Protein AF-A0A484MNJ2-F1 (afdb_monomer_lite)

Secondary structure (DSSP, 8-state):
-HHHH---EEEEE--HHHH-TTS-GGG---HHHHHHHHHHHHHHHHTT-EEEEEEESS---HHHHHHH-GGGSTHHHHHHHHHHHHHHHHHTTT--EEEEEE-HHHHHHHHHTS-SSTT----TTT-TT-SS--TTTHHHHHHHHHHHHHHHHHHHHHHHTTT-TTSPPPEEEEEEE--EEEES-SSHHHHHHHHHHHHHHTHHHHHHHHHSS--HHHHHHHGGGS----HHHHHHHTT--SEEEEE---EEEE-S--PPPSSTT---HHHHT---EES-SSSS-SSEE-BSTT-EE-SHHHHHHHHHHHHHTTS-EEEEEEEE-BPPTT--TTGGG--HHHHHHHHHHHHHHHHHHHHH---EEEEEEE-SB----GGGTTS----SEEE--SSTT--EEE-HHHHHHHHHHS---TT--S-------------HHHH---------------------------------------------------------------------------------------------------------SSSS------------------------------------------------------------------------------------------PPPSS---S----GGGS-TT---EEE--HHHH---TTSTTPPPBHHHHHHHH-GGGSTTS--TTTTT-TTTGGGGGGTTHHHHHT-SEEE-B--HHHH-TTS-GGG---HHHHHHHTTTTSSSGGGT-EEEEEEESS--BHHHHHHH-GGGSTHHHHHHHHHHHHHHHHTTTT--EEEEEE-HHHHHHHHHTS-SSTT----TTT-TT-SS--TTTHHHHHHHHHHHHHHHHHHHIIIIISS-TTS---EEEEEEEEEEEEESSS-HHHHHHHHHHHIIIIIHHHHHHHHSS--HHHHHH-TTTSPPPPHHHHHHHTT--SEEEEEEEEEEEEES-PPPPSSTT---HHHHT--EE-S--B--------

Sequence (1007 aa):
MRSELGMNAFRFSIAWSRVIPSGRVSEGVNEEGIEFYNKVINEVIHNGLEPFVTIFHYDVPQALEDKYGGFLSERIVSDYKDFAELCFQRFGDRVKHWITFNEPYQFSMGGWEMGSSAPGRCSSWVNRACQAGDSSTEPYIIAHNLLLAHAHAVNLFKTKYQDLDSTPKGEIGITMDVTWSEPLSDRYDDIEAALRNLDFTYGWFMDPMTYGQYPRRMTAFVDERLPKFTWDQTQMLKSSYDFVGINYYTSTYVAANFTPDPNPNHIKVSTDRRVTLTPYKNGIPIGEQATPTWLHVYPKGIFEILKYTKDTYKNPLIYITENGVGDPIDLSPQDATKDTWRINYHMKHLFYVRQAICKENVSVKGYFAWSYIDNLEWQSGYTVRMGLYNIDRSTKELTRTPKWSVKWFHNFLNKTDSSTTSGGGGGDHGGGSIPDVCKRLILVRPETEQQQPCAIGAIAYSEDHASKEGSSIDSQVRDGVDIGPAAINKDDGRFNVVDKNEGPLAEDVANVDKPDSTFQEFSTSAGVVIAEYEIPKSVDKVTDADGKQAHSPMLIDTIKLFELVDVVKTEHLVSPRATTYVLRPVSSFHHFAPRSKMVEDSKSGLLLWSSSIILVVHGSSSTAESSSNNVIPAAGAAAADPYPFSPVAIDRLHFPANFFFGTATAAYQVEGAHNRSGKGPSIWDTFSHEHPERITDGSNGDVAVDFYDKYKEDIKRMSSELGMNAFRFSISWPRVIPSGRVSEGVNEEGIAFYNSVINDAIANGLEPFVTIFHWDVPQALEDKYGGFLSQRIVSDYKDFAELCFQRFGDRVKHWITFNEPYEFSMGGWESGSSAPGRCSSWVNRACQAGDSSTEPYIIAHNLLLAHAHAVNLFKTKYQDLDSTPKGKIGITLDVTWSIPLSDSHEDIEAAHRNLDFTFGWFLDPIVYGHYPKTMRTLVPKRLPEFTWDQKQMLKNSYDFVGINSYTSTYVSANFTPDPNPNHIRVSTDKRVTLSGKCLTLCIILVF

Radius of gyration: 38.43 Å; chains: 1; bounding box: 102×122×110 Å

Organism: NCBI:txid132261

Foldseek 3Di:
DCVLQVAQADEDEQQCCLQPVLLAVVVHGDVVSLVVVVVVLVVCVVSNYAYAYEHDELRDNVNCCVVPNQLLDLVNLVSLLVSLVVCCVSPVQRHFHYADYAAQQCSLCCDADQLNFPPRAHDCVNPVVHPHHHQLFRSLSNLVSSLSSLLSNLVCCVVPPQDDPSHDGGFYEHEHEDAQEQFLHFDPQGLLFVVLVCLLRVQCRLCCQAQVFRDPLLCVLSPPSHDDDDPVSSVSSHNSGQEYAYAYFFHKYKGQPQDDDPPPSPHGSVCSSNIDIDQFDLDDGLACQAPVRVGHQFQLSLLVVLLCCCVVRVLHAYEHAEYFGWHDQPDDLVVSLAPVVRVVSVVSNVQSVVLSCQPVVRNYDYYDYPDCFQAQPGSCGNSTGGHQWYFDPVDPVRDTHGHVVSVVSNCVSVDDDPPDPDDDDDDDDDDDDRPVVLVDADDPDDDDDDDDDDDDDDDDDDDDDDDDDDDDDDDDDDDDDDDDDDDDDDDDDDDDDDDDDDDDDDDDDDDDDDDDDDDDDDDDDDDDDDDDDDDDDDDDDDDDDPPDDDDDDDDDYDDDDDDDDDDDDDDDDDDDDDDDDDDDDDDDDDDDDDDDDDDDDDDDDDDDDDDDDDDDDDDDDDDDDDDDDDDDDDPDDDDDDPDPDPDDDDDCSSDDSPDFDEDEDECQQAAAPCPPLQFAHFLQQVQLVVCLVLPPVSDGSNCNSNCHPSVSSNQSRRLSYPNGQAYEYEQQCSLQPVLLAVVVDGRVSSLVSCVVVSSRAVSSSHQYLYQPDELGFRVNCCVVPNTLLDLVNLVSLLVSLVCCCVSRQLTHFNYAPHDALLCSLCCDAQQLSGGNSHDDCVSPVSHPHHHQQARSLSSLVSSLSSLLSSLVCCVVPRQDDPSGDNHWYEHEHEDAQEDFQDPDPQSVVLNVLVCLLGPQQRVVCQAQLDRDPSCCVQCVPRNDDDDPVSSVSSHPSGPDYHYDYAFYWYKGLPADDDPPPSPHHSVCSSNIDTDPDTDPPRDPDDD

Structure (mmCIF, N/CA/C/O backbone):
data_AF-A0A484MNJ2-F1
#
_entry.id   AF-A0A484MNJ2-F1
#
loop_
_atom_site.group_PDB
_atom_site.id
_atom_site.type_symbol
_atom_site.label_atom_id
_atom_site.label_alt_id
_atom_site.label_comp_id
_atom_site.label_asym_id
_atom_site.label_entity_id
_atom_site.label_seq_id
_atom_site.pdbx_PDB_ins_code
_atom_site.Cartn_x
_atom_site.Cartn_y
_atom_site.Cartn_z
_atom_site.occupancy
_atom_site.B_iso_or_equiv
_atom_site.auth_seq_id
_atom_site.auth_comp_id
_atom_site.auth_asym_id
_atom_site.auth_atom_id
_atom_site.pdbx_PDB_model_num
ATOM 1 N N . MET A 1 1 ? -7.091 13.750 22.642 1.00 72.25 1 MET A N 1
ATOM 2 C CA . MET A 1 1 ? -7.624 12.517 22.003 1.00 72.25 1 MET A CA 1
ATOM 3 C C . MET A 1 1 ? -9.122 12.601 21.721 1.00 72.25 1 MET A C 1
ATOM 5 O O . MET A 1 1 ? -9.428 13.057 20.631 1.00 72.25 1 MET A O 1
ATOM 9 N N . ARG A 1 2 ? -10.050 12.228 22.624 1.00 78.50 2 ARG A N 1
ATOM 10 C CA . ARG A 1 2 ? -11.494 12.122 22.291 1.00 78.50 2 ARG A CA 1
ATOM 11 C C . ARG A 1 2 ? -12.081 13.389 2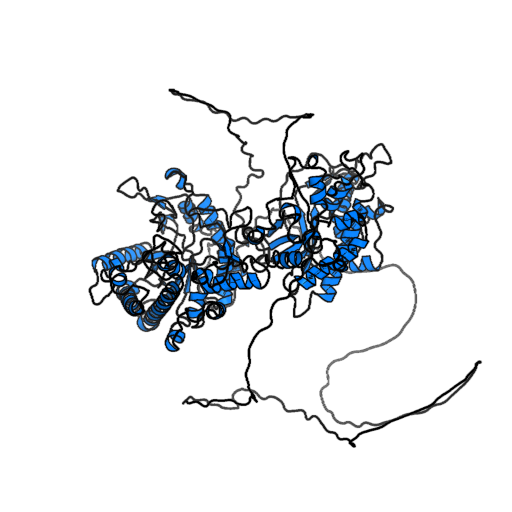1.651 1.00 78.50 2 ARG A C 1
ATOM 13 O O . ARG A 1 2 ? -12.670 13.307 20.581 1.00 78.50 2 ARG A O 1
ATOM 20 N N . SER A 1 3 ? -11.868 14.547 22.273 1.00 74.75 3 SER A N 1
ATOM 21 C CA . SER A 1 3 ? -12.319 15.863 21.794 1.00 74.75 3 SER A CA 1
ATOM 22 C C . SER A 1 3 ? -11.660 16.296 20.477 1.00 74.75 3 SER A C 1
ATOM 24 O O . SER A 1 3 ? -12.338 16.658 19.520 1.00 74.75 3 SER A O 1
ATOM 26 N N . GLU A 1 4 ? -10.328 16.263 20.427 1.00 74.38 4 GLU A N 1
ATOM 27 C CA . GLU A 1 4 ? -9.545 16.815 19.313 1.00 74.38 4 GLU A CA 1
ATOM 28 C C . GLU A 1 4 ? -9.426 15.896 18.094 1.00 74.38 4 GLU A C 1
ATOM 30 O O . GLU A 1 4 ? -9.274 16.410 16.995 1.00 74.38 4 GLU A O 1
ATOM 35 N N . LEU A 1 5 ? -9.524 14.572 18.250 1.00 78.19 5 LEU A N 1
ATOM 36 C CA . LEU A 1 5 ? -9.388 13.601 17.153 1.00 78.19 5 LEU A CA 1
ATOM 37 C C . LEU A 1 5 ? -10.683 12.843 16.827 1.00 78.19 5 LEU A C 1
ATOM 39 O O . LEU A 1 5 ? -10.767 12.283 15.745 1.00 78.19 5 LEU A O 1
ATOM 43 N N . GLY A 1 6 ? -11.645 12.735 17.751 1.00 79.50 6 GLY A N 1
ATOM 44 C CA . GLY A 1 6 ? -12.783 11.808 17.619 1.00 79.50 6 GLY A CA 1
ATOM 45 C C . GLY A 1 6 ? -12.462 10.335 17.940 1.00 79.50 6 GLY A C 1
ATOM 46 O O . GLY A 1 6 ? -13.358 9.496 17.909 1.00 79.50 6 GLY A O 1
ATOM 47 N N . MET A 1 7 ? -11.208 10.009 18.287 1.00 85.81 7 MET A N 1
ATOM 48 C CA . MET A 1 7 ? -10.770 8.651 18.671 1.00 85.81 7 MET A CA 1
ATOM 49 C C . MET A 1 7 ? -11.568 8.098 19.861 1.00 85.81 7 MET A C 1
ATOM 51 O O . MET A 1 7 ? -11.894 8.844 20.783 1.00 85.81 7 MET A O 1
ATOM 55 N N . ASN A 1 8 ? -11.825 6.788 19.868 1.00 90.56 8 ASN A N 1
ATOM 56 C CA . ASN A 1 8 ? -12.632 6.079 20.873 1.00 90.56 8 ASN A CA 1
ATOM 57 C C . ASN A 1 8 ? -11.837 5.115 21.781 1.00 90.56 8 ASN A C 1
ATOM 59 O O . ASN A 1 8 ? -12.375 4.672 22.792 1.00 90.56 8 ASN A O 1
ATOM 63 N N . ALA A 1 9 ? -10.577 4.814 21.464 1.00 93.75 9 ALA A N 1
ATOM 64 C CA . ALA A 1 9 ? -9.699 3.946 22.251 1.00 93.75 9 ALA A CA 1
ATOM 65 C C . ALA A 1 9 ? -8.289 4.547 22.376 1.00 93.75 9 ALA A C 1
ATOM 67 O O . ALA A 1 9 ? -7.909 5.429 21.602 1.00 93.75 9 ALA A O 1
ATOM 68 N N . PHE A 1 10 ? -7.506 4.070 23.345 1.00 95.94 10 PHE A N 1
ATOM 69 C CA . PHE A 1 10 ? -6.094 4.421 23.499 1.00 95.94 10 PHE A CA 1
ATOM 70 C C . PHE A 1 10 ? -5.264 3.203 23.915 1.00 95.94 10 PHE A C 1
ATOM 72 O O . PHE A 1 10 ? -5.562 2.548 24.916 1.00 95.94 10 PHE A O 1
ATOM 79 N N . ARG A 1 11 ? -4.204 2.924 23.149 1.00 97.94 11 ARG A N 1
ATOM 80 C CA . ARG A 1 11 ? -3.253 1.840 23.403 1.00 97.94 11 ARG A CA 1
ATOM 81 C C . ARG A 1 11 ? -1.988 2.378 24.072 1.00 97.94 11 ARG A C 1
ATOM 83 O O . ARG A 1 11 ? -1.404 3.345 23.588 1.00 97.94 11 ARG A O 1
ATOM 90 N N . PHE A 1 12 ? -1.558 1.745 25.161 1.00 97.88 12 PHE A N 1
ATOM 91 C CA . PHE A 1 12 ? -0.314 2.070 25.872 1.00 97.88 12 PHE A CA 1
ATOM 92 C C . PHE A 1 12 ? 0.283 0.830 26.556 1.00 97.88 12 PHE A C 1
ATOM 94 O O . PHE A 1 12 ? -0.352 -0.225 26.605 1.00 97.88 12 PHE A O 1
ATOM 101 N N . SER A 1 13 ? 1.509 0.943 27.072 1.00 98.31 13 SER A N 1
ATOM 102 C CA . SER A 1 13 ? 2.230 -0.151 27.734 1.00 98.31 13 SER A CA 1
ATOM 103 C C . SER A 1 13 ? 2.495 0.097 29.222 1.00 98.31 13 SER A C 1
ATOM 105 O O . SER A 1 13 ? 2.560 1.239 29.689 1.00 98.31 13 SER A O 1
ATOM 107 N N . ILE A 1 14 ? 2.670 -0.996 29.968 1.00 98.25 14 ILE A N 1
ATOM 108 C CA . ILE A 1 14 ? 3.182 -0.990 31.341 1.00 98.25 14 ILE A CA 1
ATOM 109 C C . ILE A 1 14 ? 4.684 -1.295 31.296 1.00 98.25 14 ILE A C 1
ATOM 111 O O . ILE A 1 14 ? 5.112 -2.263 30.677 1.00 98.25 14 ILE A O 1
ATOM 115 N N . ALA A 1 15 ? 5.491 -0.469 31.961 1.00 98.06 15 ALA A N 1
ATOM 116 C CA . ALA A 1 15 ? 6.911 -0.733 32.160 1.00 98.06 15 ALA A CA 1
ATOM 117 C C . ALA A 1 15 ? 7.082 -1.701 33.342 1.00 98.06 15 ALA A C 1
ATOM 119 O O . ALA A 1 15 ? 6.809 -1.336 34.493 1.00 98.06 15 ALA A O 1
ATOM 120 N N . TRP A 1 16 ? 7.527 -2.927 33.062 1.00 98.31 16 TRP A N 1
ATOM 121 C CA . TRP A 1 16 ? 7.827 -3.954 34.062 1.00 98.31 16 TRP A CA 1
ATOM 122 C C . TRP A 1 16 ? 8.858 -3.434 35.067 1.00 98.31 16 TRP A C 1
ATOM 124 O O . TRP A 1 16 ? 8.634 -3.523 36.274 1.00 98.31 16 TRP A O 1
ATOM 134 N N . SER A 1 17 ? 9.916 -2.773 34.588 1.00 97.38 17 SER A N 1
ATOM 135 C CA . SER A 1 17 ? 10.971 -2.184 35.424 1.00 97.38 17 SER A CA 1
ATOM 136 C C . SER A 1 17 ? 10.452 -1.099 36.380 1.00 97.38 17 SER A C 1
ATOM 138 O O . SER A 1 17 ? 10.991 -0.911 37.472 1.00 97.38 17 SER A O 1
ATOM 140 N N . ARG A 1 18 ? 9.363 -0.406 36.012 1.00 97.88 18 ARG A N 1
ATOM 141 C CA . ARG A 1 18 ? 8.713 0.619 36.847 1.00 97.88 18 ARG A CA 1
ATOM 142 C C . ARG A 1 18 ? 7.845 0.020 37.944 1.00 97.88 18 ARG A C 1
ATOM 144 O O . ARG A 1 18 ? 7.788 0.599 39.026 1.00 97.88 18 ARG A O 1
ATOM 151 N N . VAL A 1 19 ? 7.143 -1.076 37.659 1.00 97.56 19 VAL A N 1
ATOM 152 C CA . VAL A 1 19 ? 6.209 -1.725 38.596 1.00 97.56 19 VAL A CA 1
ATOM 153 C C . VAL A 1 19 ? 6.926 -2.721 39.509 1.00 97.56 19 VAL A C 1
ATOM 155 O O . VAL A 1 19 ? 6.574 -2.840 40.679 1.00 97.56 19 VAL A O 1
ATOM 158 N N . ILE A 1 20 ? 7.953 -3.404 39.005 1.00 97.56 20 ILE A N 1
ATOM 159 C CA . ILE A 1 20 ? 8.742 -4.398 39.736 1.00 97.56 20 ILE A CA 1
ATOM 160 C C . ILE A 1 20 ? 10.235 -4.164 39.427 1.00 97.56 20 ILE A C 1
ATOM 162 O O . ILE A 1 20 ? 10.778 -4.778 38.508 1.00 97.56 20 ILE A O 1
ATOM 166 N N . PRO A 1 21 ? 10.940 -3.293 40.175 1.00 96.38 21 PRO A N 1
ATOM 167 C CA . PRO A 1 21 ? 12.338 -2.945 39.878 1.00 96.38 21 PRO A CA 1
ATOM 168 C C . PRO A 1 21 ? 13.328 -4.124 39.937 1.00 96.38 21 PRO A C 1
ATOM 170 O O . PRO A 1 21 ? 14.355 -4.108 39.265 1.00 96.38 21 PRO A O 1
ATOM 173 N N . SER A 1 22 ? 13.012 -5.166 40.711 1.00 96.56 22 SER A N 1
ATOM 174 C CA . SER A 1 22 ? 13.743 -6.446 40.793 1.00 96.56 22 SER A CA 1
ATOM 175 C C . SER A 1 22 ? 13.360 -7.458 39.699 1.00 96.56 22 SER A C 1
ATOM 177 O O . SER A 1 22 ? 13.921 -8.556 39.636 1.00 96.56 22 SER A O 1
ATOM 179 N N . GLY A 1 23 ? 12.334 -7.139 38.906 1.00 96.00 23 GLY A N 1
ATOM 180 C CA . GLY A 1 23 ? 11.635 -8.019 37.974 1.00 96.00 23 GLY A CA 1
ATOM 181 C C . GLY A 1 23 ? 10.717 -9.078 38.599 1.00 96.00 23 GLY A C 1
ATOM 182 O O . GLY A 1 23 ? 9.777 -9.509 37.939 1.00 96.00 23 GLY A O 1
ATOM 183 N N . ARG A 1 24 ? 10.901 -9.458 39.873 1.00 96.88 24 ARG A N 1
ATOM 184 C CA . ARG A 1 24 ? 10.087 -10.490 40.551 1.00 96.88 24 ARG A CA 1
ATOM 185 C C . ARG A 1 24 ? 9.212 -9.931 41.667 1.00 96.88 24 ARG A C 1
ATOM 187 O O . ARG A 1 24 ? 9.723 -9.360 42.628 1.00 96.88 24 ARG A O 1
ATOM 194 N N . VAL A 1 25 ? 7.904 -10.201 41.583 1.00 94.62 25 VAL A N 1
ATOM 195 C CA . VAL A 1 25 ? 6.875 -9.791 42.566 1.00 94.62 25 VAL A CA 1
ATOM 196 C C . VAL A 1 25 ? 7.279 -10.156 44.002 1.00 94.62 25 VAL A C 1
ATOM 198 O O . VAL A 1 25 ? 7.109 -9.356 44.920 1.00 94.62 25 VAL A O 1
ATOM 201 N N . SER A 1 26 ? 7.884 -11.334 44.193 1.00 94.00 26 SER A N 1
ATOM 202 C CA . SER A 1 26 ? 8.356 -11.835 45.493 1.00 94.00 26 SER A CA 1
ATOM 203 C C . SER A 1 26 ? 9.464 -10.998 46.149 1.00 94.00 26 SER A C 1
ATOM 205 O O . SER A 1 26 ? 9.748 -11.191 47.327 1.00 94.00 26 SER A O 1
ATOM 207 N N . GLU A 1 27 ? 10.129 -10.118 45.396 1.00 95.44 27 GLU A N 1
ATOM 208 C CA . GLU A 1 27 ? 11.189 -9.220 45.878 1.00 95.44 27 GLU A CA 1
ATOM 209 C C . GLU A 1 27 ? 10.718 -7.753 45.987 1.00 95.44 27 GLU A C 1
ATOM 211 O O . GLU A 1 27 ? 11.524 -6.877 46.291 1.00 95.44 27 GLU A O 1
ATOM 216 N N . GLY A 1 28 ? 9.418 -7.488 45.795 1.00 95.38 28 GLY A N 1
ATOM 217 C CA . GLY A 1 28 ? 8.775 -6.196 46.057 1.00 95.38 28 GLY A CA 1
ATOM 218 C C . GLY A 1 28 ? 8.119 -5.552 44.831 1.00 95.38 28 GLY A C 1
ATOM 219 O O . GLY A 1 28 ? 8.631 -5.625 43.716 1.00 95.38 28 GLY A O 1
ATOM 220 N N . VAL A 1 29 ? 6.989 -4.878 45.060 1.00 97.94 29 VAL A N 1
ATOM 221 C CA . VAL A 1 29 ? 6.241 -4.102 44.056 1.00 97.94 29 VAL A CA 1
ATOM 222 C C . VAL A 1 29 ? 6.392 -2.611 44.351 1.00 97.94 29 VAL A C 1
ATOM 224 O O . VAL A 1 29 ? 6.306 -2.182 45.501 1.00 97.94 29 VAL A O 1
ATOM 227 N N . ASN A 1 30 ? 6.602 -1.811 43.308 1.00 98.06 30 ASN A N 1
ATOM 228 C CA . ASN A 1 30 ? 6.611 -0.358 43.395 1.00 98.06 30 ASN A CA 1
ATOM 229 C C . ASN A 1 30 ? 5.181 0.195 43.288 1.00 98.06 30 ASN A C 1
ATOM 231 O O . ASN A 1 30 ? 4.640 0.384 42.194 1.00 98.06 30 ASN A O 1
ATOM 235 N N . GLU A 1 31 ? 4.585 0.495 44.438 1.00 98.00 31 GLU A N 1
ATOM 236 C CA . GLU A 1 31 ? 3.226 1.034 44.538 1.00 98.00 31 GLU A CA 1
ATOM 237 C C . GLU A 1 31 ? 3.065 2.424 43.894 1.00 98.00 31 GLU A C 1
ATOM 239 O O . GLU A 1 31 ? 2.007 2.709 43.336 1.00 98.00 31 GLU A O 1
ATOM 244 N N . GLU A 1 32 ? 4.110 3.262 43.848 1.00 98.06 32 GLU A N 1
ATOM 245 C CA . GLU A 1 32 ? 4.070 4.521 43.081 1.00 98.06 32 GLU A CA 1
ATOM 246 C C . GLU A 1 32 ? 3.981 4.257 41.568 1.00 98.06 32 GLU A C 1
ATOM 248 O O . GLU A 1 32 ? 3.314 4.989 40.833 1.00 98.06 32 GLU A O 1
ATOM 253 N N . GLY A 1 33 ? 4.612 3.173 41.104 1.00 97.62 33 GLY A N 1
ATOM 254 C CA . GLY A 1 33 ? 4.515 2.686 39.730 1.00 97.62 33 GLY A CA 1
ATOM 255 C C . GLY A 1 33 ? 3.104 2.214 39.381 1.00 97.62 33 GLY A C 1
ATOM 256 O O . GLY A 1 33 ? 2.585 2.586 38.330 1.00 97.62 33 GLY A O 1
ATOM 257 N N . ILE A 1 34 ? 2.452 1.459 40.274 1.00 98.44 34 ILE A N 1
ATOM 258 C CA . ILE A 1 34 ? 1.039 1.073 40.115 1.00 98.44 34 ILE A CA 1
ATOM 259 C C . ILE A 1 34 ? 0.134 2.311 40.092 1.00 98.44 34 ILE A C 1
ATOM 261 O O . ILE A 1 34 ? -0.726 2.439 39.220 1.00 98.44 34 ILE A O 1
ATOM 265 N N . GLU A 1 35 ? 0.339 3.241 41.023 1.00 98.31 35 GLU A N 1
ATOM 266 C CA . GLU A 1 35 ? -0.504 4.425 41.165 1.00 98.31 35 GLU A CA 1
ATOM 267 C C . GLU A 1 35 ? -0.363 5.409 39.988 1.00 98.31 35 GLU A C 1
ATOM 269 O O . GLU A 1 35 ? -1.327 6.082 39.616 1.00 98.31 35 GLU A O 1
ATOM 274 N N . PHE A 1 36 ? 0.797 5.448 39.327 1.00 98.38 36 PHE A N 1
ATOM 275 C CA . PHE A 1 36 ? 0.954 6.128 38.041 1.00 98.38 36 PHE A CA 1
ATOM 276 C C . PHE A 1 36 ? 0.034 5.532 36.959 1.00 98.38 36 PHE A C 1
ATOM 278 O O . PHE A 1 36 ? -0.711 6.273 36.313 1.00 98.38 36 PHE A O 1
ATOM 285 N N . TYR A 1 37 ? 0.024 4.206 36.784 1.00 98.50 37 TYR A N 1
ATOM 286 C CA . TYR A 1 37 ? -0.830 3.563 35.777 1.00 98.50 37 TYR A CA 1
ATOM 287 C C . TYR A 1 37 ? -2.322 3.636 36.129 1.00 98.50 37 TYR A C 1
ATOM 289 O O . TYR A 1 37 ? -3.136 3.836 35.229 1.00 98.50 37 TYR A O 1
ATOM 297 N N . ASN A 1 38 ? -2.692 3.596 37.415 1.00 98.38 38 ASN A N 1
ATOM 298 C CA . ASN A 1 38 ? -4.065 3.874 37.856 1.00 98.38 38 ASN A CA 1
ATOM 299 C C . ASN A 1 38 ? -4.551 5.250 37.392 1.00 98.38 38 ASN A C 1
ATOM 301 O O . ASN A 1 38 ? -5.643 5.344 36.833 1.00 98.38 38 ASN A O 1
ATOM 305 N N . LYS A 1 39 ? -3.745 6.306 37.577 1.00 98.38 39 LYS A N 1
ATOM 306 C CA . LYS A 1 39 ? -4.082 7.656 37.095 1.00 98.38 39 LYS A CA 1
ATOM 307 C C . LYS A 1 39 ? -4.296 7.680 35.579 1.00 98.38 39 LYS A C 1
ATOM 309 O O . LYS A 1 39 ? -5.292 8.238 35.129 1.00 98.38 39 LYS A O 1
ATOM 314 N N . VAL A 1 40 ? -3.416 7.037 34.804 1.00 97.50 40 VAL A N 1
ATOM 315 C CA . VAL A 1 40 ? -3.542 6.956 33.335 1.00 97.50 40 VAL A CA 1
ATOM 316 C C . VAL A 1 40 ? -4.828 6.231 32.919 1.00 97.50 40 VAL A C 1
ATOM 318 O O . VAL A 1 40 ? -5.589 6.768 32.120 1.00 97.50 40 VAL A O 1
ATOM 321 N N . ILE A 1 41 ? -5.111 5.052 33.483 1.00 98.12 41 ILE A N 1
ATOM 322 C CA . ILE A 1 41 ? -6.322 4.266 33.176 1.00 98.12 41 ILE A CA 1
ATOM 323 C C . ILE A 1 41 ? -7.590 5.056 33.518 1.00 98.12 41 ILE A C 1
ATOM 325 O O . ILE A 1 41 ? -8.523 5.112 32.716 1.00 98.12 41 ILE A O 1
ATOM 329 N N . ASN A 1 42 ? -7.617 5.689 34.693 1.00 97.19 42 ASN A N 1
ATOM 330 C CA . ASN A 1 42 ? -8.768 6.458 35.153 1.00 97.19 42 ASN A CA 1
ATOM 331 C C . ASN A 1 42 ? -9.028 7.675 34.249 1.00 97.19 42 ASN A C 1
ATOM 333 O O . ASN A 1 42 ? -10.178 7.920 33.899 1.00 97.19 42 ASN A O 1
ATOM 337 N N . GLU A 1 43 ? -7.985 8.393 33.819 1.00 96.31 43 GLU A N 1
ATOM 338 C CA . GLU A 1 43 ? -8.113 9.546 32.917 1.00 96.31 43 GLU A CA 1
ATOM 339 C C . GLU A 1 43 ? -8.583 9.132 31.510 1.00 96.31 43 GLU A C 1
ATOM 341 O O . GLU A 1 43 ? -9.453 9.780 30.925 1.00 96.31 43 GLU A O 1
ATOM 346 N N . VAL A 1 44 ? -8.068 8.016 30.979 1.00 93.94 44 VAL A N 1
ATOM 347 C CA . VAL A 1 44 ? -8.498 7.436 29.692 1.00 93.94 44 VAL A CA 1
ATOM 348 C C . VAL A 1 44 ? -10.000 7.124 29.722 1.00 93.94 44 VAL A C 1
ATOM 350 O O . VAL A 1 44 ? -10.745 7.605 28.866 1.00 93.94 44 VAL A O 1
ATOM 353 N N . ILE A 1 45 ? -10.467 6.422 30.759 1.00 94.31 45 ILE A N 1
ATOM 354 C CA . ILE A 1 45 ? -11.888 6.080 30.929 1.00 94.31 45 ILE A CA 1
ATOM 355 C C . ILE A 1 45 ? -12.745 7.332 31.181 1.00 94.31 45 ILE A C 1
ATOM 357 O O . ILE A 1 45 ? -13.821 7.458 30.598 1.00 94.31 45 ILE A O 1
ATOM 361 N N . HIS A 1 46 ? -12.269 8.289 31.986 1.00 95.00 46 HIS A N 1
ATOM 362 C CA . HIS A 1 46 ? -12.975 9.548 32.260 1.00 95.00 46 HIS A CA 1
ATOM 363 C C . HIS A 1 46 ? -13.251 10.357 30.982 1.00 95.00 46 HIS A C 1
ATOM 365 O O . HIS A 1 46 ? -14.326 10.936 30.833 1.00 95.00 46 HIS A O 1
ATOM 371 N N . ASN A 1 47 ? -12.324 10.326 30.020 1.00 91.81 47 ASN A N 1
ATOM 372 C CA . ASN A 1 47 ? -12.462 10.979 28.716 1.00 91.81 47 ASN A CA 1
ATOM 373 C C . ASN A 1 47 ? -13.251 10.149 27.680 1.00 91.81 47 ASN A C 1
ATOM 375 O O . ASN A 1 47 ? -13.276 10.507 26.500 1.00 91.81 47 ASN A O 1
ATOM 379 N N . GLY A 1 48 ? -13.892 9.044 28.081 1.00 89.56 48 GLY A N 1
ATOM 380 C CA . GLY A 1 48 ? -14.676 8.196 27.179 1.00 89.56 48 GLY A CA 1
ATOM 381 C C . GLY A 1 48 ? -13.823 7.491 26.121 1.00 89.56 48 GLY A C 1
ATOM 382 O O . GLY A 1 48 ? -14.232 7.405 24.958 1.00 89.56 48 GLY A O 1
ATOM 383 N N . LEU A 1 49 ? -12.628 7.038 26.511 1.00 92.12 49 LEU A N 1
ATOM 384 C CA . LEU A 1 49 ? -11.737 6.205 25.706 1.00 92.12 49 LEU A CA 1
ATOM 385 C C . LEU A 1 49 ? -11.614 4.811 26.327 1.00 92.12 49 LEU A C 1
ATOM 387 O O . LEU A 1 49 ? -11.537 4.668 27.546 1.00 92.12 49 LEU A O 1
ATOM 391 N N . GLU A 1 50 ? -11.536 3.785 25.487 1.00 93.81 50 GLU A N 1
ATOM 392 C CA . GLU A 1 50 ? -11.262 2.419 25.931 1.00 93.81 50 GLU A CA 1
ATOM 393 C C . GLU A 1 50 ? -9.746 2.150 26.079 1.00 93.81 50 GLU A C 1
ATOM 395 O O . GLU A 1 50 ? -8.997 2.376 25.121 1.00 93.81 50 GLU A O 1
ATOM 400 N N . PRO A 1 51 ? -9.261 1.672 27.246 1.00 96.19 51 PRO A N 1
ATOM 401 C CA . PRO A 1 51 ? -7.849 1.354 27.452 1.00 96.19 51 PRO A CA 1
ATOM 402 C C . PRO A 1 51 ? -7.472 -0.022 26.878 1.00 96.19 51 PRO A C 1
ATOM 404 O O . PRO A 1 51 ? -7.947 -1.057 27.347 1.00 96.19 51 PRO A O 1
ATOM 407 N N . PHE A 1 52 ? -6.545 -0.026 25.918 1.00 97.88 52 PHE A N 1
ATOM 408 C CA . PHE A 1 52 ? -5.869 -1.221 25.403 1.00 97.88 52 PHE A CA 1
ATOM 409 C C . PHE A 1 52 ? -4.465 -1.299 26.020 1.00 97.88 52 PHE A C 1
ATOM 411 O O . PHE A 1 52 ? -3.617 -0.446 25.747 1.00 97.88 52 PHE A O 1
ATOM 418 N N . VAL A 1 53 ? -4.202 -2.300 26.864 1.00 98.56 53 VAL A N 1
ATOM 419 C CA . VAL A 1 53 ? -2.969 -2.350 27.671 1.00 98.56 53 VAL A CA 1
ATOM 420 C C . VAL A 1 53 ? -2.023 -3.442 27.195 1.00 98.56 53 VAL A C 1
ATOM 422 O O . VAL A 1 53 ? -2.350 -4.627 27.205 1.00 98.56 53 VAL A O 1
ATOM 425 N N . THR A 1 54 ? -0.813 -3.026 26.828 1.00 98.81 54 THR A N 1
ATOM 426 C CA . THR A 1 54 ? 0.309 -3.909 26.497 1.00 98.81 54 THR A CA 1
ATOM 427 C C . THR A 1 54 ? 1.134 -4.190 27.753 1.00 98.81 54 THR A C 1
ATOM 429 O O . THR A 1 54 ? 1.717 -3.274 28.331 1.00 98.81 54 THR A O 1
ATOM 432 N N . ILE A 1 55 ? 1.177 -5.451 28.187 1.00 98.62 55 ILE A N 1
ATOM 433 C CA . ILE A 1 55 ? 1.868 -5.882 29.413 1.00 98.62 55 ILE A CA 1
ATOM 434 C C . ILE A 1 55 ? 3.386 -5.753 29.244 1.00 98.62 55 ILE A C 1
ATOM 436 O O . ILE A 1 55 ? 4.049 -5.240 30.138 1.00 98.62 55 ILE A O 1
ATOM 440 N N . PHE A 1 56 ? 3.932 -6.163 28.093 1.00 98.50 56 PHE A N 1
ATOM 441 C CA . PHE A 1 56 ? 5.359 -6.050 27.790 1.00 98.50 56 PHE A CA 1
ATOM 442 C C . PHE A 1 56 ? 5.628 -5.404 26.430 1.00 98.50 56 PHE A C 1
ATOM 444 O O . PHE A 1 56 ? 5.088 -5.823 25.405 1.00 98.50 56 PHE A O 1
ATOM 451 N N . HIS A 1 57 ? 6.525 -4.418 26.426 1.00 97.62 57 HIS A N 1
ATOM 452 C CA . HIS A 1 57 ? 6.945 -3.677 25.238 1.00 97.62 57 HIS A CA 1
ATOM 453 C C . HIS A 1 57 ? 8.458 -3.411 25.293 1.00 97.62 57 HIS A C 1
ATOM 455 O O . HIS A 1 57 ? 8.901 -2.287 25.512 1.00 97.62 57 HIS A O 1
ATOM 461 N N . TYR A 1 58 ? 9.244 -4.481 25.159 1.00 94.62 58 TYR A N 1
ATOM 462 C CA . TYR A 1 58 ? 10.718 -4.524 25.188 1.00 94.62 58 TYR A CA 1
ATOM 463 C C . TYR A 1 58 ? 11.398 -4.154 26.534 1.00 94.62 58 TYR A C 1
ATOM 465 O O . TYR A 1 58 ? 12.586 -4.419 26.700 1.00 94.62 58 TYR A O 1
ATOM 473 N N . ASP A 1 59 ? 10.675 -3.598 27.515 1.00 93.38 59 ASP A N 1
ATOM 474 C CA . ASP A 1 59 ? 11.175 -3.237 28.858 1.00 93.38 59 ASP A CA 1
ATOM 475 C C . ASP A 1 59 ? 11.424 -4.471 29.755 1.00 93.38 59 ASP A C 1
ATOM 477 O O . ASP A 1 59 ? 10.634 -4.791 30.644 1.00 93.38 59 ASP A O 1
ATOM 481 N N . VAL A 1 60 ? 12.528 -5.191 29.520 1.00 96.12 60 VAL A N 1
ATOM 482 C CA . VAL A 1 60 ? 13.031 -6.221 30.450 1.00 96.12 60 VAL A CA 1
ATOM 483 C C . VAL A 1 60 ? 13.683 -5.535 31.659 1.00 96.12 60 VAL A C 1
ATOM 485 O O . VAL A 1 60 ? 14.586 -4.715 31.475 1.00 96.12 60 VAL A O 1
ATOM 488 N N . PRO A 1 61 ? 13.319 -5.879 32.907 1.00 98.12 61 PRO A N 1
ATOM 489 C CA . PRO A 1 61 ? 14.050 -5.414 34.081 1.00 98.12 61 PRO A CA 1
ATOM 490 C C . PRO A 1 61 ? 15.492 -5.945 34.060 1.00 98.12 61 PRO A C 1
ATOM 492 O O . PRO A 1 61 ? 15.706 -7.156 34.125 1.00 98.12 61 PRO A O 1
ATOM 495 N N . GLN A 1 62 ? 16.485 -5.047 34.030 1.00 97.81 62 GLN A N 1
ATOM 496 C CA . GLN A 1 62 ? 17.918 -5.398 33.972 1.00 97.81 62 GLN A CA 1
ATOM 497 C C . GLN A 1 62 ? 18.333 -6.411 35.058 1.00 97.81 62 GLN A C 1
ATOM 499 O O . GLN A 1 62 ? 19.157 -7.282 34.810 1.00 97.81 62 GLN A O 1
ATOM 504 N N . ALA A 1 63 ? 17.692 -6.375 36.232 1.00 97.69 63 ALA A N 1
ATOM 505 C CA . ALA A 1 63 ? 17.916 -7.322 37.327 1.00 97.69 63 ALA A CA 1
ATOM 506 C C . ALA A 1 63 ? 17.588 -8.799 36.995 1.00 97.69 63 ALA A C 1
ATOM 508 O O . ALA A 1 63 ? 18.001 -9.688 37.741 1.00 97.69 63 ALA A O 1
ATOM 509 N N . LEU A 1 64 ? 16.845 -9.083 35.917 1.00 98.00 64 LEU A N 1
ATOM 510 C CA . LEU A 1 64 ? 16.614 -10.440 35.397 1.00 98.00 64 LEU A CA 1
ATOM 511 C C . LEU A 1 64 ? 17.641 -10.810 34.314 1.00 98.00 64 LEU A C 1
ATOM 513 O O . LEU A 1 64 ? 18.128 -11.943 34.286 1.00 98.00 64 LEU A O 1
ATOM 517 N N . GLU A 1 65 ? 18.032 -9.841 33.482 1.00 96.62 65 GLU A N 1
ATOM 518 C CA . GLU A 1 65 ? 19.114 -9.985 32.499 1.00 96.62 65 GLU A CA 1
ATOM 519 C C . GLU A 1 65 ? 20.448 -10.299 33.201 1.00 96.62 65 GLU A C 1
ATOM 521 O O . GLU A 1 65 ? 21.062 -11.329 32.933 1.00 96.62 65 GLU A O 1
ATOM 526 N N . ASP A 1 66 ? 20.822 -9.512 34.214 1.00 96.81 66 ASP A N 1
ATOM 527 C CA . ASP A 1 66 ? 22.032 -9.716 35.027 1.00 96.81 66 ASP A CA 1
ATOM 528 C C . ASP A 1 66 ? 22.021 -11.046 35.806 1.00 96.81 66 ASP A C 1
ATOM 530 O O . ASP A 1 66 ? 23.074 -11.609 36.110 1.00 96.81 66 ASP A O 1
ATOM 534 N N . LYS A 1 67 ? 20.833 -11.547 36.178 1.00 96.62 67 LYS A N 1
ATOM 535 C CA . LYS A 1 67 ? 20.679 -12.702 37.080 1.00 96.62 67 LYS A CA 1
ATOM 536 C C . LYS A 1 67 ? 20.636 -14.046 36.359 1.00 96.62 67 LYS A C 1
ATOM 538 O O . LYS A 1 67 ? 21.042 -15.048 36.951 1.00 96.62 67 LYS A O 1
ATOM 543 N N . TYR A 1 68 ? 20.106 -14.095 35.136 1.00 97.44 68 TYR A N 1
ATOM 544 C CA . TYR A 1 68 ? 20.010 -15.336 34.357 1.00 97.44 68 TYR A CA 1
ATOM 545 C C . TYR A 1 68 ? 19.948 -15.148 32.826 1.00 97.44 68 TYR A C 1
ATOM 547 O O . TYR A 1 68 ? 19.640 -16.108 32.123 1.00 97.44 68 TYR A O 1
ATOM 555 N N . GLY A 1 69 ? 20.241 -13.957 32.291 1.00 96.06 69 GLY A N 1
ATOM 556 C CA . GLY A 1 69 ? 20.141 -13.661 30.853 1.00 96.06 69 GLY A CA 1
ATOM 557 C C . GLY A 1 69 ? 18.710 -13.422 30.364 1.00 96.06 69 GLY A C 1
ATOM 558 O O . GLY A 1 69 ? 18.411 -13.698 29.203 1.00 96.06 69 GLY A O 1
ATOM 559 N N . GLY A 1 70 ? 17.808 -13.000 31.261 1.00 96.94 70 GLY A N 1
ATOM 560 C CA . GLY A 1 70 ? 16.446 -12.597 30.910 1.00 96.94 70 GLY A CA 1
ATOM 561 C C . GLY A 1 70 ? 15.718 -13.672 30.106 1.00 96.94 70 GLY A C 1
ATOM 562 O O . GLY A 1 70 ? 15.590 -14.814 30.553 1.00 96.94 70 GLY A O 1
ATOM 563 N N . PHE A 1 71 ? 15.273 -13.329 28.896 1.00 97.81 71 PHE A N 1
ATOM 564 C CA . PHE A 1 71 ? 14.533 -14.259 28.040 1.00 97.81 71 PHE A CA 1
ATOM 565 C C . PHE A 1 71 ? 15.350 -15.451 27.501 1.00 97.81 71 PHE A C 1
ATOM 567 O O . PHE A 1 71 ? 14.751 -16.373 26.951 1.00 97.81 71 PHE A O 1
ATOM 574 N N . LEU A 1 72 ? 16.673 -15.515 27.710 1.00 97.31 72 LEU A N 1
ATOM 575 C CA . LEU A 1 72 ? 17.471 -16.722 27.430 1.00 97.31 72 LEU A CA 1
ATOM 576 C C . LEU A 1 72 ? 17.182 -17.874 28.405 1.00 97.31 72 LEU A C 1
ATOM 578 O O . LEU A 1 72 ? 17.525 -19.019 28.117 1.00 97.31 72 LEU A O 1
ATOM 582 N N . SER A 1 73 ? 16.561 -17.601 29.556 1.00 98.00 73 SER A N 1
ATOM 583 C CA . SER A 1 73 ? 16.230 -18.619 30.552 1.00 98.00 73 SER A CA 1
ATOM 584 C C . SER A 1 73 ? 14.723 -18.820 30.658 1.00 98.00 73 SER A C 1
ATOM 586 O O . SER A 1 73 ? 13.992 -17.867 30.908 1.00 98.00 73 SER A O 1
ATOM 588 N N . GLU A 1 74 ? 14.264 -20.075 30.609 1.00 97.25 74 GLU A N 1
ATOM 589 C CA . GLU A 1 74 ? 12.858 -20.463 30.846 1.00 97.25 74 GLU A CA 1
ATOM 590 C C . GLU A 1 74 ? 12.315 -19.930 32.191 1.00 97.25 74 GLU A C 1
ATOM 592 O O . GLU A 1 74 ? 11.117 -19.723 32.359 1.00 97.25 74 GLU A O 1
ATOM 597 N N . ARG A 1 75 ? 13.197 -19.596 33.144 1.00 97.81 75 ARG A N 1
ATOM 598 C CA . ARG A 1 75 ? 12.852 -18.932 34.414 1.00 97.81 75 ARG A CA 1
ATOM 599 C C . ARG A 1 75 ? 12.042 -17.642 34.222 1.00 97.81 75 ARG A C 1
ATOM 601 O O . ARG A 1 75 ? 11.183 -17.350 35.053 1.00 97.81 75 ARG A O 1
ATOM 608 N N . ILE A 1 76 ? 12.256 -16.928 33.112 1.00 98.31 76 ILE A N 1
ATOM 609 C CA . ILE A 1 76 ? 11.495 -15.729 32.738 1.00 98.31 76 ILE A CA 1
ATOM 610 C C . ILE A 1 76 ? 9.990 -15.999 32.607 1.00 98.31 76 ILE A C 1
ATOM 612 O O . ILE A 1 76 ? 9.192 -15.096 32.827 1.00 98.31 76 ILE A O 1
ATOM 616 N N . VAL A 1 77 ? 9.589 -17.233 32.273 1.00 98.50 77 VAL A N 1
ATOM 617 C CA . VAL A 1 77 ? 8.190 -17.623 32.041 1.00 98.50 77 VAL A CA 1
ATOM 618 C C . VAL A 1 77 ? 7.375 -17.477 33.326 1.00 98.50 77 VAL A C 1
ATOM 620 O O . VAL A 1 77 ? 6.255 -16.970 33.284 1.00 98.50 77 VAL A O 1
ATOM 623 N N . SER A 1 78 ? 7.947 -17.849 34.478 1.00 97.94 78 SER A N 1
ATOM 624 C CA . SER A 1 78 ? 7.299 -17.653 35.781 1.00 97.94 78 SER A CA 1
ATOM 625 C C . SER A 1 78 ? 7.315 -16.184 36.199 1.00 97.94 78 SER A C 1
ATOM 627 O O . SER A 1 78 ? 6.282 -15.657 36.604 1.00 97.94 78 SER A O 1
ATOM 629 N N . ASP A 1 79 ? 8.458 -15.509 36.057 1.00 98.50 79 ASP A N 1
ATOM 630 C CA . ASP A 1 79 ? 8.614 -14.109 36.469 1.00 98.50 79 ASP A CA 1
ATOM 631 C C . ASP A 1 79 ? 7.675 -13.182 35.668 1.00 98.50 79 ASP A C 1
ATOM 633 O O . ASP A 1 79 ? 7.024 -12.304 36.239 1.00 98.50 79 ASP A O 1
ATOM 637 N N . TYR A 1 80 ? 7.530 -13.428 34.360 1.00 98.69 80 TYR A N 1
ATOM 638 C CA . TYR A 1 80 ? 6.571 -12.745 33.490 1.00 98.69 80 TYR A CA 1
ATOM 639 C C . TYR A 1 80 ? 5.121 -13.103 33.829 1.00 98.69 80 TYR A C 1
ATOM 641 O O . TYR A 1 80 ? 4.280 -12.208 33.894 1.00 98.69 80 TYR A O 1
ATOM 649 N N . LYS A 1 81 ? 4.805 -14.385 34.067 1.00 98.44 81 LYS A N 1
ATOM 650 C CA . LYS A 1 81 ? 3.451 -14.809 34.465 1.00 98.44 81 LYS A CA 1
ATOM 651 C C . LYS A 1 81 ? 3.005 -14.082 35.737 1.00 98.44 81 LYS A C 1
ATOM 653 O O . LYS A 1 81 ? 1.862 -13.640 35.811 1.00 98.44 81 LYS A O 1
ATOM 658 N N . ASP A 1 82 ? 3.887 -13.946 36.722 1.00 98.44 82 ASP A N 1
ATOM 659 C CA . ASP A 1 82 ? 3.573 -13.286 37.990 1.00 98.44 82 ASP A CA 1
ATOM 660 C C . ASP A 1 82 ? 3.449 -11.755 37.826 1.00 98.44 82 ASP A C 1
ATOM 662 O O . ASP A 1 82 ? 2.584 -11.137 38.450 1.00 98.44 82 ASP A O 1
ATOM 666 N N . PHE A 1 83 ? 4.231 -11.140 36.928 1.00 98.56 83 PHE A N 1
ATOM 667 C CA . PHE A 1 83 ? 4.049 -9.739 36.519 1.00 98.56 83 PHE A CA 1
ATOM 668 C C . PHE A 1 83 ? 2.720 -9.507 35.776 1.00 98.56 83 PHE A C 1
ATOM 670 O O . PHE A 1 83 ? 1.984 -8.579 36.115 1.00 98.56 83 PHE A O 1
ATOM 677 N N . ALA A 1 84 ? 2.366 -10.373 34.823 1.00 98.56 84 ALA A N 1
ATOM 678 C CA . ALA A 1 84 ? 1.079 -10.332 34.134 1.00 98.56 84 ALA A CA 1
ATOM 679 C C . ALA A 1 84 ? -0.088 -10.517 35.120 1.00 98.56 84 ALA A C 1
ATOM 681 O O . ALA A 1 84 ? -1.073 -9.781 35.051 1.00 98.56 84 ALA A O 1
ATOM 682 N N . GLU A 1 85 ? 0.042 -11.425 36.097 1.00 98.25 85 GLU A N 1
ATOM 683 C CA . GLU A 1 85 ? -0.962 -11.592 37.150 1.00 98.25 85 GLU A CA 1
ATOM 684 C C . GLU A 1 85 ? -1.126 -10.325 37.993 1.00 98.25 85 GLU A C 1
ATOM 686 O O . GLU A 1 85 ? -2.255 -9.900 38.238 1.00 98.25 85 GLU A O 1
ATOM 691 N N . LEU A 1 86 ? -0.025 -9.678 38.388 1.00 98.25 86 LEU A N 1
ATOM 692 C CA . LEU A 1 86 ? -0.070 -8.394 39.086 1.00 98.25 86 LEU A CA 1
ATOM 693 C C . LEU A 1 86 ? -0.802 -7.333 38.245 1.00 98.25 86 LEU A C 1
ATOM 695 O O . LEU A 1 86 ? -1.642 -6.609 38.778 1.00 98.25 86 LEU A O 1
ATOM 699 N N . CYS A 1 87 ? -0.560 -7.262 36.934 1.00 98.19 87 CYS A N 1
ATOM 700 C CA . CYS A 1 87 ? -1.299 -6.360 36.051 1.00 98.19 87 CYS A CA 1
ATOM 701 C C . CYS A 1 87 ? -2.809 -6.665 36.036 1.00 98.19 87 CYS A C 1
ATOM 703 O O . CYS A 1 87 ? -3.613 -5.746 36.215 1.00 98.19 87 CYS A O 1
ATOM 705 N N . PHE A 1 88 ? -3.211 -7.933 35.900 1.00 96.25 88 PHE A N 1
ATOM 706 C CA . PHE A 1 88 ? -4.626 -8.325 35.943 1.00 96.25 88 PHE A CA 1
ATOM 707 C C . PHE A 1 88 ? -5.273 -7.991 37.298 1.00 96.25 88 PHE A C 1
ATOM 709 O O . PHE A 1 88 ? -6.360 -7.418 37.334 1.00 96.25 88 PHE A O 1
ATOM 716 N N . GLN A 1 89 ? -4.587 -8.265 38.414 1.00 94.94 89 GLN A N 1
ATOM 717 C CA . GLN A 1 89 ? -5.073 -7.980 39.770 1.00 94.94 89 GLN A CA 1
ATOM 718 C C . GLN A 1 89 ? -5.231 -6.480 40.064 1.00 94.94 89 GLN A C 1
ATOM 720 O O . GLN A 1 89 ? -6.141 -6.101 40.798 1.00 94.94 89 GLN A O 1
ATOM 725 N N . ARG A 1 90 ? -4.337 -5.623 39.547 1.00 96.31 90 ARG A N 1
ATOM 726 C CA . ARG A 1 90 ? -4.306 -4.186 39.886 1.00 96.31 90 ARG A CA 1
ATOM 727 C C . ARG A 1 90 ? -5.078 -3.294 38.907 1.00 96.31 90 ARG A C 1
ATOM 729 O O . ARG A 1 90 ? -5.406 -2.166 39.274 1.00 96.31 90 ARG A O 1
ATOM 736 N N . PHE A 1 91 ? -5.373 -3.784 37.697 1.00 96.19 91 PHE A N 1
ATOM 737 C CA . PHE A 1 91 ? -5.990 -2.987 36.625 1.00 96.19 91 PHE A CA 1
ATOM 738 C C . PHE A 1 91 ? -7.144 -3.678 35.871 1.00 96.19 91 PHE A C 1
ATOM 740 O O . PHE A 1 91 ? -7.871 -3.006 35.139 1.00 96.19 91 PHE A O 1
ATOM 747 N N . GLY A 1 92 ? -7.331 -4.998 36.007 1.00 92.69 92 GLY A N 1
ATOM 748 C CA . GLY A 1 92 ? -8.333 -5.774 35.252 1.00 92.69 92 GLY A CA 1
ATOM 749 C C . GLY A 1 92 ? -9.791 -5.465 35.603 1.00 92.69 92 GLY A C 1
ATOM 750 O O . GLY A 1 92 ? -10.698 -5.787 34.834 1.00 92.69 92 GLY A O 1
ATOM 751 N N . ASP A 1 93 ? -10.032 -4.768 36.713 1.00 90.00 93 ASP A N 1
ATOM 752 C CA . ASP A 1 93 ? -11.336 -4.200 37.049 1.00 90.00 93 ASP A CA 1
ATOM 753 C C . ASP A 1 93 ? -11.805 -3.205 35.968 1.00 90.00 93 ASP A C 1
ATOM 755 O O . ASP A 1 93 ? -12.951 -3.275 35.519 1.00 90.00 93 ASP A O 1
ATOM 759 N N . ARG A 1 94 ? -10.882 -2.368 35.472 1.00 93.38 94 ARG A N 1
ATOM 760 C CA . ARG A 1 94 ? -11.108 -1.308 34.474 1.00 93.38 94 ARG A CA 1
ATOM 761 C C . ARG A 1 94 ? -10.660 -1.676 33.055 1.00 93.38 94 ARG A C 1
ATOM 763 O O . ARG A 1 94 ? -11.311 -1.273 32.097 1.00 93.38 94 ARG A O 1
ATOM 770 N N . VAL A 1 95 ? -9.572 -2.429 32.901 1.00 94.31 95 VAL A N 1
ATOM 771 C CA . VAL A 1 95 ? -8.972 -2.765 31.597 1.00 94.31 95 VAL A CA 1
ATOM 772 C C . VAL A 1 95 ? -9.583 -4.045 31.026 1.00 94.31 95 VAL A C 1
ATOM 774 O O . VAL A 1 95 ? -9.558 -5.088 31.683 1.00 94.31 95 VAL A O 1
ATOM 777 N N . LYS A 1 96 ? -10.106 -3.971 29.793 1.00 91.56 96 LYS A N 1
ATOM 778 C CA . LYS A 1 96 ? -10.819 -5.081 29.126 1.00 91.56 96 LYS A CA 1
ATOM 779 C C . LYS A 1 96 ? -10.138 -5.636 27.878 1.00 91.56 96 LYS A C 1
ATOM 781 O O . LYS A 1 96 ? -10.450 -6.762 27.511 1.00 91.56 96 LYS A O 1
ATOM 786 N N . HIS A 1 97 ? -9.185 -4.913 27.293 1.00 95.75 97 HIS A N 1
ATOM 787 C CA . HIS A 1 97 ? -8.409 -5.374 26.143 1.00 95.75 97 HIS A CA 1
ATOM 788 C C . HIS A 1 97 ? -6.923 -5.465 26.514 1.00 95.75 97 HIS A C 1
ATOM 790 O O . HIS A 1 97 ? -6.263 -4.452 26.768 1.00 95.75 97 HIS A O 1
ATOM 796 N N . TRP A 1 98 ? -6.411 -6.695 26.569 1.00 98.38 98 TRP A N 1
ATOM 797 C CA . TRP A 1 98 ? -5.070 -7.023 27.058 1.00 98.38 98 TRP A CA 1
ATOM 798 C C . TRP A 1 98 ? -4.171 -7.563 25.945 1.00 98.38 98 TRP A C 1
ATOM 800 O O . TRP A 1 98 ? -4.575 -8.425 25.173 1.00 98.38 98 TRP A O 1
ATOM 810 N N . ILE A 1 99 ? -2.929 -7.086 25.883 1.00 98.81 99 ILE A N 1
ATOM 811 C CA . ILE A 1 99 ? -1.916 -7.510 24.910 1.00 98.81 99 ILE A CA 1
ATOM 812 C C . ILE A 1 99 ? -0.702 -8.022 25.692 1.00 98.81 99 ILE A C 1
ATOM 814 O O . ILE A 1 99 ? -0.079 -7.253 26.422 1.00 98.81 99 ILE A O 1
ATOM 818 N N . THR A 1 100 ? -0.340 -9.302 25.564 1.00 98.75 100 THR A N 1
ATOM 819 C CA . THR A 1 100 ? 0.768 -9.883 26.350 1.00 98.75 100 THR A CA 1
ATOM 820 C C . THR A 1 100 ? 2.126 -9.289 25.971 1.00 98.75 100 THR A C 1
ATOM 822 O O . THR A 1 100 ? 2.870 -8.823 26.836 1.00 98.75 100 THR A O 1
ATOM 825 N N . PHE A 1 101 ? 2.426 -9.273 24.673 1.00 98.75 101 PHE A N 1
ATOM 826 C CA . PHE A 1 101 ? 3.699 -8.838 24.104 1.00 98.75 101 PHE A CA 1
ATOM 827 C C . PHE A 1 101 ? 3.453 -7.929 22.901 1.00 98.75 101 PHE A C 1
ATOM 829 O O . PHE A 1 101 ? 2.521 -8.165 22.126 1.00 98.75 101 PHE A O 1
ATOM 836 N N . ASN A 1 102 ? 4.310 -6.921 22.754 1.00 98.62 102 ASN A N 1
ATOM 837 C CA . ASN A 1 102 ? 4.560 -6.233 21.493 1.00 98.62 102 ASN A CA 1
ATOM 838 C C . ASN A 1 102 ? 5.687 -6.947 20.741 1.00 98.62 102 ASN A C 1
ATOM 840 O O . ASN A 1 102 ? 6.757 -7.142 21.316 1.00 98.62 102 ASN A O 1
ATOM 844 N N . GLU A 1 103 ? 5.453 -7.273 19.473 1.00 98.12 103 GLU A N 1
ATOM 845 C CA . GLU A 1 103 ? 6.478 -7.541 18.455 1.00 98.12 103 GLU A CA 1
ATOM 846 C C . GLU A 1 103 ? 7.558 -8.566 18.864 1.00 98.12 103 GLU A C 1
ATOM 848 O O . GLU A 1 103 ? 8.754 -8.253 18.948 1.00 98.12 103 GLU A O 1
ATOM 853 N N . PRO A 1 104 ? 7.159 -9.814 19.174 1.00 97.88 104 PRO A N 1
ATOM 854 C CA . PRO A 1 104 ? 8.073 -10.803 19.729 1.00 97.88 104 PRO A CA 1
ATOM 855 C C . PRO A 1 104 ? 9.122 -11.295 18.713 1.00 97.88 104 PRO A C 1
ATOM 857 O O . PRO A 1 104 ? 10.182 -11.761 19.140 1.00 97.88 104 PRO A O 1
ATOM 860 N N . TYR A 1 105 ? 8.891 -11.157 17.397 1.00 97.12 105 TYR A N 1
ATOM 861 C CA . TYR A 1 105 ? 9.924 -11.410 16.385 1.00 97.12 105 TYR A CA 1
ATOM 862 C C . TYR A 1 105 ? 10.993 -10.319 16.450 1.00 97.12 105 TYR A C 1
ATOM 864 O O . TYR A 1 105 ? 12.157 -10.621 16.721 1.00 97.12 105 TYR A O 1
ATOM 872 N N . GLN A 1 106 ? 10.610 -9.051 16.269 1.00 96.06 106 GLN A N 1
ATOM 873 C CA . GLN A 1 106 ? 11.571 -7.950 16.215 1.00 96.06 106 GLN A CA 1
ATOM 874 C C . GLN A 1 106 ? 12.364 -7.800 17.525 1.00 96.06 106 GLN A C 1
ATOM 876 O O . GLN A 1 106 ? 13.568 -7.537 17.478 1.00 96.06 106 GLN A O 1
ATOM 881 N N . PHE A 1 107 ? 11.747 -8.075 18.680 1.00 97.19 107 PHE A N 1
ATOM 882 C CA . PHE A 1 107 ? 12.448 -8.185 19.963 1.00 97.19 107 PHE A CA 1
ATOM 883 C C . PHE A 1 107 ? 13.534 -9.277 19.956 1.00 97.19 107 PHE A C 1
ATOM 885 O O . PHE A 1 107 ? 14.696 -8.999 20.262 1.00 97.19 107 PHE A O 1
ATOM 892 N N . SER A 1 108 ? 13.178 -10.507 19.561 1.00 97.44 108 SER A N 1
ATOM 893 C CA . SER A 1 108 ? 14.104 -11.652 19.519 1.00 97.44 108 SER A CA 1
ATOM 894 C C . SER A 1 108 ? 15.285 -11.398 18.574 1.00 97.44 108 SER A C 1
ATOM 896 O O . SER A 1 108 ? 16.440 -11.658 18.912 1.00 97.44 108 SER A O 1
ATOM 898 N N . MET A 1 109 ? 15.003 -10.845 17.394 1.00 96.56 109 MET A N 1
ATOM 899 C CA . MET A 1 109 ? 15.993 -10.620 16.339 1.00 96.56 109 MET A CA 1
ATOM 900 C C . MET A 1 109 ? 16.894 -9.415 16.642 1.00 96.56 109 MET A C 1
ATOM 902 O O . MET A 1 109 ? 18.115 -9.497 16.485 1.00 96.56 109 MET A O 1
ATOM 906 N N . GLY A 1 110 ? 16.321 -8.303 17.114 1.00 95.25 110 GLY A N 1
ATOM 907 C CA . GLY A 1 110 ? 17.061 -7.086 17.454 1.00 95.25 110 GLY A CA 1
ATOM 908 C C . GLY A 1 110 ? 17.965 -7.243 18.675 1.00 95.25 110 GLY A C 1
ATOM 909 O O . GLY A 1 110 ? 19.095 -6.745 18.659 1.00 95.25 110 GLY A O 1
ATOM 910 N N . GLY A 1 111 ? 17.491 -7.947 19.708 1.00 95.31 111 GLY A N 1
ATOM 911 C CA . GLY A 1 111 ? 18.221 -8.133 20.962 1.00 95.31 111 GLY A CA 1
ATOM 912 C C . GLY A 1 111 ? 19.297 -9.223 20.933 1.00 95.31 111 GLY A C 1
ATOM 913 O O . GLY A 1 111 ? 20.308 -9.063 21.621 1.00 95.31 111 GLY A O 1
ATOM 914 N N . TRP A 1 112 ? 19.101 -10.293 20.141 1.00 96.94 112 TRP A N 1
ATOM 915 C CA . TRP A 1 112 ? 19.928 -11.514 20.198 1.00 96.94 112 TRP A CA 1
ATOM 916 C C . TRP A 1 112 ? 20.448 -12.057 18.851 1.00 96.94 112 TRP A C 1
ATOM 918 O O . TRP A 1 112 ? 21.352 -12.893 18.864 1.00 96.94 112 TRP A O 1
ATOM 928 N N . GLU A 1 113 ? 19.955 -11.605 17.685 1.00 96.25 113 GLU A N 1
ATOM 929 C CA . GLU A 1 113 ? 20.629 -11.903 16.404 1.00 96.25 113 GLU A CA 1
ATOM 930 C C . GLU A 1 113 ? 21.535 -10.757 15.953 1.00 96.25 113 GLU A C 1
ATOM 932 O O . GLU A 1 113 ? 22.693 -10.991 15.609 1.00 96.25 113 GLU A O 1
ATOM 937 N N . MET A 1 114 ? 20.996 -9.535 15.915 1.00 94.56 114 MET A N 1
ATOM 938 C CA . MET A 1 114 ? 21.648 -8.362 15.321 1.00 94.56 114 MET A CA 1
ATOM 939 C C . MET A 1 114 ? 22.470 -7.548 16.332 1.00 94.56 114 MET A C 1
ATOM 941 O O . MET A 1 114 ? 23.345 -6.774 15.936 1.00 94.56 114 MET A O 1
ATOM 945 N N . GLY A 1 115 ? 22.173 -7.685 17.629 1.00 93.75 115 GLY A N 1
ATOM 946 C CA . GLY A 1 115 ? 22.755 -6.869 18.699 1.00 93.75 115 GLY A CA 1
ATOM 947 C C . GLY A 1 115 ? 22.484 -5.364 18.552 1.00 93.75 115 GLY A C 1
ATOM 948 O O . GLY A 1 115 ? 23.256 -4.549 19.050 1.00 93.75 115 GLY A O 1
ATOM 949 N N . SER A 1 116 ? 21.427 -4.986 17.825 1.00 91.12 116 SER A N 1
ATOM 950 C CA . SER A 1 116 ? 21.055 -3.595 17.522 1.00 91.12 116 SER A CA 1
ATOM 951 C C . SER A 1 116 ? 20.102 -2.980 18.548 1.00 91.12 116 SER A C 1
ATOM 953 O O . SER A 1 116 ? 19.971 -1.759 18.621 1.00 91.12 116 SER A O 1
ATOM 955 N N . SER A 1 117 ? 19.425 -3.827 19.319 1.00 92.94 117 SER A N 1
ATOM 956 C CA . SER A 1 117 ? 18.484 -3.475 20.384 1.00 92.94 117 SER A CA 1
ATOM 957 C C . SER A 1 117 ? 18.965 -4.109 21.693 1.00 92.94 117 SER A C 1
ATOM 959 O O . SER A 1 117 ? 19.794 -5.017 21.664 1.00 92.94 117 SER A O 1
ATOM 961 N N . ALA A 1 118 ? 18.481 -3.651 22.851 1.00 93.75 118 ALA A N 1
ATOM 962 C CA . ALA A 1 118 ? 18.840 -4.270 24.132 1.00 93.75 118 ALA A CA 1
ATOM 963 C C . ALA A 1 118 ? 18.438 -5.766 24.155 1.00 93.75 118 ALA A C 1
ATOM 965 O O . ALA A 1 118 ? 17.369 -6.088 23.634 1.00 93.75 118 ALA A O 1
ATOM 966 N N . PRO A 1 119 ? 19.253 -6.676 24.730 1.00 94.88 119 PRO A N 1
ATOM 967 C CA . PRO A 1 119 ? 20.499 -6.445 25.479 1.00 94.88 119 PRO A CA 1
ATOM 968 C C . PRO A 1 119 ? 21.773 -6.257 24.626 1.00 94.88 119 PRO A C 1
ATOM 970 O O . PRO A 1 119 ? 22.851 -6.082 25.188 1.00 94.88 119 PRO A O 1
ATOM 973 N N . GLY A 1 120 ? 21.686 -6.266 23.293 1.00 94.38 120 GLY A N 1
ATOM 974 C CA . GLY A 1 120 ? 22.829 -6.019 22.402 1.00 94.38 120 GLY A CA 1
ATOM 975 C C . GLY A 1 120 ? 23.703 -7.251 22.152 1.00 94.38 120 GLY A C 1
ATOM 976 O O . GLY A 1 120 ? 24.914 -7.125 21.957 1.00 94.38 120 GLY A O 1
ATOM 977 N N . ARG A 1 121 ? 23.108 -8.449 22.191 1.00 95.75 121 ARG A N 1
ATOM 978 C CA . ARG A 1 121 ? 23.807 -9.724 22.001 1.00 95.75 121 ARG A CA 1
ATOM 979 C C . ARG A 1 121 ? 23.803 -10.148 20.537 1.00 95.75 121 ARG A C 1
ATOM 981 O O . ARG A 1 121 ? 22.805 -10.002 19.836 1.00 95.75 121 ARG A O 1
ATOM 988 N N . CYS A 1 122 ? 24.933 -10.685 20.092 1.00 96.94 122 CYS A N 1
ATOM 989 C CA . CYS A 1 122 ? 25.071 -11.385 18.818 1.00 96.94 122 CYS A CA 1
ATOM 990 C C . CYS A 1 122 ? 26.417 -12.115 18.744 1.00 96.94 122 CYS A C 1
ATOM 992 O O . CYS A 1 122 ? 27.329 -11.855 19.535 1.00 96.94 122 CYS A O 1
ATOM 994 N N . SER A 1 123 ? 26.585 -12.986 17.750 1.00 96.25 123 SER A N 1
ATOM 995 C CA . SER A 1 123 ? 27.905 -13.519 17.413 1.00 96.25 123 SER A CA 1
ATOM 996 C C . SER A 1 123 ? 28.826 -12.407 16.899 1.00 96.25 123 SER A C 1
ATOM 998 O O . SER A 1 123 ? 28.456 -11.633 16.019 1.00 96.25 123 SER A O 1
ATOM 1000 N N . SER A 1 124 ? 30.070 -12.359 17.380 1.00 93.00 124 SER A N 1
ATOM 1001 C CA . SER A 1 124 ? 31.028 -11.270 17.101 1.00 93.00 124 SER A CA 1
ATOM 1002 C C . SER A 1 124 ? 31.419 -11.082 15.623 1.00 93.00 124 SER A C 1
ATOM 1004 O O . SER A 1 124 ? 31.985 -10.047 15.259 1.00 93.00 124 SER A O 1
ATOM 1006 N N . TRP A 1 125 ? 31.113 -12.056 14.758 1.00 91.88 125 TRP A N 1
ATOM 1007 C CA . TRP A 1 125 ? 31.263 -11.956 13.301 1.00 91.88 125 TRP A CA 1
ATOM 1008 C C . TRP A 1 125 ? 30.060 -11.289 12.604 1.00 91.88 125 TRP A C 1
ATOM 1010 O O . TRP A 1 125 ? 30.236 -10.764 11.507 1.00 91.88 125 TRP A O 1
ATOM 1020 N N . VAL A 1 126 ? 28.878 -11.249 13.237 1.00 92.75 126 VAL A N 1
ATOM 1021 C CA . VAL A 1 126 ? 27.690 -10.514 12.755 1.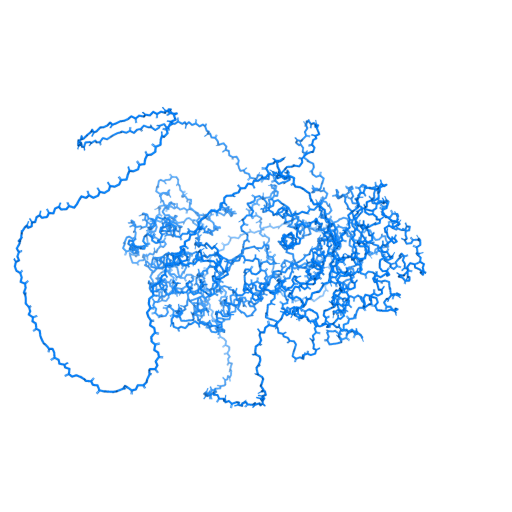00 92.75 126 VAL A CA 1
ATOM 1022 C C . VAL A 1 126 ? 27.862 -9.018 13.006 1.00 92.75 126 VAL A C 1
ATOM 1024 O O . VAL A 1 126 ? 27.733 -8.212 12.086 1.00 92.75 126 VAL A O 1
ATOM 1027 N N . ASN A 1 127 ? 28.217 -8.639 14.235 1.00 91.00 127 ASN A N 1
ATOM 1028 C CA . ASN A 1 127 ? 28.549 -7.265 14.599 1.00 91.00 127 ASN A CA 1
ATOM 1029 C C . ASN A 1 127 ? 29.685 -7.260 15.634 1.00 91.00 127 ASN A C 1
ATOM 1031 O O . ASN A 1 127 ? 29.573 -7.825 16.720 1.00 91.00 127 ASN A O 1
ATOM 1035 N N . ARG A 1 128 ? 30.789 -6.576 15.305 1.00 88.62 128 ARG A N 1
ATOM 1036 C CA . ARG A 1 128 ? 32.006 -6.518 16.137 1.00 88.62 128 ARG A CA 1
ATOM 1037 C C . ARG A 1 128 ? 31.832 -5.742 17.449 1.00 88.62 128 ARG A C 1
ATOM 1039 O O . ARG A 1 128 ? 32.741 -5.765 18.273 1.00 88.62 128 ARG A O 1
ATOM 1046 N N . ALA A 1 129 ? 30.712 -5.040 17.634 1.00 88.75 129 ALA A N 1
ATOM 1047 C CA . ALA A 1 129 ? 30.359 -4.404 18.901 1.00 88.75 129 ALA A CA 1
ATOM 1048 C C . ALA A 1 129 ? 29.774 -5.393 19.930 1.00 88.75 129 ALA A C 1
ATOM 1050 O O . ALA A 1 129 ? 29.829 -5.113 21.128 1.00 88.75 129 ALA A O 1
ATOM 1051 N N . CYS A 1 130 ? 29.245 -6.543 19.491 1.00 90.94 130 CYS A N 1
ATOM 1052 C CA . CYS A 1 130 ? 28.705 -7.565 20.387 1.00 90.94 130 CYS A CA 1
ATOM 1053 C C . CYS A 1 130 ? 29.831 -8.231 21.184 1.00 90.94 130 CYS A C 1
ATOM 1055 O O . CYS A 1 130 ? 30.760 -8.811 20.619 1.00 90.94 130 CYS A O 1
ATOM 1057 N N . GLN A 1 131 ? 29.731 -8.165 22.512 1.00 87.56 131 GLN A N 1
ATOM 1058 C CA . GLN A 1 131 ? 30.722 -8.741 23.428 1.00 87.56 131 GLN A CA 1
ATOM 1059 C C . GLN A 1 131 ? 30.441 -10.221 23.741 1.00 87.56 131 GLN A C 1
ATOM 1061 O O . GLN A 1 131 ? 31.351 -10.955 24.120 1.00 87.56 131 GLN A O 1
ATOM 1066 N N . ALA A 1 132 ? 29.190 -10.658 23.567 1.00 91.88 132 ALA A N 1
ATOM 1067 C CA . ALA A 1 132 ? 28.735 -12.037 23.707 1.00 91.88 132 ALA A CA 1
ATOM 1068 C C . ALA A 1 132 ? 27.434 -12.261 22.912 1.00 91.88 132 ALA A C 1
ATOM 1070 O O . ALA A 1 132 ? 26.695 -11.310 22.645 1.00 91.88 132 ALA A O 1
ATOM 1071 N N . GLY A 1 133 ? 27.145 -13.523 22.592 1.00 95.56 133 GLY A N 1
ATOM 1072 C CA . GLY A 1 133 ? 25.912 -13.961 21.938 1.00 95.56 133 GLY A CA 1
ATOM 1073 C C . GLY A 1 133 ? 26.149 -15.059 20.900 1.00 95.56 133 GLY A C 1
ATOM 1074 O O . GLY A 1 133 ? 27.249 -15.194 20.355 1.00 95.56 133 GLY A O 1
ATOM 1075 N N . ASP A 1 134 ? 25.101 -15.820 20.604 1.00 96.56 134 ASP A N 1
ATOM 1076 C CA . ASP A 1 134 ? 25.053 -16.773 19.494 1.00 96.56 134 ASP A CA 1
ATOM 1077 C C . ASP A 1 134 ? 23.833 -16.504 18.602 1.00 96.56 134 ASP A C 1
ATOM 1079 O O . ASP A 1 134 ? 22.725 -16.976 18.860 1.00 96.56 134 ASP A O 1
ATOM 1083 N N . SER A 1 135 ? 24.066 -15.783 17.504 1.00 97.12 135 SER A N 1
ATOM 1084 C CA . SER A 1 135 ? 23.059 -15.449 16.493 1.00 97.12 135 SER A CA 1
ATOM 1085 C C . SER A 1 135 ? 22.480 -16.680 15.772 1.00 97.12 135 SER A C 1
ATOM 1087 O O . SER A 1 135 ? 21.530 -16.530 15.003 1.00 97.12 135 SER A O 1
ATOM 1089 N N . SER A 1 136 ? 23.034 -17.883 15.977 1.00 95.31 136 SER A N 1
ATOM 1090 C CA . SER A 1 136 ? 22.545 -19.143 15.401 1.00 95.31 136 SER A CA 1
ATOM 1091 C C . SER A 1 136 ? 21.544 -19.897 16.287 1.00 95.31 136 SER A C 1
ATOM 1093 O O . SER A 1 136 ? 20.823 -20.753 15.765 1.00 95.31 136 SER A O 1
ATOM 1095 N N . THR A 1 137 ? 21.468 -19.587 17.589 1.00 96.44 137 THR A N 1
ATOM 1096 C CA . THR A 1 137 ? 20.598 -20.291 18.554 1.00 96.44 137 THR A CA 1
ATOM 1097 C C . THR A 1 137 ? 19.812 -19.372 19.487 1.00 96.44 137 THR A C 1
ATOM 1099 O O . THR A 1 137 ? 18.641 -19.653 19.745 1.00 96.44 137 THR A O 1
ATOM 1102 N N . GLU A 1 138 ? 20.395 -18.269 19.971 1.00 97.88 138 GLU A N 1
ATOM 1103 C CA . GLU A 1 138 ? 19.779 -17.441 21.016 1.00 97.88 138 GLU A CA 1
ATOM 1104 C C . GLU A 1 138 ? 18.372 -16.938 20.636 1.00 97.88 138 GLU A C 1
ATOM 1106 O O . GLU A 1 138 ? 17.460 -17.170 21.431 1.00 97.88 138 GLU A O 1
ATOM 1111 N N . PRO A 1 139 ? 18.104 -16.387 19.431 1.00 98.38 139 PRO A N 1
ATOM 1112 C CA . PRO A 1 139 ? 16.758 -15.930 19.067 1.00 98.38 139 PRO A CA 1
ATOM 1113 C C . PRO A 1 139 ? 15.683 -17.032 19.089 1.00 98.38 139 PRO A C 1
ATOM 1115 O O . PRO A 1 139 ? 14.530 -16.740 19.407 1.00 98.38 139 PRO A O 1
ATOM 1118 N N . TYR A 1 140 ? 16.032 -18.300 18.818 1.00 98.38 140 TYR A N 1
ATOM 1119 C CA . TYR A 1 140 ? 15.086 -19.420 18.944 1.00 98.38 140 TYR A CA 1
ATOM 1120 C C . TYR A 1 140 ? 14.726 -19.716 20.401 1.00 98.38 140 TYR A C 1
ATOM 1122 O O . TYR A 1 140 ? 13.572 -20.037 20.688 1.00 98.38 140 TYR A O 1
ATOM 1130 N N . ILE A 1 141 ? 15.677 -19.551 21.323 1.00 98.44 141 ILE A N 1
ATOM 1131 C CA . ILE A 1 141 ? 15.447 -19.681 22.767 1.00 98.44 141 ILE A CA 1
ATOM 1132 C C . ILE A 1 141 ? 14.563 -18.526 23.267 1.00 98.44 141 ILE A C 1
ATOM 1134 O O . ILE A 1 141 ? 13.587 -18.778 23.975 1.00 98.44 141 ILE A O 1
ATOM 1138 N N . ILE A 1 142 ? 14.834 -17.284 22.838 1.00 98.38 142 ILE A N 1
ATOM 1139 C CA . ILE A 1 142 ? 14.009 -16.107 23.173 1.00 98.38 142 ILE A CA 1
ATOM 1140 C C . ILE A 1 142 ? 12.557 -16.311 22.729 1.00 98.38 142 ILE A C 1
ATOM 1142 O O . ILE A 1 142 ? 11.645 -16.236 23.551 1.00 98.38 142 ILE A O 1
ATOM 1146 N N . ALA A 1 143 ? 12.332 -16.623 21.450 1.00 98.31 143 ALA A N 1
ATOM 1147 C CA . ALA A 1 143 ? 10.990 -16.804 20.900 1.00 98.31 143 ALA A CA 1
ATOM 1148 C C . ALA A 1 143 ? 10.226 -17.968 21.548 1.00 98.31 143 ALA A C 1
ATOM 1150 O O . ALA A 1 143 ? 9.020 -17.866 21.772 1.00 98.31 143 ALA A O 1
ATOM 1151 N N . HIS A 1 144 ? 10.916 -19.062 21.889 1.00 98.69 144 HIS A N 1
ATOM 1152 C CA . HIS A 1 144 ? 10.322 -20.171 22.633 1.00 98.69 144 HIS A CA 1
ATOM 1153 C C . HIS A 1 144 ? 9.856 -19.721 24.023 1.00 98.69 144 HIS A C 1
ATOM 1155 O O . HIS A 1 144 ? 8.688 -19.897 24.364 1.00 98.69 144 HIS A O 1
ATOM 1161 N N . ASN A 1 145 ? 10.723 -19.054 24.789 1.00 98.75 145 ASN A N 1
ATOM 1162 C CA . ASN A 1 145 ? 10.382 -18.566 26.125 1.00 98.75 145 ASN A CA 1
ATOM 1163 C C . ASN A 1 145 ? 9.290 -17.479 26.095 1.00 98.75 145 ASN A C 1
ATOM 1165 O O . ASN A 1 145 ? 8.442 -17.457 26.985 1.00 98.75 145 ASN A O 1
ATOM 1169 N N . LEU A 1 146 ? 9.238 -16.633 25.059 1.00 98.75 146 LEU A N 1
ATOM 1170 C CA . LEU A 1 146 ? 8.138 -15.683 24.832 1.00 98.75 146 LEU A CA 1
ATOM 1171 C C . LEU A 1 146 ? 6.802 -16.391 24.574 1.00 98.75 146 LEU A C 1
ATOM 1173 O O . LEU A 1 146 ? 5.790 -16.011 25.160 1.00 98.75 146 LEU A O 1
ATOM 1177 N N . LEU A 1 147 ? 6.790 -17.431 23.735 1.00 98.81 147 LEU A N 1
ATOM 1178 C CA . LEU A 1 147 ? 5.587 -18.219 23.447 1.00 98.81 147 LEU A CA 1
ATOM 1179 C C . LEU A 1 147 ? 5.070 -18.946 24.692 1.00 98.81 147 LEU A C 1
ATOM 1181 O O . LEU A 1 147 ? 3.869 -18.916 24.963 1.00 98.81 147 LEU A O 1
ATOM 1185 N N . LEU A 1 148 ? 5.966 -19.527 25.494 1.00 98.81 148 LEU A N 1
ATOM 1186 C CA . LEU A 1 148 ? 5.606 -20.121 26.782 1.00 98.81 148 LEU A CA 1
ATOM 1187 C C . LEU A 1 148 ? 5.065 -19.064 27.756 1.00 98.81 148 LEU A C 1
ATOM 1189 O O . LEU A 1 148 ? 3.987 -19.245 28.318 1.00 98.81 148 LEU A O 1
ATOM 1193 N N . ALA A 1 149 ? 5.755 -17.932 27.914 1.00 98.81 149 ALA A N 1
ATOM 1194 C CA . ALA A 1 149 ? 5.326 -16.825 28.770 1.00 98.81 149 ALA A CA 1
ATOM 1195 C C . ALA A 1 149 ? 3.939 -16.280 28.370 1.00 98.81 149 ALA A C 1
ATOM 1197 O O . ALA A 1 149 ? 3.088 -16.049 29.233 1.00 98.81 149 ALA A O 1
ATOM 1198 N N . HIS A 1 150 ? 3.677 -16.158 27.066 1.00 98.81 150 HIS A N 1
ATOM 1199 C CA . HIS A 1 150 ? 2.378 -15.791 26.504 1.00 98.81 150 HIS A CA 1
ATOM 1200 C C . HIS A 1 150 ? 1.300 -16.829 26.852 1.00 98.81 150 HIS A C 1
ATOM 1202 O O . HIS A 1 150 ? 0.285 -16.470 27.450 1.00 98.81 150 HIS A O 1
ATOM 1208 N N . ALA A 1 151 ? 1.533 -18.113 26.562 1.00 98.56 151 ALA A N 1
ATOM 1209 C CA . ALA A 1 151 ? 0.577 -19.183 26.847 1.00 98.56 151 ALA A CA 1
ATOM 1210 C C . ALA A 1 151 ? 0.263 -19.308 28.350 1.00 98.56 151 ALA A C 1
ATOM 1212 O O . ALA A 1 151 ? -0.896 -19.474 28.732 1.00 98.56 151 ALA A O 1
ATOM 1213 N N . HIS A 1 152 ? 1.267 -19.160 29.221 1.00 98.50 152 HIS A N 1
ATOM 1214 C CA . HIS A 1 152 ? 1.079 -19.151 30.674 1.00 98.50 152 HIS A CA 1
ATOM 1215 C C . HIS A 1 152 ? 0.250 -17.950 31.156 1.00 98.50 152 HIS A C 1
ATOM 1217 O O . HIS A 1 152 ? -0.643 -18.136 31.988 1.00 98.50 152 HIS A O 1
ATOM 1223 N N . ALA A 1 153 ? 0.495 -16.743 30.634 1.00 98.56 153 ALA A N 1
ATOM 1224 C CA . ALA A 1 153 ? -0.273 -15.550 30.994 1.00 98.56 153 ALA A CA 1
ATOM 1225 C C . ALA A 1 153 ? -1.711 -15.578 30.446 1.00 98.56 153 ALA A C 1
ATOM 1227 O O . ALA A 1 153 ? -2.639 -15.192 31.158 1.00 98.56 153 ALA A O 1
ATOM 1228 N N . VAL A 1 154 ? -1.927 -16.082 29.226 1.00 98.06 154 VAL A N 1
ATOM 1229 C CA . VAL A 1 154 ? -3.274 -16.207 28.648 1.00 98.06 154 VAL A CA 1
ATOM 1230 C C . VAL A 1 154 ? -4.075 -17.310 29.326 1.00 98.06 154 VAL A C 1
ATOM 1232 O O . VAL A 1 154 ? -5.225 -17.070 29.683 1.00 98.06 154 VAL A O 1
ATOM 1235 N N . ASN A 1 155 ? -3.492 -18.483 29.585 1.00 96.75 155 ASN A N 1
ATOM 1236 C CA . ASN A 1 155 ? -4.175 -19.526 30.350 1.00 96.75 155 ASN A CA 1
ATOM 1237 C C . ASN A 1 155 ? -4.587 -19.006 31.740 1.00 96.75 155 ASN A C 1
ATOM 1239 O O . ASN A 1 155 ? -5.723 -19.201 32.167 1.00 96.75 155 ASN A O 1
ATOM 1243 N N . LEU A 1 156 ? -3.706 -18.268 32.420 1.00 96.38 156 LEU A N 1
ATOM 1244 C CA . LEU A 1 156 ? -4.035 -17.603 33.681 1.00 96.38 156 LEU A CA 1
ATOM 1245 C C . LEU A 1 156 ? -5.182 -16.585 33.536 1.00 96.38 156 LEU A C 1
ATOM 1247 O O . LEU A 1 156 ? -6.114 -16.606 34.336 1.00 96.38 156 LEU A O 1
ATOM 1251 N N . PHE A 1 157 ? -5.158 -15.729 32.511 1.00 96.00 157 PHE A N 1
ATOM 1252 C CA . PHE A 1 157 ? -6.247 -14.788 32.239 1.00 96.00 157 PHE A CA 1
ATOM 1253 C C . PHE A 1 157 ? -7.586 -15.504 32.005 1.00 96.00 157 PHE A C 1
ATOM 1255 O O . PHE A 1 157 ? -8.564 -15.225 32.700 1.00 96.00 157 PHE A O 1
ATOM 1262 N N . LYS A 1 158 ? -7.623 -16.474 31.084 1.00 92.88 158 LYS A N 1
ATOM 1263 C CA . LYS A 1 158 ? -8.842 -17.206 30.708 1.00 92.88 158 LYS A CA 1
ATOM 1264 C C . LYS A 1 158 ? -9.422 -18.023 31.870 1.00 92.88 158 LYS A C 1
ATOM 1266 O O . LYS A 1 158 ? -10.632 -18.042 32.052 1.00 92.88 158 LYS A O 1
ATOM 1271 N N . THR A 1 159 ? -8.578 -18.634 32.707 1.00 92.62 159 THR A N 1
ATOM 1272 C CA . THR A 1 159 ? -9.022 -19.440 33.865 1.00 92.62 159 THR A CA 1
ATOM 1273 C C . THR A 1 159 ? -9.416 -18.647 35.117 1.00 92.62 159 THR A C 1
ATOM 1275 O O . THR A 1 159 ? -10.140 -19.190 35.950 1.00 92.62 159 THR A O 1
ATOM 1278 N N . LYS A 1 160 ? -8.939 -17.404 35.297 1.00 92.00 160 LYS A N 1
ATOM 1279 C CA . LYS A 1 160 ? -9.076 -16.666 36.574 1.00 92.00 160 LYS A CA 1
ATOM 1280 C C . LYS A 1 160 ? -9.656 -15.251 36.459 1.00 92.00 160 LYS A C 1
ATOM 1282 O O . LYS A 1 160 ? -10.140 -14.730 37.461 1.00 92.00 160 LYS A O 1
ATOM 1287 N N . TYR A 1 161 ? -9.611 -14.628 35.281 1.00 90.19 161 TYR A N 1
ATOM 1288 C CA . TYR A 1 161 ? -9.926 -13.202 35.104 1.00 90.19 161 TYR A CA 1
ATOM 1289 C C . TYR A 1 161 ? -10.918 -12.892 33.969 1.00 90.19 161 TYR A C 1
ATOM 1291 O O . TYR A 1 161 ? -11.529 -11.827 34.000 1.00 90.19 161 TYR A O 1
ATOM 1299 N N . GLN A 1 162 ? -11.102 -13.782 32.987 1.00 83.75 162 GLN A N 1
ATOM 1300 C CA . GLN A 1 162 ? -11.936 -13.504 31.808 1.00 83.75 162 GLN A CA 1
ATOM 1301 C C . GLN A 1 162 ? -13.449 -13.491 32.094 1.00 83.75 162 GLN A C 1
ATOM 1303 O O . GLN A 1 162 ? -14.137 -12.592 31.613 1.00 83.75 162 GLN A O 1
ATOM 1308 N N . ASP A 1 163 ? -13.949 -14.463 32.863 1.00 70.19 163 ASP A N 1
ATOM 1309 C CA . ASP A 1 163 ? -15.383 -14.699 33.112 1.00 70.19 163 ASP A CA 1
ATOM 1310 C C . ASP A 1 163 ? -15.761 -14.497 34.594 1.00 70.19 163 ASP A C 1
ATOM 1312 O O . ASP A 1 163 ? -16.411 -15.333 35.218 1.00 70.19 163 ASP A O 1
ATOM 1316 N N . LEU A 1 164 ? -15.319 -13.383 35.189 1.00 65.06 164 LEU A N 1
ATOM 1317 C CA . LEU A 1 164 ? -15.714 -12.986 36.546 1.00 65.06 164 LEU A CA 1
ATOM 1318 C C . LEU A 1 164 ? -17.060 -12.237 36.528 1.00 65.06 164 LEU A C 1
ATOM 1320 O O . LEU A 1 164 ? -17.135 -11.138 35.976 1.00 65.06 164 LEU A O 1
ATOM 1324 N N . ASP A 1 165 ? -18.076 -12.785 37.212 1.00 56.31 165 ASP A N 1
ATOM 1325 C CA . ASP A 1 165 ? -19.471 -12.286 37.297 1.00 56.31 165 ASP A CA 1
ATOM 1326 C C . ASP A 1 165 ? -19.627 -10.783 37.617 1.00 56.31 165 ASP A C 1
ATOM 1328 O O . ASP A 1 165 ? -20.667 -10.179 37.358 1.00 56.31 165 ASP A O 1
ATOM 1332 N N . SER A 1 166 ? -18.609 -10.165 38.219 1.00 52.06 166 SER A N 1
ATOM 1333 C CA . SER A 1 166 ? -18.587 -8.756 38.617 1.00 52.06 166 SER A CA 1
ATOM 1334 C C . SER A 1 166 ? -18.115 -7.781 37.529 1.00 52.06 166 SER A C 1
ATOM 1336 O O . SER A 1 166 ? -18.065 -6.576 37.786 1.00 52.06 166 SER A O 1
ATOM 1338 N N . THR A 1 167 ? -17.758 -8.251 36.329 1.00 53.53 167 THR A N 1
ATOM 1339 C CA . THR A 1 167 ? -17.183 -7.414 35.260 1.00 53.53 167 THR A CA 1
ATOM 1340 C C . THR A 1 167 ? -17.611 -7.838 33.854 1.00 53.53 167 THR A C 1
ATOM 1342 O O . THR A 1 167 ? -17.834 -9.021 33.623 1.00 53.53 167 THR A O 1
ATOM 1345 N N . PRO A 1 168 ? -17.654 -6.913 32.872 1.00 55.03 168 PRO A N 1
ATOM 1346 C CA . PRO A 1 168 ? -17.755 -7.294 31.464 1.00 55.03 168 PRO A CA 1
ATOM 1347 C C . PRO A 1 168 ? -16.588 -8.197 31.041 1.00 55.03 168 PRO A C 1
ATOM 1349 O O . PRO A 1 168 ? -15.445 -7.927 31.427 1.00 55.03 168 PRO A O 1
ATOM 1352 N N . LYS A 1 169 ? -16.880 -9.224 30.229 1.00 78.44 169 LYS A N 1
ATOM 1353 C CA . LYS A 1 169 ? -15.901 -10.196 29.712 1.00 78.44 169 LYS A CA 1
ATOM 1354 C C . LYS A 1 169 ? -14.747 -9.479 29.003 1.00 78.44 169 LYS A C 1
ATOM 1356 O O . LYS A 1 169 ? -14.982 -8.684 28.096 1.00 78.44 169 LYS A O 1
ATOM 1361 N N . GLY A 1 170 ? -13.513 -9.757 29.421 1.00 88.19 170 GLY A N 1
ATOM 1362 C CA . GLY A 1 170 ? -12.309 -9.199 28.797 1.00 88.19 170 GLY A CA 1
ATOM 1363 C C . GLY A 1 170 ? -11.785 -10.044 27.632 1.00 88.19 170 GLY A C 1
ATOM 1364 O O . GLY A 1 170 ? -11.945 -11.264 27.628 1.00 88.19 170 GLY A O 1
ATOM 1365 N N . GLU A 1 171 ? -11.116 -9.402 26.676 1.00 94.25 171 GLU A N 1
ATOM 1366 C CA . GLU A 1 171 ? -10.396 -10.033 25.562 1.00 94.25 171 GLU A CA 1
ATOM 1367 C C . GLU A 1 171 ? -8.876 -9.973 25.826 1.00 94.25 171 GLU A C 1
ATOM 1369 O O . GLU A 1 171 ? -8.351 -8.915 26.199 1.00 94.25 171 GLU A O 1
ATOM 1374 N N . ILE A 1 172 ? -8.142 -11.072 25.599 1.00 97.75 172 ILE A N 1
ATOM 1375 C CA . ILE A 1 172 ? -6.667 -11.081 25.633 1.00 97.75 172 ILE A CA 1
ATOM 1376 C C . ILE A 1 172 ? -6.058 -11.567 24.314 1.00 97.75 172 ILE A C 1
ATOM 1378 O O . ILE A 1 172 ? -6.536 -12.511 23.690 1.00 97.75 172 ILE A O 1
ATOM 1382 N N . GLY A 1 173 ? -4.970 -10.932 23.893 1.00 98.00 173 GLY A N 1
ATOM 1383 C CA . GLY A 1 173 ? -4.263 -11.242 22.659 1.00 98.00 173 GLY A CA 1
ATOM 1384 C C . GLY A 1 173 ? -2.774 -10.920 22.730 1.00 98.00 173 GLY A C 1
ATOM 1385 O O . GLY A 1 173 ? -2.199 -10.688 23.796 1.00 98.00 173 GLY A O 1
ATOM 1386 N N . ILE A 1 174 ? -2.147 -10.886 21.561 1.00 98.50 174 ILE A N 1
ATOM 1387 C CA . ILE A 1 174 ? -0.736 -10.544 21.358 1.00 98.50 174 ILE A CA 1
ATOM 1388 C C . ILE A 1 174 ? -0.620 -9.613 20.153 1.00 98.50 174 ILE A C 1
ATOM 1390 O O . ILE A 1 174 ? -1.431 -9.696 19.233 1.00 98.50 174 ILE A O 1
ATOM 1394 N N . THR A 1 175 ? 0.351 -8.702 20.166 1.00 98.38 175 THR A N 1
ATOM 1395 C CA . THR A 1 175 ? 0.648 -7.826 19.031 1.00 98.38 175 THR A CA 1
ATOM 1396 C C . THR A 1 175 ? 1.860 -8.363 18.289 1.00 98.38 175 THR A C 1
ATOM 1398 O O . THR A 1 175 ? 2.945 -8.451 18.857 1.00 98.38 175 THR A O 1
ATOM 1401 N N . MET A 1 176 ? 1.663 -8.715 17.024 1.00 97.81 176 MET A N 1
ATOM 1402 C CA . MET A 1 176 ? 2.710 -9.176 16.123 1.00 97.81 176 MET A CA 1
ATOM 1403 C C . MET A 1 176 ? 3.190 -8.021 15.251 1.00 97.81 176 MET A C 1
ATOM 1405 O O . MET A 1 176 ? 2.374 -7.388 14.575 1.00 97.81 176 MET A O 1
ATOM 1409 N N . ASP A 1 177 ? 4.502 -7.795 15.203 1.00 94.75 177 ASP A N 1
ATOM 1410 C CA . ASP A 1 177 ? 5.104 -7.136 14.051 1.00 94.75 177 ASP A CA 1
ATOM 1411 C C . ASP A 1 177 ? 4.924 -8.035 12.834 1.00 94.75 177 ASP A C 1
ATOM 1413 O O . ASP A 1 177 ? 5.102 -9.254 12.899 1.00 94.75 177 ASP A O 1
ATOM 1417 N N . VAL A 1 178 ? 4.555 -7.437 11.707 1.00 93.88 178 VAL A N 1
ATOM 1418 C CA . VAL A 1 178 ? 4.535 -8.164 10.447 1.00 93.88 178 VAL A CA 1
ATOM 1419 C C . VAL A 1 178 ? 4.897 -7.253 9.291 1.00 93.88 178 VAL A C 1
ATOM 1421 O O . VAL A 1 178 ? 4.163 -6.366 8.860 1.00 93.88 178 VAL A O 1
ATOM 1424 N N . THR A 1 179 ? 6.073 -7.534 8.753 1.00 94.94 179 THR A N 1
ATOM 1425 C CA . THR A 1 179 ? 6.472 -7.064 7.437 1.00 94.94 179 THR A CA 1
ATOM 1426 C C . THR A 1 179 ? 5.876 -8.034 6.421 1.00 94.94 179 THR A C 1
ATOM 1428 O O . THR A 1 179 ? 6.346 -9.173 6.315 1.00 94.94 179 THR A O 1
ATOM 1431 N N . TRP A 1 180 ? 4.817 -7.624 5.705 1.00 97.75 180 TRP A N 1
ATOM 1432 C CA . TRP A 1 180 ? 4.233 -8.497 4.679 1.00 97.75 180 TRP A CA 1
ATOM 1433 C C . TRP A 1 180 ? 5.309 -8.864 3.656 1.00 97.75 180 TRP A C 1
ATOM 1435 O O . TRP A 1 180 ? 6.189 -8.070 3.312 1.00 97.75 180 TRP A O 1
ATOM 1445 N N . SER A 1 181 ? 5.289 -10.132 3.276 1.00 96.19 181 SER A N 1
ATOM 1446 C CA . SER A 1 181 ? 6.341 -10.760 2.503 1.00 96.19 181 SER A CA 1
ATOM 1447 C C . SER A 1 181 ? 5.754 -11.164 1.169 1.00 96.19 181 SER A C 1
ATOM 1449 O O . SER A 1 181 ? 5.287 -12.284 0.996 1.00 96.19 181 SER A O 1
ATOM 1451 N N . GLU A 1 182 ? 5.819 -10.242 0.221 1.00 95.94 182 GLU A N 1
ATOM 1452 C CA . GLU A 1 182 ? 5.834 -10.649 -1.173 1.00 95.94 182 GLU A CA 1
ATOM 1453 C C . GLU A 1 182 ? 7.220 -11.349 -1.402 1.00 95.94 182 GLU A C 1
ATOM 1455 O O . GLU A 1 182 ? 8.228 -10.927 -0.859 1.00 95.94 182 GLU A O 1
ATOM 1460 N N . PRO A 1 183 ? 7.324 -12.474 -2.112 1.00 92.69 183 PRO A N 1
ATOM 1461 C CA . PRO A 1 183 ? 8.535 -13.194 -2.567 1.00 92.69 183 PRO A CA 1
ATOM 1462 C C . PRO A 1 183 ? 9.635 -12.462 -3.366 1.00 92.69 183 PRO A C 1
ATOM 1464 O O . PRO A 1 183 ? 9.853 -11.264 -3.216 1.00 92.69 183 PRO A O 1
ATOM 1467 N N . LEU A 1 184 ? 10.362 -13.191 -4.222 1.00 90.88 184 LEU A N 1
ATOM 1468 C CA . LEU A 1 184 ? 11.291 -12.638 -5.201 1.00 90.88 184 LEU A CA 1
ATOM 1469 C C . LEU A 1 184 ? 11.012 -13.040 -6.670 1.00 90.88 184 LEU A C 1
ATOM 1471 O O . LEU A 1 184 ? 11.274 -12.175 -7.497 1.00 90.88 184 LEU A O 1
ATOM 1475 N N . SER A 1 185 ? 10.272 -14.116 -7.036 1.00 87.06 185 SER A N 1
ATOM 1476 C CA . SER A 1 185 ? 8.796 -14.224 -6.832 1.00 87.06 185 SER A CA 1
ATOM 1477 C C . SER A 1 185 ? 7.719 -14.971 -7.745 1.00 87.06 185 SER A C 1
ATOM 1479 O O . SER A 1 185 ? 6.605 -14.472 -7.809 1.00 87.06 185 SER A O 1
ATOM 1481 N N . ASP A 1 186 ? 7.821 -16.150 -8.383 1.00 87.06 186 ASP A N 1
ATOM 1482 C CA . ASP A 1 186 ? 6.731 -16.837 -9.164 1.00 87.06 186 ASP A CA 1
ATOM 1483 C C . ASP A 1 186 ? 6.696 -18.341 -8.980 1.00 87.06 186 ASP A C 1
ATOM 1485 O O . ASP A 1 186 ? 5.646 -18.881 -8.636 1.00 87.06 186 ASP A O 1
ATOM 1489 N N . ARG A 1 187 ? 7.824 -19.027 -9.239 1.00 88.62 187 ARG A N 1
ATOM 1490 C CA . ARG A 1 187 ? 7.884 -20.451 -8.979 1.00 88.62 187 ARG A CA 1
ATOM 1491 C C . ARG A 1 187 ? 7.639 -20.518 -7.509 1.00 88.62 187 ARG A C 1
ATOM 1493 O O . ARG A 1 187 ? 8.193 -19.751 -6.726 1.00 88.62 187 ARG A O 1
ATOM 1500 N N . TYR A 1 188 ? 6.901 -21.534 -7.161 1.00 87.88 188 TYR A N 1
ATOM 1501 C CA . TYR A 1 188 ? 7.528 -22.577 -6.398 1.00 87.88 188 TYR A CA 1
ATOM 1502 C C . TYR A 1 188 ? 8.717 -22.138 -5.530 1.00 87.88 188 TYR A C 1
ATOM 1504 O O . TYR A 1 188 ? 8.460 -21.710 -4.421 1.00 87.88 188 TYR A O 1
ATOM 1512 N N . ASP A 1 189 ? 9.966 -22.145 -6.002 1.00 91.94 189 ASP A N 1
ATOM 1513 C CA . ASP A 1 189 ? 11.145 -21.745 -5.219 1.00 91.94 189 ASP A CA 1
ATOM 1514 C C . ASP A 1 189 ? 10.951 -20.443 -4.409 1.00 91.94 189 ASP A C 1
ATOM 1516 O O . ASP A 1 189 ? 11.175 -20.455 -3.192 1.00 91.94 189 ASP A O 1
ATOM 1520 N N . ASP A 1 190 ? 10.480 -19.361 -5.044 1.00 92.31 190 ASP A N 1
ATOM 1521 C CA . ASP A 1 190 ? 10.266 -18.067 -4.396 1.00 92.31 190 ASP A CA 1
ATOM 1522 C C . ASP A 1 190 ? 8.868 -17.918 -3.742 1.00 92.31 190 ASP A C 1
ATOM 1524 O O . ASP A 1 190 ? 8.785 -17.249 -2.711 1.00 92.31 190 ASP A O 1
ATOM 1528 N N . ILE A 1 191 ? 7.795 -18.597 -4.198 1.00 91.56 191 ILE A N 1
ATOM 1529 C CA . ILE A 1 191 ? 6.527 -18.746 -3.416 1.00 91.56 191 ILE A CA 1
ATOM 1530 C C . ILE A 1 191 ? 6.858 -19.366 -2.084 1.00 91.56 191 ILE A C 1
ATOM 1532 O O . ILE A 1 191 ? 6.623 -18.786 -1.024 1.00 91.56 191 ILE A O 1
ATOM 1536 N N . GLU A 1 192 ? 7.506 -20.512 -2.155 1.00 92.38 192 GLU A N 1
ATOM 1537 C CA . GLU A 1 192 ? 8.035 -21.206 -1.017 1.00 92.38 192 GLU A CA 1
ATOM 1538 C C . GLU A 1 192 ? 9.054 -20.347 -0.276 1.00 92.38 192 GLU A C 1
ATOM 1540 O O . GLU A 1 192 ? 9.253 -20.632 0.891 1.00 92.38 192 GLU A O 1
ATOM 1545 N N . ALA A 1 193 ? 9.682 -19.315 -0.857 1.00 94.81 193 ALA A N 1
ATOM 1546 C CA . ALA A 1 193 ? 10.583 -18.415 -0.135 1.00 94.81 193 ALA A CA 1
ATOM 1547 C C . ALA A 1 193 ? 9.873 -17.377 0.733 1.00 94.81 193 ALA A C 1
ATOM 1549 O O . ALA A 1 193 ? 10.270 -17.261 1.890 1.00 94.81 193 ALA A O 1
ATOM 1550 N N . ALA A 1 194 ? 8.838 -16.658 0.273 1.00 95.75 194 ALA A N 1
ATOM 1551 C CA . ALA A 1 194 ? 8.105 -15.812 1.226 1.00 95.75 194 ALA A CA 1
ATOM 1552 C C . ALA A 1 194 ? 7.118 -16.579 2.081 1.00 95.75 194 ALA A C 1
ATOM 1554 O O . ALA A 1 194 ? 6.943 -16.176 3.220 1.00 95.75 194 ALA A O 1
ATOM 1555 N N . LEU A 1 195 ? 6.521 -17.680 1.619 1.00 94.44 195 LEU A N 1
ATOM 1556 C CA . LEU A 1 195 ? 5.745 -18.519 2.531 1.00 94.44 195 LEU A CA 1
ATOM 1557 C C . LEU A 1 195 ? 6.667 -19.052 3.643 1.00 94.44 195 LEU A C 1
ATOM 1559 O O . LEU A 1 195 ? 6.325 -18.945 4.813 1.00 94.44 195 LEU A O 1
ATOM 1563 N N . ARG A 1 196 ? 7.903 -19.461 3.314 1.00 95.75 196 ARG A N 1
ATOM 1564 C CA . ARG A 1 196 ? 8.970 -19.752 4.294 1.00 95.75 196 ARG A CA 1
ATOM 1565 C C . ARG A 1 196 ? 9.466 -18.519 5.051 1.00 95.75 196 ARG A C 1
ATOM 1567 O O . ARG A 1 196 ? 9.977 -18.668 6.149 1.00 95.75 196 ARG A O 1
ATOM 1574 N N . ASN A 1 197 ? 9.330 -17.303 4.531 1.00 96.88 197 ASN A N 1
ATOM 1575 C CA . ASN A 1 197 ? 9.658 -16.099 5.293 1.00 96.88 197 ASN A CA 1
ATOM 1576 C C . ASN A 1 197 ? 8.570 -15.765 6.305 1.00 96.88 197 ASN A C 1
ATOM 1578 O O . ASN A 1 197 ? 8.906 -15.509 7.448 1.00 96.88 197 ASN A O 1
ATOM 1582 N N . LEU A 1 198 ? 7.297 -15.829 5.912 1.00 96.94 198 LEU A N 1
ATOM 1583 C CA . LEU A 1 198 ? 6.147 -15.704 6.798 1.00 96.94 198 LEU A CA 1
ATOM 1584 C C . LEU A 1 198 ? 6.197 -16.797 7.865 1.00 96.94 198 LEU A C 1
ATOM 1586 O O . LEU A 1 198 ? 6.055 -16.464 9.034 1.00 96.94 198 LEU A O 1
ATOM 1590 N N . ASP A 1 199 ? 6.523 -18.047 7.515 1.00 96.25 199 ASP A N 1
ATOM 1591 C CA . ASP A 1 199 ? 6.818 -19.116 8.483 1.00 96.25 199 ASP A CA 1
ATOM 1592 C C . ASP A 1 199 ? 7.908 -18.693 9.493 1.00 96.25 199 ASP A C 1
ATOM 1594 O O . ASP A 1 199 ? 7.808 -18.997 10.674 1.00 96.25 199 ASP A O 1
ATOM 1598 N N . PHE A 1 200 ? 8.944 -17.969 9.063 1.00 96.75 200 PHE A N 1
ATOM 1599 C CA . PHE A 1 200 ? 10.060 -17.525 9.912 1.00 96.75 200 PHE A CA 1
ATOM 1600 C C . PHE A 1 200 ? 9.906 -16.111 10.513 1.00 96.75 200 PHE A C 1
ATOM 1602 O O . PHE A 1 200 ? 10.817 -15.667 11.206 1.00 96.75 200 PHE A O 1
ATOM 1609 N N . THR A 1 201 ? 8.804 -15.389 10.278 1.00 95.06 201 THR A N 1
ATOM 1610 C CA . THR A 1 201 ? 8.551 -14.056 10.870 1.00 95.06 201 THR A CA 1
ATOM 1611 C C . THR A 1 201 ? 7.237 -14.004 11.644 1.00 95.06 201 THR A C 1
ATOM 1613 O O . THR A 1 201 ? 7.213 -13.586 12.797 1.00 95.06 201 THR A O 1
ATOM 1616 N N . TYR A 1 202 ? 6.151 -14.483 11.038 1.00 97.44 202 TYR A N 1
ATOM 1617 C CA . TYR A 1 202 ? 4.788 -14.405 11.562 1.00 97.44 202 TYR A CA 1
ATOM 1618 C C . TYR A 1 202 ? 4.290 -15.774 12.053 1.00 97.44 202 TYR A C 1
ATOM 1620 O O . TYR A 1 202 ? 3.891 -15.917 13.209 1.00 97.44 202 TYR A O 1
ATOM 1628 N N . GLY A 1 203 ? 4.408 -16.809 11.215 1.00 97.31 203 GLY A N 1
ATOM 1629 C CA . GLY A 1 203 ? 4.085 -18.206 11.523 1.00 97.31 203 GLY A CA 1
ATOM 1630 C C . GLY A 1 203 ? 4.908 -18.785 12.672 1.00 97.31 203 GLY A C 1
ATOM 1631 O O . GLY A 1 203 ? 4.385 -19.574 13.452 1.00 97.31 203 GLY A O 1
ATOM 1632 N N . TRP A 1 204 ? 6.150 -18.327 12.866 1.00 97.88 204 TRP A N 1
ATOM 1633 C CA . TRP A 1 204 ? 7.007 -18.699 14.002 1.00 97.88 204 TRP A CA 1
ATOM 1634 C C . TRP A 1 204 ? 6.286 -18.513 15.348 1.00 97.88 204 TRP A C 1
ATOM 1636 O O . TRP A 1 204 ? 6.472 -19.320 16.256 1.00 97.88 204 TRP A O 1
ATOM 1646 N N . PHE A 1 205 ? 5.393 -17.523 15.445 1.00 98.44 205 PHE A N 1
ATOM 1647 C CA . PHE A 1 205 ? 4.522 -17.320 16.601 1.00 98.44 205 PHE A CA 1
ATOM 1648 C C . PHE A 1 205 ? 3.082 -17.796 16.343 1.00 98.44 205 PHE A C 1
ATOM 1650 O O . PHE A 1 205 ? 2.491 -18.460 17.196 1.00 98.44 205 PHE A O 1
ATOM 1657 N N . MET A 1 206 ? 2.512 -17.510 15.168 1.00 98.06 206 MET A N 1
ATOM 1658 C CA . MET A 1 206 ? 1.108 -17.805 14.855 1.00 98.06 206 MET A CA 1
ATOM 1659 C C . MET A 1 206 ? 0.783 -19.299 14.709 1.00 98.06 206 MET A C 1
ATOM 1661 O O . MET A 1 206 ? -0.297 -19.712 15.141 1.00 98.06 206 MET A O 1
ATOM 1665 N N . ASP A 1 207 ? 1.681 -20.126 14.163 1.00 97.88 207 ASP A N 1
ATOM 1666 C CA . ASP A 1 207 ? 1.468 -21.576 14.070 1.00 97.88 207 ASP A CA 1
ATOM 1667 C C . ASP A 1 207 ? 1.463 -22.229 15.463 1.00 97.88 207 ASP A C 1
ATOM 1669 O O . ASP A 1 207 ? 0.507 -22.955 15.754 1.00 97.88 207 ASP A O 1
ATOM 1673 N N . PRO A 1 208 ? 2.404 -21.928 16.385 1.00 98.44 208 PRO A N 1
ATOM 1674 C CA . PRO A 1 208 ? 2.289 -22.359 17.774 1.00 98.44 208 PRO A CA 1
ATOM 1675 C C . PRO A 1 208 ? 0.961 -21.943 18.407 1.00 98.44 208 PRO A C 1
ATOM 1677 O O . PRO A 1 208 ? 0.238 -22.800 18.908 1.00 98.44 208 PRO A O 1
ATOM 1680 N N . MET A 1 209 ? 0.570 -20.671 18.300 1.00 97.94 209 MET A N 1
ATOM 1681 C CA . MET A 1 209 ? -0.659 -20.175 18.933 1.00 97.94 209 MET A CA 1
ATOM 1682 C C . MET A 1 209 ? -1.961 -20.716 18.300 1.00 97.94 209 MET A C 1
ATOM 1684 O O . MET A 1 209 ? -3.019 -20.711 18.928 1.00 97.94 209 MET A O 1
ATOM 1688 N N . THR A 1 210 ? -1.923 -21.206 17.055 1.00 96.06 210 THR A N 1
ATOM 1689 C CA . THR A 1 210 ? -3.125 -21.671 16.324 1.00 96.06 210 THR A CA 1
ATOM 1690 C C . THR A 1 210 ? -3.211 -23.198 16.198 1.00 96.06 210 THR A C 1
ATOM 1692 O O . THR A 1 210 ? -4.316 -23.756 16.120 1.00 96.06 210 THR A O 1
ATOM 1695 N N . TYR A 1 211 ? -2.062 -23.878 16.196 1.00 95.19 211 TYR A N 1
ATOM 1696 C CA . TYR A 1 211 ? -1.898 -25.309 15.918 1.00 95.19 211 TYR A CA 1
ATOM 1697 C C . TYR A 1 211 ? -1.043 -26.055 16.960 1.00 95.19 211 TYR A C 1
ATOM 1699 O O . TYR A 1 211 ? -1.071 -27.285 16.987 1.00 95.19 211 TYR A O 1
ATOM 1707 N N . GLY A 1 212 ? -0.348 -25.349 17.858 1.00 95.81 212 GLY A N 1
ATOM 1708 C CA . GLY A 1 212 ? 0.457 -25.916 18.952 1.00 95.81 212 GLY A CA 1
ATOM 1709 C C . GLY A 1 212 ? 1.886 -26.315 18.572 1.00 95.81 212 GLY A C 1
ATOM 1710 O O . GLY A 1 212 ? 2.587 -26.901 19.389 1.00 95.81 212 GLY A O 1
ATOM 1711 N N . GLN A 1 213 ? 2.323 -26.033 17.345 1.00 95.38 213 GLN A N 1
ATOM 1712 C CA . GLN A 1 213 ? 3.605 -26.477 16.787 1.00 95.38 213 GLN A CA 1
ATOM 1713 C C . GLN A 1 213 ? 4.237 -25.373 15.933 1.00 95.38 213 GLN A C 1
ATOM 1715 O O . GLN A 1 213 ? 3.517 -24.544 15.388 1.00 95.38 213 GLN A O 1
ATOM 1720 N N . TYR A 1 214 ? 5.561 -25.375 15.775 1.00 97.88 214 TYR A N 1
ATOM 1721 C CA . TYR A 1 214 ? 6.232 -24.475 14.828 1.00 97.88 214 TYR A CA 1
ATOM 1722 C C . TYR A 1 214 ? 5.895 -24.819 13.363 1.00 97.88 214 TYR A C 1
ATOM 1724 O O . TYR A 1 214 ? 5.589 -25.982 13.072 1.00 97.88 214 TYR A O 1
ATOM 1732 N N . PRO A 1 215 ? 6.003 -23.856 12.424 1.00 97.00 215 PRO A N 1
ATOM 1733 C CA . PRO A 1 215 ? 5.733 -24.099 11.009 1.00 97.00 215 PRO A CA 1
ATOM 1734 C C . PRO A 1 215 ? 6.590 -25.226 10.434 1.00 97.00 215 PRO A C 1
ATOM 1736 O O . PRO A 1 215 ? 7.792 -25.333 10.703 1.00 97.00 215 PRO A O 1
ATOM 1739 N N . ARG A 1 216 ? 5.996 -26.057 9.573 1.00 91.38 216 ARG A N 1
ATOM 1740 C CA . ARG A 1 216 ? 6.668 -27.258 9.053 1.00 91.38 216 ARG A CA 1
ATOM 1741 C C . ARG A 1 216 ? 7.960 -26.930 8.296 1.00 91.38 216 ARG A C 1
ATOM 1743 O O . ARG A 1 216 ? 8.959 -27.615 8.512 1.00 91.38 216 ARG A O 1
ATOM 1750 N N . ARG A 1 217 ? 7.989 -25.874 7.466 1.00 89.56 217 ARG A N 1
ATOM 1751 C CA . ARG A 1 217 ? 9.229 -25.459 6.776 1.00 89.56 217 ARG A CA 1
ATOM 1752 C C . ARG A 1 217 ? 10.305 -25.026 7.772 1.00 89.56 217 ARG A C 1
ATOM 1754 O O . ARG A 1 217 ? 11.457 -25.406 7.609 1.00 89.56 217 ARG A O 1
ATOM 1761 N N . MET A 1 218 ? 9.927 -24.313 8.833 1.00 95.06 218 MET A N 1
ATOM 1762 C CA . MET A 1 218 ? 10.845 -23.895 9.894 1.00 95.06 218 MET A CA 1
ATOM 1763 C C . MET A 1 218 ? 11.508 -25.098 10.575 1.00 95.06 218 MET A C 1
ATOM 1765 O O . MET A 1 218 ? 12.736 -25.176 10.616 1.00 95.06 218 MET A O 1
ATOM 1769 N N . THR A 1 219 ? 10.722 -26.099 10.991 1.00 93.56 219 THR A N 1
ATOM 1770 C CA . THR A 1 219 ? 11.276 -27.331 11.590 1.00 93.56 219 THR A CA 1
ATOM 1771 C C . THR A 1 219 ? 12.244 -28.073 10.659 1.00 93.56 219 THR A C 1
ATOM 1773 O O . THR A 1 219 ? 13.244 -28.606 11.127 1.00 93.56 219 THR A O 1
ATOM 1776 N N . ALA A 1 220 ? 11.996 -28.059 9.344 1.00 90.44 220 ALA A N 1
ATOM 1777 C CA . ALA A 1 220 ? 12.802 -28.773 8.353 1.00 90.44 220 ALA A CA 1
ATOM 1778 C C . ALA A 1 220 ? 14.085 -28.034 7.917 1.00 90.44 220 ALA A C 1
ATOM 1780 O O . ALA A 1 220 ? 14.969 -28.652 7.328 1.00 90.44 220 ALA A O 1
ATOM 1781 N N . PHE A 1 221 ? 14.185 -26.723 8.162 1.00 90.94 221 PHE A N 1
ATOM 1782 C CA . PHE A 1 221 ? 15.340 -25.902 7.770 1.00 90.94 221 PHE A CA 1
ATOM 1783 C C . PHE A 1 221 ? 16.285 -25.587 8.943 1.00 90.94 221 PHE A C 1
ATOM 1785 O O . PHE A 1 221 ? 17.485 -25.422 8.712 1.00 90.94 221 PHE A O 1
ATOM 1792 N N . VAL A 1 222 ? 15.765 -25.515 10.177 1.00 93.62 222 VAL A N 1
ATOM 1793 C CA . VAL A 1 222 ? 16.542 -25.217 11.400 1.00 93.62 222 VAL A CA 1
ATOM 1794 C C . VAL A 1 222 ? 17.063 -26.485 12.092 1.00 93.62 222 VAL A C 1
ATOM 1796 O O . VAL A 1 222 ? 18.184 -26.482 12.607 1.00 93.62 222 VAL A O 1
ATOM 1799 N N . ASP A 1 223 ? 16.254 -27.550 12.081 1.00 88.31 223 ASP A N 1
ATOM 1800 C CA . ASP A 1 223 ? 16.470 -28.826 12.778 1.00 88.31 223 ASP A CA 1
ATOM 1801 C C . ASP A 1 223 ? 16.819 -28.658 14.277 1.00 88.31 223 ASP A C 1
ATOM 1803 O O . ASP A 1 223 ? 16.086 -27.979 15.000 1.00 88.31 223 ASP A O 1
ATOM 1807 N N . GLU A 1 224 ? 17.910 -29.256 14.774 1.00 91.81 224 GLU A N 1
ATOM 1808 C CA . GLU A 1 224 ? 18.206 -29.395 16.212 1.00 91.81 224 GLU A CA 1
ATOM 1809 C C . GLU A 1 224 ? 18.337 -28.077 16.997 1.00 91.81 224 GLU A C 1
ATOM 1811 O O . GLU A 1 224 ? 18.212 -28.087 18.221 1.00 91.81 224 GLU A O 1
ATOM 1816 N N . ARG A 1 225 ? 18.555 -26.939 16.321 1.00 95.31 225 ARG A N 1
ATOM 1817 C CA . ARG A 1 225 ? 18.653 -25.613 16.964 1.00 95.31 225 ARG A CA 1
ATOM 1818 C C . ARG A 1 225 ? 17.301 -24.990 17.313 1.00 95.31 225 ARG A C 1
ATOM 1820 O O . ARG A 1 225 ? 17.276 -23.998 18.038 1.00 95.31 225 ARG A O 1
ATOM 1827 N N . LEU A 1 226 ? 16.192 -25.542 16.818 1.00 96.50 226 LEU A N 1
ATOM 1828 C CA . LEU A 1 226 ? 14.844 -25.105 17.175 1.00 96.50 226 LEU A CA 1
ATOM 1829 C C . LEU A 1 226 ? 14.370 -25.880 18.420 1.00 96.50 226 LEU A C 1
ATOM 1831 O O . LEU A 1 226 ? 14.254 -27.110 18.352 1.00 96.50 226 LEU A O 1
ATOM 1835 N N . PRO A 1 227 ? 14.070 -25.208 19.551 1.00 96.38 227 PRO A N 1
ATOM 1836 C CA . PRO A 1 227 ? 13.493 -25.862 20.722 1.00 96.38 227 PRO A CA 1
ATOM 1837 C C . PRO A 1 227 ? 12.202 -26.621 20.389 1.00 96.38 227 PRO A C 1
ATOM 1839 O O . PRO A 1 227 ? 11.472 -26.273 19.462 1.00 96.38 227 PRO A O 1
ATOM 1842 N N . LYS A 1 228 ? 11.901 -27.675 21.151 1.00 95.50 228 LYS A N 1
ATOM 1843 C CA . LYS A 1 228 ? 10.764 -28.573 20.893 1.00 95.50 228 LYS A CA 1
ATOM 1844 C C . LYS A 1 228 ? 9.762 -28.462 22.035 1.00 95.50 228 LYS A C 1
ATOM 1846 O O . LYS A 1 228 ? 10.126 -28.700 23.182 1.00 95.50 228 LYS A O 1
ATOM 1851 N N . PHE A 1 229 ? 8.512 -28.115 21.722 1.00 97.62 229 PHE A N 1
ATOM 1852 C CA . PHE A 1 229 ? 7.443 -28.061 22.720 1.00 97.62 229 PHE A CA 1
ATOM 1853 C C . PHE A 1 229 ? 7.151 -29.448 23.303 1.00 97.62 229 PHE A C 1
ATOM 1855 O O . PHE A 1 229 ? 7.103 -30.445 22.577 1.00 97.62 229 PHE A O 1
ATOM 1862 N N . THR A 1 230 ? 6.882 -29.508 24.606 1.00 97.50 230 THR A N 1
ATOM 1863 C CA . THR A 1 230 ? 6.253 -30.680 25.227 1.00 97.50 230 THR A CA 1
ATOM 1864 C C . THR A 1 230 ? 4.790 -30.800 24.787 1.00 97.50 230 THR A C 1
ATOM 1866 O O . THR A 1 230 ? 4.207 -29.870 24.221 1.00 97.50 230 THR A O 1
ATOM 1869 N N . TRP A 1 231 ? 4.154 -31.943 25.061 1.00 94.81 231 TRP A N 1
ATOM 1870 C CA . TRP A 1 231 ? 2.734 -32.129 24.749 1.00 94.81 231 TRP A CA 1
ATOM 1871 C C . TRP A 1 231 ? 1.822 -31.171 25.538 1.00 94.81 231 TRP A C 1
ATOM 1873 O O . TRP A 1 231 ? 0.830 -30.696 24.985 1.00 94.81 231 TRP A O 1
ATOM 1883 N N . ASP A 1 232 ? 2.179 -30.833 26.781 1.00 96.06 232 ASP A N 1
ATOM 1884 C CA . ASP A 1 232 ? 1.430 -29.875 27.604 1.00 96.06 232 ASP A CA 1
ATOM 1885 C C . ASP A 1 232 ? 1.553 -28.453 27.044 1.00 96.06 232 ASP A C 1
ATOM 1887 O O . ASP A 1 232 ? 0.544 -27.786 26.817 1.00 96.06 232 ASP A O 1
ATOM 1891 N N . GLN A 1 233 ? 2.777 -28.022 26.711 1.00 97.75 233 GLN A N 1
ATOM 1892 C CA . GLN A 1 233 ? 3.035 -26.737 26.049 1.00 97.75 233 GLN A CA 1
ATOM 1893 C C . GLN A 1 233 ? 2.283 -26.647 24.707 1.00 97.75 233 GLN A C 1
ATOM 1895 O O . GLN A 1 233 ? 1.633 -25.643 24.422 1.00 97.75 233 GLN A O 1
ATOM 1900 N N . THR A 1 234 ? 2.280 -27.739 23.931 1.00 97.44 234 THR A N 1
ATOM 1901 C CA . THR A 1 234 ? 1.520 -27.886 22.675 1.00 97.44 234 THR A CA 1
ATOM 1902 C C . THR A 1 234 ? 0.012 -27.684 22.869 1.00 97.44 234 THR A C 1
ATOM 1904 O O . THR A 1 234 ? -0.643 -27.161 21.968 1.00 97.44 234 THR A O 1
ATOM 1907 N N . GLN A 1 235 ? -0.573 -28.093 24.005 1.00 96.38 235 GLN A N 1
ATOM 1908 C CA . GLN A 1 235 ? -1.992 -27.827 24.279 1.00 96.38 235 GLN A CA 1
ATOM 1909 C C . GLN A 1 235 ? -2.212 -26.404 24.806 1.00 96.38 235 GLN A C 1
ATOM 1911 O O . GLN A 1 235 ? -3.154 -25.752 24.367 1.00 96.38 235 GLN A O 1
ATOM 1916 N N . MET A 1 236 ? -1.339 -25.901 25.687 1.00 95.69 236 MET A N 1
ATOM 1917 C CA . MET A 1 236 ? -1.438 -24.546 26.251 1.00 95.69 236 MET A CA 1
ATOM 1918 C C . MET A 1 236 ? -1.332 -23.434 25.200 1.00 95.69 236 MET A C 1
ATOM 1920 O O . MET A 1 236 ? -1.932 -22.375 25.369 1.00 95.69 236 MET A O 1
ATOM 1924 N N . LEU A 1 237 ? -0.576 -23.665 24.125 1.00 97.31 237 LEU A N 1
ATOM 1925 C CA . LEU A 1 237 ? -0.435 -22.719 23.019 1.00 97.31 237 LEU A CA 1
ATOM 1926 C C . LEU A 1 237 ? -1.664 -22.682 22.097 1.00 97.31 237 LEU A C 1
ATOM 1928 O O . LEU A 1 237 ? -1.970 -21.640 21.531 1.00 97.31 237 LEU A O 1
ATOM 1932 N N . LYS A 1 238 ? -2.412 -23.781 21.937 1.00 95.12 238 LYS A N 1
ATOM 1933 C CA . LYS A 1 238 ? -3.537 -23.828 20.987 1.00 95.12 238 LYS A CA 1
ATOM 1934 C C . LYS A 1 238 ? -4.681 -22.911 21.416 1.00 95.12 238 LYS A C 1
ATOM 1936 O O . LYS A 1 238 ? -5.384 -23.188 22.383 1.00 95.12 238 LYS A O 1
ATOM 1941 N N . SER A 1 239 ? -4.976 -21.910 20.590 1.00 89.06 239 SER A N 1
ATOM 1942 C CA . SER A 1 239 ? -6.022 -20.904 20.836 1.00 89.06 239 SER A CA 1
ATOM 1943 C C . SER A 1 239 ? -5.704 -19.993 22.035 1.00 89.06 239 SER A C 1
ATOM 1945 O O . SER A 1 239 ? -6.608 -19.507 22.726 1.00 89.06 239 SER A O 1
ATOM 1947 N N . SER A 1 240 ? -4.413 -19.724 22.268 1.00 96.50 240 SER A N 1
ATOM 1948 C CA . SER A 1 240 ? -3.911 -18.816 23.309 1.00 96.50 240 SER A CA 1
ATOM 1949 C C . SER A 1 240 ? -4.173 -17.327 23.017 1.00 96.50 240 SER A C 1
ATOM 1951 O O . SER A 1 240 ? -3.444 -16.460 23.478 1.00 96.50 240 SER A O 1
ATOM 1953 N N . TYR A 1 241 ? -5.231 -16.990 22.283 1.00 97.06 241 TYR A N 1
ATOM 1954 C CA . TYR A 1 241 ? -5.674 -15.617 22.051 1.00 97.06 241 TYR A CA 1
ATOM 1955 C C . TYR A 1 241 ? -7.193 -15.558 21.853 1.00 97.06 241 TYR A C 1
ATOM 1957 O O . TYR A 1 241 ? -7.836 -16.564 21.555 1.00 97.06 241 TYR A O 1
ATOM 1965 N N . ASP A 1 242 ? -7.759 -14.371 22.046 1.00 96.38 242 ASP A N 1
ATOM 1966 C CA . ASP A 1 242 ? -9.117 -13.986 21.644 1.00 96.38 242 ASP A CA 1
ATOM 1967 C C . ASP A 1 242 ? -9.075 -13.067 20.413 1.00 96.38 242 ASP A C 1
ATOM 1969 O O . ASP A 1 242 ? -9.963 -13.113 19.564 1.00 96.38 242 ASP A O 1
ATOM 1973 N N . PHE A 1 243 ? -7.999 -12.282 20.280 1.00 97.88 243 PHE A N 1
ATOM 1974 C CA . PHE A 1 243 ? -7.698 -11.450 19.117 1.00 97.88 243 PHE A CA 1
ATOM 1975 C C . PHE A 1 243 ? -6.200 -11.440 18.789 1.00 97.88 243 PHE A C 1
ATOM 1977 O O . PHE A 1 243 ? -5.354 -11.706 19.646 1.00 97.88 243 PHE A O 1
ATOM 1984 N N . VAL A 1 244 ? -5.872 -11.047 17.559 1.00 98.31 244 VAL A N 1
ATOM 1985 C CA . VAL A 1 244 ? -4.504 -10.771 17.110 1.00 98.31 244 VAL A CA 1
ATOM 1986 C C . VAL A 1 244 ? -4.354 -9.271 16.852 1.00 98.31 244 VAL A C 1
ATOM 1988 O O . VAL A 1 244 ? -5.123 -8.670 16.099 1.00 98.31 244 VAL A O 1
ATOM 1991 N N . GLY A 1 245 ? -3.366 -8.654 17.494 1.00 98.50 245 GLY A N 1
ATOM 1992 C CA . GLY A 1 245 ? -2.887 -7.321 17.149 1.00 98.50 245 GLY A CA 1
ATOM 1993 C C . GLY A 1 245 ? -1.900 -7.409 15.989 1.00 98.50 245 GLY A C 1
ATOM 1994 O O . GLY A 1 245 ? -0.988 -8.235 16.020 1.00 98.50 245 GLY A O 1
ATOM 1995 N N . ILE A 1 246 ? -2.084 -6.579 14.968 1.00 98.56 246 ILE A N 1
ATOM 1996 C CA . ILE A 1 246 ? -1.174 -6.463 13.827 1.00 98.56 246 ILE A CA 1
ATOM 1997 C C . ILE A 1 246 ? -0.524 -5.080 13.843 1.00 98.56 246 ILE A C 1
ATOM 1999 O O . ILE A 1 246 ? -1.205 -4.064 13.686 1.00 98.56 246 ILE A O 1
ATOM 2003 N N . ASN A 1 247 ? 0.800 -5.059 13.987 1.00 98.62 247 ASN A N 1
ATOM 2004 C CA . ASN A 1 247 ? 1.639 -3.900 13.721 1.00 98.62 247 ASN A CA 1
ATOM 2005 C C . ASN A 1 247 ? 2.134 -3.995 12.275 1.00 98.62 247 ASN A C 1
ATOM 2007 O O . ASN A 1 247 ? 2.961 -4.848 11.944 1.00 98.62 247 ASN A O 1
ATOM 2011 N N . TYR A 1 248 ? 1.603 -3.134 11.406 1.00 98.50 248 TYR A N 1
ATOM 2012 C CA . TYR A 1 248 ? 1.955 -3.102 9.988 1.00 98.50 248 TYR A CA 1
ATOM 2013 C C . TYR A 1 248 ? 2.458 -1.718 9.588 1.00 98.50 248 TYR A C 1
ATOM 2015 O O . TYR A 1 248 ? 1.800 -0.708 9.836 1.00 98.50 248 TYR A O 1
ATOM 2023 N N . TYR A 1 249 ? 3.592 -1.682 8.894 1.00 97.62 249 TYR A N 1
ATOM 2024 C CA . TYR A 1 249 ? 4.277 -0.443 8.514 1.00 97.62 249 TYR A CA 1
ATOM 2025 C C . TYR A 1 249 ? 4.704 -0.411 7.047 1.00 97.62 249 TYR A C 1
ATOM 2027 O O . TYR A 1 249 ? 4.539 0.602 6.366 1.00 97.62 249 TYR A O 1
ATOM 2035 N N . THR A 1 250 ? 5.266 -1.529 6.592 1.00 97.50 250 THR A N 1
ATOM 2036 C CA . THR A 1 250 ? 5.953 -1.723 5.316 1.00 97.50 250 THR A CA 1
ATOM 2037 C C . THR A 1 250 ? 5.811 -3.186 4.910 1.00 97.50 250 THR A C 1
ATOM 2039 O O . THR A 1 250 ? 5.451 -4.045 5.719 1.00 97.50 250 THR A O 1
ATOM 2042 N N . SER A 1 251 ? 6.172 -3.490 3.674 1.00 97.44 251 SER A N 1
ATOM 2043 C CA . SER A 1 251 ? 6.527 -4.851 3.279 1.00 97.44 251 SER A CA 1
ATOM 2044 C C . SER A 1 251 ? 8.037 -5.013 3.141 1.00 97.44 251 SER A C 1
ATOM 2046 O O . SER A 1 251 ? 8.802 -4.057 3.277 1.00 97.44 251 SER A O 1
ATOM 2048 N N . THR A 1 252 ? 8.454 -6.250 2.895 1.00 96.06 252 THR A N 1
ATOM 2049 C CA . THR A 1 252 ? 9.761 -6.614 2.351 1.00 96.06 252 THR A CA 1
ATOM 2050 C C . THR A 1 252 ? 9.534 -7.588 1.205 1.00 96.06 252 THR A C 1
ATOM 2052 O O . THR A 1 252 ? 8.408 -8.033 0.965 1.00 96.06 252 THR A O 1
ATOM 2055 N N . TYR A 1 253 ? 10.611 -7.917 0.507 1.00 97.75 253 TYR A N 1
ATOM 2056 C CA . TYR A 1 253 ? 10.585 -8.870 -0.582 1.00 97.75 253 TYR A CA 1
ATOM 2057 C C . TYR A 1 253 ? 11.607 -10.004 -0.395 1.00 97.75 253 TYR A C 1
ATOM 2059 O O . TYR A 1 253 ? 12.704 -9.750 0.112 1.00 97.75 253 TYR A O 1
ATOM 2067 N N . VAL A 1 254 ? 11.321 -11.240 -0.838 1.00 96.56 254 VAL A N 1
ATOM 2068 C CA . VAL A 1 254 ? 11.961 -12.463 -0.292 1.00 96.56 254 VAL A CA 1
ATOM 2069 C C . VAL A 1 254 ? 12.312 -13.614 -1.271 1.00 96.56 254 VAL A C 1
ATOM 2071 O O . VAL A 1 254 ? 11.428 -14.243 -1.836 1.00 96.56 254 VAL A O 1
ATOM 2074 N N . ALA A 1 255 ? 13.595 -13.987 -1.393 1.00 95.06 255 ALA A N 1
ATOM 2075 C CA . ALA A 1 255 ? 14.082 -14.933 -2.422 1.00 95.06 255 ALA A CA 1
ATOM 2076 C C . ALA A 1 255 ? 14.398 -16.373 -2.037 1.00 95.06 255 ALA A C 1
ATOM 2078 O O . ALA A 1 255 ? 14.770 -16.617 -0.903 1.00 95.06 255 ALA A O 1
ATOM 2079 N N . ALA A 1 256 ? 14.472 -17.287 -3.010 1.00 94.56 256 ALA A N 1
ATOM 2080 C CA . ALA A 1 256 ? 15.198 -18.552 -2.871 1.00 94.56 256 ALA A CA 1
ATOM 2081 C C . ALA A 1 256 ? 16.674 -18.494 -3.296 1.00 94.56 256 ALA A C 1
ATOM 2083 O O . ALA A 1 256 ? 17.415 -19.414 -2.952 1.00 94.56 256 ALA A O 1
ATOM 2084 N N . ASN A 1 257 ? 17.144 -17.442 -3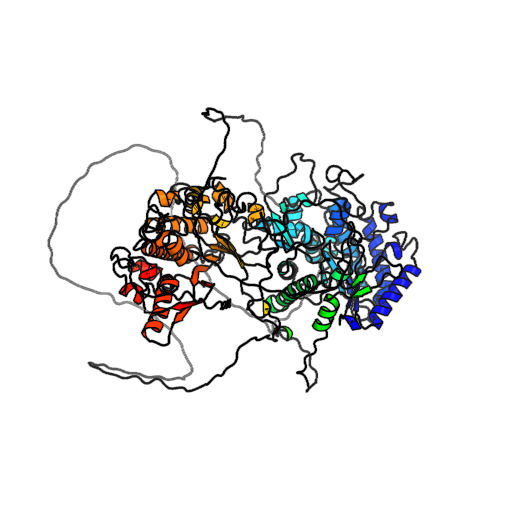.991 1.00 89.00 257 ASN A N 1
ATOM 2085 C CA . ASN A 1 257 ? 18.565 -17.292 -4.365 1.00 89.00 257 ASN A CA 1
ATOM 2086 C C . ASN A 1 257 ? 19.447 -16.871 -3.168 1.00 89.00 257 ASN A C 1
ATOM 2088 O O . ASN A 1 257 ? 20.143 -15.856 -3.172 1.00 89.00 257 ASN A O 1
ATOM 2092 N N . PHE A 1 258 ? 19.390 -17.662 -2.106 1.00 89.81 258 PHE A N 1
ATOM 2093 C CA . PHE A 1 258 ? 20.200 -17.495 -0.917 1.00 89.81 258 PHE A CA 1
ATOM 2094 C C . PHE A 1 258 ? 21.619 -18.020 -1.154 1.00 89.81 258 PHE A C 1
ATOM 2096 O O . PHE A 1 258 ? 21.839 -19.227 -1.276 1.00 89.81 258 PHE A O 1
ATOM 2103 N N . THR A 1 259 ? 22.587 -17.108 -1.163 1.00 88.94 259 THR A N 1
ATOM 2104 C CA . THR A 1 259 ? 24.010 -17.453 -1.102 1.00 88.94 259 THR A CA 1
ATOM 2105 C C . THR A 1 259 ? 24.413 -17.615 0.369 1.00 88.94 259 THR A C 1
ATOM 2107 O O . THR A 1 259 ? 24.345 -16.630 1.108 1.00 88.94 259 THR A O 1
ATOM 2110 N N . PRO A 1 260 ? 24.827 -18.813 0.828 1.00 86.62 260 PRO A N 1
ATOM 2111 C CA . PRO A 1 260 ? 25.344 -18.994 2.182 1.00 86.62 260 PRO A CA 1
ATOM 2112 C C . PRO A 1 260 ? 26.675 -18.256 2.375 1.00 86.62 260 PRO A C 1
ATOM 2114 O O . PRO A 1 260 ? 27.405 -18.001 1.415 1.00 86.62 260 PRO A O 1
ATOM 2117 N N . ASP A 1 261 ? 27.020 -17.950 3.627 1.00 90.38 261 ASP A N 1
ATOM 2118 C CA . ASP A 1 261 ? 28.350 -17.431 3.955 1.00 90.38 261 ASP A CA 1
ATOM 2119 C C . ASP A 1 261 ? 29.429 -18.484 3.599 1.00 90.38 261 ASP A C 1
ATOM 2121 O O . ASP A 1 261 ? 29.241 -19.670 3.893 1.00 90.38 261 ASP A O 1
ATOM 2125 N N . PRO A 1 262 ? 30.559 -18.095 2.970 1.00 90.81 262 PRO A N 1
ATOM 2126 C CA . PRO A 1 262 ? 31.653 -19.015 2.651 1.00 90.81 262 PRO A CA 1
ATOM 2127 C C . PRO A 1 262 ? 32.252 -19.761 3.855 1.00 90.81 262 PRO A C 1
ATOM 2129 O O . PRO A 1 262 ? 32.871 -20.811 3.669 1.00 90.81 262 PRO A O 1
ATOM 2132 N N . ASN A 1 263 ? 32.098 -19.246 5.079 1.00 91.44 263 ASN A N 1
ATOM 2133 C CA . ASN A 1 263 ? 32.401 -19.974 6.304 1.00 91.44 263 ASN A CA 1
ATOM 2134 C C . ASN A 1 263 ? 31.145 -20.733 6.784 1.00 91.44 263 ASN A C 1
ATOM 2136 O O . ASN A 1 263 ? 30.200 -20.095 7.249 1.00 91.44 263 ASN A O 1
ATOM 2140 N N . PRO A 1 264 ? 31.134 -22.081 6.801 1.00 85.94 264 PRO A N 1
ATOM 2141 C CA . PRO A 1 264 ? 29.970 -22.856 7.244 1.00 85.94 264 PRO A CA 1
ATOM 2142 C C . PRO A 1 264 ? 29.616 -22.667 8.731 1.00 85.94 264 PRO A C 1
ATOM 2144 O O . PRO A 1 264 ? 28.570 -23.135 9.166 1.00 85.94 264 PRO A O 1
ATOM 2147 N N . ASN A 1 265 ? 30.459 -21.979 9.511 1.00 86.44 265 ASN A N 1
ATOM 2148 C CA . ASN A 1 265 ? 30.188 -21.619 10.906 1.00 86.44 265 ASN A CA 1
ATOM 2149 C C . ASN A 1 265 ? 29.503 -20.241 11.062 1.00 86.44 265 ASN A C 1
ATOM 2151 O O . ASN A 1 265 ? 29.161 -19.857 12.176 1.00 86.44 265 ASN A O 1
ATOM 2155 N N . HIS A 1 266 ? 29.306 -19.477 9.980 1.00 92.12 266 HIS A N 1
ATOM 2156 C CA . HIS A 1 266 ? 28.609 -18.182 9.990 1.00 92.12 266 HIS A CA 1
ATOM 2157 C C . HIS A 1 266 ? 27.090 -18.346 9.759 1.00 92.12 266 HIS A C 1
ATOM 2159 O O . HIS A 1 266 ? 26.486 -17.718 8.885 1.00 92.12 266 HIS A O 1
ATOM 2165 N N . ILE A 1 267 ? 26.456 -19.219 10.545 1.00 91.44 267 ILE A N 1
ATOM 2166 C CA . ILE A 1 267 ? 25.005 -19.453 10.513 1.00 91.44 267 ILE A CA 1
ATOM 2167 C C . ILE A 1 267 ? 24.315 -18.476 11.472 1.00 91.44 267 ILE A C 1
ATOM 2169 O O . ILE A 1 267 ? 24.795 -18.249 12.578 1.00 91.44 267 ILE A O 1
ATOM 2173 N N . LYS A 1 268 ? 23.173 -17.910 11.072 1.00 94.06 268 LYS A N 1
ATOM 2174 C CA . LYS A 1 268 ? 22.300 -17.110 11.949 1.00 94.06 268 LYS A CA 1
ATOM 2175 C C . LYS A 1 268 ? 20.819 -17.291 11.610 1.00 94.06 268 LYS A C 1
ATOM 2177 O O . LYS A 1 268 ? 20.502 -17.654 10.476 1.00 94.06 268 LYS A O 1
ATOM 2182 N N . VAL A 1 269 ? 19.921 -17.007 12.551 1.00 95.25 269 VAL A N 1
ATOM 2183 C CA . VAL A 1 269 ? 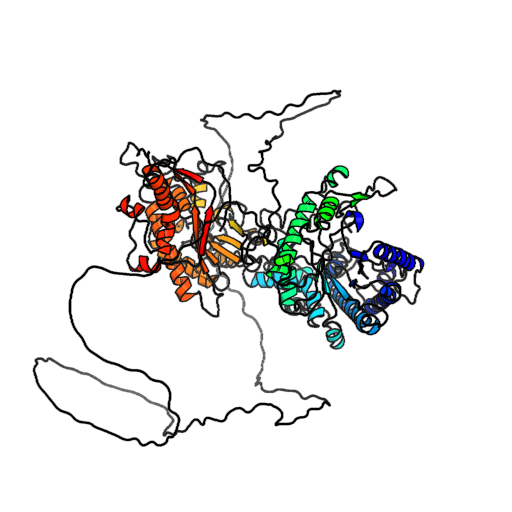18.468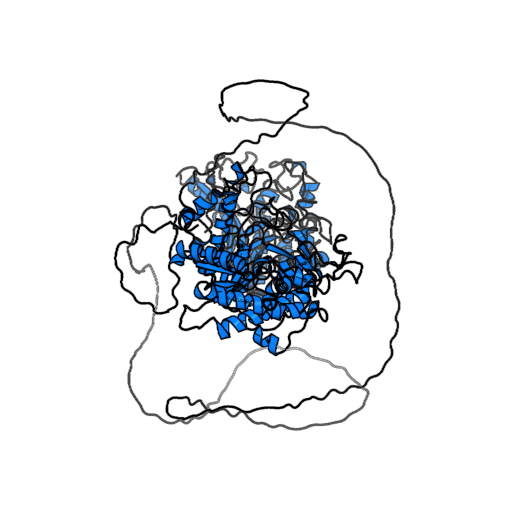 -17.253 12.418 1.00 95.25 269 VAL A CA 1
ATOM 2184 C C . VAL A 1 269 ? 17.875 -16.690 11.114 1.00 95.25 269 VAL A C 1
ATOM 2186 O O . VAL A 1 269 ? 17.248 -17.416 10.341 1.00 95.25 269 VAL A O 1
ATOM 2189 N N . SER A 1 270 ? 18.186 -15.443 10.764 1.00 93.19 270 SER A N 1
ATOM 2190 C CA . SER A 1 270 ? 17.751 -14.774 9.529 1.00 93.19 270 SER A CA 1
ATOM 2191 C C . SER A 1 270 ? 18.237 -15.428 8.229 1.00 93.19 270 SER A C 1
ATOM 2193 O O . SER A 1 270 ? 17.698 -15.119 7.161 1.00 93.19 270 SER A O 1
ATOM 2195 N N . THR A 1 271 ? 19.223 -16.329 8.301 1.00 93.19 271 THR A N 1
ATOM 2196 C CA . THR A 1 271 ? 19.737 -17.122 7.171 1.00 93.19 271 THR A CA 1
ATOM 2197 C C . THR A 1 271 ? 19.200 -18.552 7.122 1.00 93.19 271 THR A C 1
ATOM 2199 O O . THR A 1 271 ? 19.271 -19.176 6.067 1.00 93.19 271 THR A O 1
ATOM 2202 N N . ASP A 1 272 ? 18.591 -19.062 8.196 1.00 94.62 272 ASP A N 1
ATOM 2203 C CA . ASP A 1 272 ? 18.058 -20.432 8.241 1.00 94.62 272 ASP A CA 1
ATOM 2204 C C . ASP A 1 272 ? 16.838 -20.622 7.349 1.00 94.62 272 ASP A C 1
ATOM 2206 O O . ASP A 1 272 ? 16.705 -21.648 6.688 1.00 94.62 272 ASP A O 1
ATOM 2210 N N . ARG A 1 273 ? 16.009 -19.582 7.227 1.00 93.50 273 ARG A N 1
ATOM 2211 C CA . ARG A 1 273 ? 14.980 -19.484 6.183 1.00 93.50 273 ARG A CA 1
ATOM 2212 C C . ARG A 1 273 ? 15.550 -19.606 4.768 1.00 93.50 273 ARG A C 1
ATOM 2214 O O . ARG A 1 273 ? 14.774 -19.805 3.847 1.00 93.50 273 ARG A O 1
ATOM 2221 N N . ARG A 1 274 ? 16.871 -19.496 4.564 1.00 94.44 274 ARG A N 1
ATOM 2222 C CA . ARG A 1 274 ? 17.558 -19.518 3.261 1.00 94.44 274 ARG A CA 1
ATOM 2223 C C . ARG A 1 274 ? 16.832 -18.632 2.260 1.00 94.44 274 ARG A C 1
ATOM 2225 O O . ARG A 1 274 ? 16.255 -19.115 1.281 1.00 94.44 274 ARG A O 1
ATOM 2232 N N . VAL A 1 275 ? 16.828 -17.334 2.568 1.00 95.12 275 VAL A N 1
ATOM 2233 C CA . VAL A 1 275 ? 16.272 -16.315 1.685 1.00 95.12 275 VAL A CA 1
ATOM 2234 C C . VAL A 1 275 ? 17.153 -15.089 1.548 1.00 95.12 275 VAL A C 1
ATOM 2236 O O . VAL A 1 275 ? 17.861 -14.715 2.483 1.00 95.12 275 VAL A O 1
ATOM 2239 N N . THR A 1 276 ? 17.026 -14.417 0.407 1.00 95.31 276 THR A N 1
ATOM 2240 C CA . THR A 1 276 ? 17.587 -13.079 0.193 1.00 95.31 276 THR A CA 1
ATOM 2241 C C . THR A 1 276 ? 16.478 -12.041 0.358 1.00 95.31 276 THR A C 1
ATOM 2243 O O . THR A 1 276 ? 15.612 -11.888 -0.511 1.00 95.31 276 THR A O 1
ATOM 2246 N N . LEU A 1 277 ? 16.492 -11.329 1.490 1.00 94.69 277 LEU A N 1
ATOM 2247 C CA . LEU A 1 277 ? 15.674 -10.129 1.676 1.00 94.69 277 LEU A CA 1
ATOM 2248 C C . LEU A 1 277 ? 16.313 -8.946 0.951 1.00 94.69 277 LEU A C 1
ATOM 2250 O O . LEU A 1 277 ? 17.529 -8.785 0.972 1.00 94.69 277 LEU A O 1
ATOM 2254 N N . THR A 1 278 ? 15.495 -8.105 0.328 1.00 94.44 278 THR A N 1
ATOM 2255 C CA . THR A 1 278 ? 15.905 -6.758 -0.103 1.00 94.44 278 THR A CA 1
ATOM 2256 C C . THR A 1 278 ? 14.649 -5.919 -0.375 1.00 94.44 278 THR A C 1
ATOM 2258 O O . THR A 1 278 ? 13.643 -6.495 -0.794 1.00 94.44 278 THR A O 1
ATOM 2261 N N . PRO A 1 279 ? 14.668 -4.598 -0.119 1.00 91.44 279 PRO A N 1
ATOM 2262 C CA . PRO A 1 279 ? 13.586 -3.679 -0.461 1.00 91.44 279 PRO A CA 1
ATOM 2263 C C . PRO A 1 279 ? 13.515 -3.350 -1.963 1.00 91.44 279 PRO A C 1
ATOM 2265 O O . PRO A 1 279 ? 12.882 -2.368 -2.333 1.00 91.44 279 PRO A O 1
ATOM 2268 N N . TYR A 1 280 ? 14.233 -4.061 -2.835 1.00 93.69 280 TYR A N 1
ATOM 2269 C CA . TYR A 1 280 ? 14.595 -3.507 -4.132 1.00 93.69 280 TYR A CA 1
ATOM 2270 C C . TYR A 1 280 ? 14.448 -4.439 -5.337 1.00 93.69 280 TYR A C 1
ATOM 2272 O O . TYR A 1 280 ? 14.641 -5.640 -5.215 1.00 93.69 280 TYR A O 1
ATOM 2280 N N . LYS A 1 281 ? 14.143 -3.723 -6.439 1.00 87.88 281 LYS A N 1
ATOM 2281 C CA . LYS A 1 281 ? 14.353 -3.683 -7.915 1.00 87.88 281 LYS A CA 1
ATOM 2282 C C . LYS A 1 281 ? 15.694 -3.034 -8.280 1.00 87.88 281 LYS A C 1
ATOM 2284 O O . LYS A 1 281 ? 16.369 -2.547 -7.395 1.00 87.88 281 LYS A O 1
ATOM 2289 N N . ASN A 1 282 ? 16.058 -2.863 -9.535 1.00 87.06 282 ASN A N 1
ATOM 2290 C CA . ASN A 1 282 ? 17.007 -1.834 -9.975 1.00 87.06 282 ASN A CA 1
ATOM 2291 C C . ASN A 1 282 ? 16.261 -0.530 -10.326 1.00 87.06 282 ASN A C 1
ATOM 2293 O O . ASN A 1 282 ? 16.282 -0.066 -11.463 1.00 87.06 282 ASN A O 1
ATOM 2297 N N . GLY A 1 283 ? 15.599 0.080 -9.332 1.00 84.25 283 GLY A N 1
ATOM 2298 C CA . GLY A 1 283 ? 14.922 1.370 -9.534 1.00 84.25 283 GLY A CA 1
ATOM 2299 C C . GLY A 1 283 ? 14.265 2.030 -8.307 1.00 84.25 283 GLY A C 1
ATOM 2300 O O . GLY A 1 283 ? 14.829 2.946 -7.721 1.00 84.25 283 GLY A O 1
ATOM 2301 N N . ILE A 1 284 ? 13.076 1.558 -7.912 1.00 88.00 284 ILE A N 1
ATOM 2302 C CA . ILE A 1 284 ? 11.870 2.370 -7.589 1.00 88.00 284 ILE A CA 1
ATOM 2303 C C . ILE A 1 284 ? 11.511 2.793 -6.104 1.00 88.00 284 ILE A C 1
ATOM 2305 O O . ILE A 1 284 ? 10.742 3.740 -5.983 1.00 88.00 284 ILE A O 1
ATOM 2309 N N . PRO A 1 285 ? 12.258 2.423 -5.022 1.00 91.31 285 PRO A N 1
ATOM 2310 C CA . PRO A 1 285 ? 11.770 1.975 -3.667 1.00 91.31 285 PRO A CA 1
ATOM 2311 C C . PRO A 1 285 ? 10.754 0.795 -3.476 1.00 91.31 285 PRO A C 1
ATOM 2313 O O . PRO A 1 285 ? 10.240 0.286 -4.452 1.00 91.31 285 PRO A O 1
ATOM 2316 N N . ILE A 1 286 ? 10.546 0.227 -2.262 1.00 89.88 286 ILE A N 1
ATOM 2317 C CA . ILE A 1 286 ? 9.499 -0.818 -1.948 1.00 89.88 286 ILE A CA 1
ATOM 2318 C C . ILE A 1 286 ? 8.257 -0.172 -1.327 1.00 89.88 286 ILE A C 1
ATOM 2320 O O . ILE A 1 286 ? 7.756 -0.519 -0.262 1.00 89.88 286 ILE A O 1
ATOM 2324 N N . GLY A 1 287 ? 7.820 0.896 -1.959 1.00 92.19 287 GLY A N 1
ATOM 2325 C CA . GLY A 1 287 ? 6.996 1.904 -1.335 1.00 92.19 287 GLY A CA 1
ATOM 2326 C C . GLY A 1 287 ? 7.840 3.154 -1.318 1.00 92.19 287 GLY A C 1
ATOM 2327 O O . GLY A 1 287 ? 9.036 3.085 -1.031 1.00 92.19 287 GLY A O 1
ATOM 2328 N N . GLU A 1 288 ? 7.206 4.291 -1.576 1.00 89.88 288 GLU A N 1
ATOM 2329 C CA . GLU A 1 288 ? 7.813 5.606 -1.393 1.00 89.88 288 GLU A CA 1
ATOM 2330 C C . GLU A 1 288 ? 8.592 5.605 -0.064 1.00 89.88 288 GLU A C 1
ATOM 2332 O O . GLU A 1 288 ? 8.006 5.355 0.995 1.00 89.88 288 GLU A O 1
ATOM 2337 N N . GLN A 1 289 ? 9.926 5.724 -0.130 1.00 91.75 289 GLN A N 1
ATOM 2338 C CA . GLN A 1 289 ? 10.771 5.477 1.039 1.00 91.75 289 GLN A CA 1
ATOM 2339 C C . GLN A 1 289 ? 10.535 6.589 2.058 1.00 91.75 289 GLN A C 1
ATOM 2341 O O . GLN A 1 289 ? 10.747 7.768 1.773 1.00 91.75 289 GLN A O 1
ATOM 2346 N N . ALA A 1 290 ? 10.088 6.206 3.248 1.00 91.44 290 ALA A N 1
ATOM 2347 C CA . ALA A 1 290 ? 9.727 7.140 4.296 1.00 91.44 290 ALA A CA 1
ATOM 2348 C C . ALA A 1 290 ? 10.850 7.284 5.331 1.00 91.44 290 ALA A C 1
ATOM 2350 O O . ALA A 1 290 ? 11.951 6.748 5.199 1.00 91.44 290 ALA A O 1
ATOM 2351 N N . THR A 1 291 ? 10.554 8.021 6.401 1.00 90.19 291 THR A N 1
ATOM 2352 C CA . THR A 1 291 ? 11.338 7.974 7.637 1.00 90.19 291 THR A CA 1
ATOM 2353 C C . THR A 1 291 ? 10.567 7.123 8.660 1.00 90.19 291 THR A C 1
ATOM 2355 O O . THR A 1 291 ? 9.350 7.290 8.773 1.00 90.19 291 THR A O 1
ATOM 2358 N N . PRO A 1 292 ? 11.210 6.203 9.406 1.00 89.62 292 PRO A N 1
ATOM 2359 C CA . PRO A 1 292 ? 12.610 5.770 9.292 1.00 89.62 292 PRO A CA 1
ATOM 2360 C C . PRO A 1 292 ? 12.885 5.022 7.975 1.00 89.62 292 PRO A C 1
ATOM 2362 O O . PRO A 1 292 ? 11.988 4.412 7.410 1.00 89.62 292 PRO A O 1
ATOM 2365 N N . THR A 1 293 ? 14.134 5.018 7.504 1.00 89.62 293 THR A N 1
ATOM 2366 C CA . THR A 1 293 ? 14.512 4.568 6.143 1.00 89.62 293 THR A CA 1
ATOM 2367 C C . THR A 1 293 ? 14.336 3.072 5.849 1.00 89.62 293 THR A C 1
ATOM 2369 O O . THR A 1 293 ? 14.476 2.658 4.698 1.00 89.62 293 THR A O 1
ATOM 2372 N N . TRP A 1 294 ? 14.019 2.242 6.848 1.00 90.44 294 TRP A N 1
ATOM 2373 C CA . TRP A 1 294 ? 13.578 0.861 6.617 1.00 90.44 294 TRP A CA 1
ATOM 2374 C C . TRP A 1 294 ? 12.114 0.786 6.150 1.00 90.44 294 TRP A C 1
ATOM 2376 O O . TRP A 1 294 ? 11.728 -0.177 5.487 1.00 90.44 294 TRP A O 1
ATOM 2386 N N . LEU A 1 295 ? 11.309 1.801 6.475 1.00 94.19 295 LEU A N 1
ATOM 2387 C CA . LEU A 1 295 ? 9.886 1.880 6.178 1.00 94.19 295 LEU A CA 1
ATOM 2388 C C . LEU A 1 295 ? 9.681 2.421 4.766 1.00 94.19 295 LEU A C 1
ATOM 2390 O O . LEU A 1 295 ? 10.128 3.514 4.415 1.00 94.19 295 LEU A O 1
ATOM 2394 N N . HIS A 1 296 ? 8.949 1.659 3.972 1.00 95.25 296 HIS A N 1
ATOM 2395 C CA . HIS A 1 296 ? 8.564 2.029 2.628 1.00 95.25 296 HIS A CA 1
ATOM 2396 C C . HIS A 1 296 ? 7.040 1.921 2.501 1.00 95.25 296 HIS A C 1
ATOM 2398 O O . HIS A 1 296 ? 6.417 0.978 2.999 1.00 95.25 296 HIS A O 1
ATOM 2404 N N . VAL A 1 297 ? 6.401 2.934 1.913 1.00 95.00 297 VAL A N 1
ATOM 2405 C CA . VAL A 1 297 ? 4.938 3.069 1.979 1.00 95.00 297 VAL A CA 1
ATOM 2406 C C . VAL A 1 297 ? 4.237 2.085 1.039 1.00 95.00 297 VAL A C 1
ATOM 2408 O O . VAL A 1 297 ? 3.969 2.415 -0.115 1.00 95.00 297 VAL A O 1
ATOM 2411 N N . TYR A 1 298 ? 3.863 0.912 1.566 1.00 96.06 298 TYR A N 1
ATOM 2412 C CA . TYR A 1 298 ? 3.078 -0.095 0.844 1.00 96.06 298 TYR A CA 1
ATOM 2413 C C . TYR A 1 298 ? 1.698 -0.387 1.452 1.00 96.06 298 TYR A C 1
ATOM 2415 O O . TYR A 1 298 ? 1.566 -1.245 2.330 1.00 96.06 298 TYR A O 1
ATOM 2423 N N . PRO A 1 299 ? 0.629 0.248 0.942 1.00 93.44 299 PRO A N 1
ATOM 2424 C CA . PRO A 1 299 ? -0.701 0.091 1.518 1.00 93.44 299 PRO A CA 1
ATOM 2425 C C . PRO A 1 299 ? -1.415 -1.229 1.185 1.00 93.44 299 PRO A C 1
ATOM 2427 O O . PRO A 1 299 ? -2.273 -1.631 1.962 1.00 93.44 299 PRO A O 1
ATOM 2430 N N . LYS A 1 300 ? -1.091 -1.931 0.083 1.00 94.31 300 LYS A N 1
ATOM 2431 C CA . LYS A 1 300 ? -1.739 -3.229 -0.237 1.00 94.31 300 LYS A CA 1
ATOM 2432 C C . LYS A 1 300 ? -1.323 -4.334 0.745 1.00 94.31 300 LYS A C 1
ATOM 2434 O O . LYS A 1 300 ? -2.145 -5.182 1.067 1.00 94.31 300 LYS A O 1
ATOM 2439 N N . GLY A 1 301 ? -0.110 -4.295 1.295 1.00 95.56 301 GLY A N 1
ATOM 2440 C CA . GLY A 1 301 ? 0.391 -5.350 2.185 1.00 95.56 301 GLY A CA 1
ATOM 2441 C C . GLY A 1 301 ? -0.389 -5.474 3.492 1.00 95.56 301 GLY A C 1
ATOM 2442 O O . GLY A 1 301 ? -0.454 -6.570 4.038 1.00 95.56 301 GLY A O 1
ATOM 2443 N N . ILE A 1 302 ? -1.070 -4.407 3.944 1.00 98.06 302 ILE A N 1
ATOM 2444 C CA . ILE A 1 302 ? -1.997 -4.509 5.081 1.00 98.06 302 ILE A CA 1
ATOM 2445 C C . ILE A 1 302 ? -3.235 -5.343 4.721 1.00 98.06 302 ILE A C 1
ATOM 2447 O O . ILE A 1 302 ? -3.720 -6.092 5.557 1.00 98.06 302 ILE A O 1
ATOM 2451 N N . PHE A 1 303 ? -3.728 -5.263 3.480 1.00 97.62 303 PHE A N 1
ATOM 2452 C CA . PHE A 1 303 ? -4.824 -6.105 2.990 1.00 97.62 303 PHE A CA 1
ATOM 2453 C C . PHE A 1 303 ? -4.369 -7.558 2.825 1.00 97.62 303 PHE A C 1
ATOM 2455 O O . PHE A 1 303 ? -5.084 -8.456 3.263 1.00 97.62 303 PHE A O 1
ATOM 2462 N N . GLU A 1 304 ? -3.174 -7.792 2.272 1.00 97.25 304 GLU A N 1
ATOM 2463 C CA . GLU A 1 304 ? -2.671 -9.156 2.073 1.00 97.25 304 GLU A CA 1
ATOM 2464 C C . GLU A 1 304 ? -2.366 -9.863 3.400 1.00 97.25 304 GLU A C 1
ATOM 2466 O O . GLU A 1 304 ? -2.789 -11.004 3.568 1.00 97.25 304 GLU A O 1
ATOM 2471 N N . ILE A 1 305 ? -1.755 -9.202 4.399 1.00 98.19 305 ILE A N 1
ATOM 2472 C CA . ILE A 1 305 ? -1.588 -9.842 5.715 1.00 98.19 305 ILE A CA 1
ATOM 2473 C C . ILE A 1 305 ? -2.924 -10.042 6.434 1.00 98.19 305 ILE A C 1
ATOM 2475 O O . ILE A 1 305 ? -3.143 -11.103 7.004 1.00 98.19 305 ILE A O 1
ATOM 2479 N N . LEU A 1 306 ? -3.860 -9.088 6.359 1.00 98.44 306 LEU A N 1
ATOM 2480 C CA . LEU A 1 306 ? -5.210 -9.264 6.910 1.00 98.44 306 LEU A CA 1
ATOM 2481 C C . LEU A 1 306 ? -5.918 -10.485 6.304 1.00 98.44 306 LEU A C 1
ATOM 2483 O O . LEU A 1 306 ? -6.547 -11.262 7.026 1.00 98.44 306 LEU A O 1
ATOM 2487 N N . LYS A 1 307 ? -5.781 -10.679 4.989 1.00 97.62 307 LYS A N 1
ATOM 2488 C CA . LYS A 1 307 ? -6.322 -11.832 4.270 1.00 97.62 307 LYS A CA 1
ATOM 2489 C C . LYS A 1 307 ? -5.591 -13.129 4.627 1.00 97.62 307 LYS A C 1
ATOM 2491 O O . LYS A 1 307 ? -6.248 -14.105 4.974 1.00 97.62 307 LYS A O 1
ATOM 2496 N N . TYR A 1 308 ? -4.258 -13.131 4.631 1.00 97.31 308 TYR A N 1
ATOM 2497 C CA . TYR A 1 308 ? -3.439 -14.284 5.012 1.00 97.31 308 TYR A CA 1
ATOM 2498 C C . TYR A 1 308 ? -3.717 -14.733 6.449 1.00 97.31 308 TYR A C 1
ATOM 2500 O O . TYR A 1 308 ? -3.870 -15.927 6.695 1.00 97.31 308 TYR A O 1
ATOM 2508 N N . THR A 1 309 ? -3.857 -13.799 7.394 1.00 97.88 309 THR A N 1
ATOM 2509 C CA . THR A 1 309 ? -4.232 -14.104 8.779 1.00 97.88 309 THR A CA 1
ATOM 2510 C C . THR A 1 309 ? -5.638 -14.691 8.863 1.00 97.88 309 THR A C 1
ATOM 2512 O O . THR A 1 309 ? -5.855 -15.639 9.619 1.00 97.88 309 THR A O 1
ATOM 2515 N N . LYS A 1 310 ? -6.586 -14.202 8.051 1.00 97.25 310 LYS A N 1
ATOM 2516 C CA . LYS A 1 310 ? -7.911 -14.818 7.940 1.00 97.25 310 LYS A CA 1
ATOM 2517 C C . LYS A 1 310 ? -7.834 -16.254 7.416 1.00 97.25 310 LYS A C 1
ATOM 2519 O O . LYS A 1 310 ? -8.358 -17.160 8.066 1.00 97.25 310 LYS A O 1
ATOM 2524 N N . ASP A 1 311 ? -7.207 -16.452 6.262 1.00 95.69 311 ASP A N 1
ATOM 2525 C CA . ASP A 1 311 ? -7.262 -17.714 5.521 1.00 95.69 311 ASP A CA 1
ATOM 2526 C C . ASP A 1 311 ? -6.368 -18.796 6.159 1.00 95.69 311 ASP A C 1
ATOM 2528 O O . ASP A 1 311 ? -6.740 -19.969 6.177 1.00 95.69 311 ASP A O 1
ATOM 2532 N N . THR A 1 312 ? -5.242 -18.405 6.767 1.00 95.44 312 THR A N 1
ATOM 2533 C CA . THR A 1 312 ? -4.278 -19.321 7.407 1.00 95.44 312 THR A CA 1
ATOM 2534 C C . THR A 1 312 ? -4.579 -19.572 8.886 1.00 95.44 312 THR A C 1
ATOM 2536 O O . THR A 1 312 ? -4.293 -20.659 9.370 1.00 95.44 312 THR A O 1
ATOM 2539 N N . TYR A 1 313 ? -5.179 -18.623 9.621 1.00 96.38 313 TYR A N 1
ATOM 2540 C CA . TYR A 1 313 ? -5.342 -18.724 11.085 1.00 96.38 313 TYR A CA 1
ATOM 2541 C C . TYR A 1 313 ? -6.801 -18.654 11.578 1.00 96.38 313 TYR A C 1
ATOM 2543 O O . TYR A 1 313 ? -7.060 -18.272 12.717 1.00 96.38 313 TYR A O 1
ATOM 2551 N N . LYS A 1 314 ? -7.753 -19.136 10.760 1.00 93.75 314 LYS A N 1
ATOM 2552 C CA . LYS A 1 314 ? -9.175 -19.377 11.115 1.00 93.75 314 LYS A CA 1
ATOM 2553 C C . LYS A 1 314 ? -10.030 -18.106 11.323 1.00 93.75 314 LYS A C 1
ATOM 2555 O O . LYS A 1 314 ? -10.922 -18.102 12.166 1.00 93.75 314 LYS A O 1
ATOM 2560 N N . ASN A 1 315 ? -9.790 -17.050 10.541 1.00 95.62 315 ASN A N 1
ATOM 2561 C CA . ASN A 1 315 ? -10.467 -15.739 10.617 1.00 95.62 315 ASN A CA 1
ATOM 2562 C C . ASN A 1 315 ? -10.578 -15.153 12.042 1.00 95.62 315 ASN A C 1
ATOM 2564 O O . ASN A 1 315 ? -11.689 -14.869 12.504 1.00 95.62 315 ASN A O 1
ATOM 2568 N N . PRO A 1 316 ? -9.441 -14.985 12.747 1.00 97.00 316 PRO A N 1
ATOM 2569 C CA . PRO A 1 316 ? -9.435 -14.490 14.116 1.00 97.00 316 PRO A CA 1
ATOM 2570 C C . PRO A 1 316 ? -9.906 -13.033 14.164 1.00 97.00 316 PRO A C 1
ATOM 2572 O O . PRO A 1 316 ? -9.882 -12.324 13.159 1.00 97.00 316 PRO A O 1
ATOM 2575 N N . LEU A 1 317 ? -10.301 -12.561 15.346 1.00 97.44 317 LEU A N 1
ATOM 2576 C CA . LEU A 1 317 ? -10.569 -11.142 15.562 1.00 97.44 317 LEU A CA 1
ATOM 2577 C C . LEU A 1 317 ? -9.261 -10.347 15.425 1.00 97.44 317 LEU A C 1
ATOM 2579 O O . LEU A 1 317 ? -8.266 -10.701 16.056 1.00 97.44 317 LEU A O 1
ATOM 2583 N N . ILE A 1 318 ? -9.247 -9.286 14.614 1.00 98.44 318 ILE A N 1
ATOM 2584 C CA . ILE A 1 318 ? -8.038 -8.491 14.351 1.00 98.44 318 ILE A CA 1
ATOM 2585 C C . ILE A 1 318 ? -8.232 -7.028 14.751 1.00 98.44 318 ILE A C 1
ATOM 2587 O O . ILE A 1 318 ? -9.240 -6.394 14.430 1.00 98.44 318 ILE A O 1
ATOM 2591 N N . TYR A 1 319 ? -7.198 -6.461 15.368 1.00 98.38 319 TYR A N 1
ATOM 2592 C CA . TYR A 1 319 ? -7.004 -5.018 15.482 1.00 98.38 319 TYR A CA 1
ATOM 2593 C C . TYR A 1 319 ? -5.684 -4.643 14.805 1.00 98.38 319 TYR A C 1
ATOM 2595 O O . TYR A 1 319 ? -4.665 -5.287 15.047 1.00 98.38 319 TYR A O 1
ATOM 2603 N N . ILE A 1 320 ? -5.669 -3.580 13.999 1.00 98.56 320 ILE A N 1
ATOM 2604 C CA . ILE A 1 320 ? -4.407 -2.969 13.560 1.00 98.56 320 ILE A CA 1
ATOM 2605 C C . ILE A 1 320 ? -3.878 -2.158 14.745 1.00 98.56 320 ILE A C 1
ATOM 2607 O O . ILE A 1 320 ? -4.361 -1.054 14.994 1.00 98.56 320 ILE A O 1
ATOM 2611 N N . THR A 1 321 ? -2.974 -2.736 15.534 1.00 98.06 321 THR A N 1
ATOM 2612 C CA . THR A 1 321 ? -2.496 -2.185 16.815 1.00 98.06 321 THR A CA 1
ATOM 2613 C C . THR A 1 321 ? -1.435 -1.107 16.658 1.00 98.06 321 THR A C 1
ATOM 2615 O O . THR A 1 321 ? -1.301 -0.284 17.569 1.00 98.06 321 THR A O 1
ATOM 2618 N N . GLU A 1 322 ? -0.756 -1.075 15.508 1.00 98.44 322 GLU A N 1
ATOM 2619 C CA . GLU A 1 322 ? 0.049 0.043 15.011 1.00 98.44 322 GLU A CA 1
ATOM 2620 C C . GLU A 1 322 ? -0.003 0.094 13.482 1.00 98.44 322 GLU A C 1
ATOM 2622 O O . GLU A 1 322 ? 0.176 -0.914 12.795 1.00 98.44 322 GLU A O 1
ATOM 2627 N N . ASN A 1 323 ? -0.206 1.294 12.944 1.00 98.31 323 ASN A N 1
ATOM 2628 C CA . ASN A 1 323 ? 0.097 1.634 11.558 1.00 98.31 323 ASN A CA 1
ATOM 2629 C C . ASN A 1 323 ? 0.372 3.141 11.469 1.00 98.31 323 ASN A C 1
ATOM 2631 O O . ASN A 1 323 ? -0.405 3.948 11.982 1.00 98.31 323 ASN A O 1
ATOM 2635 N N . GLY A 1 324 ? 1.476 3.543 10.844 1.00 96.00 324 GLY A N 1
ATOM 2636 C CA . GLY A 1 324 ? 1.882 4.947 10.814 1.00 96.00 324 GLY A CA 1
ATOM 2637 C C . GLY A 1 324 ? 3.252 5.167 10.191 1.00 96.00 324 GLY A C 1
ATOM 2638 O O . GLY A 1 324 ? 3.833 4.251 9.622 1.00 96.00 324 GLY A O 1
ATOM 2639 N N . VAL A 1 325 ? 3.747 6.405 10.231 1.00 95.50 325 VAL A N 1
ATOM 2640 C CA . VAL A 1 325 ? 4.912 6.807 9.430 1.00 95.50 325 VAL A CA 1
ATOM 2641 C C . VAL A 1 325 ? 5.558 8.093 9.983 1.00 95.50 325 VAL A C 1
ATOM 2643 O O . VAL A 1 325 ? 4.857 8.939 10.548 1.00 95.50 325 VAL A O 1
ATOM 2646 N N . GLY A 1 326 ? 6.883 8.249 9.873 1.00 91.69 326 GLY A N 1
ATOM 2647 C CA . GLY A 1 326 ? 7.668 9.324 10.506 1.00 91.69 326 GLY A CA 1
ATOM 2648 C C . GLY A 1 326 ? 8.072 10.472 9.576 1.00 91.69 326 GLY A C 1
ATOM 2649 O O . GLY A 1 326 ? 8.411 10.240 8.421 1.00 91.69 326 GLY A O 1
ATOM 2650 N N . ASP A 1 327 ? 8.034 11.717 10.069 1.00 87.19 327 ASP A N 1
ATOM 2651 C CA . ASP A 1 327 ? 8.265 12.913 9.232 1.00 87.19 327 ASP A CA 1
ATOM 2652 C C . ASP A 1 327 ? 9.605 12.867 8.470 1.00 87.19 327 ASP A C 1
ATOM 2654 O O . ASP A 1 327 ? 10.612 12.488 9.077 1.00 87.19 327 ASP A O 1
ATOM 2658 N N . PRO A 1 328 ? 9.657 13.340 7.206 1.00 83.06 328 PRO A N 1
ATOM 2659 C CA . PRO A 1 328 ? 10.903 13.501 6.465 1.00 83.06 328 PRO A CA 1
ATOM 2660 C C . PRO A 1 328 ? 11.977 14.254 7.263 1.00 83.06 328 PRO A C 1
ATOM 2662 O O . PRO A 1 328 ? 11.710 15.297 7.874 1.00 83.06 328 PRO A O 1
ATOM 2665 N N . ILE A 1 329 ? 13.190 13.694 7.240 1.00 73.81 329 ILE A N 1
ATOM 2666 C CA . ILE A 1 329 ? 14.304 14.011 8.149 1.00 73.81 329 ILE A CA 1
ATOM 2667 C C . ILE A 1 329 ? 14.614 15.516 8.188 1.00 73.81 329 ILE A C 1
ATOM 2669 O O . ILE A 1 329 ? 14.705 16.094 9.271 1.00 73.81 329 ILE A O 1
ATOM 2673 N N . ASP A 1 330 ? 14.700 16.158 7.020 1.00 77.62 330 ASP A N 1
ATOM 2674 C CA . ASP A 1 330 ? 15.154 17.548 6.871 1.00 77.62 330 ASP A CA 1
ATOM 2675 C C . ASP A 1 330 ? 14.087 18.619 7.184 1.00 77.62 330 ASP A C 1
ATOM 2677 O O . ASP A 1 330 ? 14.363 19.818 7.094 1.00 77.62 330 ASP A O 1
ATOM 2681 N N . LEU A 1 331 ? 12.856 18.234 7.550 1.00 77.88 331 LEU A N 1
ATOM 2682 C CA . LEU A 1 331 ? 11.805 19.206 7.873 1.00 77.88 331 LEU A CA 1
ATOM 2683 C C . LEU A 1 331 ? 12.050 19.908 9.215 1.00 77.88 331 LEU A C 1
ATOM 2685 O O . LEU A 1 331 ? 12.285 19.268 10.244 1.00 77.88 331 LEU A O 1
ATOM 2689 N N . SER A 1 332 ? 11.866 21.233 9.213 1.00 77.38 332 SER A N 1
ATOM 2690 C CA . SER A 1 332 ? 11.770 22.035 10.437 1.00 77.38 332 SER A CA 1
ATOM 2691 C C . SER A 1 332 ? 10.591 21.559 11.309 1.00 77.38 332 SER A C 1
ATOM 2693 O O . SER A 1 332 ? 9.594 21.077 10.763 1.00 77.38 332 SER A O 1
ATOM 2695 N N . PRO A 1 333 ? 10.619 21.734 12.646 1.00 69.75 333 PRO A N 1
ATOM 2696 C CA . PRO A 1 333 ? 9.475 21.405 13.503 1.00 69.75 333 PRO A CA 1
ATOM 2697 C C . PRO A 1 333 ? 8.183 22.141 13.112 1.00 69.75 333 PRO A C 1
ATOM 2699 O O . PRO A 1 333 ? 7.087 21.632 13.326 1.00 69.75 333 PRO A O 1
ATOM 2702 N N . GLN A 1 334 ? 8.296 23.331 12.513 1.00 71.56 334 GLN A N 1
ATOM 2703 C CA . GLN A 1 334 ? 7.167 24.106 12.006 1.00 71.56 334 GLN A CA 1
ATOM 2704 C C . GLN A 1 334 ? 6.583 23.488 10.727 1.00 71.56 334 GLN A C 1
ATOM 2706 O O . GLN A 1 334 ? 5.363 23.379 10.602 1.00 71.56 334 GLN A O 1
ATOM 2711 N N . ASP A 1 335 ? 7.421 23.051 9.788 1.00 73.81 335 ASP A N 1
ATOM 2712 C CA . ASP A 1 335 ? 6.976 22.441 8.529 1.00 73.81 335 ASP A CA 1
ATOM 2713 C C . ASP A 1 335 ? 6.535 20.986 8.709 1.00 73.81 335 ASP A C 1
ATOM 2715 O O . ASP A 1 335 ? 5.590 20.551 8.054 1.00 73.81 335 ASP A O 1
ATOM 2719 N N . ALA A 1 336 ? 7.104 20.279 9.688 1.00 74.88 336 ALA A N 1
ATOM 2720 C CA . ALA A 1 336 ? 6.640 18.977 10.159 1.00 74.88 336 ALA A CA 1
ATOM 2721 C C . ALA A 1 336 ? 5.175 18.989 10.646 1.00 74.88 336 ALA A C 1
ATOM 2723 O O . ALA A 1 336 ? 4.523 17.949 10.648 1.00 74.88 336 ALA A O 1
ATOM 2724 N N . THR A 1 337 ? 4.607 20.153 10.998 1.00 77.38 337 THR A N 1
ATOM 2725 C CA . THR A 1 337 ? 3.163 20.253 11.289 1.00 77.38 337 THR A CA 1
ATOM 2726 C C . THR A 1 337 ? 2.271 20.111 10.053 1.00 77.38 337 THR A C 1
ATOM 2728 O O . THR A 1 337 ? 1.080 19.856 10.208 1.00 77.38 337 THR A O 1
ATOM 2731 N N . LYS A 1 338 ? 2.807 20.248 8.832 1.00 81.00 338 LYS A N 1
ATOM 2732 C CA . LYS A 1 338 ? 2.060 20.246 7.560 1.00 81.00 338 LYS A CA 1
ATOM 2733 C C . LYS A 1 338 ? 2.081 18.859 6.903 1.00 81.00 338 LYS A C 1
ATOM 2735 O O . LYS A 1 338 ? 2.380 18.716 5.720 1.00 81.00 338 LYS A O 1
ATOM 2740 N N . ASP A 1 339 ? 1.802 17.817 7.679 1.00 79.06 339 ASP A N 1
ATOM 2741 C CA . ASP A 1 339 ? 2.033 16.408 7.341 1.00 79.06 339 ASP A CA 1
ATOM 2742 C C . ASP A 1 339 ? 0.987 15.781 6.389 1.00 79.06 339 ASP A C 1
ATOM 2744 O O . ASP A 1 339 ? 0.455 14.695 6.626 1.00 79.06 339 ASP A O 1
ATOM 2748 N N . THR A 1 340 ? 0.735 16.434 5.251 1.00 77.69 340 THR A N 1
ATOM 2749 C CA . THR A 1 340 ? -0.115 15.927 4.149 1.00 77.69 340 THR A CA 1
ATOM 2750 C C . THR A 1 340 ? 0.273 14.522 3.688 1.00 77.69 340 THR A C 1
ATOM 2752 O O . THR A 1 340 ? -0.580 13.701 3.363 1.00 77.69 340 THR A O 1
ATOM 2755 N N . TRP A 1 341 ? 1.565 14.222 3.704 1.00 81.00 341 TRP A N 1
ATOM 2756 C CA . TRP A 1 341 ? 2.119 12.926 3.344 1.00 81.00 341 TRP A CA 1
ATOM 2757 C C . TRP A 1 341 ? 1.708 11.815 4.352 1.00 81.00 341 TRP A C 1
ATOM 2759 O O . TRP A 1 341 ? 1.328 10.723 3.928 1.00 81.00 341 TRP A O 1
ATOM 2769 N N . ARG A 1 342 ? 1.632 12.110 5.666 1.00 90.69 342 ARG A N 1
ATOM 2770 C CA . ARG A 1 342 ? 1.079 11.203 6.699 1.00 90.69 342 ARG A CA 1
ATOM 2771 C C . ARG A 1 342 ? -0.434 11.026 6.543 1.00 90.69 342 ARG A C 1
ATOM 2773 O O . ARG A 1 342 ? -0.940 9.918 6.708 1.00 90.69 342 ARG A O 1
ATOM 2780 N N . ILE A 1 343 ? -1.161 12.082 6.167 1.00 84.12 343 ILE A N 1
ATOM 2781 C CA . ILE A 1 343 ? -2.587 11.973 5.802 1.00 84.12 343 ILE A CA 1
ATOM 2782 C C . ILE A 1 343 ? -2.760 10.987 4.638 1.00 84.12 343 ILE A C 1
ATOM 2784 O O . ILE A 1 343 ? -3.565 10.060 4.732 1.00 84.12 343 ILE A O 1
ATOM 2788 N N . ASN A 1 344 ? -1.961 11.132 3.577 1.00 81.31 344 ASN A N 1
ATOM 2789 C CA . ASN A 1 344 ? -1.980 10.228 2.427 1.00 81.31 344 ASN A CA 1
ATOM 2790 C C . ASN A 1 344 ? -1.622 8.784 2.819 1.00 81.31 344 ASN A C 1
ATOM 2792 O O . ASN A 1 344 ? -2.240 7.849 2.308 1.00 81.31 344 ASN A O 1
ATOM 2796 N N . TYR A 1 345 ? -0.676 8.585 3.745 1.00 91.25 345 TYR A N 1
ATOM 2797 C CA . TYR A 1 345 ? -0.354 7.270 4.305 1.00 91.25 345 TYR A CA 1
ATOM 2798 C C . TYR A 1 345 ? -1.577 6.625 4.973 1.00 91.25 345 TYR A C 1
ATOM 2800 O O . TYR A 1 345 ? -1.982 5.531 4.569 1.00 91.25 345 TYR A O 1
ATOM 2808 N N . HIS A 1 346 ? -2.205 7.297 5.947 1.00 93.56 346 HIS A N 1
ATOM 2809 C CA . HIS A 1 346 ? -3.357 6.743 6.668 1.00 93.56 346 HIS A CA 1
ATOM 2810 C C . HIS A 1 346 ? -4.573 6.548 5.755 1.00 93.56 346 HIS A C 1
ATOM 2812 O O . HIS A 1 346 ? -5.216 5.503 5.837 1.00 93.56 346 HIS A O 1
ATOM 2818 N N . MET A 1 347 ? -4.853 7.485 4.837 1.00 87.19 347 MET A N 1
ATOM 2819 C CA . MET A 1 347 ? -5.905 7.330 3.824 1.00 87.19 347 MET A CA 1
ATOM 2820 C C . MET A 1 347 ? -5.715 6.049 3.011 1.00 87.19 347 MET A C 1
ATOM 2822 O O . MET A 1 347 ? -6.639 5.241 2.929 1.00 87.19 347 MET A O 1
ATOM 2826 N N . LYS A 1 348 ? -4.518 5.832 2.446 1.00 84.88 348 LYS A N 1
ATOM 2827 C CA . LYS A 1 348 ? -4.236 4.644 1.630 1.00 84.88 348 LYS A CA 1
ATOM 2828 C C . LYS A 1 348 ? -4.304 3.342 2.448 1.00 84.88 348 LYS A C 1
ATOM 2830 O O . LYS A 1 348 ? -4.730 2.331 1.903 1.00 84.88 348 LYS A O 1
ATOM 2835 N N . HIS A 1 349 ? -3.930 3.336 3.731 1.00 94.81 349 HIS A N 1
ATOM 2836 C CA . HIS A 1 349 ? -3.995 2.126 4.570 1.00 94.81 349 HIS A CA 1
ATOM 2837 C C . HIS A 1 349 ? -5.413 1.805 5.056 1.00 94.81 349 HIS A C 1
ATOM 2839 O O . HIS A 1 349 ? -5.879 0.684 4.863 1.00 94.81 349 HIS A O 1
ATOM 2845 N N . LEU A 1 350 ? -6.139 2.779 5.618 1.00 93.81 350 LEU A N 1
ATOM 2846 C CA . LEU A 1 350 ? -7.541 2.613 6.038 1.00 93.81 350 LEU A CA 1
ATOM 2847 C C . LEU A 1 350 ? -8.438 2.186 4.872 1.00 93.81 350 LEU A C 1
ATOM 2849 O O . LEU A 1 350 ? -9.358 1.385 5.041 1.00 93.81 350 LEU A O 1
ATOM 2853 N N . PHE A 1 351 ? -8.115 2.670 3.675 1.00 89.19 351 PHE A N 1
ATOM 2854 C CA . PHE A 1 351 ? -8.700 2.209 2.432 1.00 89.19 351 PHE A CA 1
ATOM 2855 C C . PHE A 1 351 ? -8.564 0.676 2.235 1.00 89.19 351 PHE A C 1
ATOM 2857 O O . PHE A 1 351 ? -9.569 -0.017 2.047 1.00 89.19 351 PHE A O 1
ATOM 2864 N N . TYR A 1 352 ? -7.349 0.122 2.330 1.00 92.62 352 TYR A N 1
ATOM 2865 C CA . TYR A 1 352 ? -7.112 -1.323 2.193 1.00 92.62 352 TYR A CA 1
ATOM 2866 C C . TYR A 1 352 ? -7.648 -2.140 3.386 1.00 92.62 352 TYR A C 1
ATOM 2868 O O . TYR A 1 352 ? -8.079 -3.278 3.200 1.00 92.62 352 TYR A O 1
ATOM 2876 N N . VAL A 1 353 ? -7.753 -1.555 4.584 1.00 93.06 353 VAL A N 1
ATOM 2877 C CA . VAL A 1 353 ? -8.475 -2.175 5.712 1.00 93.06 353 VAL A CA 1
ATOM 2878 C C . VAL A 1 353 ? -9.972 -2.316 5.394 1.00 93.06 353 VAL A C 1
ATOM 2880 O O . VAL A 1 353 ? -10.531 -3.404 5.542 1.00 93.06 353 VAL A O 1
ATOM 2883 N N . ARG A 1 354 ? -10.635 -1.271 4.871 1.00 87.69 354 ARG A N 1
ATOM 2884 C CA . ARG A 1 354 ? -12.052 -1.360 4.455 1.00 87.69 354 ARG A CA 1
ATOM 2885 C C . ARG A 1 354 ? -12.250 -2.302 3.256 1.00 87.69 354 ARG A C 1
ATOM 2887 O O . ARG A 1 354 ? -13.306 -2.926 3.170 1.00 87.69 354 ARG A O 1
ATOM 2894 N N . GLN A 1 355 ? -11.252 -2.491 2.383 1.00 87.06 355 GLN A N 1
ATOM 2895 C CA . GLN A 1 355 ? -11.257 -3.578 1.386 1.00 87.06 355 GLN A CA 1
ATOM 2896 C C . GLN A 1 355 ? -11.295 -4.963 2.046 1.00 87.06 355 GLN A C 1
ATOM 2898 O O . GLN A 1 355 ? -12.146 -5.772 1.683 1.00 87.06 355 GLN A O 1
ATOM 2903 N N . ALA A 1 356 ? -10.414 -5.233 3.015 1.00 89.25 356 ALA A N 1
ATOM 2904 C CA . ALA A 1 356 ? -10.341 -6.530 3.692 1.00 89.25 356 ALA A CA 1
ATOM 2905 C C . ALA A 1 356 ? -11.664 -6.873 4.406 1.00 89.25 356 ALA A C 1
ATOM 2907 O O . ALA A 1 356 ? -12.150 -8.000 4.321 1.00 89.25 356 ALA A O 1
ATOM 2908 N N . ILE A 1 357 ? -12.302 -5.872 5.019 1.00 89.38 357 ILE A N 1
ATOM 2909 C CA . ILE A 1 357 ? -13.637 -6.003 5.619 1.00 89.38 357 ILE A CA 1
ATOM 2910 C C . ILE A 1 357 ? -14.702 -6.258 4.537 1.00 89.38 357 ILE A C 1
ATOM 2912 O O . ILE A 1 357 ? -15.351 -7.298 4.545 1.00 89.38 357 ILE A O 1
ATOM 2916 N N . CYS A 1 358 ? -14.893 -5.331 3.589 1.00 81.56 358 CYS A N 1
ATOM 2917 C CA . CYS A 1 358 ? -16.059 -5.341 2.693 1.00 81.56 358 CYS A CA 1
ATOM 2918 C C . CYS A 1 358 ? -15.987 -6.334 1.519 1.00 81.56 358 CYS A C 1
ATOM 2920 O O . CYS A 1 358 ? -17.008 -6.549 0.866 1.00 81.56 358 CYS A O 1
ATOM 2922 N N . LYS A 1 359 ? -14.805 -6.871 1.185 1.00 85.88 359 LYS A N 1
ATOM 2923 C CA . LYS A 1 359 ? -14.599 -7.732 0.002 1.00 85.88 359 LYS A CA 1
ATOM 2924 C C . LYS A 1 359 ? -14.065 -9.126 0.339 1.00 85.88 359 LYS A C 1
ATOM 2926 O O . LYS A 1 359 ? -14.341 -10.056 -0.407 1.00 85.88 359 LYS A O 1
ATOM 2931 N N . GLU A 1 360 ? -13.357 -9.279 1.459 1.00 88.81 360 GLU A N 1
ATOM 2932 C CA . GLU A 1 360 ? -12.782 -10.561 1.907 1.00 88.81 360 GLU A CA 1
ATOM 2933 C C . GLU A 1 360 ? -13.407 -11.082 3.216 1.00 88.81 360 GLU A C 1
ATOM 2935 O O . GLU A 1 360 ? -13.082 -12.189 3.641 1.00 88.81 360 GLU A O 1
ATOM 2940 N N . ASN A 1 361 ? -14.310 -10.320 3.852 1.00 90.94 361 ASN A N 1
ATOM 2941 C CA . ASN A 1 361 ? -14.932 -10.630 5.148 1.00 90.94 361 ASN A CA 1
ATOM 2942 C C . ASN A 1 361 ? -13.914 -10.917 6.277 1.00 90.94 361 ASN A C 1
ATOM 2944 O O . ASN A 1 361 ? -14.131 -11.798 7.115 1.00 90.94 361 ASN A O 1
ATOM 2948 N N . VAL A 1 362 ? -12.792 -10.184 6.303 1.00 93.62 362 VAL A N 1
ATOM 2949 C CA . VAL A 1 362 ? -11.819 -10.246 7.409 1.00 93.62 362 VAL A CA 1
ATOM 2950 C C . VAL A 1 362 ? -12.390 -9.558 8.653 1.00 93.62 362 VAL A C 1
ATOM 2952 O O . VAL A 1 362 ? -12.869 -8.424 8.580 1.00 93.62 362 VAL A O 1
ATOM 2955 N N . SER A 1 363 ? -12.284 -10.223 9.805 1.00 94.50 363 SER A N 1
ATOM 2956 C CA . SER A 1 363 ? -12.810 -9.784 11.108 1.00 94.50 363 SER A CA 1
ATOM 2957 C C . SER A 1 363 ? -12.013 -8.635 11.762 1.00 94.50 363 SER A C 1
ATOM 2959 O O . SER A 1 363 ? -11.514 -8.774 12.879 1.00 94.50 363 SER A O 1
ATOM 2961 N N . VAL A 1 364 ? -11.870 -7.484 11.092 1.00 96.62 364 VAL A N 1
ATOM 2962 C CA . VAL A 1 364 ? -11.155 -6.311 11.643 1.00 96.62 364 VAL A CA 1
ATOM 2963 C C . VAL A 1 364 ? -12.088 -5.423 12.476 1.00 96.62 364 VAL A C 1
ATOM 2965 O O . VAL A 1 364 ? -13.077 -4.907 11.957 1.00 96.62 364 VAL A O 1
ATOM 2968 N N . LYS A 1 365 ? -11.751 -5.205 13.756 1.00 93.62 365 LYS A N 1
ATOM 2969 C CA . LYS A 1 365 ? -12.570 -4.466 14.744 1.00 93.62 365 LYS A CA 1
ATOM 2970 C C . LYS A 1 365 ? -12.023 -3.078 15.111 1.00 93.62 365 LYS A C 1
ATOM 2972 O O . LYS A 1 365 ? -12.786 -2.244 15.594 1.00 93.62 365 LYS A O 1
ATOM 2977 N N . GLY A 1 366 ? -10.744 -2.780 14.860 1.00 91.88 366 GLY A N 1
ATOM 2978 C CA . GLY A 1 366 ? -10.167 -1.463 15.171 1.00 91.88 366 GLY A CA 1
ATOM 2979 C C . GLY A 1 366 ? -8.821 -1.155 14.509 1.00 91.88 366 GLY A C 1
ATOM 2980 O O . GLY A 1 366 ? -8.171 -2.036 13.945 1.00 91.88 366 GLY A O 1
ATOM 2981 N N . TYR A 1 367 ? -8.424 0.118 14.582 1.00 97.06 367 TYR A N 1
ATOM 2982 C CA . TYR A 1 367 ? -7.218 0.675 13.964 1.00 97.06 367 TYR A CA 1
ATOM 2983 C C . TYR A 1 367 ? -6.594 1.746 14.869 1.00 97.06 367 TYR A C 1
ATOM 2985 O O . TYR A 1 367 ? -7.255 2.721 15.227 1.00 97.06 367 TYR A O 1
ATOM 2993 N N . PHE A 1 368 ? -5.319 1.574 15.211 1.00 97.38 368 PHE A N 1
ATOM 2994 C CA . PHE A 1 368 ? -4.544 2.456 16.078 1.00 97.38 368 PHE A CA 1
ATOM 2995 C C . PHE A 1 368 ? -3.398 3.091 15.275 1.00 97.38 368 PHE A C 1
ATOM 2997 O O . PHE A 1 368 ? -2.476 2.412 14.824 1.00 97.38 368 PHE A O 1
ATOM 3004 N N . ALA A 1 369 ? -3.453 4.413 15.093 1.00 96.44 369 ALA A N 1
ATOM 3005 C CA . ALA A 1 369 ? -2.408 5.158 14.396 1.00 96.44 369 ALA A CA 1
ATOM 3006 C C . ALA A 1 369 ? -1.148 5.289 15.272 1.00 96.44 369 ALA A C 1
ATOM 3008 O O . ALA A 1 369 ? -1.231 5.819 16.385 1.00 96.44 369 ALA A O 1
ATOM 3009 N N . TRP A 1 370 ? 0.015 4.855 14.769 1.00 97.06 370 TRP A N 1
ATOM 3010 C CA . TRP A 1 370 ? 1.291 5.060 15.464 1.00 97.06 370 TRP A CA 1
ATOM 3011 C C . TRP A 1 370 ? 1.998 6.339 14.982 1.00 97.06 370 TRP A C 1
ATOM 3013 O O . TRP A 1 370 ? 2.208 6.503 13.784 1.00 97.06 370 TRP A O 1
ATOM 3023 N N . SER A 1 371 ? 2.404 7.273 15.841 1.00 94.31 371 SER A N 1
ATOM 3024 C CA . SER A 1 371 ? 2.185 7.366 17.294 1.00 94.31 371 SER A CA 1
ATOM 3025 C C . SER A 1 371 ? 1.233 8.520 17.641 1.00 94.31 371 SER A C 1
ATOM 3027 O O . SER A 1 371 ? 1.019 9.446 16.860 1.00 94.31 371 SER A O 1
ATOM 3029 N N . TYR A 1 372 ? 0.654 8.518 18.845 1.00 93.44 372 TYR A N 1
ATOM 3030 C CA . TYR A 1 372 ? -0.152 9.659 19.313 1.00 93.44 372 TYR A CA 1
ATOM 3031 C C . TYR A 1 372 ? 0.687 10.952 19.394 1.00 93.44 372 TYR A C 1
ATOM 3033 O O . TYR A 1 372 ? 0.256 12.014 18.950 1.00 93.44 372 TYR A O 1
ATOM 3041 N N . ILE A 1 373 ? 1.912 10.847 19.909 1.00 94.12 373 ILE A N 1
ATOM 3042 C CA . ILE A 1 373 ? 2.880 11.938 20.088 1.00 94.12 373 ILE A CA 1
ATOM 3043 C C . ILE A 1 373 ? 4.244 11.516 19.537 1.00 94.12 373 ILE A C 1
ATOM 3045 O O . ILE A 1 373 ? 4.549 10.321 19.546 1.00 94.12 373 ILE A O 1
ATOM 3049 N N . ASP A 1 374 ? 5.077 12.461 19.091 1.00 93.44 374 ASP A N 1
ATOM 3050 C CA . ASP A 1 374 ? 6.486 12.160 18.795 1.00 93.44 374 ASP A CA 1
ATOM 3051 C C . ASP A 1 374 ? 7.172 11.593 20.053 1.00 93.44 374 ASP A C 1
ATOM 3053 O O . ASP A 1 374 ? 6.920 12.046 21.174 1.00 93.44 374 ASP A O 1
ATOM 3057 N N . ASN A 1 375 ? 8.002 10.565 19.870 1.00 94.12 375 ASN A N 1
ATOM 3058 C CA . ASN A 1 375 ? 8.476 9.694 20.946 1.00 94.12 375 ASN A CA 1
ATOM 3059 C C . ASN A 1 375 ? 10.009 9.466 20.865 1.00 94.12 375 ASN A C 1
ATOM 3061 O O . ASN A 1 375 ? 10.701 10.195 20.153 1.00 94.12 375 ASN A O 1
ATOM 3065 N N . LEU A 1 376 ? 10.555 8.523 21.643 1.00 94.44 376 LEU A N 1
ATOM 3066 C CA . LEU A 1 376 ? 11.946 8.069 21.519 1.00 94.44 376 LEU A CA 1
ATOM 3067 C C . LEU A 1 376 ? 11.946 6.782 20.686 1.00 94.44 376 LEU A C 1
ATOM 3069 O O . LEU A 1 376 ? 11.695 5.702 21.214 1.00 94.44 376 LEU A O 1
ATOM 3073 N N . GLU A 1 377 ? 12.258 6.914 19.400 1.00 93.25 377 GLU A N 1
ATOM 3074 C CA . GLU A 1 377 ? 12.179 5.850 18.398 1.00 93.25 377 GLU A CA 1
ATOM 3075 C C . GLU A 1 377 ? 13.408 4.922 18.474 1.00 93.25 377 GLU A C 1
ATOM 3077 O O . GLU A 1 377 ? 14.270 4.887 17.593 1.00 93.25 377 GLU A O 1
ATOM 3082 N N . TRP A 1 378 ? 13.523 4.217 19.602 1.00 92.50 378 TRP A N 1
ATOM 3083 C CA . TRP A 1 378 ? 14.551 3.217 19.908 1.00 92.50 378 TRP A CA 1
ATOM 3084 C C . TRP A 1 378 ? 15.979 3.696 19.578 1.00 92.50 378 TRP A C 1
ATOM 3086 O O . TRP A 1 378 ? 16.402 4.760 20.037 1.00 92.50 378 TRP A O 1
ATOM 3096 N N . GLN A 1 379 ? 16.738 2.938 18.780 1.00 88.50 379 GLN A N 1
ATOM 3097 C CA . GLN A 1 379 ? 18.100 3.282 18.351 1.00 88.50 379 GLN A CA 1
ATOM 3098 C C . GLN A 1 379 ? 18.199 4.577 17.518 1.00 88.50 379 GLN A C 1
ATOM 3100 O O . GLN A 1 379 ? 19.283 5.147 17.411 1.00 88.50 379 GLN A O 1
ATOM 3105 N N . SER A 1 380 ? 17.094 5.072 16.949 1.00 89.25 380 SER A N 1
ATOM 3106 C CA . SER A 1 380 ? 17.040 6.368 16.255 1.00 89.25 380 SER A CA 1
ATOM 3107 C C . SER A 1 380 ? 16.838 7.548 17.218 1.00 89.25 380 SER A C 1
ATOM 3109 O O . SER A 1 380 ? 16.979 8.711 16.820 1.00 89.25 380 SER A O 1
ATOM 3111 N N . GLY A 1 381 ? 16.526 7.284 18.491 1.00 91.69 381 GLY A N 1
ATOM 3112 C CA . GLY A 1 381 ? 16.286 8.307 19.504 1.00 91.69 381 GLY A CA 1
ATOM 3113 C C . GLY A 1 381 ? 15.181 9.279 19.082 1.00 91.69 381 GLY A C 1
ATOM 3114 O O . GLY A 1 381 ? 14.128 8.877 18.605 1.00 91.69 381 GLY A O 1
ATOM 3115 N N . TYR A 1 382 ? 15.428 10.580 19.223 1.00 90.62 382 TYR A N 1
ATOM 3116 C CA . TYR A 1 382 ? 14.463 11.631 18.863 1.00 90.62 382 TYR A CA 1
ATOM 3117 C C . TYR A 1 382 ? 14.655 12.191 17.439 1.00 90.62 382 TYR A C 1
ATOM 3119 O O . TYR A 1 382 ? 14.227 13.312 17.165 1.00 90.62 382 TYR A O 1
ATOM 3127 N N . THR A 1 383 ? 15.354 11.474 16.548 1.00 87.38 383 THR A N 1
ATOM 3128 C CA . THR A 1 383 ? 15.569 11.928 15.155 1.00 87.38 383 THR A CA 1
ATOM 3129 C C . THR A 1 383 ? 14.368 11.652 14.248 1.00 87.38 383 THR A C 1
ATOM 3131 O O . THR A 1 383 ? 14.151 12.377 13.282 1.00 87.38 383 THR A O 1
ATOM 3134 N N . VAL A 1 384 ? 13.561 10.644 14.590 1.00 89.31 384 VAL A N 1
ATOM 3135 C CA . VAL A 1 384 ? 12.357 10.231 13.862 1.00 89.31 384 VAL A CA 1
ATOM 3136 C C . VAL A 1 384 ? 11.116 10.749 14.591 1.00 89.31 384 VAL A C 1
ATOM 3138 O O . VAL A 1 384 ? 11.033 10.692 15.816 1.00 89.31 384 VAL A O 1
ATOM 3141 N N . ARG A 1 385 ? 10.140 11.260 13.834 1.00 91.75 385 ARG A N 1
ATOM 3142 C CA . ARG A 1 385 ? 8.915 11.885 14.358 1.00 91.75 385 ARG A CA 1
ATOM 3143 C C . ARG A 1 385 ? 7.665 11.157 13.860 1.00 91.75 385 ARG A C 1
ATOM 3145 O O . ARG A 1 385 ? 7.072 11.570 12.864 1.00 91.75 385 ARG A O 1
ATOM 3152 N N . MET A 1 386 ? 7.296 10.054 14.516 1.00 92.69 386 MET A N 1
ATOM 3153 C CA . MET A 1 386 ? 6.129 9.215 14.164 1.00 92.69 386 MET A CA 1
ATOM 3154 C C . MET A 1 386 ? 4.767 9.827 14.547 1.00 92.69 386 MET A C 1
ATOM 3156 O O . MET A 1 386 ? 3.727 9.326 14.130 1.00 92.69 386 MET A O 1
ATOM 3160 N N . GLY A 1 387 ? 4.742 10.886 15.356 1.00 94.12 387 GLY A N 1
ATOM 3161 C CA . GLY A 1 387 ? 3.551 11.341 16.064 1.00 94.12 387 GLY A CA 1
ATOM 3162 C C . GLY A 1 387 ? 2.543 12.124 15.231 1.00 94.12 387 GLY A C 1
ATOM 3163 O O . GLY A 1 387 ? 2.926 12.889 14.349 1.00 94.12 387 GLY A O 1
ATOM 3164 N N . LEU A 1 388 ? 1.263 12.044 15.610 1.00 94.25 388 LEU A N 1
ATOM 3165 C CA . LEU A 1 388 ? 0.222 12.997 15.194 1.00 94.25 388 LEU A CA 1
ATOM 3166 C C . LEU A 1 388 ? 0.426 14.391 15.825 1.00 94.25 388 LEU A C 1
ATOM 3168 O O . LEU A 1 388 ? 0.028 15.401 15.250 1.00 94.25 388 LEU A O 1
ATOM 3172 N N . TYR A 1 389 ? 1.071 14.472 16.993 1.00 92.88 389 TYR A N 1
ATOM 3173 C CA . TYR A 1 389 ? 1.465 15.733 17.633 1.00 92.88 389 TYR A CA 1
ATOM 3174 C C . TYR A 1 389 ? 2.993 15.840 17.701 1.00 92.88 389 TYR A C 1
ATOM 3176 O O . TYR A 1 389 ? 3.665 14.943 18.217 1.00 92.88 389 TYR A O 1
ATOM 3184 N N . ASN A 1 390 ? 3.529 16.967 17.230 1.00 91.25 390 ASN A N 1
ATOM 3185 C CA . ASN A 1 390 ? 4.933 17.336 17.387 1.00 91.25 390 ASN A CA 1
ATOM 3186 C C . ASN A 1 390 ? 5.248 17.649 18.857 1.00 91.25 390 ASN A C 1
ATOM 3188 O O . ASN A 1 390 ? 4.474 18.354 19.508 1.00 91.25 390 ASN A O 1
ATOM 3192 N N . ILE A 1 391 ? 6.405 17.200 19.351 1.00 91.06 391 ILE A N 1
ATOM 3193 C CA . ILE A 1 391 ? 6.920 17.569 20.679 1.00 91.06 391 ILE A CA 1
ATOM 3194 C C . ILE A 1 391 ? 8.052 18.589 20.541 1.00 91.06 391 ILE A C 1
ATOM 3196 O O . ILE A 1 391 ? 9.117 18.281 20.007 1.00 91.06 391 ILE A O 1
ATOM 3200 N N . ASP A 1 392 ? 7.859 19.796 21.074 1.00 87.69 392 ASP A N 1
ATOM 3201 C CA . ASP A 1 392 ? 8.949 20.767 21.195 1.00 87.69 392 ASP A CA 1
ATOM 3202 C C . ASP A 1 392 ? 9.945 20.343 22.285 1.00 87.69 392 ASP A C 1
ATOM 3204 O O . ASP A 1 392 ? 9.731 20.569 23.473 1.00 87.69 392 ASP A O 1
ATOM 3208 N N . ARG A 1 393 ? 11.068 19.750 21.870 1.00 87.88 393 ARG A N 1
ATOM 3209 C CA . ARG A 1 393 ? 12.172 19.364 22.763 1.00 87.88 393 ARG A CA 1
ATOM 3210 C C . ARG A 1 393 ? 13.214 20.471 22.988 1.00 87.88 393 ARG A C 1
ATOM 3212 O O . ARG A 1 393 ? 14.236 20.200 23.614 1.00 87.88 393 ARG A O 1
ATOM 3219 N N . SER A 1 394 ? 12.992 21.689 22.481 1.00 84.94 394 SER A N 1
ATOM 3220 C CA . SER A 1 394 ? 13.855 22.849 22.768 1.00 84.94 394 SER A CA 1
ATOM 3221 C C . SER A 1 394 ? 13.512 23.525 24.102 1.00 84.94 394 SER A C 1
ATOM 3223 O O . SER A 1 394 ? 14.382 24.130 24.731 1.00 84.94 394 SER A O 1
ATOM 3225 N N . THR A 1 395 ? 12.271 23.371 24.575 1.00 83.81 395 THR A N 1
ATOM 3226 C CA . THR A 1 395 ? 11.799 23.866 25.874 1.00 83.81 395 THR A CA 1
ATOM 3227 C C . THR A 1 395 ? 11.654 22.742 26.906 1.00 83.81 395 THR A C 1
ATOM 3229 O O . THR A 1 395 ? 11.556 21.561 26.574 1.00 83.81 395 THR A O 1
ATOM 3232 N N . LYS A 1 396 ? 11.626 23.106 28.197 1.00 89.31 396 LYS A N 1
ATOM 3233 C CA . LYS A 1 396 ? 11.371 22.155 29.298 1.00 89.31 396 LYS A CA 1
ATOM 3234 C C . LYS A 1 396 ? 9.899 21.738 29.418 1.00 89.31 396 LYS A C 1
ATOM 3236 O O . LYS A 1 396 ? 9.624 20.716 30.036 1.00 89.31 396 LYS A O 1
ATOM 3241 N N . GLU A 1 397 ? 8.986 22.501 28.817 1.00 91.50 397 GLU A N 1
ATOM 3242 C CA . GLU A 1 397 ? 7.540 22.234 28.806 1.00 91.50 397 GLU A CA 1
ATOM 3243 C C . GLU A 1 397 ? 7.176 21.002 27.958 1.00 91.50 397 GLU A C 1
ATOM 3245 O O . GLU A 1 397 ? 6.145 20.365 28.181 1.00 91.50 397 GLU A O 1
ATOM 3250 N N . LEU A 1 398 ? 8.024 20.647 26.980 1.00 91.38 398 LEU A N 1
ATOM 3251 C CA . LEU A 1 398 ? 7.763 19.591 25.998 1.00 91.38 398 LEU A CA 1
ATOM 3252 C C . LEU A 1 398 ? 6.418 19.800 25.281 1.00 91.38 398 LEU A C 1
ATOM 3254 O O . LEU A 1 398 ? 5.592 18.890 25.210 1.00 91.38 398 LEU A O 1
ATOM 3258 N N . THR A 1 399 ? 6.159 21.020 24.804 1.00 90.31 399 THR A N 1
ATOM 3259 C CA . THR A 1 399 ? 4.858 21.440 24.253 1.00 90.31 399 THR A CA 1
ATOM 3260 C C . THR A 1 399 ? 4.380 20.518 23.127 1.00 90.31 399 THR A C 1
ATOM 3262 O O . THR A 1 399 ? 5.148 20.176 22.226 1.00 90.31 399 THR A O 1
ATOM 3265 N N . ARG A 1 400 ? 3.100 20.119 23.178 1.00 91.50 400 ARG A N 1
ATOM 3266 C CA . ARG A 1 400 ? 2.432 19.282 22.165 1.00 91.50 400 ARG A CA 1
ATOM 3267 C C . ARG A 1 400 ? 1.780 20.190 21.123 1.00 91.50 400 ARG A C 1
ATOM 3269 O O . ARG A 1 400 ? 0.850 20.918 21.457 1.00 91.50 400 ARG A O 1
ATOM 3276 N N . THR A 1 401 ? 2.219 20.106 19.871 1.00 89.44 401 THR A N 1
ATOM 3277 C CA . THR A 1 401 ? 1.652 20.873 18.749 1.00 89.44 401 THR A CA 1
ATOM 3278 C C . THR A 1 401 ? 0.978 19.916 17.761 1.00 89.44 401 THR A C 1
ATOM 3280 O O . THR A 1 401 ? 1.668 19.048 17.227 1.00 89.44 401 THR A O 1
ATOM 3283 N N . PRO A 1 402 ? -0.335 20.029 17.490 1.00 89.50 402 PRO A N 1
ATOM 3284 C CA . PRO A 1 402 ? -1.014 19.138 16.549 1.00 89.50 402 PRO A CA 1
ATOM 3285 C C . PRO A 1 402 ? -0.499 19.336 15.117 1.00 89.50 402 PRO A C 1
ATOM 3287 O O . PRO A 1 402 ? -0.390 20.470 14.643 1.00 89.50 402 PRO A O 1
ATOM 3290 N N . LYS A 1 403 ? -0.212 18.235 14.415 1.00 88.19 403 LYS A N 1
ATOM 3291 C CA . LYS A 1 403 ? 0.069 18.233 12.970 1.00 88.19 403 LYS A CA 1
ATOM 3292 C C . LYS A 1 403 ? -1.259 18.197 12.180 1.00 88.19 403 LYS A C 1
ATOM 3294 O O . LYS A 1 403 ? -2.330 17.979 12.754 1.00 88.19 403 LYS A O 1
ATOM 3299 N N . TRP A 1 404 ? -1.246 18.446 10.871 1.00 86.69 404 TRP A N 1
ATOM 3300 C CA . TRP A 1 404 ? -2.448 18.471 10.016 1.00 86.69 404 TRP A CA 1
ATOM 3301 C C . TRP A 1 404 ? -3.218 17.144 10.036 1.00 86.69 404 TRP A C 1
ATOM 3303 O O . TRP A 1 404 ? -4.448 17.153 9.940 1.00 86.69 404 TRP A O 1
ATOM 3313 N N . SER A 1 405 ? -2.528 16.022 10.237 1.00 85.06 405 SER A N 1
ATOM 3314 C CA . SER A 1 405 ? -3.128 14.704 10.459 1.00 85.06 405 SER A CA 1
ATOM 3315 C C . SER A 1 405 ? -4.120 14.667 11.627 1.00 85.06 405 SER A C 1
ATOM 3317 O O . SER A 1 405 ? -5.141 13.992 11.512 1.00 85.06 405 SER A O 1
ATOM 3319 N N . VAL A 1 406 ? -3.924 15.460 12.690 1.00 88.06 406 VAL A N 1
ATOM 3320 C CA . VAL A 1 406 ? -4.900 15.614 13.790 1.00 88.06 406 VAL A CA 1
ATOM 3321 C C . VAL A 1 406 ? -6.223 16.166 13.261 1.00 88.06 406 VAL A C 1
ATOM 3323 O O . VAL A 1 406 ? -7.286 15.597 13.504 1.00 88.06 406 VAL A O 1
ATOM 3326 N N . LYS A 1 407 ? -6.160 17.245 12.472 1.00 80.19 407 LYS A N 1
ATOM 3327 C CA . LYS A 1 407 ? -7.339 17.872 11.854 1.00 80.19 407 LYS A CA 1
ATOM 3328 C C . LYS A 1 407 ? -8.002 16.947 10.828 1.00 80.19 407 LYS A C 1
ATOM 3330 O O . LYS A 1 407 ? -9.224 16.963 10.691 1.00 80.19 407 LYS A O 1
ATOM 3335 N N . TRP A 1 408 ? -7.219 16.138 10.116 1.00 83.69 408 TRP A N 1
ATOM 3336 C CA . TRP A 1 408 ? -7.754 15.136 9.198 1.00 83.69 408 TRP A CA 1
ATOM 3337 C C . TRP A 1 408 ? -8.497 14.017 9.941 1.00 83.69 408 TRP A C 1
ATOM 3339 O O . TRP A 1 408 ? -9.659 13.772 9.623 1.00 83.69 408 TRP A O 1
ATOM 3349 N N . PHE A 1 409 ? -7.895 13.413 10.974 1.00 82.12 409 PHE A N 1
ATOM 3350 C CA . PHE A 1 409 ? -8.553 12.395 11.804 1.00 82.12 409 PHE A CA 1
ATOM 3351 C C . PHE A 1 409 ? -9.824 12.937 12.472 1.00 82.12 409 PHE A C 1
ATOM 3353 O O . PHE A 1 409 ? -10.853 12.269 12.416 1.00 82.12 409 PHE A O 1
ATOM 3360 N N . HIS A 1 410 ? -9.797 14.171 12.995 1.00 83.19 410 HIS A N 1
ATOM 3361 C CA . HIS A 1 410 ? -10.987 14.849 13.525 1.00 83.19 410 HIS A CA 1
ATOM 3362 C C . HIS A 1 410 ? -12.139 14.867 12.514 1.00 83.19 410 HIS A C 1
ATOM 3364 O O . HIS A 1 410 ? -13.254 14.448 12.815 1.00 83.19 410 HIS A O 1
ATOM 3370 N N . ASN A 1 411 ? -11.864 15.338 11.295 1.00 78.19 411 ASN A N 1
ATOM 3371 C CA . ASN A 1 411 ? -12.865 15.450 10.236 1.00 78.19 411 ASN A CA 1
ATOM 3372 C C . ASN A 1 411 ? -13.317 14.083 9.699 1.00 78.19 411 ASN A C 1
ATOM 3374 O O . ASN A 1 411 ? -14.445 13.961 9.232 1.00 78.19 411 ASN A O 1
ATOM 3378 N N . PHE A 1 412 ? -12.446 13.073 9.740 1.00 81.12 412 PHE A N 1
ATOM 3379 C CA . PHE A 1 412 ? -12.749 11.701 9.335 1.00 81.12 412 PHE A CA 1
ATOM 3380 C C . PHE A 1 412 ? -13.669 11.000 10.347 1.00 81.12 412 PHE A C 1
ATOM 3382 O O . PHE A 1 412 ? -14.642 10.368 9.944 1.00 81.12 412 PHE A O 1
ATOM 3389 N N . LEU A 1 413 ? -13.402 11.152 11.650 1.00 81.94 413 LEU A N 1
ATOM 3390 C CA . LEU A 1 413 ? -14.120 10.454 12.723 1.00 81.94 413 LEU A CA 1
ATOM 3391 C C . LEU A 1 413 ? -15.401 11.172 13.185 1.00 81.94 413 LEU A C 1
ATOM 3393 O O . LEU A 1 413 ? -16.364 10.505 13.550 1.00 81.94 413 LEU A O 1
ATOM 3397 N N . ASN A 1 414 ? -15.463 12.508 13.119 1.00 75.00 414 ASN A N 1
ATOM 3398 C CA . ASN A 1 414 ? -16.639 13.283 13.550 1.00 75.00 414 ASN A CA 1
ATOM 3399 C C . ASN A 1 414 ? -17.665 13.558 12.427 1.00 75.00 414 ASN A C 1
ATOM 3401 O O . ASN A 1 414 ? -18.580 14.363 12.612 1.00 75.00 414 ASN A O 1
ATOM 3405 N N . LYS A 1 415 ? -17.536 12.921 11.254 1.00 64.75 415 LYS A N 1
ATOM 3406 C CA . LYS A 1 415 ? -18.448 13.126 10.116 1.00 64.75 415 LYS A CA 1
ATOM 3407 C C . LYS A 1 415 ? -19.773 12.380 10.314 1.00 64.75 415 LYS A C 1
ATOM 3409 O O . LYS A 1 415 ? -19.931 11.244 9.876 1.00 64.75 415 LYS A O 1
ATOM 3414 N N . THR A 1 416 ? -20.735 13.037 10.954 1.00 47.62 416 THR A N 1
ATOM 3415 C CA . THR A 1 416 ? -22.107 12.533 11.105 1.00 47.62 416 THR A CA 1
ATOM 3416 C C . THR A 1 416 ? -22.893 12.585 9.792 1.00 47.62 416 THR A C 1
ATOM 3418 O O . THR A 1 416 ? -22.746 13.512 8.993 1.00 47.62 416 THR A O 1
ATOM 3421 N N . ASP A 1 417 ? -23.769 11.600 9.576 1.00 44.25 417 ASP A N 1
ATOM 3422 C CA . ASP A 1 417 ? -24.764 11.659 8.505 1.00 44.25 417 ASP A CA 1
ATOM 3423 C C . ASP A 1 417 ? -25.842 12.697 8.844 1.00 44.25 417 ASP A C 1
ATOM 3425 O O . ASP A 1 417 ? -26.517 12.605 9.869 1.00 44.25 417 ASP A O 1
ATOM 3429 N N . SER A 1 418 ? -26.068 13.653 7.946 1.00 33.81 418 SER A N 1
ATOM 3430 C CA . SER A 1 418 ? -27.161 14.629 8.045 1.00 33.81 418 SER A CA 1
ATOM 3431 C C . SER A 1 418 ? -28.521 14.084 7.572 1.00 33.81 418 SER A C 1
ATOM 3433 O O . SER A 1 418 ? -29.454 14.860 7.373 1.00 33.81 418 SER A O 1
ATOM 3435 N N . SER A 1 419 ? -28.644 12.767 7.367 1.00 34.31 419 SER A N 1
ATOM 3436 C CA . SER A 1 419 ? -29.767 12.121 6.667 1.00 34.31 419 SER A CA 1
ATOM 3437 C C . SER A 1 419 ? -30.690 11.254 7.535 1.00 34.31 419 SER A C 1
ATOM 3439 O O . SER A 1 419 ? -31.729 10.819 7.044 1.00 34.31 419 SER A O 1
ATOM 3441 N N . THR A 1 420 ? -30.374 11.007 8.813 1.00 32.59 420 THR A N 1
ATOM 3442 C CA . THR A 1 420 ? -31.182 10.133 9.691 1.00 32.59 420 THR A CA 1
ATOM 3443 C C . THR A 1 420 ? -31.967 10.905 10.754 1.00 32.59 420 THR A C 1
ATOM 3445 O O . THR A 1 420 ? -31.596 10.934 11.928 1.00 32.59 420 THR A O 1
ATOM 3448 N N . THR A 1 421 ? -33.101 11.485 10.355 1.00 29.81 421 THR A N 1
ATOM 3449 C CA . THR A 1 421 ? -34.135 12.019 11.262 1.00 29.81 421 THR A CA 1
ATOM 3450 C C . THR A 1 421 ? -35.488 11.331 11.052 1.00 29.81 421 THR A C 1
ATOM 3452 O O . THR A 1 421 ? -36.395 11.894 10.449 1.00 29.81 421 THR A O 1
ATOM 3455 N N . SER A 1 422 ? -35.648 10.104 11.563 1.00 29.95 422 SER A N 1
ATOM 3456 C CA . SER A 1 422 ? -36.926 9.531 12.051 1.00 29.95 422 SER A CA 1
ATOM 3457 C C . SER A 1 422 ? -36.784 8.040 12.387 1.00 29.95 422 SER A C 1
ATOM 3459 O O . SER A 1 422 ? -35.954 7.352 11.807 1.00 29.95 422 SER A O 1
ATOM 3461 N N . GLY A 1 423 ? -37.638 7.547 13.295 1.00 29.36 423 GLY A N 1
ATOM 3462 C CA . GLY A 1 423 ? -37.829 6.115 13.561 1.00 29.36 423 GLY A CA 1
ATOM 3463 C C . GLY A 1 423 ? -36.754 5.461 14.439 1.00 29.36 423 GLY A C 1
ATOM 3464 O O . GLY A 1 423 ? -35.579 5.429 14.101 1.00 29.36 423 GLY A O 1
ATOM 3465 N N . GLY A 1 424 ? -37.170 4.872 15.558 1.00 29.05 424 GLY A N 1
ATOM 3466 C CA . GLY A 1 424 ? -36.342 3.960 16.354 1.00 29.05 424 GLY A CA 1
ATOM 3467 C C . GLY A 1 424 ? -37.179 2.774 16.829 1.00 29.05 424 GLY A C 1
ATOM 3468 O O . GLY A 1 424 ? -38.406 2.869 16.818 1.00 29.05 424 GLY A O 1
ATOM 3469 N N . GLY A 1 425 ? -36.542 1.679 17.263 1.00 27.81 425 GLY A N 1
ATOM 3470 C CA . GLY A 1 425 ? -37.275 0.583 17.915 1.00 27.81 425 GLY A CA 1
ATOM 3471 C C . GLY A 1 425 ? -36.771 -0.853 17.726 1.00 27.81 425 GLY A C 1
ATOM 3472 O O . GLY A 1 425 ? -37.566 -1.692 17.328 1.00 27.81 425 GLY A O 1
ATOM 3473 N N . GLY A 1 426 ? -35.526 -1.150 18.120 1.00 28.25 426 GLY A N 1
ATOM 3474 C CA . GLY A 1 426 ? -35.114 -2.485 18.602 1.00 28.25 426 GLY A CA 1
ATOM 3475 C C . GLY A 1 426 ? -35.019 -3.657 17.605 1.00 28.25 426 GLY A C 1
ATOM 3476 O O . GLY A 1 426 ? -35.464 -3.583 16.467 1.00 28.25 426 GLY A O 1
ATOM 3477 N N . GLY A 1 427 ? -34.441 -4.764 18.093 1.00 27.52 427 GLY A N 1
ATOM 3478 C CA . GLY A 1 427 ? -34.382 -6.063 17.405 1.00 27.52 427 GLY A CA 1
ATOM 3479 C C . GLY A 1 427 ? -33.009 -6.427 16.829 1.00 27.52 427 GLY A C 1
ATOM 3480 O O . GLY A 1 427 ? -32.757 -6.200 15.652 1.00 27.52 427 GLY A O 1
ATOM 3481 N N . ASP A 1 428 ? -32.150 -7.050 17.642 1.00 36.59 428 ASP A N 1
ATOM 3482 C CA . ASP A 1 428 ? -31.004 -7.828 17.150 1.00 36.59 428 ASP A CA 1
ATOM 3483 C C . ASP A 1 428 ? -31.423 -9.291 16.954 1.00 36.59 428 ASP A C 1
ATOM 3485 O O . ASP A 1 428 ? -31.906 -9.910 17.902 1.00 36.59 428 ASP A O 1
ATOM 3489 N N . HIS A 1 429 ? -31.205 -9.839 15.756 1.00 30.42 429 HIS A N 1
ATOM 3490 C CA . HIS A 1 429 ? -31.088 -11.276 15.505 1.00 30.42 429 HIS A CA 1
ATOM 3491 C C . HIS A 1 429 ? -30.169 -11.522 14.299 1.00 30.42 429 HIS A C 1
ATOM 3493 O O . HIS A 1 429 ? -30.332 -10.923 13.234 1.00 30.42 429 HIS A O 1
ATOM 3499 N N . GLY A 1 430 ? -29.207 -12.434 14.463 1.00 38.09 430 GLY A N 1
ATOM 3500 C CA . GLY A 1 430 ? -28.173 -12.707 13.468 1.00 38.09 430 GLY A CA 1
ATOM 3501 C C . GLY A 1 430 ? -28.690 -13.386 12.195 1.00 38.09 430 GLY A C 1
ATOM 3502 O O . GLY A 1 430 ? -29.331 -14.433 12.240 1.00 38.09 430 GLY A O 1
ATOM 3503 N N . GLY A 1 431 ? -28.327 -12.821 11.045 1.00 27.73 431 GLY A N 1
ATOM 3504 C CA . GLY A 1 431 ? -28.539 -13.392 9.717 1.00 27.73 431 GLY A CA 1
ATOM 3505 C C . GLY A 1 431 ? -27.625 -12.697 8.709 1.00 27.73 431 GLY A C 1
ATOM 3506 O O . GLY A 1 431 ? -27.490 -11.474 8.748 1.00 27.73 431 GLY A O 1
ATOM 3507 N N . GLY A 1 432 ? -26.954 -13.471 7.850 1.00 37.09 432 GLY A N 1
ATOM 3508 C CA . GLY A 1 432 ? -25.857 -12.994 6.998 1.00 37.09 432 GLY A CA 1
ATOM 3509 C C . GLY A 1 432 ? -26.258 -11.861 6.051 1.00 37.09 432 GLY A C 1
ATOM 3510 O O . GLY A 1 432 ? -26.736 -12.106 4.947 1.00 37.09 432 GLY A O 1
ATOM 3511 N N . SER A 1 433 ? -26.021 -10.619 6.472 1.00 36.03 433 SER A N 1
ATOM 3512 C CA . SER A 1 433 ? -26.251 -9.417 5.679 1.00 36.03 433 SER A CA 1
ATOM 3513 C C . SER A 1 433 ? -24.988 -8.561 5.646 1.00 36.03 433 SER A C 1
ATOM 3515 O O . SER A 1 433 ? -24.256 -8.454 6.628 1.00 36.03 433 SER A O 1
ATOM 3517 N N . ILE A 1 434 ? -24.720 -7.965 4.484 1.00 40.75 434 ILE A N 1
ATOM 3518 C CA . ILE A 1 434 ? -23.576 -7.072 4.276 1.00 40.75 434 ILE A CA 1
ATOM 3519 C C . ILE A 1 434 ? -23.684 -5.894 5.268 1.00 40.75 434 ILE A C 1
ATOM 3521 O O . ILE A 1 434 ? -24.740 -5.251 5.292 1.00 40.75 434 ILE A O 1
ATOM 3525 N N . PRO A 1 435 ? -22.636 -5.568 6.053 1.00 47.34 435 PRO A N 1
ATOM 3526 C CA . PRO A 1 435 ? -22.650 -4.414 6.950 1.00 47.34 435 PRO A CA 1
ATOM 3527 C C . PRO A 1 435 ? -22.946 -3.109 6.199 1.00 47.34 435 PRO A C 1
ATOM 3529 O O . PRO A 1 435 ? -22.423 -2.888 5.106 1.00 47.34 435 PRO A O 1
ATOM 3532 N N . ASP A 1 436 ? -23.744 -2.205 6.775 1.00 48.19 436 ASP A N 1
ATOM 3533 C CA . ASP A 1 436 ? -24.213 -0.996 6.067 1.00 48.19 436 ASP A CA 1
ATOM 3534 C C . ASP A 1 436 ? -23.080 -0.071 5.589 1.00 48.19 436 ASP A C 1
ATOM 3536 O O . ASP A 1 436 ? -23.215 0.599 4.564 1.00 48.19 436 ASP A O 1
ATOM 3540 N N . VAL A 1 437 ? -21.916 -0.096 6.247 1.00 50.12 437 VAL A N 1
ATOM 3541 C CA . VAL A 1 437 ? -20.692 0.601 5.802 1.00 50.12 437 VAL A CA 1
ATOM 3542 C C . VAL A 1 437 ? -20.190 0.138 4.420 1.00 50.12 437 VAL A C 1
ATOM 3544 O O . VAL A 1 437 ? -19.510 0.891 3.718 1.00 50.12 437 VAL A O 1
ATOM 3547 N N . CYS A 1 438 ? -20.562 -1.070 3.994 1.00 54.41 438 CYS A N 1
ATOM 3548 C CA . CYS A 1 438 ? -20.268 -1.641 2.681 1.00 54.41 438 CYS A CA 1
ATOM 3549 C C . CYS A 1 438 ? -21.435 -1.481 1.680 1.00 54.41 438 CYS A C 1
ATOM 3551 O O . CYS A 1 438 ? -21.229 -1.669 0.485 1.00 54.41 438 CYS A O 1
ATOM 3553 N N . LYS A 1 439 ? -22.642 -1.090 2.130 1.00 44.03 439 LYS A N 1
ATOM 3554 C CA . LYS A 1 439 ? -23.784 -0.730 1.256 1.00 44.03 439 LYS A CA 1
ATOM 3555 C C . LYS A 1 439 ? -23.752 0.732 0.792 1.00 44.03 439 LYS A C 1
ATOM 3557 O O . LYS A 1 439 ? -24.412 1.087 -0.179 1.00 44.03 439 LYS A O 1
ATOM 3562 N N . ARG A 1 440 ? -23.004 1.594 1.486 1.00 49.03 440 ARG A N 1
ATOM 3563 C CA . ARG A 1 440 ? -22.826 3.015 1.144 1.00 49.03 440 ARG A CA 1
ATOM 3564 C C . ARG A 1 440 ? -21.939 3.177 -0.095 1.00 49.03 440 ARG A C 1
ATOM 3566 O O . ARG A 1 440 ? -20.712 3.163 0.020 1.00 49.03 440 ARG A O 1
ATOM 3573 N N . LEU A 1 441 ? -22.559 3.377 -1.260 1.00 36.03 441 LEU A N 1
ATOM 3574 C CA . LEU A 1 441 ? -21.859 3.892 -2.439 1.00 36.03 441 LEU A CA 1
ATOM 3575 C C . LEU A 1 441 ? -21.422 5.343 -2.192 1.00 36.03 441 LEU A C 1
ATOM 3577 O O . LEU A 1 441 ? -22.222 6.158 -1.733 1.00 36.03 441 LEU A O 1
ATOM 3581 N N . ILE A 1 442 ? -20.209 5.697 -2.619 1.00 39.09 442 ILE A N 1
ATOM 3582 C CA . ILE A 1 442 ? -19.974 7.031 -3.182 1.00 39.09 442 ILE A CA 1
ATOM 3583 C C . ILE A 1 442 ? -20.165 6.882 -4.690 1.00 39.09 442 ILE A C 1
ATOM 3585 O O . ILE A 1 442 ? -19.376 6.215 -5.357 1.00 39.09 442 ILE A O 1
ATOM 3589 N N . LEU A 1 443 ? -21.236 7.472 -5.222 1.00 30.89 443 LEU A N 1
ATOM 3590 C CA . LEU A 1 443 ? -21.381 7.687 -6.656 1.00 30.89 443 LEU A CA 1
ATOM 3591 C C . LEU A 1 443 ? -20.916 9.103 -6.978 1.00 30.89 443 LEU A C 1
ATOM 3593 O O . LEU A 1 443 ? -21.572 10.070 -6.604 1.00 30.89 443 LEU A O 1
ATOM 3597 N N . VAL A 1 444 ? -19.834 9.210 -7.743 1.00 30.75 444 VAL A N 1
ATOM 3598 C CA . VAL A 1 444 ? -19.665 10.337 -8.659 1.00 30.75 444 VAL A CA 1
ATOM 3599 C C . VAL A 1 444 ? -20.266 9.878 -9.985 1.00 30.75 444 VAL A C 1
ATOM 3601 O O . VAL A 1 444 ? -19.749 8.963 -10.623 1.00 30.75 444 VAL A O 1
ATOM 3604 N N . ARG A 1 445 ? -21.406 10.457 -10.369 1.00 32.16 445 ARG A N 1
ATOM 3605 C CA . ARG A 1 445 ? -22.048 10.254 -11.675 1.00 32.16 445 ARG A CA 1
ATOM 3606 C C . ARG A 1 445 ? -22.511 11.603 -12.226 1.00 32.16 445 ARG A C 1
ATOM 3608 O O . ARG A 1 445 ? -23.017 12.401 -11.439 1.00 32.16 445 ARG A O 1
ATOM 3615 N N . PRO A 1 446 ? -22.387 11.853 -13.539 1.00 28.59 446 PRO A N 1
ATOM 3616 C CA . PRO A 1 446 ? -23.073 12.965 -14.182 1.00 28.59 446 PRO A CA 1
ATOM 3617 C C . PRO A 1 446 ? -24.580 12.695 -14.253 1.00 28.59 446 PRO A C 1
ATOM 3619 O O . PRO A 1 446 ? -25.003 11.568 -14.516 1.00 28.59 446 PRO A O 1
ATOM 3622 N N . GLU A 1 447 ? -25.377 13.744 -14.084 1.00 32.81 447 GLU A N 1
ATOM 3623 C CA . GLU A 1 447 ? -26.754 13.801 -14.585 1.00 32.81 447 GLU A CA 1
ATOM 3624 C C . GLU A 1 447 ? -26.684 14.181 -16.084 1.00 32.81 447 GLU A C 1
ATOM 3626 O O . GLU A 1 447 ? -25.790 14.915 -16.501 1.00 32.81 447 GLU A O 1
ATOM 3631 N N . THR A 1 448 ? -27.534 13.663 -16.969 1.00 33.03 448 THR A N 1
ATOM 3632 C CA . THR A 1 448 ? -28.999 13.772 -16.886 1.00 33.03 448 THR A CA 1
ATOM 3633 C C . THR A 1 448 ? -29.752 12.601 -17.541 1.00 33.03 448 THR A C 1
ATOM 3635 O O . THR A 1 448 ? -29.290 11.997 -18.502 1.00 33.03 448 THR A O 1
ATOM 3638 N N . GLU A 1 449 ? -30.920 12.303 -16.957 1.00 28.66 449 GLU A N 1
ATOM 3639 C CA . GLU A 1 449 ? -32.197 11.890 -17.584 1.00 28.66 449 GLU A CA 1
ATOM 3640 C C . GLU A 1 449 ? -32.127 10.942 -18.806 1.00 28.66 449 GLU A C 1
ATOM 3642 O O . GLU A 1 449 ? -31.800 11.333 -19.919 1.00 28.66 449 GLU A O 1
ATOM 3647 N N . GLN A 1 450 ? -32.386 9.635 -18.684 1.00 33.34 450 GLN A N 1
ATOM 3648 C CA . GLN A 1 450 ? -33.677 8.985 -18.373 1.00 33.34 450 GLN A CA 1
ATOM 3649 C C . GLN A 1 450 ? -34.884 9.440 -19.218 1.00 33.34 450 GLN A C 1
ATOM 3651 O O . GLN A 1 450 ? -35.534 10.429 -18.897 1.00 33.34 450 GLN A O 1
ATOM 3656 N N . GLN A 1 451 ? -35.324 8.574 -20.140 1.00 24.81 451 GLN A N 1
ATOM 3657 C CA . GLN A 1 451 ? -36.756 8.297 -20.310 1.00 24.81 451 GLN A CA 1
ATOM 3658 C C . GLN A 1 451 ? -37.013 6.821 -20.674 1.00 24.81 451 GLN A C 1
ATOM 3660 O O . GLN A 1 451 ? -36.444 6.266 -21.610 1.00 24.81 451 GLN A O 1
ATOM 3665 N N . GLN A 1 452 ? -37.881 6.194 -19.884 1.00 28.17 452 GLN A N 1
ATOM 3666 C CA . GLN A 1 452 ? -38.536 4.895 -20.091 1.00 28.17 452 GLN A CA 1
ATOM 3667 C C . GLN A 1 452 ? -40.027 5.157 -20.423 1.00 28.17 452 GLN A C 1
ATOM 3669 O O . GLN A 1 452 ? -40.480 6.288 -20.245 1.00 28.17 452 GLN A O 1
ATOM 3674 N N . PRO A 1 453 ? -40.867 4.138 -20.695 1.00 45.31 453 PRO A N 1
ATOM 3675 C CA . PRO A 1 453 ? -40.649 2.923 -21.490 1.00 45.31 453 PRO A CA 1
ATOM 3676 C C . PRO A 1 453 ? -41.802 2.693 -22.502 1.00 45.31 453 PRO A C 1
ATOM 3678 O O . PRO A 1 453 ? -42.899 3.224 -22.341 1.00 45.31 453 PRO A O 1
ATOM 3681 N N . CYS A 1 454 ? -41.632 1.801 -23.484 1.00 20.33 454 CYS A N 1
ATOM 3682 C CA . CYS A 1 454 ? -42.768 1.191 -24.197 1.00 20.33 454 CYS A CA 1
ATOM 3683 C C . CYS A 1 454 ? -42.429 -0.211 -24.711 1.00 20.33 454 CYS A C 1
ATOM 3685 O O . CYS A 1 454 ? -41.299 -0.467 -25.119 1.00 20.33 454 CYS A O 1
ATOM 3687 N N . ALA A 1 455 ? -43.418 -1.109 -24.701 1.00 34.69 455 ALA A N 1
ATOM 3688 C CA . ALA A 1 455 ? -43.278 -2.490 -25.148 1.00 34.69 455 ALA A CA 1
ATOM 3689 C C . ALA A 1 455 ? -44.244 -2.794 -26.303 1.00 34.69 455 ALA A C 1
ATOM 3691 O O . ALA A 1 455 ? -45.460 -2.753 -26.138 1.00 34.69 455 ALA A O 1
ATOM 3692 N N . ILE A 1 456 ? -43.674 -3.142 -27.455 1.00 23.41 456 ILE A N 1
ATOM 3693 C CA . ILE A 1 456 ? -44.319 -3.794 -28.601 1.00 23.41 456 ILE A CA 1
ATOM 3694 C C . ILE A 1 456 ? -43.250 -4.782 -29.100 1.00 23.41 456 ILE A C 1
ATOM 3696 O O . ILE A 1 456 ? -42.090 -4.404 -29.212 1.00 23.41 456 ILE A O 1
ATOM 3700 N N . GLY A 1 457 ? -43.500 -6.063 -29.347 1.00 21.19 457 GLY A N 1
ATOM 3701 C CA . GLY A 1 457 ? -44.767 -6.760 -29.556 1.00 21.19 457 GLY A CA 1
ATOM 3702 C C . GLY A 1 457 ? -44.598 -7.579 -30.834 1.00 21.19 457 GLY A C 1
ATOM 3703 O O . GLY A 1 457 ? -44.646 -7.024 -31.926 1.00 21.19 457 GLY A O 1
ATOM 3704 N N . ALA A 1 458 ? -44.289 -8.871 -30.704 1.00 28.17 458 ALA A N 1
ATOM 3705 C CA . ALA A 1 458 ? -43.828 -9.678 -31.831 1.00 28.17 458 ALA A CA 1
ATOM 3706 C C . ALA A 1 458 ? -44.973 -10.047 -32.790 1.00 28.17 458 ALA A C 1
ATOM 3708 O O . ALA A 1 458 ? -45.843 -10.843 -32.441 1.00 28.17 458 ALA A O 1
ATOM 3709 N N . ILE A 1 459 ? -44.929 -9.514 -34.014 1.00 21.98 459 ILE A N 1
ATOM 3710 C CA . ILE A 1 459 ? -45.709 -9.970 -35.174 1.00 21.98 459 ILE A CA 1
ATOM 3711 C C . ILE A 1 459 ? -44.758 -10.020 -36.383 1.00 21.98 459 ILE A C 1
ATOM 3713 O O . ILE A 1 459 ? -43.870 -9.179 -36.507 1.00 21.98 459 ILE A O 1
ATOM 3717 N N . ALA A 1 460 ? -44.906 -11.048 -37.223 1.00 22.64 460 ALA A N 1
ATOM 3718 C CA . ALA A 1 460 ? -44.061 -11.329 -38.390 1.00 22.64 460 ALA A CA 1
ATOM 3719 C C . ALA A 1 460 ? -44.791 -10.994 -39.716 1.00 22.64 460 ALA A C 1
ATOM 3721 O O . ALA A 1 460 ? -45.693 -10.162 -39.701 1.00 22.64 460 ALA A O 1
ATOM 3722 N N . TYR A 1 461 ? -44.460 -11.718 -40.801 1.00 21.45 461 TYR A N 1
ATOM 3723 C CA . TYR A 1 461 ? -45.017 -11.638 -42.172 1.00 21.45 461 TYR A CA 1
ATOM 3724 C C . TYR A 1 461 ? -44.545 -10.430 -43.008 1.00 21.45 461 TYR A C 1
ATOM 3726 O O . TYR A 1 461 ? -44.319 -9.354 -42.466 1.00 21.45 461 TYR A O 1
ATOM 3734 N N . SER A 1 462 ? -44.376 -10.528 -44.334 1.00 23.11 462 SER A N 1
ATOM 3735 C CA . SER A 1 462 ? -44.159 -11.673 -45.263 1.00 23.11 462 SER A CA 1
ATOM 3736 C C . SER A 1 462 ? -43.552 -11.100 -46.574 1.00 23.11 462 SER A C 1
ATOM 3738 O O . SER A 1 462 ? -43.322 -9.897 -46.640 1.00 23.11 462 SER A O 1
ATOM 3740 N N . GLU A 1 463 ? -43.099 -11.844 -47.589 1.00 23.23 463 GLU A N 1
ATOM 3741 C CA . GLU A 1 463 ? -43.830 -12.692 -48.557 1.00 23.23 463 GLU A CA 1
ATOM 3742 C C . GLU A 1 463 ? -42.804 -13.359 -49.512 1.00 23.23 463 GLU A C 1
ATOM 3744 O O . GLU A 1 463 ? -41.723 -12.806 -49.706 1.00 23.23 463 GLU A O 1
ATOM 3749 N N . ASP A 1 464 ? -43.052 -14.478 -50.205 1.00 24.62 464 ASP A N 1
ATOM 3750 C CA . ASP A 1 464 ? -43.942 -15.639 -49.984 1.00 24.62 464 ASP A CA 1
ATOM 3751 C C . ASP A 1 464 ? -43.543 -16.751 -51.010 1.00 24.62 464 ASP A C 1
ATOM 3753 O O . ASP A 1 464 ? -42.728 -16.519 -51.903 1.00 24.62 464 ASP A O 1
ATOM 3757 N N . HIS A 1 465 ? -44.188 -17.919 -50.917 1.00 26.31 465 HIS A N 1
ATOM 3758 C CA . HIS A 1 465 ? -44.431 -18.941 -51.947 1.00 26.31 465 HIS A CA 1
ATOM 3759 C C . HIS A 1 465 ? -43.319 -19.980 -52.254 1.00 26.31 465 HIS A C 1
ATOM 3761 O O . HIS A 1 465 ? -42.163 -19.644 -52.479 1.00 26.31 465 HIS A O 1
ATOM 3767 N N . ALA A 1 466 ? -43.627 -21.289 -52.354 1.00 24.80 466 ALA A N 1
ATOM 3768 C CA . ALA A 1 466 ? -44.893 -21.979 -52.038 1.00 24.80 466 ALA A CA 1
ATOM 3769 C C . ALA A 1 466 ? -44.769 -23.517 -51.893 1.00 24.80 466 ALA A C 1
ATOM 3771 O O . ALA A 1 466 ? -44.029 -24.151 -52.639 1.00 24.80 466 ALA A O 1
ATOM 3772 N N . SER A 1 467 ? -45.692 -24.097 -51.102 1.00 24.97 467 SER A N 1
ATOM 3773 C CA . SER A 1 467 ? -46.324 -25.436 -51.270 1.00 24.97 467 SER A CA 1
ATOM 3774 C C . SER A 1 467 ? -45.483 -26.722 -51.039 1.00 24.97 467 SER A C 1
ATOM 3776 O O . SER A 1 467 ? -44.306 -26.757 -51.364 1.00 24.97 467 SER A O 1
ATOM 3778 N N . LYS A 1 468 ? -46.029 -27.842 -50.516 1.00 25.73 468 LYS A N 1
ATOM 3779 C CA . LYS A 1 468 ? -47.381 -28.146 -49.968 1.00 25.73 468 LYS A CA 1
ATOM 3780 C C . LYS A 1 468 ? -47.370 -29.428 -49.091 1.00 25.73 468 LYS A C 1
ATOM 3782 O O . LYS A 1 468 ? -46.590 -30.322 -49.375 1.00 25.73 468 LYS A O 1
ATOM 3787 N N . GLU A 1 469 ? -48.291 -29.483 -48.114 1.00 27.88 469 GLU A N 1
ATOM 3788 C CA . GLU A 1 469 ? -49.061 -30.639 -47.555 1.00 27.88 469 GLU A CA 1
ATOM 3789 C C . GLU A 1 469 ? -48.410 -32.033 -47.299 1.00 27.88 469 GLU A C 1
ATOM 3791 O O . GLU A 1 469 ? -47.733 -32.585 -48.152 1.00 27.88 469 GLU A O 1
ATOM 3796 N N . GLY A 1 470 ? -48.692 -32.739 -46.186 1.00 25.50 470 GLY A N 1
ATOM 3797 C CA . GLY A 1 470 ? -49.491 -32.385 -44.994 1.00 25.50 470 GLY A CA 1
ATOM 3798 C C . GLY A 1 470 ? -49.973 -33.593 -44.149 1.00 25.50 470 GLY A C 1
ATOM 3799 O O . GLY A 1 470 ? -49.838 -34.736 -44.571 1.00 25.50 470 GLY A O 1
ATOM 3800 N N . SER A 1 471 ? -50.627 -33.306 -43.005 1.00 25.66 471 SER A N 1
ATOM 3801 C CA . SER A 1 471 ? -51.438 -34.201 -42.124 1.00 25.66 471 SER A CA 1
ATOM 3802 C C . SER A 1 471 ? -50.750 -35.353 -41.339 1.00 25.66 471 SER A C 1
ATOM 3804 O O . SER A 1 471 ? -49.846 -35.991 -41.856 1.00 25.66 471 SER A O 1
ATOM 3806 N N . SER A 1 472 ? -51.153 -35.715 -40.101 1.00 25.39 472 SER A N 1
ATOM 3807 C CA . SER A 1 472 ? -52.007 -35.029 -39.091 1.00 25.39 472 SER A CA 1
ATOM 3808 C C . SER A 1 472 ? -52.103 -35.785 -37.741 1.00 25.39 472 SER A C 1
ATOM 3810 O O . SER A 1 472 ? -52.180 -37.008 -37.772 1.00 25.39 472 SER A O 1
ATOM 3812 N N . ILE A 1 473 ? -52.352 -35.037 -36.645 1.00 24.91 473 ILE A N 1
ATOM 3813 C CA . ILE A 1 473 ? -53.200 -35.394 -35.467 1.00 24.91 473 ILE A CA 1
ATOM 3814 C C . ILE A 1 473 ? -52.688 -36.464 -34.462 1.00 24.91 473 ILE A C 1
ATOM 3816 O O . ILE A 1 473 ? -52.078 -37.443 -34.865 1.00 24.91 473 ILE A O 1
ATOM 3820 N N . ASP A 1 474 ? -52.990 -36.422 -33.149 1.00 24.84 474 ASP A N 1
ATOM 3821 C CA . ASP A 1 474 ? -53.223 -35.327 -32.166 1.00 24.84 474 ASP A CA 1
ATOM 3822 C C . ASP A 1 474 ? -53.360 -35.937 -30.736 1.00 24.84 474 ASP A C 1
ATOM 3824 O O . ASP A 1 474 ? -53.423 -37.158 -30.576 1.00 24.84 474 ASP A O 1
ATOM 3828 N N . SER A 1 475 ? -53.569 -35.069 -29.739 1.00 25.42 475 SER A N 1
ATOM 3829 C CA . SER A 1 475 ? -54.311 -35.253 -28.478 1.00 25.42 475 SER A CA 1
ATOM 3830 C C . SER A 1 475 ? -53.529 -35.477 -27.174 1.00 25.42 475 SER A C 1
ATOM 3832 O O . SER A 1 475 ? -52.368 -35.877 -27.131 1.00 25.42 475 SER A O 1
ATOM 3834 N N . GLN A 1 476 ? -54.196 -35.073 -26.091 1.00 25.19 476 GLN A N 1
ATOM 3835 C CA . GLN A 1 476 ? -53.703 -34.854 -24.727 1.00 25.19 476 GLN A CA 1
ATOM 3836 C C . GLN A 1 476 ? -54.401 -35.832 -23.761 1.00 25.19 476 GLN A C 1
ATOM 3838 O O . GLN A 1 476 ? -55.333 -36.511 -24.181 1.00 25.19 476 GLN A O 1
ATOM 3843 N N . VAL A 1 477 ? -54.050 -35.799 -22.462 1.00 26.39 477 VAL A N 1
ATOM 3844 C CA . VAL A 1 477 ? -54.959 -35.649 -21.283 1.00 26.39 477 VAL A CA 1
ATOM 3845 C C . VAL A 1 477 ? -54.270 -36.148 -19.990 1.00 26.39 477 VAL A C 1
ATOM 3847 O O . VAL A 1 477 ? -53.268 -36.857 -20.040 1.00 26.39 477 VAL A O 1
ATOM 3850 N N . ARG A 1 478 ? -54.746 -35.681 -18.825 1.00 24.97 478 ARG A N 1
ATOM 3851 C CA . ARG A 1 478 ? -54.308 -36.076 -17.470 1.00 24.97 478 ARG A CA 1
ATOM 3852 C C . ARG A 1 478 ? -55.203 -37.178 -16.866 1.00 24.97 478 ARG A C 1
ATOM 3854 O O . ARG A 1 478 ? -56.269 -37.466 -17.392 1.00 24.97 478 ARG A O 1
ATOM 3861 N N . ASP A 1 479 ? -54.815 -37.620 -15.667 1.00 28.50 479 ASP A N 1
ATOM 3862 C CA . ASP A 1 479 ? -55.609 -38.367 -14.674 1.00 28.50 479 ASP A CA 1
ATOM 3863 C C . ASP A 1 479 ? -55.720 -39.887 -14.917 1.00 28.50 479 ASP A C 1
ATOM 3865 O O . ASP A 1 479 ? -55.501 -40.370 -16.023 1.00 28.50 479 ASP A O 1
ATOM 3869 N N . GLY A 1 480 ? -56.045 -40.656 -13.862 1.00 26.42 480 GLY A N 1
ATOM 3870 C CA . GLY A 1 480 ? -56.428 -42.076 -14.003 1.00 26.42 480 GLY A CA 1
ATOM 3871 C C . GLY A 1 480 ? -55.529 -43.154 -13.372 1.00 26.42 480 GLY A C 1
ATOM 3872 O O . GLY A 1 480 ? -55.186 -44.121 -14.032 1.00 26.42 480 GLY A O 1
ATOM 3873 N N . VAL A 1 481 ? -55.173 -43.001 -12.094 1.00 25.58 481 VAL A N 1
ATOM 3874 C CA . VAL A 1 481 ? -55.389 -44.019 -11.032 1.00 25.58 481 VAL A CA 1
ATOM 3875 C C . VAL A 1 481 ? -55.423 -45.524 -11.437 1.00 25.58 481 VAL A C 1
ATOM 3877 O O . VAL A 1 481 ? -56.444 -46.015 -11.908 1.00 25.58 481 VAL A O 1
ATOM 3880 N N . ASP A 1 482 ? -54.374 -46.246 -11.002 1.00 25.88 482 ASP A N 1
ATOM 3881 C CA . ASP A 1 482 ? -54.387 -47.611 -10.407 1.00 25.88 482 ASP A CA 1
ATOM 3882 C C . ASP A 1 482 ? -54.273 -48.894 -11.289 1.00 25.88 482 ASP A C 1
ATOM 3884 O O . ASP A 1 482 ? -54.537 -48.913 -12.485 1.00 25.88 482 ASP A O 1
ATOM 3888 N N . ILE A 1 483 ? -53.880 -49.981 -10.601 1.00 28.17 483 ILE A N 1
ATOM 3889 C CA . ILE A 1 483 ? -53.828 -51.425 -10.924 1.00 28.17 483 ILE A CA 1
ATOM 3890 C C . ILE A 1 483 ? -52.858 -51.917 -12.033 1.00 28.17 483 ILE A C 1
ATOM 3892 O O . ILE A 1 483 ? -53.008 -51.635 -13.216 1.00 28.17 483 ILE A O 1
ATOM 3896 N N . GLY A 1 484 ? -51.895 -52.772 -11.644 1.00 24.03 484 GLY A N 1
ATOM 3897 C CA . GLY A 1 484 ? -51.156 -53.693 -12.540 1.00 24.03 484 GLY A CA 1
ATOM 3898 C C . GLY A 1 484 ? -51.800 -55.098 -12.574 1.00 24.03 484 GLY A C 1
ATOM 3899 O O . GLY A 1 484 ? -53.008 -55.193 -12.370 1.00 24.03 484 GLY A O 1
ATOM 3900 N N . PRO A 1 485 ? -51.054 -56.220 -12.710 1.00 39.12 485 PRO A N 1
ATOM 3901 C CA . PRO A 1 485 ? -49.628 -56.395 -13.013 1.00 39.12 485 PRO A CA 1
ATOM 3902 C C . PRO A 1 485 ? -49.401 -57.373 -14.208 1.00 39.12 485 PRO A C 1
ATOM 3904 O O . PRO A 1 485 ? -50.326 -57.659 -14.957 1.00 39.12 485 PRO A O 1
ATOM 3907 N N . ALA A 1 486 ? -48.192 -57.955 -14.303 1.00 25.73 486 ALA A N 1
ATOM 3908 C CA . ALA A 1 486 ? -47.735 -58.992 -15.255 1.00 25.73 486 ALA A CA 1
ATOM 3909 C C . ALA A 1 486 ? -47.596 -58.533 -16.734 1.00 25.73 486 ALA A C 1
ATOM 3911 O O . ALA A 1 486 ? -48.477 -57.868 -17.256 1.00 25.73 486 ALA A O 1
ATOM 3912 N N . ALA A 1 487 ? -46.496 -58.729 -17.478 1.00 25.64 487 ALA A N 1
ATOM 3913 C CA . ALA A 1 487 ? -45.411 -59.735 -17.553 1.00 25.64 487 ALA A CA 1
ATOM 3914 C C . ALA A 1 487 ? -45.620 -60.807 -18.645 1.00 25.64 487 ALA A C 1
ATOM 3916 O O . ALA A 1 487 ? -46.745 -61.122 -19.007 1.00 25.64 487 ALA A O 1
ATOM 3917 N N . ILE A 1 488 ? -44.495 -61.393 -19.093 1.00 26.86 488 ILE A N 1
ATOM 3918 C CA . ILE A 1 488 ? -44.330 -62.356 -20.208 1.00 26.86 488 ILE A CA 1
ATOM 3919 C C . ILE A 1 488 ? -44.419 -61.651 -21.590 1.00 26.86 488 ILE A C 1
ATOM 3921 O O . ILE A 1 488 ? -45.476 -61.146 -21.932 1.00 26.86 488 ILE A O 1
ATOM 3925 N N . ASN A 1 489 ? -43.356 -61.411 -22.380 1.00 25.59 489 ASN A N 1
ATOM 3926 C CA . ASN A 1 489 ? -42.140 -62.164 -22.784 1.00 25.59 489 ASN A CA 1
ATOM 3927 C C . ASN A 1 489 ? -42.337 -62.960 -24.099 1.00 25.59 489 ASN A C 1
ATOM 3929 O O . ASN A 1 489 ? -43.431 -63.444 -24.365 1.00 25.59 489 ASN A O 1
ATOM 3933 N N . LYS A 1 490 ? -41.220 -63.154 -24.818 1.00 29.09 490 LYS A N 1
ATOM 3934 C CA . LYS A 1 490 ? -40.933 -64.119 -25.899 1.00 29.09 490 LYS A CA 1
ATOM 3935 C C . LYS A 1 490 ? -41.142 -63.754 -27.387 1.00 29.09 490 LYS A C 1
ATOM 3937 O O . LYS A 1 490 ? -42.253 -63.687 -27.892 1.00 29.09 490 LYS A O 1
ATOM 3942 N N . ASP A 1 491 ? -39.976 -63.704 -28.045 1.00 30.50 491 ASP A N 1
ATOM 3943 C CA . ASP A 1 491 ? -39.543 -64.547 -29.179 1.00 30.50 491 ASP A CA 1
ATOM 3944 C C . ASP A 1 491 ? -39.907 -64.202 -30.644 1.00 30.50 491 ASP A C 1
ATOM 3946 O O . ASP A 1 491 ? -41.057 -64.210 -31.064 1.00 30.50 491 ASP A O 1
ATOM 3950 N N . ASP A 1 492 ? -38.819 -64.077 -31.418 1.00 31.86 492 ASP A N 1
ATOM 3951 C CA . ASP A 1 492 ? -38.509 -64.745 -32.695 1.00 31.86 492 ASP A CA 1
ATOM 3952 C C . ASP A 1 492 ? -39.319 -64.498 -33.988 1.00 31.86 492 ASP A C 1
ATOM 3954 O O . ASP A 1 492 ? -40.539 -64.586 -34.064 1.00 31.86 492 ASP A O 1
ATOM 3958 N N . GLY A 1 493 ? -38.571 -64.317 -35.089 1.00 27.81 493 GLY A N 1
ATOM 3959 C CA . GLY A 1 493 ? -39.107 -64.189 -36.452 1.00 27.81 493 GLY A CA 1
ATOM 3960 C C . GLY A 1 493 ? -38.022 -64.011 -37.525 1.00 27.81 493 GLY A C 1
ATOM 3961 O O . GLY A 1 493 ? -37.821 -62.913 -38.035 1.00 27.81 493 GLY A O 1
ATOM 3962 N N . ARG A 1 494 ? -37.280 -65.079 -37.856 1.00 28.02 494 ARG A N 1
ATOM 3963 C CA . ARG A 1 494 ? -36.286 -65.092 -38.958 1.00 28.02 494 ARG A CA 1
ATOM 3964 C C . ARG A 1 494 ? -36.948 -65.219 -40.351 1.00 28.02 494 ARG A C 1
ATOM 3966 O O . ARG A 1 494 ? -38.120 -65.562 -40.440 1.00 28.02 494 ARG A O 1
ATOM 3973 N N . PHE A 1 495 ? -36.095 -65.141 -41.388 1.00 26.98 495 PHE A N 1
ATOM 3974 C CA . PHE A 1 495 ? -36.251 -65.565 -42.801 1.00 26.98 495 PHE A CA 1
ATOM 3975 C C . PHE A 1 495 ? -36.814 -64.526 -43.805 1.00 26.98 495 PHE A C 1
ATOM 3977 O O . PHE A 1 495 ? -37.705 -63.769 -43.449 1.00 26.98 495 PHE A O 1
ATOM 3984 N N . ASN A 1 496 ? -36.429 -64.502 -45.100 1.00 28.98 496 ASN A N 1
ATOM 3985 C CA . ASN A 1 496 ? -35.146 -64.786 -45.807 1.00 28.98 496 ASN A CA 1
ATOM 3986 C C . ASN A 1 496 ? -35.283 -64.438 -47.325 1.00 28.98 496 ASN A C 1
ATOM 3988 O O . ASN A 1 496 ? -36.411 -64.254 -47.764 1.00 28.98 496 ASN A O 1
ATOM 3992 N N . VAL A 1 497 ? -34.195 -64.558 -48.125 1.00 29.11 497 VAL A N 1
ATOM 3993 C CA . VAL A 1 497 ? -34.198 -64.916 -49.589 1.00 29.11 497 VAL A CA 1
ATOM 3994 C C . VAL A 1 497 ? -34.728 -63.854 -50.610 1.00 29.11 497 VAL A C 1
ATOM 3996 O O . VAL A 1 497 ? -35.748 -63.235 -50.354 1.00 29.11 497 VAL A O 1
ATOM 3999 N N . VAL A 1 498 ? -34.170 -63.613 -51.826 1.00 30.05 498 VAL A N 1
ATOM 4000 C CA . VAL A 1 498 ? -32.848 -63.909 -52.465 1.00 30.05 498 VAL A CA 1
ATOM 4001 C C . VAL A 1 498 ? -32.671 -63.155 -53.830 1.00 30.05 498 VAL A C 1
ATOM 4003 O O . VAL A 1 498 ? -33.679 -62.845 -54.455 1.00 30.05 498 VAL A O 1
ATOM 4006 N N . ASP A 1 499 ? -31.422 -62.968 -54.316 1.00 35.41 499 ASP A N 1
ATOM 4007 C CA . ASP A 1 499 ? -30.972 -62.707 -55.727 1.00 35.41 499 ASP A CA 1
ATOM 4008 C C . ASP A 1 499 ? -31.374 -61.399 -56.495 1.00 35.41 499 ASP A C 1
ATOM 4010 O O . ASP A 1 499 ? -32.320 -60.723 -56.112 1.00 35.41 499 ASP A O 1
ATOM 4014 N N . LYS A 1 500 ? -30.699 -60.939 -57.587 1.00 35.16 500 LYS A N 1
ATOM 4015 C CA . LYS A 1 500 ? -29.649 -61.536 -58.474 1.00 35.16 500 LYS A CA 1
ATOM 4016 C C . LYS A 1 500 ? -28.778 -60.505 -59.265 1.00 35.16 500 LYS A C 1
ATOM 4018 O O . LYS A 1 500 ? -29.332 -59.511 -59.712 1.00 35.16 500 LYS A O 1
ATOM 4023 N N . ASN A 1 501 ? -27.516 -60.878 -59.578 1.00 32.72 501 ASN A N 1
ATOM 4024 C CA . ASN A 1 501 ? -26.643 -60.499 -60.737 1.00 32.72 501 ASN A CA 1
ATOM 4025 C C . ASN A 1 501 ? -26.263 -59.003 -61.002 1.00 32.72 501 ASN A C 1
ATOM 4027 O O . ASN A 1 501 ? -26.946 -58.100 -60.545 1.00 32.72 501 ASN A O 1
ATOM 4031 N N . GLU A 1 502 ? -25.166 -58.641 -61.707 1.00 32.50 502 GLU A N 1
ATOM 4032 C CA . GLU A 1 502 ? -24.120 -59.399 -62.453 1.00 32.50 502 GLU A CA 1
ATOM 4033 C C . GLU A 1 502 ? -22.724 -58.688 -62.437 1.00 32.50 502 GLU A C 1
ATOM 4035 O O . GLU A 1 502 ? -22.633 -57.539 -62.013 1.00 32.50 502 GLU A O 1
ATOM 4040 N N . GLY A 1 503 ? -21.642 -59.375 -62.863 1.00 24.58 503 GLY A N 1
ATOM 4041 C CA . GLY A 1 503 ? -20.224 -58.904 -62.870 1.00 24.58 503 GLY A CA 1
ATOM 4042 C C . GLY A 1 503 ? -19.720 -58.424 -64.251 1.00 24.58 503 GLY A C 1
ATOM 4043 O O . GLY A 1 503 ? -20.503 -57.761 -64.935 1.00 24.58 503 GLY A O 1
ATOM 4044 N N . PRO A 1 504 ? -18.490 -58.758 -64.743 1.00 52.81 504 PRO A N 1
ATOM 4045 C CA . PRO A 1 504 ? -17.317 -59.500 -64.184 1.00 52.81 504 PRO A CA 1
ATOM 4046 C C . PRO A 1 504 ? -16.206 -58.545 -63.629 1.00 52.81 504 PRO A C 1
ATOM 4048 O O . PRO A 1 504 ? -16.526 -57.380 -63.419 1.00 52.81 504 PRO A O 1
ATOM 4051 N N . LEU A 1 505 ? -14.920 -58.845 -63.321 1.00 29.02 505 LEU A N 1
ATOM 4052 C CA . LEU A 1 505 ? -13.933 -59.973 -63.418 1.00 29.02 505 LEU A CA 1
ATOM 4053 C C . LEU A 1 505 ? -13.360 -60.298 -61.985 1.00 29.02 505 LEU A C 1
ATOM 4055 O O . LEU A 1 505 ? -13.971 -59.835 -61.025 1.00 29.02 505 LEU A O 1
ATOM 4059 N N . ALA A 1 506 ? -12.335 -61.113 -61.641 1.00 31.98 506 ALA A N 1
ATOM 4060 C CA . ALA A 1 506 ? -11.098 -61.677 -62.254 1.00 31.98 506 ALA A CA 1
ATOM 4061 C C . ALA A 1 506 ? -9.962 -60.644 -62.540 1.00 31.98 506 ALA A C 1
ATOM 4063 O O . ALA A 1 506 ? -10.261 -59.468 -62.724 1.00 31.98 506 ALA A O 1
ATOM 4064 N N . GLU A 1 507 ? -8.645 -60.927 -62.538 1.00 32.38 507 GLU A N 1
ATOM 4065 C CA . GLU A 1 507 ? -7.770 -62.114 -62.280 1.00 32.38 507 GLU A CA 1
ATOM 4066 C C . GLU A 1 507 ? -6.384 -61.566 -61.767 1.00 32.38 507 GLU A C 1
ATOM 4068 O O . GLU A 1 507 ? -6.237 -60.344 -61.723 1.00 32.38 507 GLU A O 1
ATOM 4073 N N . ASP A 1 508 ? -5.314 -62.257 -61.326 1.00 25.83 508 ASP A N 1
ATOM 4074 C CA . ASP A 1 508 ? -4.840 -63.666 -61.300 1.00 25.83 508 ASP A CA 1
ATOM 4075 C C . ASP A 1 508 ? -3.943 -63.917 -60.024 1.00 25.83 508 ASP A C 1
ATOM 4077 O O . ASP A 1 508 ? -4.039 -63.153 -59.059 1.00 25.83 508 ASP A O 1
ATOM 4081 N N . VAL A 1 509 ? -3.113 -64.982 -59.945 1.00 28.19 509 VAL A N 1
ATOM 4082 C CA . VAL A 1 509 ? -2.610 -65.613 -58.687 1.00 28.19 509 VAL A CA 1
ATOM 4083 C C . VAL A 1 509 ? -1.101 -66.037 -58.712 1.00 28.19 509 VAL A C 1
ATOM 4085 O O . VAL A 1 509 ? -0.491 -66.106 -59.773 1.00 28.19 509 VAL A O 1
ATOM 4088 N N . ALA A 1 510 ? -0.536 -66.420 -57.539 1.00 30.20 510 ALA A N 1
ATOM 4089 C CA . ALA A 1 510 ? 0.640 -67.318 -57.303 1.00 30.20 510 ALA A CA 1
ATOM 4090 C C . ALA A 1 510 ? 2.101 -66.754 -57.406 1.00 30.20 510 ALA A C 1
ATOM 4092 O O . ALA A 1 510 ? 2.339 -65.765 -58.085 1.00 30.20 510 ALA A O 1
ATOM 4093 N N . ASN A 1 511 ? 3.154 -67.316 -56.758 1.00 28.14 511 ASN A N 1
ATOM 4094 C CA . ASN A 1 511 ? 3.248 -68.340 -55.684 1.00 28.14 511 ASN A CA 1
ATOM 4095 C C . ASN A 1 511 ? 4.601 -68.349 -54.900 1.00 28.14 511 ASN A C 1
ATOM 4097 O O . ASN A 1 511 ? 5.648 -68.101 -55.482 1.00 28.14 511 ASN A O 1
ATOM 4101 N N . VAL A 1 512 ? 4.531 -68.737 -53.611 1.00 27.34 512 VAL A N 1
ATOM 4102 C CA . VAL A 1 512 ? 5.347 -69.744 -52.859 1.00 27.34 512 VAL A CA 1
ATOM 4103 C C . VAL A 1 512 ? 6.878 -69.853 -53.069 1.00 27.34 512 VAL A C 1
ATOM 4105 O O . VAL A 1 512 ? 7.311 -70.241 -54.144 1.00 27.34 512 VAL A O 1
ATOM 4108 N N . ASP A 1 513 ? 7.662 -69.750 -51.972 1.00 25.09 513 ASP A N 1
ATOM 4109 C CA . ASP A 1 513 ? 8.412 -70.920 -51.443 1.00 25.09 513 ASP A CA 1
ATOM 4110 C C . ASP A 1 513 ? 8.847 -70.834 -49.953 1.00 25.09 513 ASP A C 1
ATOM 4112 O O . ASP A 1 513 ? 8.779 -69.777 -49.322 1.00 25.09 513 ASP A O 1
ATOM 4116 N N . LYS A 1 514 ? 9.233 -71.987 -49.381 1.00 28.61 514 LYS A N 1
ATOM 4117 C CA . LYS A 1 514 ? 9.695 -72.248 -47.987 1.00 28.61 514 LYS A CA 1
ATOM 4118 C C . LYS A 1 514 ? 10.868 -73.275 -48.028 1.00 28.61 514 LYS A C 1
ATOM 4120 O O . LYS A 1 514 ? 11.204 -73.664 -49.143 1.00 28.61 514 LYS A O 1
ATOM 4125 N N . PRO A 1 515 ? 11.521 -73.755 -46.931 1.00 49.09 515 PRO A N 1
ATOM 4126 C CA . PRO A 1 515 ? 11.152 -73.826 -45.501 1.00 49.09 515 PRO A CA 1
ATOM 4127 C C . PRO A 1 515 ? 12.166 -73.020 -44.621 1.00 49.09 515 PRO A C 1
ATOM 4129 O O . PRO A 1 515 ? 12.405 -71.876 -44.989 1.00 49.09 515 PRO A O 1
ATOM 4132 N N . ASP A 1 516 ? 12.756 -73.382 -43.463 1.00 26.19 516 ASP A N 1
ATOM 4133 C CA . ASP A 1 516 ? 12.751 -74.587 -42.602 1.00 26.19 516 ASP A CA 1
ATOM 4134 C C . ASP A 1 516 ? 13.106 -74.256 -41.115 1.00 26.19 516 ASP A C 1
ATOM 4136 O O . ASP A 1 516 ? 12.608 -73.267 -40.577 1.00 26.19 516 ASP A O 1
ATOM 4140 N N . SER A 1 517 ? 13.903 -75.092 -40.435 1.00 27.09 517 SER A N 1
ATOM 4141 C CA . SER A 1 517 ? 14.096 -75.217 -38.976 1.00 27.09 517 SER A CA 1
ATOM 4142 C C . SER A 1 517 ? 15.592 -75.405 -38.619 1.00 27.09 517 SER A C 1
ATOM 4144 O O . SER A 1 517 ? 16.398 -75.666 -39.506 1.00 27.09 517 SER A O 1
ATOM 4146 N N . THR A 1 518 ? 16.105 -75.145 -37.405 1.00 26.62 518 THR A N 1
ATOM 4147 C CA . THR A 1 518 ? 15.926 -75.810 -36.078 1.00 26.62 518 THR A CA 1
ATOM 4148 C C . THR A 1 518 ? 16.491 -74.901 -34.949 1.00 26.62 518 THR A C 1
ATOM 4150 O O . THR A 1 518 ? 17.200 -73.957 -35.284 1.00 26.62 518 THR A O 1
ATOM 4153 N N . PHE A 1 519 ? 16.361 -75.070 -33.617 1.00 24.66 519 PHE A N 1
ATOM 4154 C CA . PHE A 1 519 ? 15.773 -76.044 -32.658 1.00 24.66 519 PHE A CA 1
ATOM 4155 C C . PHE A 1 519 ? 15.553 -75.289 -31.303 1.00 24.66 519 PHE A C 1
ATOM 4157 O O . PHE A 1 519 ? 16.122 -74.215 -31.125 1.00 24.66 519 PHE A O 1
ATOM 4164 N N . GLN A 1 520 ? 14.593 -75.634 -30.431 1.00 26.52 520 GLN A N 1
ATOM 4165 C CA . GLN A 1 520 ? 14.608 -76.627 -29.319 1.00 26.52 520 GLN A CA 1
ATOM 4166 C C . GLN A 1 520 ? 15.724 -76.467 -28.259 1.00 26.52 520 GLN A C 1
ATOM 4168 O O . GLN A 1 520 ? 16.891 -76.360 -28.623 1.00 26.52 520 GLN A O 1
ATOM 4173 N N . GLU A 1 521 ? 15.474 -76.513 -26.937 1.00 26.86 521 GLU A N 1
ATOM 4174 C CA . GLU A 1 521 ? 14.236 -76.521 -26.096 1.00 26.86 521 GLU A CA 1
ATOM 4175 C C . GLU A 1 521 ? 14.597 -75.836 -24.726 1.00 26.86 521 GLU A C 1
ATOM 4177 O O . GLU A 1 521 ? 15.715 -75.335 -24.616 1.00 26.86 521 GLU A O 1
ATOM 4182 N N . PHE A 1 522 ? 13.828 -75.664 -23.632 1.00 24.78 522 PHE A N 1
ATOM 4183 C CA . PHE A 1 522 ? 12.657 -76.298 -22.972 1.00 24.78 522 PHE A CA 1
ATOM 4184 C C . PHE A 1 522 ? 11.687 -75.201 -22.438 1.00 24.78 522 PHE A C 1
ATOM 4186 O O . PHE A 1 522 ? 12.092 -74.047 -22.349 1.00 24.78 522 PHE A O 1
ATOM 4193 N N . SER A 1 523 ? 10.376 -75.378 -22.185 1.00 27.94 523 SER A N 1
ATOM 4194 C CA . SER A 1 523 ? 9.566 -76.398 -21.459 1.00 27.94 523 SER A CA 1
ATOM 4195 C C . SER A 1 523 ? 9.698 -76.290 -19.923 1.00 27.94 523 SER A C 1
ATOM 4197 O O . SER A 1 523 ? 10.821 -76.216 -19.439 1.00 27.94 523 SER A O 1
ATOM 4199 N N . THR A 1 524 ? 8.643 -76.241 -19.090 1.00 27.38 524 THR A N 1
ATOM 4200 C CA . THR A 1 524 ? 7.227 -76.732 -19.144 1.00 27.38 524 THR A CA 1
ATOM 4201 C C . THR A 1 524 ? 6.298 -75.830 -18.273 1.00 27.38 524 THR A C 1
ATOM 4203 O O . THR A 1 524 ? 6.836 -75.045 -17.502 1.00 27.38 524 THR A O 1
ATOM 4206 N N . SER A 1 525 ? 4.945 -75.863 -18.233 1.00 24.05 525 SER A N 1
ATOM 4207 C CA . SER A 1 525 ? 3.848 -76.597 -18.933 1.00 24.05 525 SER A CA 1
ATOM 4208 C C . SER A 1 525 ? 2.445 -76.084 -18.498 1.00 24.05 525 SER A C 1
ATOM 4210 O O . SER A 1 525 ? 2.295 -75.809 -17.314 1.00 24.05 525 SER A O 1
ATOM 4212 N N . ALA A 1 526 ? 1.422 -76.165 -19.378 1.00 24.11 526 ALA A N 1
ATOM 4213 C CA . ALA A 1 526 ? -0.047 -76.240 -19.099 1.00 24.11 526 ALA A CA 1
ATOM 4214 C C . ALA A 1 526 ? -0.739 -75.104 -18.273 1.00 24.11 526 ALA A C 1
ATOM 4216 O O . ALA A 1 526 ? -0.083 -74.343 -17.581 1.00 24.11 526 ALA A O 1
ATOM 4217 N N . GLY A 1 527 ? -2.073 -74.907 -18.280 1.00 19.94 527 GLY A N 1
ATOM 4218 C CA . GLY A 1 527 ? -3.139 -75.399 -19.179 1.00 19.94 527 GLY A CA 1
ATOM 4219 C C . GLY A 1 527 ? -4.550 -75.521 -18.536 1.00 19.94 527 GLY A C 1
ATOM 4220 O O . GLY A 1 527 ? -4.664 -76.119 -17.476 1.00 19.94 527 GLY A O 1
ATOM 4221 N N . VAL A 1 528 ? -5.608 -75.090 -19.262 1.00 19.64 528 VAL A N 1
ATOM 4222 C CA . VAL A 1 528 ? -7.030 -75.577 -19.210 1.00 19.64 528 VAL A CA 1
ATOM 4223 C C . VAL A 1 528 ? -8.051 -74.988 -18.168 1.00 19.64 528 VAL A C 1
ATOM 4225 O O . VAL A 1 528 ? -8.009 -75.318 -16.994 1.00 19.64 528 VAL A O 1
ATOM 4228 N N . VAL A 1 529 ? -9.076 -74.267 -18.696 1.00 19.59 529 VAL A N 1
ATOM 4229 C CA . VAL A 1 529 ? -10.533 -74.150 -18.301 1.00 19.59 529 VAL A CA 1
ATOM 4230 C C . VAL A 1 529 ? -11.097 -73.169 -17.217 1.00 19.59 529 VAL A C 1
ATOM 4232 O O . VAL A 1 529 ? -10.956 -73.366 -16.019 1.00 19.59 529 VAL A O 1
ATOM 4235 N N . ILE A 1 530 ? -11.850 -72.165 -17.723 1.00 20.39 530 ILE A N 1
ATOM 4236 C CA . ILE A 1 530 ? -13.225 -71.622 -17.436 1.00 20.39 530 ILE A CA 1
ATOM 4237 C C . ILE A 1 530 ? -13.926 -71.770 -16.048 1.00 20.39 530 ILE A C 1
ATOM 4239 O O . ILE A 1 530 ? -14.277 -72.883 -15.666 1.00 20.39 530 ILE A O 1
ATOM 4243 N N . ALA A 1 531 ? -14.326 -70.622 -15.449 1.00 20.67 531 ALA A N 1
ATOM 4244 C CA . ALA A 1 531 ? -15.626 -70.242 -14.799 1.00 20.67 531 ALA A CA 1
ATOM 4245 C C . ALA A 1 531 ? -15.526 -68.736 -14.365 1.00 20.67 531 ALA A C 1
ATOM 4247 O O . ALA A 1 531 ? -14.408 -68.298 -14.106 1.00 20.67 531 ALA A O 1
ATOM 4248 N N . GLU A 1 532 ? -16.498 -67.798 -14.407 1.00 21.44 532 GLU A N 1
ATOM 4249 C CA . GLU A 1 532 ? -17.899 -67.703 -13.891 1.00 21.44 532 GLU A CA 1
ATOM 4250 C C . GLU A 1 532 ? -18.005 -67.855 -12.351 1.00 21.44 532 GLU A C 1
ATOM 4252 O O . GLU A 1 532 ? -17.331 -68.717 -11.802 1.00 21.44 532 GLU A O 1
ATOM 4257 N N . TYR A 1 533 ? -18.773 -67.092 -11.542 1.00 20.67 533 TYR A N 1
ATOM 4258 C CA . TYR A 1 533 ? -19.768 -65.980 -11.661 1.00 20.67 533 TYR A CA 1
ATOM 4259 C C . TYR A 1 533 ? -19.786 -65.233 -10.272 1.00 20.67 533 TYR A C 1
ATOM 4261 O O . TYR A 1 533 ? -19.169 -65.752 -9.345 1.00 20.67 533 TYR A O 1
ATOM 4269 N N . GLU A 1 534 ? -20.393 -64.078 -9.924 1.00 20.81 534 GLU A N 1
ATOM 4270 C CA . GLU A 1 534 ? -21.284 -63.036 -10.504 1.00 20.81 534 GLU A CA 1
ATOM 4271 C C . GLU A 1 534 ? -21.143 -61.718 -9.651 1.00 20.81 534 GLU A C 1
ATOM 4273 O O . GLU A 1 534 ? -20.227 -61.622 -8.835 1.00 20.81 534 GLU A O 1
ATOM 4278 N N . ILE A 1 535 ? -22.048 -60.719 -9.752 1.00 30.52 535 ILE A N 1
ATOM 4279 C CA . ILE A 1 535 ? -22.204 -59.577 -8.809 1.00 30.52 535 ILE A CA 1
ATOM 4280 C C . ILE A 1 535 ? -23.590 -59.616 -8.127 1.00 30.52 535 ILE A C 1
ATOM 4282 O O . ILE A 1 535 ? -24.595 -59.477 -8.824 1.00 30.52 535 ILE A O 1
ATOM 4286 N N . PRO A 1 536 ? -23.681 -59.629 -6.783 1.00 23.00 536 PRO A N 1
ATOM 4287 C CA . PRO A 1 536 ? -24.913 -59.282 -6.063 1.00 23.00 536 PRO A CA 1
ATOM 4288 C C . PRO A 1 536 ? -25.041 -57.775 -5.751 1.00 23.00 536 PRO A C 1
ATOM 4290 O O . PRO A 1 536 ? -24.070 -57.109 -5.396 1.00 23.00 536 PRO A O 1
ATOM 4293 N N . LYS A 1 537 ? -26.269 -57.242 -5.835 1.00 25.12 537 LYS A N 1
ATOM 4294 C CA . LYS A 1 537 ? -26.666 -55.879 -5.406 1.00 25.12 537 LYS A CA 1
ATOM 4295 C C . LYS A 1 537 ? -27.316 -55.896 -4.002 1.00 25.12 537 LYS A C 1
ATOM 4297 O O . LYS A 1 537 ? -27.541 -56.969 -3.451 1.00 25.12 537 LYS A O 1
ATOM 4302 N N . SER A 1 538 ? -27.786 -54.721 -3.547 1.00 24.39 538 SER A N 1
ATOM 4303 C CA . SER A 1 538 ? -28.744 -54.475 -2.433 1.00 24.39 538 SER A CA 1
ATOM 4304 C C . SER A 1 538 ? -28.155 -54.529 -1.003 1.00 24.39 538 SER A C 1
ATOM 4306 O O . SER A 1 538 ? -27.080 -55.086 -0.820 1.00 24.39 538 SER A O 1
ATOM 4308 N N . VAL A 1 539 ? -28.740 -53.914 0.043 1.00 25.44 539 VAL A N 1
ATOM 4309 C CA . VAL A 1 539 ? -30.067 -53.259 0.228 1.00 25.44 539 VAL A CA 1
ATOM 4310 C C . VAL A 1 539 ? -29.919 -51.847 0.862 1.00 25.44 539 VAL A C 1
ATOM 4312 O O . VAL A 1 539 ? -28.841 -51.464 1.309 1.00 25.44 539 VAL A O 1
ATOM 4315 N N . ASP A 1 540 ? -31.009 -51.076 0.859 1.00 26.02 540 ASP A N 1
ATOM 4316 C CA . ASP A 1 540 ? -31.194 -49.659 1.212 1.00 26.02 540 ASP A CA 1
ATOM 4317 C C . ASP A 1 540 ? -30.988 -49.179 2.673 1.00 26.02 540 ASP A C 1
ATOM 4319 O O . ASP A 1 540 ? -30.801 -49.929 3.631 1.00 26.02 540 ASP A O 1
ATOM 4323 N N . LYS A 1 541 ? -31.095 -47.846 2.802 1.00 31.61 541 LYS A N 1
ATOM 4324 C CA . LYS A 1 541 ? -31.129 -47.005 4.015 1.00 31.61 541 LYS A CA 1
ATOM 4325 C C . LYS A 1 541 ? -32.340 -47.293 4.922 1.00 31.61 541 LYS A C 1
ATOM 4327 O O . LYS A 1 541 ? -33.428 -47.537 4.412 1.00 31.61 541 LYS A O 1
ATOM 4332 N N . VAL A 1 542 ? -32.210 -47.000 6.224 1.00 26.59 542 VAL A N 1
ATOM 4333 C CA . VAL A 1 542 ? -33.296 -46.440 7.069 1.00 26.59 542 VAL A CA 1
ATOM 4334 C C . VAL A 1 542 ? -32.689 -45.438 8.068 1.00 26.59 542 VAL A C 1
ATOM 4336 O O . VAL A 1 542 ? -31.581 -45.664 8.553 1.00 26.59 542 VAL A O 1
ATOM 4339 N N . THR A 1 543 ? -33.395 -44.344 8.358 1.00 34.12 543 THR A N 1
ATOM 4340 C CA . THR A 1 543 ? -32.976 -43.216 9.215 1.00 34.12 543 THR A CA 1
ATOM 4341 C C . THR A 1 543 ? -33.698 -43.186 10.576 1.00 34.12 543 THR A C 1
ATOM 4343 O O . THR A 1 543 ? -34.451 -44.095 10.930 1.00 34.12 543 THR A O 1
ATOM 4346 N N . ASP A 1 544 ? -33.455 -42.112 11.331 1.00 47.06 544 ASP A N 1
ATOM 4347 C CA . ASP A 1 544 ? -34.395 -41.430 12.240 1.00 47.06 544 ASP A CA 1
ATOM 4348 C C . ASP A 1 544 ? -35.817 -41.221 11.629 1.00 47.06 544 ASP A C 1
ATOM 4350 O O . ASP A 1 544 ? -36.042 -41.495 10.447 1.00 47.06 544 ASP A O 1
ATOM 4354 N N . ALA A 1 545 ? -36.848 -40.797 12.377 1.00 42.25 545 ALA A N 1
ATOM 4355 C CA . ALA A 1 545 ? -36.860 -40.203 13.723 1.00 42.25 545 ALA A CA 1
ATOM 4356 C C . ALA A 1 545 ? -37.765 -40.929 14.733 1.00 42.25 545 ALA A C 1
ATOM 4358 O O . ALA A 1 545 ? -38.662 -41.682 14.361 1.00 42.25 545 ALA A O 1
ATOM 4359 N N . ASP A 1 546 ? -37.461 -40.734 16.022 1.00 45.56 546 ASP A N 1
ATOM 4360 C CA . ASP A 1 546 ? -38.167 -41.213 17.228 1.00 45.56 546 ASP A CA 1
ATOM 4361 C C . ASP A 1 546 ? -38.473 -42.729 17.334 1.00 45.56 546 ASP A C 1
ATOM 4363 O O . ASP A 1 546 ? -39.030 -43.185 18.332 1.00 45.56 546 ASP A O 1
ATOM 4367 N N . GLY A 1 547 ? -38.052 -43.540 16.353 1.00 33.88 547 GLY A N 1
ATOM 4368 C CA . GLY A 1 547 ? -38.348 -44.977 16.251 1.00 33.88 547 GLY A CA 1
ATOM 4369 C C . GLY A 1 547 ? -37.190 -45.949 16.530 1.00 33.88 547 GLY A C 1
ATOM 4370 O O . GLY A 1 547 ? -37.425 -47.155 16.606 1.00 33.88 547 GLY A O 1
ATOM 4371 N N . LYS A 1 548 ? -35.948 -45.472 16.697 1.00 29.20 548 LYS A N 1
ATOM 4372 C CA . LYS A 1 548 ? -34.804 -46.286 17.160 1.00 29.20 548 LYS A CA 1
ATOM 4373 C C . LYS A 1 548 ? -33.958 -45.524 18.181 1.00 29.20 548 LYS A C 1
ATOM 4375 O O . LYS A 1 548 ? -33.111 -44.712 17.824 1.00 29.20 548 LYS A O 1
ATOM 4380 N N . GLN A 1 549 ? -34.184 -45.829 19.457 1.00 28.20 549 GLN A N 1
ATOM 4381 C CA . GLN A 1 549 ? -33.305 -45.451 20.571 1.00 28.20 549 GLN A CA 1
ATOM 4382 C C . GLN A 1 549 ? -31.927 -46.130 20.367 1.00 28.20 549 GLN A C 1
ATOM 4384 O O . GLN A 1 549 ? -31.878 -47.254 19.870 1.00 28.20 549 GLN A O 1
ATOM 4389 N N . ALA A 1 550 ? -30.774 -45.466 20.534 1.00 26.39 550 ALA A N 1
ATOM 4390 C CA . ALA A 1 550 ? -30.256 -44.742 21.710 1.00 26.39 550 ALA A CA 1
ATOM 4391 C C . ALA A 1 550 ? -29.876 -45.708 22.865 1.00 26.39 550 ALA A C 1
ATOM 4393 O O . ALA A 1 550 ? -30.469 -46.771 22.991 1.00 26.39 550 ALA A O 1
ATOM 4394 N N . HIS A 1 551 ? -28.871 -45.454 23.714 1.00 26.08 551 HIS A N 1
ATOM 4395 C CA . HIS A 1 551 ? -28.109 -44.223 23.989 1.00 26.08 551 HIS A CA 1
ATOM 4396 C C . HIS A 1 551 ? -26.581 -44.461 24.048 1.00 26.08 551 HIS A C 1
ATOM 4398 O O . HIS A 1 551 ? -26.122 -45.584 24.233 1.00 26.08 551 HIS A O 1
ATOM 4404 N N . SER A 1 552 ? -25.800 -43.375 23.978 1.00 34.09 552 SER A N 1
ATOM 4405 C CA . SER A 1 552 ? -24.412 -43.316 24.485 1.00 34.09 552 SER A CA 1
ATOM 4406 C C . SER A 1 552 ? -24.414 -43.344 26.027 1.00 34.09 552 SER A C 1
ATOM 4408 O O . SER A 1 552 ? -25.366 -42.818 26.614 1.00 34.09 552 SER A O 1
ATOM 4410 N N . PRO A 1 553 ? -23.394 -43.918 26.702 1.00 30.38 553 PRO A N 1
ATOM 4411 C CA . PRO A 1 553 ? -22.366 -43.029 27.264 1.00 30.38 553 PRO A CA 1
ATOM 4412 C C . PRO A 1 553 ? -20.925 -43.595 27.375 1.00 30.38 553 PRO A C 1
ATOM 4414 O O . PRO A 1 553 ? -20.699 -44.739 27.747 1.00 30.38 553 PRO A O 1
ATOM 4417 N N . MET A 1 554 ? -19.962 -42.692 27.166 1.00 22.80 554 MET A N 1
ATOM 4418 C CA . MET A 1 554 ? -18.707 -42.493 27.926 1.00 22.80 554 MET A CA 1
ATOM 4419 C C . MET A 1 554 ? -17.779 -43.669 28.345 1.00 22.80 554 MET A C 1
ATOM 4421 O O . MET A 1 554 ? -17.982 -44.300 29.376 1.00 22.80 554 MET A O 1
ATOM 4425 N N . LEU A 1 555 ? -16.583 -43.631 27.725 1.00 23.14 555 LEU A N 1
ATOM 4426 C CA . LEU A 1 555 ? -15.256 -43.499 28.381 1.00 23.14 555 LEU A CA 1
ATOM 4427 C C . LEU A 1 555 ? -14.505 -44.773 28.860 1.00 23.14 555 LEU A C 1
ATOM 4429 O O . LEU A 1 555 ? -15.064 -45.853 28.992 1.00 23.14 555 LEU A O 1
ATOM 4433 N N . ILE A 1 556 ? -13.217 -44.550 29.174 1.00 21.91 556 ILE A N 1
ATOM 4434 C CA . ILE A 1 556 ? -12.231 -45.396 29.877 1.00 21.91 556 ILE A CA 1
ATOM 4435 C C . ILE A 1 556 ? -11.347 -46.298 28.979 1.00 21.91 556 ILE A C 1
ATOM 4437 O O . ILE A 1 556 ? -11.540 -47.499 28.833 1.00 21.91 556 ILE A O 1
ATOM 4441 N N . ASP A 1 557 ? -10.311 -45.639 28.446 1.00 22.34 557 ASP A N 1
ATOM 4442 C CA . ASP A 1 557 ? -8.892 -45.907 28.746 1.00 22.34 557 ASP A CA 1
ATOM 4443 C C . ASP A 1 557 ? -8.120 -47.127 28.171 1.00 22.34 557 ASP A C 1
ATOM 4445 O O . ASP A 1 557 ? -8.152 -48.236 28.693 1.00 22.34 557 ASP A O 1
ATOM 4449 N N . THR A 1 558 ? -7.155 -46.768 27.304 1.00 21.53 558 THR A N 1
ATOM 4450 C CA . THR A 1 558 ? -5.700 -46.862 27.605 1.00 21.53 558 THR A CA 1
ATOM 4451 C C . THR A 1 558 ? -4.856 -48.050 27.095 1.00 21.53 558 THR A C 1
ATOM 4453 O O . THR A 1 558 ? -5.232 -49.212 27.119 1.00 21.53 558 THR A O 1
ATOM 4456 N N . ILE A 1 559 ? -3.607 -47.682 26.752 1.00 21.50 559 ILE A N 1
ATOM 4457 C CA . ILE A 1 559 ? -2.399 -48.491 26.486 1.00 21.50 559 ILE A CA 1
ATOM 4458 C C . ILE A 1 559 ? -2.261 -49.175 25.106 1.00 21.50 559 ILE A C 1
ATOM 4460 O O . ILE A 1 559 ? -2.962 -50.106 24.740 1.00 21.50 559 ILE A O 1
ATOM 4464 N N . LYS A 1 560 ? -1.228 -48.691 24.397 1.00 21.16 560 LYS A N 1
ATOM 4465 C CA . LYS A 1 560 ? -0.220 -49.386 23.570 1.00 21.16 560 LYS A CA 1
ATOM 4466 C C . LYS A 1 560 ? -0.547 -50.803 23.060 1.00 21.16 560 LYS A C 1
ATOM 4468 O O . LYS A 1 560 ? -0.616 -51.741 23.849 1.00 21.16 560 LYS A O 1
ATOM 4473 N N . LEU A 1 561 ? -0.320 -50.996 21.761 1.00 21.50 561 LEU A N 1
ATOM 4474 C CA . LEU A 1 561 ? 0.850 -51.780 21.336 1.00 21.50 561 LEU A CA 1
ATOM 4475 C C . LEU A 1 561 ? 1.390 -51.286 19.981 1.00 21.50 561 LEU A C 1
ATOM 4477 O O . LEU A 1 561 ? 0.929 -50.265 19.475 1.00 21.50 561 LEU A O 1
ATOM 4481 N N . PHE A 1 562 ? 2.465 -51.913 19.513 1.00 22.17 562 PHE A N 1
ATOM 4482 C CA . PHE A 1 562 ? 3.440 -51.386 18.550 1.00 22.17 562 PHE A CA 1
ATOM 4483 C C . PHE A 1 562 ? 3.515 -52.266 17.283 1.00 22.17 562 PHE A C 1
ATOM 4485 O O . PHE A 1 562 ? 2.882 -53.316 17.232 1.00 22.17 562 PHE A O 1
ATOM 4492 N N . GLU A 1 563 ? 4.383 -51.853 16.349 1.00 25.78 563 GLU A N 1
ATOM 4493 C CA . GLU A 1 563 ? 4.972 -52.659 15.252 1.00 25.78 563 GLU A CA 1
ATOM 4494 C C . GLU A 1 563 ? 4.055 -52.922 14.025 1.00 25.78 563 GLU A C 1
ATOM 4496 O O . GLU A 1 563 ? 2.834 -52.874 14.130 1.00 25.78 563 GLU A O 1
ATOM 4501 N N . LEU A 1 564 ? 4.545 -52.943 12.767 1.00 22.69 564 LEU A N 1
ATOM 4502 C CA . LEU A 1 564 ? 5.714 -53.635 12.159 1.00 22.69 564 LEU A CA 1
ATOM 4503 C C . LEU A 1 564 ? 5.565 -55.174 12.226 1.00 22.69 564 LEU A C 1
ATOM 4505 O O . LEU A 1 564 ? 4.848 -55.688 13.072 1.00 22.69 564 LEU A O 1
ATOM 4509 N N . VAL A 1 565 ? 6.187 -55.986 11.367 1.00 25.95 565 VAL A N 1
ATOM 4510 C CA . VAL A 1 565 ? 7.151 -55.724 10.270 1.00 25.95 565 VAL A CA 1
ATOM 4511 C C . VAL A 1 565 ? 6.503 -56.134 8.913 1.00 25.95 565 VAL A C 1
ATOM 4513 O O . VAL A 1 565 ? 5.281 -56.068 8.835 1.00 25.95 565 VAL A O 1
ATOM 4516 N N . ASP A 1 566 ? 7.112 -56.478 7.766 1.00 22.59 566 ASP A N 1
ATOM 4517 C CA . ASP A 1 566 ? 8.485 -56.713 7.251 1.00 22.59 566 ASP A CA 1
ATOM 4518 C C . ASP A 1 566 ? 8.599 -56.004 5.873 1.00 22.59 566 ASP A C 1
ATOM 4520 O O . ASP A 1 566 ? 7.583 -55.784 5.217 1.00 22.59 566 ASP A O 1
ATOM 4524 N N . VAL A 1 567 ? 9.733 -55.548 5.320 1.00 23.06 567 VAL A N 1
ATOM 4525 C CA . VAL A 1 567 ? 11.178 -55.725 5.589 1.00 23.06 567 VAL A CA 1
ATOM 4526 C C . VAL A 1 567 ? 11.750 -57.119 5.302 1.00 23.06 567 VAL A C 1
ATOM 4528 O O . VAL A 1 567 ? 11.777 -57.991 6.151 1.00 23.06 567 VAL A O 1
ATOM 4531 N N . VAL A 1 568 ? 12.416 -57.269 4.153 1.00 21.12 568 VAL A N 1
ATOM 4532 C CA . VAL A 1 568 ? 13.563 -58.188 4.051 1.00 21.12 568 VAL A CA 1
ATOM 4533 C C . VAL A 1 568 ? 14.805 -57.365 3.732 1.00 21.12 568 VAL A C 1
ATOM 4535 O O . VAL A 1 568 ? 15.017 -56.934 2.600 1.00 21.12 568 VAL A O 1
ATOM 4538 N N . LYS A 1 569 ? 15.633 -57.134 4.755 1.00 24.06 569 LYS A N 1
ATOM 4539 C CA . LYS A 1 569 ? 17.030 -56.727 4.576 1.00 24.06 569 LYS A CA 1
ATOM 4540 C C . LYS A 1 569 ? 17.874 -57.955 4.236 1.00 24.06 569 LYS A C 1
ATOM 4542 O O . LYS A 1 569 ? 17.773 -58.968 4.919 1.00 24.06 569 LYS A O 1
ATOM 4547 N N . THR A 1 570 ? 18.856 -57.770 3.362 1.00 22.91 570 THR A N 1
ATOM 4548 C CA . THR A 1 570 ? 20.192 -58.352 3.563 1.00 22.91 570 THR A CA 1
ATOM 4549 C C . THR A 1 570 ? 21.229 -57.272 3.290 1.00 22.91 570 THR A C 1
ATOM 4551 O O . THR A 1 570 ? 21.218 -56.652 2.229 1.00 22.91 570 THR A O 1
ATOM 4554 N N . GLU A 1 571 ? 22.098 -57.016 4.261 1.00 25.14 571 GLU A N 1
ATOM 4555 C CA . GLU A 1 571 ? 23.183 -56.038 4.160 1.00 25.14 571 GLU A CA 1
ATOM 4556 C C . GLU A 1 571 ? 24.463 -56.708 3.639 1.00 25.14 571 GLU A C 1
ATOM 4558 O O . GLU A 1 571 ? 24.667 -57.891 3.897 1.00 25.14 571 GLU A O 1
ATOM 4563 N N . HIS A 1 572 ? 25.355 -55.947 2.986 1.00 24.48 572 HIS A N 1
ATOM 4564 C CA . HIS A 1 572 ? 26.704 -55.694 3.527 1.00 24.48 572 HIS A CA 1
ATOM 4565 C C . HIS A 1 572 ? 27.614 -54.844 2.608 1.00 24.48 572 HIS A C 1
ATOM 4567 O O . HIS A 1 572 ? 28.003 -55.278 1.532 1.00 24.48 572 HIS A O 1
ATOM 4573 N N . LEU A 1 573 ? 28.090 -53.726 3.181 1.00 23.67 573 LEU A N 1
ATOM 4574 C CA . LEU A 1 573 ? 29.474 -53.210 3.121 1.00 23.67 573 LEU A CA 1
ATOM 4575 C C . LEU A 1 573 ? 30.081 -52.652 1.803 1.00 23.67 573 LEU A C 1
ATOM 4577 O O . LEU A 1 573 ? 29.653 -52.912 0.690 1.00 23.67 573 LEU A O 1
ATOM 4581 N N . VAL A 1 574 ? 31.186 -51.915 2.017 1.00 23.88 574 VAL A N 1
ATOM 4582 C CA . VAL A 1 574 ? 32.212 -51.425 1.064 1.00 23.88 574 VAL A CA 1
ATOM 4583 C C . VAL A 1 574 ? 31.895 -50.165 0.231 1.00 23.88 574 VAL A C 1
ATOM 4585 O O . VAL A 1 574 ? 31.507 -50.204 -0.929 1.00 23.88 574 VAL A O 1
ATOM 4588 N N . SER A 1 575 ? 32.260 -49.019 0.815 1.00 23.39 575 SER A N 1
ATOM 4589 C CA . SER A 1 575 ? 32.916 -47.887 0.124 1.00 23.39 575 SER A CA 1
ATOM 4590 C C . SER A 1 575 ? 34.421 -48.236 -0.044 1.00 23.39 575 SER A C 1
ATOM 4592 O O . SER A 1 575 ? 34.895 -48.983 0.820 1.00 23.39 575 SER A O 1
ATOM 4594 N N . PRO A 1 576 ? 35.217 -47.741 -1.039 1.00 35.84 576 PRO A N 1
ATOM 4595 C CA . PRO A 1 576 ? 35.115 -46.394 -1.628 1.00 35.84 576 PRO A CA 1
ATOM 4596 C C . PRO A 1 576 ? 35.571 -46.196 -3.109 1.00 35.84 576 PRO A C 1
ATOM 4598 O O . PRO A 1 576 ? 36.007 -47.121 -3.782 1.00 35.84 576 PRO A O 1
ATOM 4601 N N . ARG A 1 577 ? 35.626 -44.912 -3.521 1.00 22.12 577 ARG A N 1
ATOM 4602 C CA . ARG A 1 577 ? 36.414 -44.303 -4.630 1.00 22.12 577 ARG A CA 1
ATOM 4603 C C . ARG A 1 577 ? 36.049 -44.636 -6.089 1.00 22.12 577 ARG A C 1
ATOM 4605 O O . ARG A 1 577 ? 36.302 -45.725 -6.584 1.00 22.12 577 ARG A O 1
ATOM 4612 N N . ALA A 1 578 ? 35.746 -43.572 -6.835 1.00 23.75 578 ALA A N 1
ATOM 4613 C CA . ALA A 1 578 ? 36.200 -43.378 -8.215 1.00 23.75 578 ALA A CA 1
ATOM 4614 C C . ALA A 1 578 ? 36.677 -41.919 -8.381 1.00 23.75 578 ALA A C 1
ATOM 4616 O O . ALA A 1 578 ? 36.216 -41.038 -7.654 1.00 23.75 578 ALA A O 1
ATOM 4617 N N . THR A 1 579 ? 37.618 -41.669 -9.294 1.00 21.27 579 THR A N 1
ATOM 4618 C CA . THR A 1 579 ? 38.324 -40.380 -9.433 1.00 21.27 579 THR A CA 1
ATOM 4619 C C . THR A 1 579 ? 38.146 -39.804 -10.839 1.00 21.27 579 THR A C 1
ATOM 4621 O O . THR A 1 579 ? 38.150 -40.555 -11.807 1.00 21.27 579 THR A O 1
ATOM 4624 N N . THR A 1 580 ? 38.022 -38.475 -10.914 1.00 21.83 580 THR A N 1
ATOM 4625 C CA . THR A 1 580 ? 38.258 -37.558 -12.050 1.00 21.83 580 THR A CA 1
ATOM 4626 C C . THR A 1 580 ? 38.461 -38.145 -13.452 1.00 21.83 580 THR A C 1
ATOM 4628 O O . THR A 1 580 ? 39.478 -38.783 -13.706 1.00 21.83 580 THR A O 1
ATOM 4631 N N . TYR A 1 581 ? 37.665 -37.666 -14.418 1.00 21.86 581 TYR A N 1
ATOM 4632 C CA . TYR A 1 581 ? 38.201 -37.321 -15.742 1.00 21.86 581 TYR A CA 1
ATOM 4633 C C . TYR A 1 581 ? 37.753 -35.928 -16.197 1.00 21.86 581 TYR A C 1
ATOM 4635 O O . TYR A 1 581 ? 36.654 -35.474 -15.892 1.00 21.86 581 TYR A O 1
ATOM 4643 N N . VAL A 1 582 ? 38.660 -35.238 -16.892 1.00 22.12 582 VAL A N 1
ATOM 4644 C CA . VAL A 1 582 ? 38.523 -33.854 -17.368 1.00 22.12 582 VAL A CA 1
ATOM 4645 C C . VAL A 1 582 ? 38.388 -33.861 -18.884 1.00 22.12 582 VAL A C 1
ATOM 4647 O O . VAL A 1 582 ? 39.195 -34.503 -19.553 1.00 22.12 582 VAL A O 1
ATOM 4650 N N . LEU A 1 583 ? 37.464 -33.066 -19.429 1.00 21.34 583 LEU A N 1
ATOM 4651 C CA . LEU A 1 583 ? 37.505 -32.646 -20.831 1.00 21.34 583 LEU A CA 1
ATOM 4652 C C . LEU A 1 583 ? 37.234 -31.141 -20.967 1.00 21.34 583 LEU A C 1
ATOM 4654 O O . LEU A 1 583 ? 36.132 -30.656 -20.731 1.00 21.34 583 LEU A O 1
ATOM 4658 N N . ARG A 1 584 ? 38.266 -30.420 -21.411 1.00 21.41 584 ARG A N 1
ATOM 4659 C CA . ARG A 1 584 ? 38.197 -29.110 -22.070 1.00 21.41 584 ARG A CA 1
ATOM 4660 C C . ARG A 1 584 ? 39.131 -29.158 -23.280 1.00 21.41 584 ARG A C 1
ATOM 4662 O O . ARG A 1 584 ? 40.303 -29.485 -23.099 1.00 21.41 584 ARG A O 1
ATOM 4669 N N . PRO A 1 585 ? 38.676 -28.745 -24.466 1.00 22.48 585 PRO A N 1
ATOM 4670 C CA . PRO A 1 585 ? 39.531 -28.085 -25.444 1.00 22.48 585 PRO A CA 1
ATOM 4671 C C . PRO A 1 585 ? 39.689 -26.594 -25.099 1.00 22.48 585 PRO A C 1
ATOM 4673 O O . PRO A 1 585 ? 38.875 -26.021 -24.372 1.00 22.48 585 PRO A O 1
ATOM 4676 N N . VAL A 1 586 ? 40.741 -25.961 -25.620 1.00 21.20 586 VAL A N 1
ATOM 4677 C CA . VAL A 1 586 ? 41.038 -24.527 -25.459 1.00 21.20 586 VAL A CA 1
ATOM 4678 C C . VAL A 1 586 ? 41.467 -23.960 -26.812 1.00 21.20 586 VAL A C 1
ATOM 4680 O O . VAL A 1 586 ? 42.211 -24.614 -27.539 1.00 21.20 586 VAL A O 1
ATOM 4683 N N . SER A 1 587 ? 41.066 -22.727 -27.122 1.00 24.42 587 SER A N 1
ATOM 4684 C CA . SER A 1 587 ? 41.639 -21.919 -28.208 1.00 24.42 587 SER A CA 1
ATOM 4685 C C . SER A 1 587 ? 41.641 -20.441 -27.808 1.00 24.42 587 SER A C 1
ATOM 4687 O O . SER A 1 587 ? 40.640 -19.956 -27.283 1.00 24.42 587 SER A O 1
ATOM 4689 N N . SER A 1 588 ? 42.759 -19.731 -28.009 1.00 22.41 588 SER A N 1
ATOM 4690 C CA . SER A 1 588 ? 42.993 -18.418 -27.380 1.00 22.41 588 SER A CA 1
ATOM 4691 C C . SER A 1 588 ? 44.083 -17.571 -28.061 1.00 22.41 588 SER A C 1
ATOM 4693 O O . SER A 1 588 ? 45.224 -18.019 -28.129 1.00 22.41 588 SER A O 1
ATOM 4695 N N . PHE A 1 589 ? 43.775 -16.321 -28.431 1.00 22.42 589 PHE A N 1
ATOM 4696 C CA . PHE A 1 589 ? 44.713 -15.208 -28.707 1.00 22.42 589 PHE A CA 1
ATOM 4697 C C . PHE A 1 589 ? 43.970 -13.881 -28.378 1.00 22.42 589 PHE A C 1
ATOM 4699 O O . PHE A 1 589 ? 42.790 -13.785 -28.689 1.00 22.42 589 PHE A O 1
ATOM 4706 N N . HIS A 1 590 ? 44.458 -12.968 -27.516 1.00 25.09 590 HIS A N 1
ATOM 4707 C CA . HIS A 1 590 ? 45.539 -11.961 -27.692 1.00 25.09 590 HIS A CA 1
ATOM 4708 C C . HIS A 1 590 ? 45.199 -10.853 -28.729 1.00 25.09 590 HIS A C 1
ATOM 4710 O O . HIS A 1 590 ? 44.825 -11.204 -29.838 1.00 25.09 590 HIS A O 1
ATOM 4716 N N . HIS A 1 591 ? 45.377 -9.532 -28.503 1.00 24.56 591 HIS A N 1
ATOM 4717 C CA . HIS A 1 591 ? 45.719 -8.721 -27.302 1.00 24.56 591 HIS A CA 1
ATOM 4718 C C . HIS A 1 591 ? 45.582 -7.184 -27.609 1.00 24.56 591 HIS A C 1
ATOM 4720 O O . HIS A 1 591 ? 45.399 -6.827 -28.767 1.00 24.56 591 HIS A O 1
ATOM 4726 N N . PHE A 1 592 ? 45.806 -6.298 -26.614 1.00 21.41 592 PHE A N 1
ATOM 4727 C CA . PHE A 1 592 ? 46.059 -4.822 -26.700 1.00 21.41 592 PHE A CA 1
ATOM 4728 C C . PHE A 1 592 ? 44.922 -3.772 -26.915 1.00 21.41 592 PHE A C 1
ATOM 4730 O O . PHE A 1 592 ? 43.834 -4.052 -27.397 1.00 21.41 592 PHE A O 1
ATOM 4737 N N . ALA A 1 593 ? 45.245 -2.530 -26.495 1.00 21.11 593 ALA A N 1
ATOM 4738 C CA . ALA A 1 593 ? 44.547 -1.218 -26.560 1.00 21.11 593 ALA A CA 1
ATOM 4739 C C . ALA A 1 593 ? 45.645 -0.092 -26.468 1.00 21.11 593 ALA A C 1
ATOM 4741 O O . ALA A 1 593 ? 46.814 -0.499 -26.422 1.00 21.11 593 ALA A O 1
ATOM 4742 N N . PRO A 1 594 ? 45.416 1.258 -26.349 1.00 43.94 594 PRO A N 1
ATOM 4743 C CA . PRO A 1 594 ? 44.173 2.072 -26.266 1.00 43.94 594 PRO A CA 1
ATOM 4744 C C . PRO A 1 594 ? 44.177 3.466 -27.018 1.00 43.94 594 PRO A C 1
ATOM 4746 O O . PRO A 1 594 ? 45.146 3.815 -27.681 1.00 43.94 594 PRO A O 1
ATOM 4749 N N . ARG A 1 595 ? 43.150 4.322 -26.756 1.00 23.28 595 ARG A N 1
ATOM 4750 C CA . ARG A 1 595 ? 43.066 5.828 -26.865 1.00 23.28 595 ARG A CA 1
ATOM 4751 C C . ARG A 1 595 ? 42.933 6.549 -28.245 1.00 23.28 595 ARG A C 1
ATOM 4753 O O . ARG A 1 595 ? 43.928 6.703 -28.939 1.00 23.28 595 ARG A O 1
ATOM 4760 N N . SER A 1 596 ? 41.822 7.289 -28.486 1.00 21.69 596 SER A N 1
ATOM 4761 C CA . SER A 1 596 ? 41.662 8.769 -28.257 1.00 21.69 596 SER A CA 1
ATOM 4762 C C . SER A 1 596 ? 40.697 9.573 -29.193 1.00 21.69 596 SER A C 1
ATOM 4764 O O . SER A 1 596 ? 40.834 9.531 -30.402 1.00 21.69 596 SER A O 1
ATOM 4766 N N . LYS A 1 597 ? 39.815 10.385 -28.561 1.00 21.72 597 LYS A N 1
ATOM 4767 C CA . LYS A 1 597 ? 39.269 11.750 -28.873 1.00 21.72 597 LYS A CA 1
ATOM 4768 C C . LYS A 1 597 ? 38.636 12.190 -30.233 1.00 21.72 597 LYS A C 1
ATOM 4770 O O . LYS A 1 597 ? 39.182 11.945 -31.294 1.00 21.72 597 LYS A O 1
ATOM 4775 N N . MET A 1 598 ? 37.662 13.121 -30.075 1.00 20.47 598 MET A N 1
ATOM 4776 C CA . MET A 1 598 ? 37.110 14.154 -31.007 1.00 20.47 598 MET A CA 1
ATOM 4777 C C . MET A 1 598 ? 36.072 13.729 -32.079 1.00 20.47 598 MET A C 1
ATOM 4779 O O . MET A 1 598 ? 36.148 12.600 -32.538 1.00 20.47 598 MET A O 1
ATOM 4783 N N . VAL A 1 599 ? 35.153 14.588 -32.587 1.00 21.14 599 VAL A N 1
ATOM 4784 C CA . VAL A 1 599 ? 34.331 15.740 -32.066 1.00 21.14 599 VAL A CA 1
ATOM 4785 C C . VAL A 1 599 ? 33.408 16.272 -33.207 1.00 21.14 599 VAL A C 1
ATOM 4787 O O . VAL A 1 599 ? 33.689 15.961 -34.358 1.00 21.14 599 VAL A O 1
ATOM 4790 N N . GLU A 1 600 ? 32.396 17.107 -32.889 1.00 22.16 600 GLU A N 1
ATOM 4791 C CA . GLU A 1 600 ? 31.519 17.901 -33.808 1.00 22.16 600 GLU A CA 1
ATOM 4792 C C . GLU A 1 600 ? 30.504 17.131 -34.691 1.00 22.16 600 GLU A C 1
ATOM 4794 O O . GLU A 1 600 ? 30.695 15.956 -34.980 1.00 22.16 600 GLU A O 1
ATOM 4799 N N . ASP A 1 601 ? 29.442 17.740 -35.249 1.00 21.55 601 ASP A N 1
ATOM 4800 C CA . ASP A 1 601 ? 28.412 18.710 -34.771 1.00 21.55 601 ASP A CA 1
ATOM 4801 C C . ASP A 1 601 ? 27.343 18.832 -35.892 1.00 21.55 601 ASP A C 1
ATOM 4803 O O . ASP A 1 601 ? 27.686 18.724 -37.069 1.00 21.55 601 ASP A O 1
ATOM 4807 N N . SER A 1 602 ? 26.067 19.095 -35.580 1.00 22.98 602 SER A N 1
ATOM 4808 C CA . SER A 1 602 ? 25.145 19.782 -36.511 1.00 22.98 602 SER A CA 1
ATOM 4809 C C . SER A 1 602 ? 23.835 20.226 -35.843 1.00 22.98 602 SER A C 1
ATOM 4811 O O . SER A 1 602 ? 23.212 19.501 -35.073 1.00 22.98 602 SER A O 1
ATOM 4813 N N . LYS A 1 603 ? 23.383 21.443 -36.180 1.00 21.81 603 LYS A N 1
ATOM 4814 C CA . LYS A 1 603 ? 22.129 22.054 -35.700 1.00 21.81 603 LYS A CA 1
ATOM 4815 C C . LYS A 1 603 ? 21.240 22.442 -36.876 1.00 21.81 603 LYS A C 1
ATOM 4817 O O . LYS A 1 603 ? 21.723 23.114 -37.784 1.00 21.81 603 LYS A O 1
ATOM 4822 N N . SER A 1 604 ? 19.941 22.149 -36.806 1.00 22.95 604 SER A N 1
ATOM 4823 C CA . SER A 1 604 ? 18.828 23.034 -37.228 1.00 22.95 604 SER A CA 1
ATOM 4824 C C . SER A 1 604 ? 17.481 22.285 -37.182 1.00 22.95 604 SER A C 1
ATOM 4826 O O . SER A 1 604 ? 17.424 21.120 -37.545 1.00 22.95 604 SER A O 1
ATOM 4828 N N . GLY A 1 605 ? 16.360 22.880 -36.760 1.00 21.59 605 GLY A N 1
ATOM 4829 C CA . GLY A 1 605 ? 16.185 24.167 -36.072 1.00 21.59 605 GLY A CA 1
ATOM 4830 C C . GLY A 1 605 ? 14.768 24.748 -36.222 1.00 21.59 605 GLY A C 1
ATOM 4831 O O . GLY A 1 605 ? 14.158 24.575 -37.269 1.00 21.59 605 GLY A O 1
ATOM 4832 N N . LEU A 1 606 ? 14.333 25.532 -35.217 1.00 21.27 606 LEU A N 1
ATOM 4833 C CA . LEU A 1 606 ? 13.103 26.359 -35.170 1.00 21.27 606 LEU A CA 1
ATOM 4834 C C . LEU A 1 606 ? 11.771 25.566 -35.049 1.00 21.27 606 LEU A C 1
ATOM 4836 O O . LEU A 1 606 ? 11.665 24.454 -35.543 1.00 21.27 606 LEU A O 1
ATOM 4840 N N . LEU A 1 607 ? 10.715 26.058 -34.376 1.00 23.14 607 LEU A N 1
ATOM 4841 C CA . LEU A 1 607 ? 10.423 27.400 -33.818 1.00 23.14 607 LEU A CA 1
ATOM 4842 C C . LEU A 1 607 ? 9.766 27.322 -32.407 1.00 23.14 607 LEU A C 1
ATOM 4844 O O . LEU A 1 607 ? 9.414 26.244 -31.943 1.00 23.14 607 LEU A O 1
ATOM 4848 N N . LEU A 1 608 ? 9.647 28.466 -31.713 1.00 22.19 608 LEU A N 1
ATOM 4849 C CA . LEU A 1 608 ? 9.360 28.605 -30.264 1.00 22.19 608 LEU A CA 1
ATOM 4850 C C . LEU A 1 608 ? 8.116 29.488 -29.956 1.00 22.19 608 LEU A C 1
ATOM 4852 O O . LEU A 1 608 ? 7.368 29.816 -30.873 1.00 22.19 608 LEU A O 1
ATOM 4856 N N . TRP A 1 609 ? 7.988 29.909 -28.679 1.00 21.86 609 TRP A N 1
ATOM 4857 C CA . TRP A 1 609 ? 7.027 30.834 -28.019 1.00 21.86 609 TRP A CA 1
ATOM 4858 C C . TRP A 1 609 ? 5.837 30.139 -27.318 1.00 21.86 609 TRP A C 1
ATOM 4860 O O . TRP A 1 609 ? 4.921 29.694 -27.994 1.00 21.86 609 TRP A O 1
ATOM 4870 N N . SER A 1 610 ? 5.755 29.917 -25.991 1.00 26.00 610 SER A N 1
ATOM 4871 C CA . SER A 1 610 ? 6.372 30.454 -24.744 1.00 26.00 610 SER A CA 1
ATOM 4872 C C . SER A 1 610 ? 5.733 31.711 -24.125 1.00 26.00 610 SER A C 1
ATOM 4874 O O . SER A 1 610 ? 5.787 32.760 -24.757 1.00 26.00 610 SER A O 1
ATOM 4876 N N . SER A 1 611 ? 5.293 31.628 -22.855 1.00 21.38 611 SER A N 1
ATOM 4877 C CA . SER A 1 611 ? 5.361 32.698 -21.828 1.00 21.38 611 SER A CA 1
ATOM 4878 C C . SER A 1 611 ? 4.848 32.223 -20.454 1.00 21.38 611 SER A C 1
ATOM 4880 O O . SER A 1 611 ? 3.791 31.608 -20.377 1.00 21.38 611 SER A O 1
ATOM 4882 N N . SER A 1 612 ? 5.537 32.615 -19.374 1.00 27.00 612 SER A N 1
ATOM 4883 C CA . SER A 1 612 ? 5.071 32.529 -17.975 1.00 27.00 612 SER A CA 1
ATOM 4884 C C . SER A 1 612 ? 5.387 33.845 -17.257 1.00 27.00 612 SER A C 1
ATOM 4886 O O . SER A 1 612 ? 6.431 34.437 -17.532 1.00 27.00 612 SER A O 1
ATOM 4888 N N . ILE A 1 613 ? 4.533 34.305 -16.333 1.00 22.28 613 ILE A N 1
ATOM 4889 C CA . ILE A 1 613 ? 4.787 35.503 -15.508 1.00 22.28 613 ILE A CA 1
ATOM 4890 C C . ILE A 1 613 ? 4.402 35.238 -14.046 1.00 22.28 613 ILE A C 1
ATOM 4892 O O . ILE A 1 613 ? 3.298 34.789 -13.756 1.00 22.28 613 ILE A O 1
ATOM 4896 N N . ILE A 1 614 ? 5.312 35.591 -13.136 1.00 23.61 614 ILE A N 1
ATOM 4897 C CA . ILE A 1 614 ? 5.086 35.794 -11.697 1.00 23.61 614 ILE A CA 1
ATOM 4898 C C . ILE A 1 614 ? 5.546 37.225 -11.380 1.00 23.61 614 ILE A C 1
ATOM 4900 O O . ILE A 1 614 ? 6.472 37.722 -12.023 1.00 23.61 614 ILE A O 1
ATOM 4904 N N . LEU A 1 615 ? 4.926 37.895 -10.403 1.00 20.09 615 LEU A N 1
ATOM 4905 C CA . LEU A 1 615 ? 5.299 39.256 -10.001 1.00 20.09 615 LEU A CA 1
ATOM 4906 C C . LEU A 1 615 ? 5.341 39.374 -8.465 1.00 20.09 615 LEU A C 1
ATOM 4908 O O . LEU A 1 615 ? 4.369 39.054 -7.787 1.00 20.09 615 LEU A O 1
ATOM 4912 N N . VAL A 1 616 ? 6.489 39.806 -7.926 1.00 25.80 616 VAL A N 1
ATOM 4913 C CA . VAL A 1 616 ? 6.800 39.945 -6.487 1.00 25.80 616 VAL A CA 1
ATOM 4914 C C . VAL A 1 616 ? 7.636 41.213 -6.278 1.00 25.80 616 VAL A C 1
ATOM 4916 O O . VAL A 1 616 ? 8.588 41.411 -7.025 1.00 25.80 616 VAL A O 1
ATOM 4919 N N . VAL A 1 617 ? 7.309 42.051 -5.280 1.00 24.27 617 VAL A N 1
ATOM 4920 C CA . VAL A 1 617 ? 7.995 43.312 -4.876 1.00 24.27 617 VAL A CA 1
ATOM 4921 C C . VAL A 1 617 ? 7.301 43.808 -3.577 1.00 24.27 617 VAL A C 1
ATOM 4923 O O . VAL A 1 617 ? 6.082 43.699 -3.510 1.00 24.27 617 VAL A O 1
ATOM 4926 N N . HIS A 1 618 ? 7.928 44.330 -2.504 1.00 23.98 618 HIS A N 1
ATOM 4927 C CA . HIS A 1 618 ? 9.346 44.570 -2.152 1.00 23.98 618 HIS A CA 1
ATOM 4928 C C . HIS A 1 618 ? 9.543 44.792 -0.623 1.00 23.98 618 HIS A C 1
ATOM 4930 O O . HIS A 1 618 ? 8.562 44.977 0.092 1.00 23.98 618 HIS A O 1
ATOM 4936 N N . GLY A 1 619 ? 10.807 44.882 -0.158 1.00 21.52 619 GLY A N 1
ATOM 4937 C CA . GLY A 1 619 ? 11.185 45.465 1.152 1.00 21.52 619 GLY A CA 1
ATOM 4938 C C . GLY A 1 619 ? 12.323 44.732 1.898 1.00 21.52 619 GLY A C 1
ATOM 4939 O O . GLY A 1 619 ? 12.045 43.975 2.816 1.00 21.52 619 GLY A O 1
ATOM 4940 N N . SER A 1 620 ? 13.580 44.733 1.426 1.00 21.91 620 SER A N 1
ATOM 4941 C CA . SER A 1 620 ? 14.673 45.670 1.815 1.00 21.91 620 SER A CA 1
ATOM 4942 C C . SER A 1 620 ? 15.001 45.735 3.326 1.00 21.91 620 SER A C 1
ATOM 4944 O O . SER A 1 620 ? 14.114 46.071 4.101 1.00 21.91 620 SER A O 1
ATOM 4946 N N . SER A 1 621 ? 16.241 45.568 3.818 1.00 21.62 621 SER A N 1
ATOM 4947 C CA . SER A 1 621 ? 17.569 45.234 3.230 1.00 21.62 621 SER A CA 1
ATOM 4948 C C . SER A 1 621 ? 18.544 44.855 4.398 1.00 21.62 621 SER A C 1
ATOM 4950 O O . SER A 1 621 ? 18.062 44.673 5.510 1.00 21.62 621 SER A O 1
ATOM 4952 N N . SER A 1 622 ? 19.880 44.680 4.321 1.00 22.39 622 SER A N 1
ATOM 4953 C CA . SER A 1 622 ? 20.905 44.888 3.271 1.00 22.39 622 SER A CA 1
ATOM 4954 C C . SER A 1 622 ? 22.227 44.142 3.595 1.00 22.39 622 SER A C 1
ATOM 4956 O O . SER A 1 622 ? 22.735 44.264 4.702 1.00 22.39 622 SER A O 1
ATOM 4958 N N . THR A 1 623 ? 22.797 43.461 2.592 1.00 21.08 623 THR A N 1
ATOM 4959 C CA . THR A 1 623 ? 24.242 43.296 2.261 1.00 21.08 623 THR A CA 1
ATOM 4960 C C . THR A 1 623 ? 25.342 43.155 3.338 1.00 21.08 623 THR A C 1
ATOM 4962 O O . THR A 1 623 ? 25.712 44.131 3.991 1.00 21.08 623 THR A O 1
ATOM 4965 N N . ALA A 1 624 ? 26.067 42.030 3.276 1.00 22.19 624 ALA A N 1
ATOM 4966 C CA . ALA A 1 624 ? 27.539 41.986 3.187 1.00 22.19 624 ALA A CA 1
ATOM 4967 C C . ALA A 1 624 ? 27.967 40.695 2.446 1.00 22.19 624 ALA A C 1
ATOM 4969 O O . ALA A 1 624 ? 27.331 39.659 2.626 1.00 22.19 624 ALA A O 1
ATOM 4970 N N . GLU A 1 625 ? 29.001 40.743 1.599 1.00 21.22 625 GLU A N 1
ATOM 4971 C CA . GLU A 1 625 ? 29.387 39.647 0.684 1.00 21.22 625 GLU A CA 1
ATOM 4972 C C . GLU A 1 625 ? 30.771 39.053 0.994 1.00 21.22 625 GLU A C 1
ATOM 4974 O O . GLU A 1 625 ? 31.652 39.755 1.488 1.00 21.22 625 GLU A O 1
ATOM 4979 N N . SER A 1 626 ? 31.021 37.806 0.565 1.00 22.48 626 SER A N 1
ATOM 4980 C CA . SER A 1 626 ? 32.334 37.428 0.006 1.00 22.48 626 SER A CA 1
ATOM 4981 C C . SER A 1 626 ? 32.258 36.191 -0.908 1.00 22.48 626 SER A C 1
ATOM 4983 O O . SER A 1 626 ? 31.573 35.225 -0.592 1.00 22.48 626 SER A O 1
ATOM 4985 N N . SER A 1 627 ? 32.990 36.249 -2.032 1.00 24.11 627 SER A N 1
ATOM 4986 C CA . SER A 1 627 ? 33.362 35.159 -2.968 1.00 24.11 627 SER A CA 1
ATOM 4987 C C . SER A 1 627 ? 32.275 34.179 -3.455 1.00 24.11 627 SER A C 1
ATOM 4989 O O . SER A 1 627 ? 31.839 33.293 -2.728 1.00 24.11 627 SER A O 1
ATOM 4991 N N . SER A 1 628 ? 31.952 34.251 -4.752 1.00 23.25 628 SER A N 1
ATOM 4992 C CA . SER A 1 628 ? 31.045 33.333 -5.460 1.00 23.25 628 SER A CA 1
ATOM 4993 C C . SER A 1 628 ? 31.716 32.634 -6.655 1.00 23.25 628 SER A C 1
ATOM 4995 O O . SER A 1 628 ? 32.748 33.092 -7.140 1.00 23.25 628 SER A O 1
ATOM 4997 N N . ASN A 1 629 ? 31.118 31.514 -7.084 1.00 24.25 629 ASN A N 1
ATOM 4998 C CA . ASN A 1 629 ? 31.229 30.807 -8.377 1.00 24.25 629 ASN A CA 1
ATOM 4999 C C . ASN A 1 629 ? 30.289 29.577 -8.244 1.00 24.25 629 ASN A C 1
ATOM 5001 O O . ASN A 1 629 ? 30.710 28.560 -7.703 1.00 24.25 629 ASN A O 1
ATOM 5005 N N . ASN A 1 630 ? 28.967 29.640 -8.478 1.00 23.77 630 ASN A N 1
ATOM 5006 C CA . ASN A 1 630 ? 28.238 29.991 -9.719 1.00 23.77 630 ASN A CA 1
ATOM 5007 C C . ASN A 1 630 ? 28.810 29.213 -10.925 1.00 23.77 630 ASN A C 1
ATOM 5009 O O . ASN A 1 630 ? 30.019 29.216 -11.118 1.00 23.77 630 ASN A O 1
ATOM 5013 N N . VAL A 1 631 ? 28.045 28.489 -11.755 1.00 22.09 631 VAL A N 1
ATOM 5014 C CA . VAL A 1 631 ? 26.734 28.738 -12.415 1.00 22.09 631 VAL A CA 1
ATOM 5015 C C . VAL A 1 631 ? 26.071 27.365 -12.711 1.00 22.09 631 VAL A C 1
ATOM 5017 O O . VAL A 1 631 ? 26.811 26.455 -13.066 1.00 22.09 631 VAL A O 1
ATOM 5020 N N . ILE A 1 632 ? 24.754 27.084 -12.660 1.00 24.23 632 ILE A N 1
ATOM 5021 C CA . ILE A 1 632 ? 23.509 27.775 -12.225 1.00 24.23 632 ILE A CA 1
ATOM 5022 C C . ILE A 1 632 ? 22.447 26.682 -11.871 1.00 24.23 632 ILE A C 1
ATOM 5024 O O . ILE A 1 632 ? 22.586 25.558 -12.355 1.00 24.23 632 ILE A O 1
ATOM 5028 N N . PRO A 1 633 ? 21.385 26.954 -11.078 1.00 27.45 633 PRO A N 1
ATOM 5029 C CA . PRO A 1 633 ? 20.340 25.969 -10.754 1.00 27.45 633 PRO A CA 1
ATOM 5030 C C . PRO A 1 633 ? 19.269 25.797 -11.851 1.00 27.45 633 PRO A C 1
ATOM 5032 O O . PRO A 1 633 ? 18.831 26.766 -12.473 1.00 27.45 633 PRO A O 1
ATOM 5035 N N . ALA A 1 634 ? 18.765 24.570 -12.019 1.00 21.56 634 ALA A N 1
ATOM 5036 C CA . ALA A 1 634 ? 17.641 24.261 -12.905 1.00 21.56 634 ALA A CA 1
ATOM 5037 C C . ALA A 1 634 ? 16.287 24.559 -12.230 1.00 21.56 634 ALA A C 1
ATOM 5039 O O . ALA A 1 634 ? 15.663 23.686 -11.629 1.00 21.56 634 ALA A O 1
ATOM 5040 N N . ALA A 1 635 ? 15.814 25.801 -12.346 1.00 38.00 635 ALA A N 1
ATOM 5041 C CA . ALA A 1 635 ? 14.451 26.176 -11.966 1.00 38.00 635 ALA A CA 1
ATOM 5042 C C . ALA A 1 635 ? 13.427 25.634 -12.988 1.00 38.00 635 ALA A C 1
ATOM 5044 O O . ALA A 1 635 ? 12.982 26.352 -13.885 1.00 38.00 635 ALA A O 1
ATOM 5045 N N . GLY A 1 636 ? 13.071 24.352 -12.864 1.00 24.08 636 GLY A N 1
ATOM 5046 C CA . GLY A 1 636 ? 11.963 23.743 -13.605 1.00 24.08 636 GLY A CA 1
ATOM 5047 C C . GLY A 1 636 ? 10.622 24.330 -13.157 1.00 24.08 636 GLY A C 1
ATOM 5048 O O . GLY A 1 636 ? 10.344 24.404 -11.961 1.00 24.08 636 GLY A O 1
ATOM 5049 N N . ALA A 1 637 ? 9.806 24.796 -14.103 1.00 25.19 637 ALA A N 1
ATOM 5050 C CA . ALA A 1 637 ? 8.563 25.496 -13.790 1.00 25.19 637 ALA A CA 1
ATOM 5051 C C . ALA A 1 637 ? 7.494 24.567 -13.192 1.00 25.19 637 ALA A C 1
ATOM 5053 O O . ALA A 1 637 ? 7.334 23.425 -13.620 1.00 25.19 637 ALA A O 1
ATOM 5054 N N . ALA A 1 638 ? 6.695 25.101 -12.265 1.00 40.41 638 ALA A N 1
ATOM 5055 C CA . ALA A 1 638 ? 5.459 24.458 -11.840 1.00 40.41 638 ALA A CA 1
ATOM 5056 C C . ALA A 1 638 ? 4.480 24.382 -13.025 1.00 40.41 638 ALA A C 1
ATOM 5058 O O . ALA A 1 638 ? 4.016 25.412 -13.520 1.00 40.41 638 ALA A O 1
ATOM 5059 N N . ALA A 1 639 ? 4.164 23.166 -13.471 1.00 28.95 639 ALA A N 1
ATOM 5060 C CA . ALA A 1 639 ? 3.024 22.926 -14.346 1.00 28.95 639 ALA A CA 1
ATOM 5061 C C . ALA A 1 639 ? 1.729 23.065 -13.530 1.00 28.95 639 ALA A C 1
ATOM 5063 O O . ALA A 1 639 ? 1.642 22.562 -12.409 1.00 28.95 639 ALA A O 1
ATOM 5064 N N . ALA A 1 640 ? 0.736 23.769 -14.076 1.00 37.31 640 ALA A N 1
ATOM 5065 C CA . ALA A 1 640 ? -0.572 23.893 -13.443 1.00 37.31 640 ALA A CA 1
ATOM 5066 C C . ALA A 1 640 ? -1.392 22.599 -13.603 1.00 37.31 640 ALA A C 1
ATOM 5068 O O . ALA A 1 640 ? -1.243 21.876 -14.587 1.00 37.31 640 ALA A O 1
ATOM 5069 N N . ASP A 1 641 ? -2.259 22.341 -12.625 1.00 36.16 641 ASP A N 1
ATOM 5070 C CA . ASP A 1 641 ? -3.107 21.149 -12.525 1.00 36.16 641 ASP A CA 1
ATOM 5071 C C . ASP A 1 641 ? -4.060 21.013 -13.740 1.00 36.16 641 ASP A C 1
ATOM 5073 O O . ASP A 1 641 ? -4.815 21.954 -14.015 1.00 36.16 641 ASP A O 1
ATOM 5077 N N . PRO A 1 642 ? -4.038 19.895 -14.500 1.00 31.33 642 PRO A N 1
ATOM 5078 C CA . PRO A 1 642 ? -4.814 19.756 -15.734 1.00 31.33 642 PRO A CA 1
ATOM 5079 C C . PRO A 1 642 ? -6.323 19.547 -15.527 1.00 31.33 642 PRO A C 1
ATOM 5081 O O . PRO A 1 642 ? -7.067 19.657 -16.501 1.00 31.33 642 PRO A O 1
ATOM 5084 N N . TYR A 1 643 ? -6.803 19.303 -14.300 1.00 35.53 643 TYR A N 1
ATOM 5085 C CA . TYR A 1 643 ? -8.226 19.458 -13.976 1.00 35.53 643 TYR A CA 1
ATOM 5086 C C . TYR A 1 643 ? -8.427 20.121 -12.606 1.00 35.53 643 TYR A C 1
ATOM 5088 O O . TYR A 1 643 ? -7.791 19.721 -11.637 1.00 35.53 643 TYR A O 1
ATOM 5096 N N . PRO A 1 644 ? -9.383 21.058 -12.457 1.00 39.25 644 PRO A N 1
ATOM 5097 C CA . PRO A 1 644 ? -9.660 21.720 -11.183 1.00 39.25 644 PRO A CA 1
ATOM 5098 C C . PRO A 1 644 ? -10.458 20.813 -10.225 1.00 39.25 644 PRO A C 1
ATOM 5100 O O . PRO A 1 644 ? -11.643 21.042 -9.972 1.00 39.25 644 PRO A O 1
ATOM 5103 N N . PHE A 1 645 ? -9.827 19.771 -9.676 1.00 35.69 645 PHE A N 1
ATOM 5104 C CA . PHE A 1 645 ? -10.488 18.841 -8.759 1.00 35.69 645 PHE A CA 1
ATOM 5105 C C . PHE A 1 645 ? -10.403 19.283 -7.293 1.00 35.69 645 PHE A C 1
ATOM 5107 O O . PHE A 1 645 ? -9.505 18.917 -6.540 1.00 35.69 645 PHE A O 1
ATOM 5114 N N . SER A 1 646 ? -11.477 19.944 -6.850 1.00 53.75 646 SER A N 1
ATOM 5115 C CA . SER A 1 646 ? -11.982 19.786 -5.480 1.00 53.75 646 SER A CA 1
ATOM 5116 C C . SER A 1 646 ? -13.460 19.337 -5.468 1.00 53.75 646 SER A C 1
ATOM 5118 O O . SER A 1 646 ? -14.342 20.179 -5.287 1.00 53.75 646 SER A O 1
ATOM 5120 N N . PRO A 1 647 ? -13.777 18.037 -5.695 1.00 44.34 647 PRO A N 1
ATOM 5121 C CA . PRO A 1 647 ? -15.159 17.557 -5.691 1.00 44.34 647 PRO A CA 1
ATOM 5122 C C . PRO A 1 647 ? -15.295 16.113 -5.141 1.00 44.34 647 PRO A C 1
ATOM 5124 O O . PRO A 1 647 ? -15.606 15.190 -5.886 1.00 44.34 647 PRO A O 1
ATOM 5127 N N . VAL A 1 648 ? -15.112 15.926 -3.825 1.00 53.06 648 VAL A N 1
ATOM 5128 C CA . VAL A 1 648 ? -15.254 14.628 -3.110 1.00 53.06 648 VAL A CA 1
ATOM 5129 C C . VAL A 1 648 ? -14.143 13.597 -3.424 1.00 53.06 648 VAL A C 1
ATOM 5131 O O . VAL A 1 648 ? -13.618 13.518 -4.528 1.00 53.06 648 VAL A O 1
ATOM 5134 N N . ALA A 1 649 ? -13.740 12.810 -2.419 1.00 51.28 649 ALA A N 1
ATOM 5135 C CA . ALA A 1 649 ? -12.687 11.797 -2.553 1.00 51.28 649 ALA A CA 1
ATOM 5136 C C . ALA A 1 649 ? -13.207 10.473 -3.151 1.00 51.28 649 ALA A C 1
ATOM 5138 O O . ALA A 1 649 ? -14.330 10.061 -2.862 1.00 51.28 649 ALA A O 1
ATOM 5139 N N . ILE A 1 650 ? -12.355 9.793 -3.929 1.00 51.16 650 ILE A N 1
ATOM 5140 C CA . ILE A 1 650 ? -12.604 8.494 -4.581 1.00 51.16 650 ILE A CA 1
ATOM 5141 C C . ILE A 1 650 ? -11.462 7.524 -4.218 1.00 51.16 650 ILE A C 1
ATOM 5143 O O . ILE A 1 650 ? -10.323 7.949 -4.031 1.00 51.16 650 ILE A O 1
ATOM 5147 N N . ASP A 1 651 ? -11.759 6.224 -4.128 1.00 55.78 651 ASP A N 1
ATOM 5148 C CA . ASP A 1 651 ? -10.798 5.145 -3.837 1.00 55.78 651 ASP A CA 1
ATOM 5149 C C . ASP A 1 651 ? -11.223 3.787 -4.473 1.00 55.78 651 ASP A C 1
ATOM 5151 O O . ASP A 1 651 ? -12.318 3.685 -5.032 1.00 55.78 651 ASP A O 1
ATOM 5155 N N . ARG A 1 652 ? -10.402 2.721 -4.369 1.00 59.28 652 ARG A N 1
ATOM 5156 C CA . ARG A 1 652 ? -10.638 1.389 -5.001 1.00 59.28 652 ARG A CA 1
ATOM 5157 C C . ARG A 1 652 ? -11.902 0.637 -4.485 1.00 59.28 652 ARG A C 1
ATOM 5159 O O . ARG A 1 652 ? -12.311 -0.350 -5.097 1.00 59.28 652 ARG A O 1
ATOM 5166 N N . LEU A 1 653 ? -12.595 1.083 -3.429 1.00 57.94 653 LEU A N 1
ATOM 5167 C CA . LEU A 1 653 ? -13.860 0.475 -2.953 1.00 57.94 653 LEU A CA 1
ATOM 5168 C C . LEU A 1 653 ? -15.051 0.877 -3.818 1.00 57.94 653 LEU A C 1
ATOM 5170 O O . LEU A 1 653 ? -16.072 0.197 -3.807 1.00 57.94 653 LEU A O 1
ATOM 5174 N N . HIS A 1 654 ? -14.890 1.939 -4.599 1.00 57.88 654 HIS A N 1
ATOM 5175 C CA . HIS A 1 654 ? -15.855 2.416 -5.585 1.00 57.88 654 HIS A CA 1
ATOM 5176 C C . HIS A 1 654 ? -15.771 1.621 -6.904 1.00 57.88 654 HIS A C 1
ATOM 5178 O O . HIS A 1 654 ? -16.500 1.896 -7.851 1.00 57.88 654 HIS A O 1
ATOM 5184 N N . PHE A 1 655 ? -14.915 0.592 -6.922 1.00 63.41 655 PHE A N 1
ATOM 5185 C CA . PHE A 1 655 ? -14.706 -0.382 -7.988 1.00 63.41 655 PHE A CA 1
ATOM 5186 C C . PHE A 1 655 ? -14.962 -1.811 -7.450 1.00 63.41 655 PHE A C 1
ATOM 5188 O O . PHE A 1 655 ? -14.928 -2.019 -6.229 1.00 63.41 655 PHE A O 1
ATOM 5195 N N . PRO A 1 656 ? -15.193 -2.821 -8.312 1.00 72.19 656 PRO A N 1
ATOM 5196 C CA . PRO A 1 656 ? -15.396 -4.222 -7.915 1.00 72.19 656 PRO A CA 1
ATOM 5197 C C . PRO A 1 656 ? -14.284 -4.841 -7.045 1.00 72.19 656 PRO A C 1
ATOM 5199 O O . PRO A 1 656 ? -13.191 -4.295 -6.879 1.00 72.19 656 PRO A O 1
ATOM 5202 N N . ALA A 1 657 ? -14.557 -6.007 -6.450 1.00 63.84 657 ALA A N 1
ATOM 5203 C CA . ALA A 1 657 ? -13.577 -6.723 -5.624 1.00 63.84 657 ALA A CA 1
ATOM 5204 C C . ALA A 1 657 ? -12.394 -7.255 -6.445 1.00 63.84 657 ALA A C 1
ATOM 5206 O O . ALA A 1 657 ? -11.238 -7.067 -6.081 1.00 63.84 657 ALA A O 1
ATOM 5207 N N . ASN A 1 658 ? -12.716 -7.831 -7.597 1.00 68.62 658 ASN A N 1
ATOM 5208 C CA . ASN A 1 658 ? -11.828 -8.414 -8.594 1.00 68.62 658 ASN A CA 1
ATOM 5209 C C . ASN A 1 658 ? -11.246 -7.389 -9.591 1.00 68.62 658 ASN A C 1
ATOM 5211 O O . ASN A 1 658 ? -10.804 -7.780 -10.669 1.00 68.62 658 ASN A O 1
ATOM 5215 N N . PHE A 1 659 ? -11.265 -6.089 -9.275 1.00 68.19 659 PHE A N 1
ATOM 5216 C CA . PHE A 1 659 ? -10.662 -5.070 -10.137 1.00 68.19 659 PHE A CA 1
ATOM 5217 C C . PHE A 1 659 ? -9.134 -5.068 -9.955 1.00 68.19 659 PHE A C 1
ATOM 5219 O O . PHE A 1 659 ? -8.621 -4.829 -8.853 1.00 68.19 659 PHE A O 1
ATOM 5226 N N . PHE A 1 660 ? -8.406 -5.339 -11.039 1.00 79.06 660 PHE A N 1
ATOM 5227 C CA . PHE A 1 660 ? -6.945 -5.322 -11.060 1.00 79.06 660 PHE A CA 1
ATOM 5228 C C . PHE A 1 660 ? -6.411 -3.889 -11.092 1.00 79.06 660 PHE A C 1
ATOM 5230 O O . PHE A 1 660 ? -6.856 -3.063 -11.882 1.00 79.06 660 PHE A O 1
ATOM 5237 N N . PHE A 1 661 ? -5.415 -3.613 -10.256 1.00 85.38 661 PHE A N 1
ATOM 5238 C CA . PHE A 1 661 ? -4.579 -2.423 -10.359 1.00 85.38 661 PHE A CA 1
ATOM 5239 C C . PHE A 1 661 ? -3.163 -2.943 -10.576 1.00 85.38 661 PHE A C 1
ATOM 5241 O O . PHE A 1 661 ? -2.612 -3.647 -9.724 1.00 85.38 661 PHE A O 1
ATOM 5248 N N . GLY A 1 662 ? -2.616 -2.656 -11.750 1.00 80.25 662 GLY A N 1
ATOM 5249 C CA . GLY A 1 662 ? -1.299 -3.108 -12.163 1.00 80.25 662 GLY A CA 1
ATOM 5250 C C . GLY A 1 662 ? -0.465 -1.968 -12.718 1.00 80.25 662 GLY A C 1
ATOM 5251 O O . GLY A 1 662 ? -0.976 -0.898 -13.044 1.00 80.25 662 GLY A O 1
ATOM 5252 N N . THR A 1 663 ? 0.824 -2.238 -12.862 1.00 81.50 663 THR A N 1
ATOM 5253 C CA . THR A 1 663 ? 1.709 -1.471 -13.740 1.00 81.50 663 THR A CA 1
ATOM 5254 C C . THR A 1 663 ? 2.283 -2.409 -14.802 1.00 81.50 663 THR A C 1
ATOM 5256 O O . THR A 1 663 ? 2.195 -3.637 -14.663 1.00 81.50 663 THR A O 1
ATOM 5259 N N . ALA A 1 664 ? 2.825 -1.841 -15.877 1.00 88.12 664 ALA A N 1
ATOM 5260 C CA . ALA A 1 664 ? 3.292 -2.585 -17.037 1.00 88.12 664 ALA A CA 1
ATOM 5261 C C . ALA A 1 664 ? 4.723 -2.208 -17.439 1.00 88.12 664 ALA A C 1
ATOM 5263 O O . ALA A 1 664 ? 5.134 -1.062 -17.269 1.00 88.12 664 ALA A O 1
ATOM 5264 N N . THR A 1 665 ? 5.455 -3.162 -18.017 1.00 87.62 665 THR A N 1
ATOM 5265 C CA . THR A 1 665 ? 6.756 -2.937 -18.666 1.00 87.62 665 THR A CA 1
ATOM 5266 C C . THR A 1 665 ? 6.840 -3.653 -20.017 1.00 87.62 665 THR A C 1
ATOM 5268 O O . THR A 1 665 ? 6.151 -4.647 -20.268 1.00 87.62 665 THR A O 1
ATOM 5271 N N . ALA A 1 666 ? 7.711 -3.152 -20.894 1.00 90.19 666 ALA A N 1
ATOM 5272 C CA . ALA A 1 666 ? 8.249 -3.899 -22.029 1.00 90.19 666 ALA A CA 1
ATOM 5273 C C . ALA A 1 666 ? 9.608 -4.480 -21.639 1.00 90.19 666 ALA A C 1
ATOM 5275 O O . ALA A 1 666 ? 10.425 -3.737 -21.100 1.00 90.19 666 ALA A O 1
ATOM 5276 N N . ALA A 1 667 ? 9.878 -5.753 -21.948 1.00 90.81 667 ALA A N 1
ATOM 5277 C CA . ALA A 1 667 ? 11.162 -6.402 -21.650 1.00 90.81 667 ALA A CA 1
ATOM 5278 C C . ALA A 1 667 ? 12.348 -5.536 -22.097 1.00 90.81 667 ALA A C 1
ATOM 5280 O O . ALA A 1 667 ? 13.218 -5.216 -21.293 1.00 90.81 667 ALA A O 1
ATOM 5281 N N . TYR A 1 668 ? 12.327 -5.059 -23.342 1.00 92.44 668 TYR A N 1
ATOM 5282 C CA . TYR A 1 668 ? 13.397 -4.222 -23.876 1.00 92.44 668 TYR A CA 1
ATOM 5283 C C . TYR A 1 668 ? 13.620 -2.908 -23.099 1.00 92.44 668 TYR A C 1
ATOM 5285 O O . TYR A 1 668 ? 14.757 -2.519 -22.849 1.00 92.44 668 TYR A O 1
ATOM 5293 N N . GLN A 1 669 ? 12.546 -2.235 -22.670 1.00 91.94 669 GLN A N 1
ATOM 5294 C CA . GLN A 1 669 ? 12.639 -0.953 -21.956 1.00 91.94 669 GLN A CA 1
ATOM 5295 C C . GLN A 1 669 ? 13.243 -1.073 -20.550 1.00 91.94 669 GLN A C 1
ATOM 5297 O O . GLN A 1 669 ? 13.536 -0.045 -19.940 1.00 91.94 669 GLN A O 1
ATOM 5302 N N . VAL A 1 670 ? 13.397 -2.290 -20.010 1.00 83.69 670 VAL A N 1
ATOM 5303 C CA . VAL A 1 670 ? 13.865 -2.490 -18.631 1.00 83.69 670 VAL A CA 1
ATOM 5304 C C . VAL A 1 670 ? 15.005 -3.493 -18.474 1.00 83.69 670 VAL A C 1
ATOM 5306 O O . VAL A 1 670 ? 15.899 -3.238 -17.666 1.00 83.69 670 VAL A O 1
ATOM 5309 N N . GLU A 1 671 ? 14.991 -4.618 -19.197 1.00 93.94 671 GLU A N 1
ATOM 5310 C CA . GLU A 1 671 ? 15.821 -5.797 -18.900 1.00 93.94 671 GLU A CA 1
ATOM 5311 C C . GLU A 1 671 ? 17.314 -5.518 -18.922 1.00 93.94 671 GLU A C 1
ATOM 5313 O O . GLU A 1 671 ? 18.019 -5.915 -17.994 1.00 93.94 671 GLU A O 1
ATOM 5318 N N . GLY A 1 672 ? 17.816 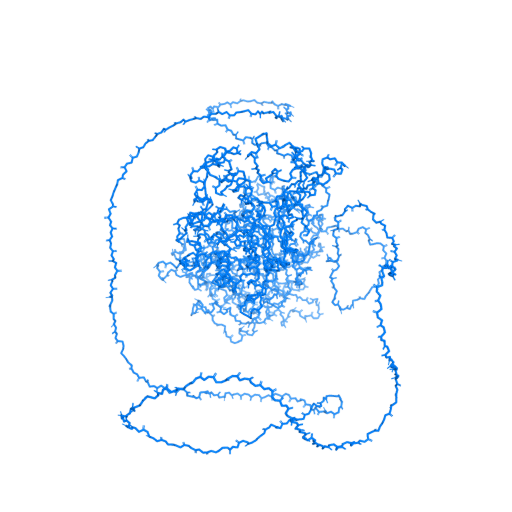-4.873 -19.970 1.00 88.12 672 GLY A N 1
ATOM 5319 C CA . GLY A 1 672 ? 19.251 -4.850 -20.191 1.00 88.12 672 GLY A CA 1
ATOM 5320 C C . GLY A 1 672 ? 19.860 -6.248 -20.182 1.00 88.12 672 GLY A C 1
ATOM 5321 O O . GLY A 1 672 ? 19.204 -7.254 -20.491 1.00 88.12 672 GLY A O 1
ATOM 5322 N N . ALA A 1 673 ? 21.158 -6.303 -19.874 1.00 77.69 673 ALA A N 1
ATOM 5323 C CA . ALA A 1 673 ? 21.974 -7.508 -19.999 1.00 77.69 673 ALA A CA 1
ATOM 5324 C C . ALA A 1 673 ? 21.667 -8.255 -21.307 1.00 77.69 673 ALA A C 1
ATOM 5326 O O . ALA A 1 673 ? 21.448 -9.474 -21.327 1.00 77.69 673 ALA A O 1
ATOM 5327 N N . HIS A 1 674 ? 21.587 -7.477 -22.385 1.00 87.31 674 HIS A N 1
ATOM 5328 C CA . HIS A 1 674 ? 21.121 -7.877 -23.708 1.00 87.31 674 HIS A CA 1
ATOM 5329 C C . HIS A 1 674 ? 21.851 -9.110 -24.270 1.00 87.31 674 HIS A C 1
ATOM 5331 O O . HIS A 1 674 ? 21.332 -9.754 -25.175 1.00 87.31 674 HIS A O 1
ATOM 5337 N N . ASN A 1 675 ? 23.027 -9.429 -23.715 1.00 80.56 675 ASN A N 1
ATOM 5338 C CA . ASN A 1 675 ? 23.963 -10.476 -24.115 1.00 80.56 675 ASN A CA 1
ATOM 5339 C C . ASN A 1 675 ? 24.322 -11.487 -22.994 1.00 80.56 675 ASN A C 1
ATOM 5341 O O . ASN A 1 675 ? 25.283 -12.243 -23.149 1.00 80.56 675 ASN A O 1
ATOM 5345 N N . ARG A 1 676 ? 23.614 -11.503 -21.850 1.00 85.50 676 ARG A N 1
ATOM 5346 C CA . ARG A 1 676 ? 23.943 -12.378 -20.698 1.00 85.50 676 ARG A CA 1
ATOM 5347 C C . ARG A 1 676 ? 23.034 -13.604 -20.597 1.00 85.50 676 ARG A C 1
ATOM 5349 O O . ARG A 1 676 ? 21.900 -13.588 -21.076 1.00 85.50 676 ARG A O 1
ATOM 5356 N N . SER A 1 677 ? 23.572 -14.674 -19.994 1.00 69.94 677 SER A N 1
ATOM 5357 C CA . SER A 1 677 ? 22.915 -15.982 -19.803 1.00 69.94 677 SER A CA 1
ATOM 5358 C C . SER A 1 677 ? 22.141 -16.455 -21.031 1.00 69.94 677 SER A C 1
ATOM 5360 O O . SER A 1 677 ? 20.965 -16.807 -20.974 1.00 69.94 677 SER A O 1
ATOM 5362 N N . GLY A 1 678 ? 22.815 -16.397 -22.180 1.00 77.00 678 GLY A N 1
ATOM 5363 C CA . GLY A 1 678 ? 22.315 -16.902 -23.452 1.00 77.00 678 GLY A CA 1
ATOM 5364 C C . GLY A 1 678 ? 21.308 -16.024 -24.198 1.00 77.00 678 GLY A C 1
ATOM 5365 O O . GLY A 1 678 ? 20.894 -16.458 -25.267 1.00 77.00 678 GLY A O 1
ATOM 5366 N N . LYS A 1 679 ? 20.917 -14.823 -23.728 1.00 86.44 679 LYS A N 1
ATOM 5367 C CA . LYS A 1 679 ? 20.036 -13.945 -24.529 1.00 86.44 679 LYS A CA 1
ATOM 5368 C C . LYS A 1 679 ? 20.659 -13.614 -25.893 1.00 86.44 679 LYS A C 1
ATOM 5370 O O . LYS A 1 679 ? 21.816 -13.204 -25.969 1.00 86.44 679 LYS A O 1
ATOM 5375 N N . GLY A 1 680 ? 19.860 -13.757 -26.952 1.00 89.75 680 GLY A N 1
ATOM 5376 C CA . GLY A 1 680 ? 20.165 -13.242 -28.286 1.00 89.75 680 GLY A CA 1
ATOM 5377 C C . GLY A 1 680 ? 19.763 -11.768 -28.459 1.00 89.75 680 GLY A C 1
ATOM 5378 O O . GLY A 1 680 ? 18.945 -11.251 -27.695 1.00 89.75 680 GLY A O 1
ATOM 5379 N N . PRO A 1 681 ? 20.290 -11.064 -29.470 1.00 93.44 681 PRO A N 1
ATOM 5380 C CA . PRO A 1 681 ? 19.803 -9.729 -29.805 1.00 93.44 681 PRO A CA 1
ATOM 5381 C C . PRO A 1 681 ? 18.312 -9.754 -30.175 1.00 93.44 681 PRO A C 1
ATOM 5383 O O . PRO A 1 681 ? 17.810 -10.721 -30.758 1.00 93.44 681 PRO A O 1
ATOM 5386 N N . SER A 1 682 ? 17.606 -8.682 -29.833 1.00 94.88 682 SER A N 1
ATOM 5387 C CA . SER A 1 682 ? 16.278 -8.350 -30.336 1.00 94.88 682 SER A CA 1
ATOM 5388 C C . SER A 1 682 ? 16.357 -7.207 -31.343 1.00 94.88 682 SER A C 1
ATOM 5390 O O . SER A 1 682 ? 17.353 -6.482 -31.395 1.00 94.88 682 SER A O 1
ATOM 5392 N N . ILE A 1 683 ? 15.283 -7.011 -32.111 1.00 94.31 683 ILE A N 1
ATOM 5393 C CA . ILE A 1 683 ? 15.183 -5.890 -33.058 1.00 94.31 683 ILE A CA 1
ATOM 5394 C C . ILE A 1 683 ? 15.412 -4.526 -32.400 1.00 94.31 683 ILE A C 1
ATOM 5396 O O . ILE A 1 683 ? 15.890 -3.607 -33.058 1.00 94.31 683 ILE A O 1
ATOM 5400 N N . TRP A 1 684 ? 15.093 -4.387 -31.110 1.00 95.69 684 TRP A N 1
ATOM 5401 C CA . TRP A 1 684 ? 15.281 -3.144 -30.373 1.00 95.69 684 TRP A CA 1
ATOM 5402 C C . TRP A 1 684 ? 16.719 -2.945 -29.886 1.00 95.69 684 TRP A C 1
ATOM 5404 O O . TRP A 1 684 ? 17.179 -1.803 -29.904 1.00 95.69 684 TRP A O 1
ATOM 5414 N N . ASP A 1 685 ? 17.448 -4.013 -29.527 1.00 94.12 685 ASP A N 1
ATOM 5415 C CA . ASP A 1 685 ? 18.893 -3.921 -29.262 1.00 94.12 685 ASP A CA 1
ATOM 5416 C C . ASP A 1 685 ? 19.578 -3.345 -30.512 1.00 94.12 685 ASP A C 1
ATOM 5418 O O . ASP A 1 685 ? 20.064 -2.212 -30.494 1.00 94.12 685 ASP A O 1
ATOM 5422 N N . THR A 1 686 ? 19.465 -4.068 -31.633 1.00 95.00 686 THR A N 1
ATOM 5423 C CA . THR A 1 686 ? 20.038 -3.705 -32.936 1.00 95.00 686 THR A CA 1
ATOM 5424 C C . THR A 1 686 ? 19.631 -2.298 -33.378 1.00 95.00 686 THR A C 1
ATOM 5426 O O . THR A 1 686 ? 20.501 -1.487 -33.685 1.00 95.00 686 THR A O 1
ATOM 5429 N N . PHE A 1 687 ? 18.337 -1.958 -33.343 1.00 94.38 687 PHE A N 1
ATOM 5430 C CA . PHE A 1 687 ? 17.853 -0.629 -33.738 1.00 94.38 687 PHE A CA 1
ATOM 5431 C C . PHE A 1 687 ? 18.495 0.507 -32.926 1.00 94.38 687 PHE A C 1
ATOM 5433 O O . PHE A 1 687 ? 18.910 1.512 -33.497 1.00 94.38 687 PHE A O 1
ATOM 5440 N N . SER A 1 688 ? 18.611 0.346 -31.605 1.00 94.56 688 SER A N 1
ATOM 5441 C CA . SER A 1 688 ? 19.209 1.361 -30.727 1.00 94.56 688 SER A CA 1
ATOM 5442 C C . SER A 1 688 ? 20.736 1.467 -30.846 1.00 94.56 688 SER A C 1
ATOM 5444 O O . SER A 1 688 ? 21.299 2.536 -30.616 1.00 94.56 688 SER A O 1
ATOM 5446 N N . HIS A 1 689 ? 21.414 0.373 -31.215 1.00 94.81 689 HIS A N 1
ATOM 5447 C CA . HIS A 1 689 ? 22.864 0.338 -31.439 1.00 94.81 689 HIS A CA 1
ATOM 5448 C C . HIS A 1 689 ? 23.272 0.934 -32.771 1.00 94.81 689 HIS A C 1
ATOM 5450 O O . HIS A 1 689 ? 24.253 1.673 -32.845 1.00 94.81 689 HIS A O 1
ATOM 5456 N N . GLU A 1 690 ? 22.550 0.573 -33.826 1.00 93.31 690 GLU A N 1
ATOM 5457 C CA . GLU A 1 690 ? 22.868 0.987 -35.187 1.00 93.31 690 GLU A CA 1
ATOM 5458 C C . GLU A 1 690 ? 22.340 2.391 -35.486 1.00 93.31 690 GLU A C 1
ATOM 5460 O O . GLU A 1 690 ? 22.878 3.059 -36.374 1.00 93.31 690 GLU A O 1
ATOM 5465 N N . HIS A 1 691 ? 21.303 2.842 -34.767 1.00 90.62 691 HIS A N 1
ATOM 5466 C CA . HIS A 1 691 ? 20.649 4.136 -34.972 1.00 90.62 691 HIS A CA 1
ATOM 5467 C C . HIS A 1 691 ? 20.380 4.911 -33.659 1.00 90.62 691 HIS A C 1
ATOM 5469 O O . HIS A 1 691 ? 19.232 5.294 -33.390 1.00 90.62 691 HIS A O 1
ATOM 5475 N N . PRO A 1 692 ? 21.394 5.184 -32.813 1.00 91.19 692 PRO A N 1
ATOM 5476 C CA . PRO A 1 692 ? 21.203 5.948 -31.580 1.00 91.19 692 PRO A CA 1
ATOM 5477 C C . PRO A 1 692 ? 20.651 7.359 -31.844 1.00 91.19 692 PRO A C 1
ATOM 5479 O O . PRO A 1 692 ? 19.947 7.904 -31.004 1.00 91.19 692 PRO A O 1
ATOM 5482 N N . GLU A 1 693 ? 20.872 7.946 -33.026 1.00 90.19 693 GLU A N 1
ATOM 5483 C CA . GLU A 1 693 ? 20.287 9.233 -33.430 1.00 90.19 693 GLU A CA 1
ATOM 5484 C C . GLU A 1 693 ? 18.760 9.202 -33.634 1.00 90.19 693 GLU A C 1
ATOM 5486 O O . GLU A 1 693 ? 18.135 10.255 -33.773 1.00 90.19 693 GLU A O 1
ATOM 5491 N N . ARG A 1 694 ? 18.147 8.009 -33.644 1.00 85.81 694 ARG A N 1
ATOM 5492 C CA . ARG A 1 694 ? 16.686 7.818 -33.638 1.00 85.81 694 ARG A CA 1
ATOM 5493 C C . ARG A 1 694 ? 16.118 7.741 -32.215 1.00 85.81 694 ARG A C 1
ATOM 5495 O O . ARG A 1 694 ? 14.899 7.715 -32.061 1.00 85.81 694 ARG A O 1
ATOM 5502 N N . ILE A 1 695 ? 16.977 7.763 -31.192 1.00 89.12 695 ILE A N 1
ATOM 5503 C CA . ILE A 1 695 ? 16.625 7.917 -29.778 1.00 89.12 695 ILE A CA 1
ATOM 5504 C C . ILE A 1 695 ? 16.963 9.355 -29.352 1.00 89.12 695 ILE A C 1
ATOM 5506 O O . ILE A 1 695 ? 18.058 9.848 -29.608 1.00 89.12 695 ILE A O 1
ATOM 5510 N N . THR A 1 696 ? 16.026 10.051 -28.703 1.00 86.19 696 THR A N 1
ATOM 5511 C CA . THR A 1 696 ? 16.086 11.512 -28.462 1.00 86.19 696 THR A CA 1
ATOM 5512 C C . THR A 1 696 ? 17.352 12.004 -27.744 1.00 86.19 696 THR A C 1
ATOM 5514 O O . THR A 1 696 ? 17.759 13.148 -27.942 1.00 86.19 696 THR A O 1
ATOM 5517 N N . ASP A 1 697 ? 17.968 11.166 -26.909 1.00 88.00 697 ASP A N 1
ATOM 5518 C CA . ASP A 1 697 ? 19.189 11.452 -26.148 1.00 88.00 697 ASP A CA 1
ATOM 5519 C C . ASP A 1 697 ? 20.387 10.554 -26.527 1.00 88.00 697 ASP A C 1
ATOM 5521 O O . ASP A 1 697 ? 21.455 10.675 -25.926 1.00 88.00 697 ASP A O 1
ATOM 5525 N N . GLY A 1 698 ? 20.232 9.668 -27.519 1.00 90.00 698 GLY A N 1
ATOM 5526 C CA . GLY A 1 698 ? 21.247 8.685 -27.907 1.00 90.00 698 GLY A CA 1
ATOM 5527 C C . GLY A 1 698 ? 21.398 7.480 -26.969 1.00 90.00 698 GLY A C 1
ATOM 5528 O O . GLY A 1 698 ? 22.395 6.765 -27.078 1.00 90.00 698 GLY A O 1
ATOM 5529 N N . SER A 1 699 ? 20.467 7.261 -26.032 1.00 92.19 699 SER A N 1
ATOM 5530 C CA . SER A 1 699 ? 20.490 6.109 -25.117 1.00 92.19 699 SER A CA 1
ATOM 5531 C C . SER A 1 699 ? 20.063 4.789 -25.782 1.00 92.19 699 SER A C 1
ATOM 5533 O O . SER A 1 699 ? 19.539 4.766 -26.895 1.00 92.19 699 SER A O 1
ATOM 5535 N N . ASN A 1 700 ? 20.307 3.663 -25.102 1.00 92.94 700 ASN A N 1
ATOM 5536 C CA . ASN A 1 700 ? 19.941 2.328 -25.571 1.00 92.94 700 ASN A CA 1
ATOM 5537 C C . ASN A 1 700 ? 19.500 1.401 -24.420 1.00 92.94 700 ASN A C 1
ATOM 5539 O O . ASN A 1 700 ? 19.663 1.710 -23.236 1.00 92.94 700 ASN A O 1
ATOM 5543 N N . GLY A 1 701 ? 18.952 0.241 -24.778 1.00 90.00 701 GLY A N 1
ATOM 5544 C CA . GLY A 1 701 ? 18.479 -0.775 -23.840 1.00 90.00 701 GLY A CA 1
ATOM 5545 C C . GLY A 1 701 ? 19.541 -1.742 -23.309 1.00 90.00 701 GLY A C 1
ATOM 5546 O O . GLY A 1 701 ? 19.164 -2.664 -22.598 1.00 90.00 701 GLY A O 1
ATOM 5547 N N . ASP A 1 702 ? 20.844 -1.567 -23.593 1.00 92.94 702 ASP A N 1
ATOM 5548 C CA . ASP A 1 702 ? 21.905 -2.525 -23.195 1.00 92.94 702 ASP A CA 1
ATOM 5549 C C . ASP A 1 702 ? 21.909 -2.830 -21.707 1.00 92.94 702 ASP A C 1
ATOM 5551 O O . ASP A 1 702 ? 22.119 -3.968 -21.270 1.00 92.94 702 ASP A O 1
ATOM 5555 N N . VAL A 1 703 ? 21.750 -1.740 -20.966 1.00 86.88 703 VAL A N 1
ATOM 5556 C CA . VAL A 1 703 ? 21.550 -1.691 -19.532 1.00 86.88 703 VAL A CA 1
ATOM 5557 C C . VAL A 1 703 ? 20.080 -1.401 -19.269 1.00 86.88 703 VAL A C 1
ATOM 5559 O O . VAL A 1 703 ? 19.532 -2.044 -18.392 1.00 86.88 703 VAL A O 1
ATOM 5562 N N . ALA A 1 704 ? 19.423 -0.509 -20.024 1.00 89.75 704 ALA A N 1
ATOM 5563 C CA . ALA A 1 704 ? 18.074 -0.026 -19.715 1.00 89.75 704 ALA A CA 1
ATOM 5564 C C . ALA A 1 704 ? 17.996 0.437 -18.243 1.00 89.75 704 ALA A C 1
ATOM 5566 O O . ALA A 1 704 ? 18.611 1.446 -17.898 1.00 89.75 704 ALA A O 1
ATOM 5567 N N . VAL A 1 705 ? 17.339 -0.330 -17.359 1.00 87.50 705 VAL A N 1
ATOM 5568 C CA . VAL A 1 705 ? 17.496 -0.194 -15.894 1.00 87.50 705 VAL A CA 1
ATOM 5569 C C . VAL A 1 705 ? 18.186 -1.401 -15.218 1.00 87.50 705 VAL A C 1
ATOM 5571 O O . VAL A 1 705 ? 18.562 -1.305 -14.052 1.00 87.50 705 VAL A O 1
ATOM 5574 N N . ASP A 1 706 ? 18.490 -2.460 -15.979 1.00 85.00 706 ASP A N 1
ATOM 5575 C CA . ASP A 1 706 ? 19.171 -3.737 -15.662 1.00 85.00 706 ASP A CA 1
ATOM 5576 C C . ASP A 1 706 ? 18.290 -4.791 -14.971 1.00 85.00 706 ASP A C 1
ATOM 5578 O O . ASP A 1 706 ? 18.771 -5.583 -14.152 1.00 85.00 706 ASP A O 1
ATOM 5582 N N . PHE A 1 707 ? 17.014 -4.839 -15.380 1.00 89.88 707 PHE A N 1
ATOM 5583 C CA . PHE A 1 707 ? 15.991 -5.808 -14.955 1.00 89.88 707 PHE A CA 1
ATOM 5584 C C . PHE A 1 707 ? 16.377 -7.278 -15.240 1.00 89.88 707 PHE A C 1
ATOM 5586 O O . PHE A 1 707 ? 15.629 -8.156 -14.853 1.00 89.88 707 PHE A O 1
ATOM 5593 N N . TYR A 1 708 ? 17.539 -7.602 -15.830 1.00 91.06 708 TYR A N 1
ATOM 5594 C CA . TYR A 1 708 ? 18.053 -8.975 -15.984 1.00 91.06 708 TYR A CA 1
ATOM 5595 C C . TYR A 1 708 ? 18.978 -9.486 -14.865 1.00 91.06 708 TYR A C 1
ATOM 5597 O O . TYR A 1 708 ? 19.005 -10.683 -14.624 1.00 91.06 708 TYR A O 1
ATOM 5605 N N . ASP A 1 709 ? 19.774 -8.666 -14.187 1.00 79.44 709 ASP A N 1
ATOM 5606 C CA . ASP A 1 709 ? 20.862 -9.204 -13.334 1.00 79.44 709 ASP A CA 1
ATOM 5607 C C . ASP A 1 709 ? 20.600 -8.922 -11.871 1.00 79.44 709 ASP A C 1
ATOM 5609 O O . ASP A 1 709 ? 20.445 -9.803 -11.022 1.00 79.44 709 ASP A O 1
ATOM 5613 N N . LYS A 1 710 ? 20.316 -7.646 -11.655 1.00 83.75 710 LYS A N 1
ATOM 5614 C CA . LYS A 1 710 ? 19.449 -7.230 -10.584 1.00 83.75 710 LYS A CA 1
ATOM 5615 C C . LYS A 1 710 ? 17.996 -7.645 -10.860 1.00 83.75 710 LYS A C 1
ATOM 5617 O O . LYS A 1 710 ? 17.162 -7.202 -10.113 1.00 83.75 710 LYS A O 1
ATOM 5622 N N . TYR A 1 711 ? 17.652 -8.553 -11.786 1.00 88.00 711 TYR A N 1
ATOM 5623 C CA . TYR A 1 711 ? 16.271 -9.054 -11.997 1.00 88.00 711 TYR A CA 1
ATOM 5624 C C . TYR A 1 711 ? 15.583 -9.690 -10.798 1.00 88.00 711 TYR A C 1
ATOM 5626 O O . TYR A 1 711 ? 14.363 -9.717 -10.677 1.00 88.00 711 TYR A O 1
ATOM 5634 N N . LYS A 1 712 ? 16.395 -10.258 -9.919 1.00 74.88 712 LYS A N 1
ATOM 5635 C CA . LYS A 1 712 ? 15.917 -10.806 -8.668 1.00 74.88 712 LYS A CA 1
ATOM 5636 C C . LYS A 1 712 ? 15.384 -9.651 -7.840 1.00 74.88 712 LYS A C 1
ATOM 5638 O O . LYS A 1 712 ? 14.306 -9.709 -7.274 1.00 74.88 712 LYS A O 1
ATOM 5643 N N . GLU A 1 713 ? 16.088 -8.533 -7.877 1.00 76.44 713 GLU A N 1
ATOM 5644 C CA . GLU A 1 713 ? 15.488 -7.273 -7.505 1.00 76.44 713 GLU A CA 1
ATOM 5645 C C . GLU A 1 713 ? 14.325 -6.910 -8.485 1.00 76.44 713 GLU A C 1
ATOM 5647 O O . GLU A 1 713 ? 13.228 -6.634 -8.031 1.00 76.44 713 GLU A O 1
ATOM 5652 N N . ASP A 1 714 ? 14.518 -6.946 -9.805 1.00 80.25 714 ASP A N 1
ATOM 5653 C CA . ASP A 1 714 ? 13.629 -6.832 -10.991 1.00 80.25 714 ASP A CA 1
ATOM 5654 C C . ASP A 1 714 ? 12.134 -7.160 -10.945 1.00 80.25 714 ASP A C 1
ATOM 5656 O O . ASP A 1 714 ? 11.412 -6.708 -11.827 1.00 80.25 714 ASP A O 1
ATOM 5660 N N . ILE A 1 715 ? 11.610 -7.909 -9.962 1.00 79.62 715 ILE A N 1
ATOM 5661 C CA . ILE A 1 715 ? 10.151 -7.944 -9.698 1.00 79.62 715 ILE A CA 1
ATOM 5662 C C . ILE A 1 715 ? 9.762 -7.445 -8.280 1.00 79.62 715 ILE A C 1
ATOM 5664 O O . ILE A 1 715 ? 8.731 -6.774 -8.126 1.00 79.62 715 ILE A O 1
ATOM 5668 N N . LYS A 1 716 ? 10.726 -7.434 -7.352 1.00 62.47 716 LYS A N 1
ATOM 5669 C CA . LYS A 1 716 ? 10.722 -6.894 -5.977 1.00 62.47 716 LYS A CA 1
ATOM 5670 C C . LYS A 1 716 ? 10.706 -5.358 -5.773 1.00 62.47 716 LYS A C 1
ATOM 5672 O O . LYS A 1 716 ? 11.382 -4.841 -4.884 1.00 62.47 716 LYS A O 1
ATOM 5677 N N . ARG A 1 717 ? 9.894 -4.596 -6.520 1.00 72.38 717 ARG A N 1
ATOM 5678 C CA . ARG A 1 717 ? 9.408 -3.236 -6.128 1.00 72.38 717 ARG A CA 1
ATOM 5679 C C . ARG A 1 717 ? 7.923 -3.111 -6.449 1.00 72.38 717 ARG A C 1
ATOM 5681 O O . ARG A 1 717 ? 7.127 -3.271 -5.543 1.00 72.38 717 ARG A O 1
ATOM 5688 N N . MET A 1 718 ? 7.511 -3.019 -7.714 1.00 69.06 718 MET A N 1
ATOM 5689 C CA . MET A 1 718 ? 6.104 -2.818 -8.146 1.00 69.06 718 MET A CA 1
ATOM 5690 C C . MET A 1 718 ? 4.968 -3.530 -7.364 1.00 69.06 718 MET A C 1
ATOM 5692 O O . MET A 1 718 ? 3.949 -2.879 -7.144 1.00 69.06 718 MET A O 1
ATOM 5696 N N . SER A 1 719 ? 5.094 -4.807 -6.957 1.00 62.47 719 SER A N 1
ATOM 5697 C CA . SER A 1 719 ? 4.121 -5.470 -6.061 1.00 62.47 719 SER A CA 1
ATOM 5698 C C . SER A 1 719 ? 4.093 -4.837 -4.669 1.00 62.47 719 SER A C 1
ATOM 5700 O O . SER A 1 719 ? 3.237 -3.976 -4.494 1.00 62.47 719 SER A O 1
ATOM 5702 N N . SER A 1 720 ? 5.010 -5.138 -3.735 1.00 58.38 720 SER A N 1
ATOM 5703 C CA . SER A 1 720 ? 5.137 -4.491 -2.419 1.00 58.38 720 SER A CA 1
ATOM 5704 C C . SER A 1 720 ? 5.602 -3.038 -2.403 1.00 58.38 720 SER A C 1
ATOM 5706 O O . SER A 1 720 ? 5.911 -2.521 -1.346 1.00 58.38 720 SER A O 1
ATOM 5708 N N . GLU A 1 721 ? 5.552 -2.328 -3.527 1.00 58.69 721 GLU A N 1
ATOM 5709 C CA . GLU A 1 721 ? 5.633 -0.867 -3.587 1.00 58.69 721 GLU A CA 1
ATOM 5710 C C . GLU A 1 721 ? 4.315 -0.221 -3.987 1.00 58.69 721 GLU A C 1
ATOM 5712 O O . GLU A 1 721 ? 3.716 0.534 -3.224 1.00 58.69 721 GLU A O 1
ATOM 5717 N N . LEU A 1 722 ? 3.895 -0.431 -5.237 1.00 58.69 722 LEU A N 1
ATOM 5718 C CA . LEU A 1 722 ? 3.012 0.527 -5.907 1.00 58.69 722 LEU A CA 1
ATOM 5719 C C . LEU A 1 722 ? 1.532 0.276 -5.574 1.00 58.69 722 LEU A C 1
ATOM 5721 O O . LEU A 1 722 ? 0.648 0.966 -6.075 1.00 58.69 722 LEU A O 1
ATOM 5725 N N . GLY A 1 723 ? 1.242 -0.714 -4.726 1.00 74.00 723 GLY A N 1
ATOM 5726 C CA . GLY A 1 723 ? -0.117 -1.168 -4.414 1.00 74.00 723 GLY A CA 1
ATOM 5727 C C . GLY A 1 723 ? -0.665 -2.214 -5.393 1.00 74.00 723 GLY A C 1
ATOM 5728 O O . GLY A 1 723 ? -1.871 -2.471 -5.379 1.00 74.00 723 GLY A O 1
ATOM 5729 N N . MET A 1 724 ? 0.184 -2.783 -6.255 1.00 79.81 724 MET A N 1
ATOM 5730 C CA . MET A 1 724 ? -0.252 -3.531 -7.439 1.00 79.81 724 MET A CA 1
ATOM 5731 C C . MET A 1 724 ? -0.497 -5.020 -7.158 1.00 79.81 724 MET A C 1
ATOM 5733 O O . MET A 1 724 ? 0.210 -5.645 -6.365 1.00 79.81 724 MET A O 1
ATOM 5737 N N . ASN A 1 725 ? -1.513 -5.585 -7.818 1.00 72.00 725 ASN A N 1
ATOM 5738 C CA . ASN A 1 725 ? -1.880 -7.010 -7.758 1.00 72.00 725 ASN A CA 1
ATOM 5739 C C . ASN A 1 725 ? -1.839 -7.721 -9.126 1.00 72.00 725 ASN A C 1
ATOM 5741 O O . ASN A 1 725 ? -2.027 -8.933 -9.204 1.00 72.00 725 ASN A O 1
ATOM 5745 N N . ALA A 1 726 ? -1.562 -6.977 -10.195 1.00 89.44 726 ALA A N 1
ATOM 5746 C CA . ALA A 1 726 ? -1.182 -7.506 -11.496 1.00 89.44 726 ALA A CA 1
ATOM 5747 C C . ALA A 1 726 ? 0.182 -6.928 -11.875 1.00 89.44 726 ALA A C 1
ATOM 5749 O O . ALA A 1 726 ? 0.398 -5.721 -11.724 1.00 89.44 726 ALA A O 1
ATOM 5750 N N . PHE A 1 727 ? 1.080 -7.759 -12.403 1.00 88.69 727 PHE A N 1
ATOM 5751 C CA . PHE A 1 727 ? 2.240 -7.258 -13.133 1.00 88.69 727 PHE A CA 1
ATOM 5752 C C . PHE A 1 727 ? 2.154 -7.709 -14.578 1.00 88.69 727 PHE A C 1
ATOM 5754 O O . PHE A 1 727 ? 2.083 -8.900 -14.881 1.00 88.69 727 PHE A O 1
ATOM 5761 N N . ARG A 1 728 ? 2.125 -6.718 -15.465 1.00 95.25 728 ARG A N 1
ATOM 5762 C CA . ARG A 1 728 ? 2.034 -6.913 -16.901 1.00 95.25 728 ARG A CA 1
ATOM 5763 C C . ARG A 1 728 ? 3.412 -6.719 -17.515 1.00 95.25 728 ARG A C 1
ATOM 5765 O O . ARG A 1 728 ? 3.827 -5.598 -17.782 1.00 95.25 728 ARG A O 1
ATOM 5772 N N . PHE A 1 729 ? 4.111 -7.819 -17.732 1.00 88.56 729 PHE A N 1
ATOM 5773 C CA . PHE A 1 729 ? 5.437 -7.833 -18.343 1.00 88.56 729 PHE A CA 1
ATOM 5774 C C . PHE A 1 729 ? 5.449 -8.759 -19.542 1.00 88.56 729 PHE A C 1
ATOM 5776 O O . PHE A 1 729 ? 4.520 -9.542 -19.746 1.00 88.56 729 PHE A O 1
ATOM 5783 N N . SER A 1 730 ? 6.521 -8.691 -20.317 1.00 96.81 730 SER A N 1
ATOM 5784 C CA . SER A 1 730 ? 6.759 -9.614 -21.414 1.00 96.81 730 SER A CA 1
ATOM 5785 C C . SER A 1 730 ? 7.935 -10.523 -21.160 1.00 96.81 730 SER A C 1
ATOM 5787 O O . SER A 1 730 ? 8.939 -10.106 -20.592 1.00 96.81 730 SER A O 1
ATOM 5789 N N . ILE A 1 731 ? 7.838 -11.736 -21.686 1.00 93.75 731 ILE A N 1
ATOM 5790 C CA . ILE A 1 731 ? 9.006 -12.584 -21.872 1.00 93.75 731 ILE A CA 1
ATOM 5791 C C . ILE A 1 731 ? 9.774 -12.035 -23.078 1.00 93.75 731 ILE A C 1
ATOM 5793 O O . ILE A 1 731 ? 9.209 -11.937 -24.167 1.00 93.75 731 ILE A O 1
ATOM 5797 N N . SER A 1 732 ? 11.054 -11.695 -22.902 1.00 94.75 732 SER A N 1
ATOM 5798 C CA . SER A 1 732 ? 11.968 -11.497 -24.026 1.00 94.75 732 SER A CA 1
ATOM 5799 C C . SER A 1 732 ? 12.093 -12.828 -24.759 1.00 94.75 732 SER A C 1
ATOM 5801 O O . SER A 1 732 ? 12.747 -13.769 -24.293 1.00 94.75 732 SER A O 1
ATOM 5803 N N . TRP A 1 733 ? 11.431 -12.924 -25.911 1.00 97.19 733 TRP A N 1
ATOM 5804 C CA . TRP A 1 733 ? 11.509 -14.083 -26.795 1.00 97.19 733 TRP A CA 1
ATOM 5805 C C . TRP A 1 733 ? 12.975 -14.464 -27.102 1.00 97.19 733 TRP A C 1
ATOM 5807 O O . TRP A 1 733 ? 13.330 -15.622 -26.856 1.00 97.19 733 TRP A O 1
ATOM 5817 N N . PRO A 1 734 ? 13.880 -13.540 -27.501 1.00 91.75 734 PRO A N 1
ATOM 5818 C CA . PRO A 1 734 ? 15.287 -13.889 -27.713 1.00 91.75 734 PRO A CA 1
ATOM 5819 C C . PRO A 1 734 ? 16.053 -14.295 -26.445 1.00 91.75 734 PRO A C 1
ATOM 5821 O O . PRO A 1 734 ? 17.171 -14.800 -26.555 1.00 91.75 734 PRO A O 1
ATOM 5824 N N . ARG A 1 735 ? 15.504 -14.109 -25.239 1.00 92.44 735 ARG A N 1
ATOM 5825 C CA . ARG A 1 735 ? 16.136 -14.598 -24.008 1.00 92.44 735 ARG A CA 1
ATOM 5826 C C . ARG A 1 735 ? 15.796 -16.053 -23.716 1.00 92.44 735 ARG A C 1
ATOM 5828 O O . ARG A 1 735 ? 16.704 -16.822 -23.410 1.00 92.44 735 ARG A O 1
ATOM 5835 N N . VAL A 1 736 ? 14.532 -16.461 -23.854 1.00 92.81 736 VAL A N 1
ATOM 5836 C CA . VAL A 1 736 ? 14.136 -17.877 -23.697 1.00 92.81 736 VAL A CA 1
ATOM 5837 C C . VAL A 1 736 ? 14.563 -18.754 -24.868 1.00 92.81 736 VAL A C 1
ATOM 5839 O O . VAL A 1 736 ? 14.895 -19.927 -24.688 1.00 92.81 736 VAL A O 1
ATOM 5842 N N . ILE A 1 737 ? 14.537 -18.194 -26.075 1.00 93.50 737 ILE A N 1
ATOM 5843 C CA . ILE A 1 737 ? 14.789 -18.908 -27.319 1.00 93.50 737 ILE A CA 1
ATOM 5844 C C . ILE A 1 737 ? 15.617 -17.979 -28.230 1.00 93.50 737 ILE A C 1
ATOM 5846 O O . ILE A 1 737 ? 15.049 -17.213 -29.008 1.00 93.50 737 ILE A O 1
ATOM 5850 N N . PRO A 1 738 ? 16.960 -18.012 -28.158 1.00 87.06 738 PRO A N 1
ATOM 5851 C CA . PRO A 1 738 ? 17.825 -17.030 -28.831 1.00 87.06 738 PRO A CA 1
ATOM 5852 C C . PRO A 1 738 ? 17.801 -17.100 -30.361 1.00 87.06 738 PRO A C 1
ATOM 5854 O O . PRO A 1 738 ? 18.011 -16.098 -31.037 1.00 87.06 738 PRO A O 1
ATOM 5857 N N . SER A 1 739 ? 17.489 -18.275 -30.909 1.00 89.88 739 SER A N 1
ATOM 5858 C CA . SER A 1 739 ? 17.191 -18.515 -32.329 1.00 89.88 739 SER A CA 1
ATOM 5859 C C . SER A 1 739 ? 15.771 -18.094 -32.740 1.00 89.88 739 SER A C 1
ATOM 5861 O O . SER A 1 739 ? 15.406 -18.209 -33.909 1.00 89.88 739 SER A O 1
ATOM 5863 N N . GLY A 1 740 ? 14.933 -17.724 -31.767 1.00 87.62 740 GLY A N 1
ATOM 5864 C CA . GLY A 1 740 ? 13.482 -17.594 -31.871 1.00 87.62 740 GLY A CA 1
ATOM 5865 C C . GLY A 1 740 ? 12.704 -18.912 -31.999 1.00 87.62 740 GLY A C 1
ATOM 5866 O O . GLY A 1 740 ? 11.477 -18.888 -31.968 1.00 87.62 740 GLY A O 1
ATOM 5867 N N . ARG A 1 741 ? 13.370 -20.072 -32.115 1.00 86.75 741 ARG A N 1
ATOM 5868 C CA . ARG A 1 741 ? 12.743 -21.379 -32.393 1.00 86.75 741 ARG A CA 1
ATOM 5869 C C . ARG A 1 741 ? 13.074 -22.465 -31.373 1.00 86.75 741 ARG A C 1
ATOM 5871 O O . ARG A 1 741 ? 14.221 -22.890 -31.267 1.00 86.75 741 ARG A O 1
ATOM 5878 N N . VAL A 1 742 ? 12.041 -22.986 -30.703 1.00 82.19 742 VAL A N 1
ATOM 5879 C CA . VAL A 1 742 ? 12.136 -24.056 -29.684 1.00 82.19 742 VAL A CA 1
ATOM 5880 C C . VAL A 1 742 ? 12.918 -25.274 -30.194 1.00 82.19 742 VAL A C 1
ATOM 5882 O O . VAL A 1 742 ? 13.771 -25.812 -29.494 1.00 82.19 742 VAL A O 1
ATOM 5885 N N . SER A 1 743 ? 12.668 -25.676 -31.443 1.00 84.56 743 SER A N 1
ATOM 5886 C CA . SER A 1 743 ? 13.323 -26.810 -32.110 1.00 84.56 743 SER A CA 1
ATOM 5887 C C . SER A 1 743 ? 14.804 -26.592 -32.439 1.00 84.56 743 SER A C 1
ATOM 5889 O O . SER A 1 743 ? 15.518 -27.560 -32.683 1.00 84.56 743 SER A O 1
ATOM 5891 N N . GLU A 1 744 ? 15.274 -25.343 -32.444 1.00 80.75 744 GLU A N 1
ATOM 5892 C CA . GLU A 1 744 ? 16.668 -24.974 -32.718 1.00 80.75 744 GLU A CA 1
ATOM 5893 C C . GLU A 1 744 ? 17.462 -24.709 -31.424 1.00 80.75 744 GLU A C 1
ATOM 5895 O O . GLU A 1 744 ? 18.625 -24.316 -31.482 1.00 80.75 744 GLU A O 1
ATOM 5900 N N . GLY A 1 745 ? 16.849 -24.950 -30.260 1.00 79.44 745 GLY A N 1
ATOM 5901 C CA . GLY A 1 745 ? 17.471 -24.837 -28.947 1.00 79.44 745 GLY A CA 1
ATOM 5902 C C . GLY A 1 745 ? 16.685 -23.926 -28.012 1.00 79.44 745 GLY A C 1
ATOM 5903 O O . GLY A 1 745 ? 16.413 -22.766 -28.317 1.00 79.44 745 GLY A O 1
ATOM 5904 N N . VAL A 1 746 ? 16.367 -24.454 -26.835 1.00 91.19 746 VAL A N 1
ATOM 5905 C CA . VAL A 1 746 ? 15.827 -23.688 -25.714 1.00 91.19 746 VAL A CA 1
ATOM 5906 C C . VAL A 1 746 ? 16.994 -23.268 -24.829 1.00 91.19 746 VAL A C 1
ATOM 5908 O O . VAL A 1 746 ? 17.822 -24.098 -24.453 1.00 91.19 746 VAL A O 1
ATOM 5911 N N . ASN A 1 747 ? 17.082 -21.982 -24.501 1.00 79.94 747 ASN A N 1
ATOM 5912 C CA . ASN A 1 747 ? 18.099 -21.504 -23.578 1.00 79.94 747 ASN A CA 1
ATOM 5913 C C . ASN A 1 747 ? 17.675 -21.897 -22.163 1.00 79.94 747 ASN A C 1
ATOM 5915 O O . ASN A 1 747 ? 16.793 -21.259 -21.613 1.00 79.94 747 ASN A O 1
ATOM 5919 N N . GLU A 1 748 ? 18.272 -22.925 -21.563 1.00 93.19 748 GLU A N 1
ATOM 5920 C CA . GLU A 1 748 ? 17.906 -23.353 -20.205 1.00 93.19 748 GLU A CA 1
ATOM 5921 C C . GLU A 1 748 ? 18.441 -22.427 -19.101 1.00 93.19 748 GLU A C 1
ATOM 5923 O O . GLU A 1 748 ? 17.931 -22.494 -17.992 1.00 93.19 748 GLU A O 1
ATOM 5928 N N . GLU A 1 749 ? 19.361 -21.492 -19.376 1.00 76.81 749 GLU A N 1
ATOM 5929 C CA . GLU A 1 749 ? 19.596 -20.350 -18.471 1.00 76.81 749 GLU A CA 1
ATOM 5930 C C . GLU A 1 749 ? 18.549 -19.252 -18.677 1.00 76.81 749 GLU A C 1
ATOM 5932 O O . GLU A 1 749 ? 18.147 -18.611 -17.721 1.00 76.81 749 GLU A O 1
ATOM 5937 N N . GLY A 1 750 ? 18.040 -19.087 -19.897 1.00 87.31 750 GLY A N 1
ATOM 5938 C CA . GLY A 1 750 ? 16.924 -18.205 -20.252 1.00 87.31 750 GLY A CA 1
ATOM 5939 C C . GLY A 1 750 ? 15.579 -18.712 -19.738 1.00 87.31 750 GLY A C 1
ATOM 5940 O O . GLY A 1 750 ? 14.764 -17.940 -19.263 1.00 87.31 750 GLY A O 1
ATOM 5941 N N . ILE A 1 751 ? 15.359 -20.024 -19.742 1.00 88.00 751 ILE A N 1
ATOM 5942 C CA . ILE A 1 751 ? 14.233 -20.729 -19.131 1.00 88.00 751 ILE A CA 1
ATOM 5943 C C . ILE A 1 751 ? 14.514 -21.023 -17.662 1.00 88.00 751 ILE A C 1
ATOM 5945 O O . ILE A 1 751 ? 13.548 -21.203 -16.948 1.00 88.00 751 ILE A O 1
ATOM 5949 N N . ALA A 1 752 ? 15.745 -20.970 -17.152 1.00 84.12 752 ALA A N 1
ATOM 5950 C CA . ALA A 1 752 ? 16.013 -20.740 -15.728 1.00 84.12 752 ALA A CA 1
ATOM 5951 C C . ALA A 1 752 ? 16.074 -19.245 -15.380 1.00 84.12 752 ALA A C 1
ATOM 5953 O O . ALA A 1 752 ? 16.272 -18.926 -14.217 1.00 84.12 752 ALA A O 1
ATOM 5954 N N . PHE A 1 753 ? 15.828 -18.349 -16.343 1.00 88.50 753 PHE A N 1
ATOM 5955 C CA . PHE A 1 753 ? 15.607 -16.915 -16.166 1.00 88.50 753 PHE A CA 1
ATOM 5956 C C . PHE A 1 753 ? 14.168 -16.516 -16.473 1.00 88.50 753 PHE A C 1
ATOM 5958 O O . PHE A 1 753 ? 13.769 -15.466 -16.046 1.00 88.50 753 PHE A O 1
ATOM 5965 N N . TYR A 1 754 ? 13.304 -17.328 -17.068 1.00 92.69 754 TYR A N 1
ATOM 5966 C CA . TYR A 1 754 ? 11.856 -17.189 -16.874 1.00 92.69 754 TYR A CA 1
ATOM 5967 C C . TYR A 1 754 ? 11.312 -18.341 -16.038 1.00 92.69 754 TYR A C 1
ATOM 5969 O O . TYR A 1 754 ? 10.251 -18.215 -15.494 1.00 92.69 754 TYR A O 1
ATOM 5977 N N . ASN A 1 755 ? 12.094 -19.361 -15.697 1.00 88.44 755 ASN A N 1
ATOM 5978 C CA . ASN A 1 755 ? 12.067 -19.956 -14.357 1.00 88.44 755 ASN A CA 1
ATOM 5979 C C . ASN A 1 755 ? 13.114 -19.270 -13.466 1.00 88.44 755 ASN A C 1
ATOM 5981 O O . ASN A 1 755 ? 13.587 -19.902 -12.523 1.00 88.44 755 ASN A O 1
ATOM 5985 N N . SER A 1 756 ? 13.459 -17.998 -13.750 1.00 78.19 756 SER A N 1
ATOM 5986 C CA . SER A 1 756 ? 13.796 -17.040 -12.692 1.00 78.19 756 SER A CA 1
ATOM 5987 C C . SER A 1 756 ? 12.999 -15.711 -12.700 1.00 78.19 756 SER A C 1
ATOM 5989 O O . SER A 1 756 ? 12.374 -15.493 -11.706 1.00 78.19 756 SER A O 1
ATOM 5991 N N . VAL A 1 757 ? 12.786 -14.918 -13.750 1.00 94.25 757 VAL A N 1
ATOM 5992 C CA . VAL A 1 757 ? 11.732 -13.866 -13.877 1.00 94.25 757 VAL A CA 1
ATOM 5993 C C . VAL A 1 757 ? 10.293 -14.403 -13.804 1.00 94.25 757 VAL A C 1
ATOM 5995 O O . VAL A 1 757 ? 9.379 -13.710 -13.386 1.00 94.25 757 VAL A O 1
ATOM 5998 N N . ILE A 1 758 ? 10.066 -15.675 -14.126 1.00 86.88 758 ILE A N 1
ATOM 5999 C CA . ILE A 1 758 ? 8.865 -16.443 -13.721 1.00 86.88 758 ILE A CA 1
ATOM 6000 C C . ILE A 1 758 ? 9.325 -17.647 -12.862 1.00 86.88 758 ILE A C 1
ATOM 6002 O O . ILE A 1 758 ? 8.698 -18.700 -12.797 1.00 86.88 758 ILE A O 1
ATOM 6006 N N . ASN A 1 759 ? 10.458 -17.458 -12.161 1.00 79.88 759 ASN A N 1
ATOM 6007 C CA . ASN A 1 759 ? 10.479 -17.524 -10.697 1.00 79.88 759 ASN A CA 1
ATOM 6008 C C . ASN A 1 759 ? 10.147 -16.156 -10.069 1.00 79.88 759 ASN A C 1
ATOM 6010 O O . ASN A 1 759 ? 10.346 -16.082 -8.872 1.00 79.88 759 ASN A O 1
ATOM 6014 N N . ASP A 1 760 ? 9.671 -15.116 -10.784 1.00 86.94 760 ASP A N 1
ATOM 6015 C CA . ASP A 1 760 ? 9.521 -13.744 -10.256 1.00 86.94 760 ASP A CA 1
ATOM 6016 C C . ASP A 1 760 ? 8.172 -13.011 -10.582 1.00 86.94 760 ASP A C 1
ATOM 6018 O O . ASP A 1 760 ? 8.184 -11.897 -11.050 1.00 86.94 760 ASP A O 1
ATOM 6022 N N . ALA A 1 761 ? 6.976 -13.547 -10.303 1.00 84.69 761 ALA A N 1
ATOM 6023 C CA . ALA A 1 761 ? 5.668 -12.862 -10.378 1.00 84.69 761 ALA A CA 1
ATOM 6024 C C . ALA A 1 761 ? 4.542 -13.402 -9.434 1.00 84.69 761 ALA A C 1
ATOM 6026 O O . ALA A 1 761 ? 4.211 -12.719 -8.463 1.00 84.69 761 ALA A O 1
ATOM 6027 N N . ILE A 1 762 ? 3.945 -14.596 -9.652 1.00 79.19 762 ILE A N 1
ATOM 6028 C CA . ILE A 1 762 ? 2.790 -15.124 -8.858 1.00 79.19 762 ILE A CA 1
ATOM 6029 C C . ILE A 1 762 ? 3.011 -15.070 -7.363 1.00 79.19 762 ILE A C 1
ATOM 6031 O O . ILE A 1 762 ? 2.122 -14.693 -6.598 1.00 79.19 762 ILE A O 1
ATOM 6035 N N . ALA A 1 763 ? 4.199 -15.489 -6.960 1.00 72.38 763 ALA A N 1
ATOM 6036 C CA . ALA A 1 763 ? 4.596 -15.553 -5.586 1.00 72.38 763 ALA A CA 1
ATOM 6037 C C . ALA A 1 763 ? 4.500 -14.172 -4.943 1.00 72.38 763 ALA A C 1
ATOM 6039 O O . ALA A 1 763 ? 3.911 -14.082 -3.875 1.00 72.38 763 ALA A O 1
ATOM 6040 N N . ASN A 1 764 ? 4.964 -13.111 -5.623 1.00 77.25 764 ASN A N 1
ATOM 6041 C CA . ASN A 1 764 ? 4.867 -11.689 -5.241 1.00 77.25 764 ASN A CA 1
ATOM 6042 C C . ASN A 1 764 ? 3.436 -11.156 -5.093 1.00 77.25 764 ASN A C 1
ATOM 6044 O O . ASN A 1 764 ? 3.248 -9.938 -5.085 1.00 77.25 764 ASN A O 1
ATOM 6048 N N . GLY A 1 765 ? 2.420 -12.017 -5.072 1.00 72.31 765 GLY A N 1
ATOM 6049 C CA . GLY A 1 765 ? 1.033 -11.589 -5.159 1.00 72.31 765 GLY A CA 1
ATOM 6050 C C . GLY A 1 765 ? 0.773 -10.772 -6.428 1.00 72.31 765 GLY A C 1
ATOM 6051 O O . GLY A 1 765 ? -0.153 -9.957 -6.449 1.00 72.31 765 GLY A O 1
ATOM 6052 N N . LEU A 1 766 ? 1.614 -10.932 -7.460 1.00 84.56 766 LEU A N 1
ATOM 6053 C CA . LEU A 1 766 ? 1.396 -10.392 -8.792 1.00 84.56 766 LEU A CA 1
ATOM 6054 C C . LEU A 1 766 ? 0.838 -11.517 -9.630 1.00 84.56 766 LEU A C 1
ATOM 6056 O O . LEU A 1 766 ? 1.569 -12.410 -10.042 1.00 84.56 766 LEU A O 1
ATOM 6060 N N . GLU A 1 767 ? -0.446 -11.447 -9.950 1.00 90.56 767 GLU A N 1
ATOM 6061 C CA . GLU A 1 767 ? -0.935 -12.260 -11.049 1.00 90.56 767 GLU A CA 1
ATOM 6062 C C . GLU A 1 767 ? -0.152 -11.846 -12.320 1.00 90.56 767 GLU A C 1
ATOM 6064 O O . GLU A 1 767 ? -0.116 -10.650 -12.648 1.00 90.56 767 GLU A O 1
ATOM 6069 N N . PRO A 1 768 ? 0.545 -12.780 -12.994 1.00 87.25 768 PRO A N 1
ATOM 6070 C CA . PRO A 1 768 ? 1.432 -12.461 -14.095 1.00 87.25 768 PRO A CA 1
ATOM 6071 C C . PRO A 1 768 ? 0.585 -12.319 -15.350 1.00 87.25 768 PRO A C 1
ATOM 6073 O O . PRO A 1 768 ? 0.160 -13.302 -15.960 1.00 87.25 768 PRO A O 1
ATOM 6076 N N . PHE A 1 769 ? 0.348 -11.072 -15.743 1.00 94.38 769 PHE A N 1
ATOM 6077 C CA . PHE A 1 769 ? -0.272 -10.745 -17.020 1.00 94.38 769 PHE A CA 1
ATOM 6078 C C . PHE A 1 769 ? 0.800 -10.844 -18.109 1.00 94.38 769 PHE A C 1
ATOM 6080 O O . PHE A 1 769 ? 1.246 -9.831 -18.660 1.00 94.38 769 PHE A O 1
ATOM 6087 N N . VAL A 1 770 ? 1.266 -12.077 -18.355 1.00 93.88 770 VAL A N 1
ATOM 6088 C CA . VAL A 1 770 ? 2.367 -12.368 -19.276 1.00 93.88 770 VAL A CA 1
ATOM 6089 C C . VAL A 1 770 ? 1.936 -11.985 -20.674 1.00 93.88 770 VAL A C 1
ATOM 6091 O O . VAL A 1 770 ? 1.149 -12.663 -21.331 1.00 93.88 770 VAL A O 1
ATOM 6094 N N . THR A 1 771 ? 2.496 -10.871 -21.111 1.00 97.75 771 THR A N 1
ATOM 6095 C CA . THR A 1 771 ? 2.424 -10.364 -22.464 1.00 97.75 771 THR A CA 1
ATOM 6096 C C . THR A 1 771 ? 3.453 -11.134 -23.279 1.00 97.75 771 THR A C 1
ATOM 6098 O O . THR A 1 771 ? 4.612 -10.738 -23.344 1.00 97.75 771 THR A O 1
ATOM 6101 N N . ILE A 1 772 ? 3.047 -12.265 -23.864 1.00 97.94 772 ILE A N 1
ATOM 6102 C CA . ILE A 1 772 ? 3.927 -13.196 -24.595 1.00 97.94 772 ILE A CA 1
ATOM 6103 C C . ILE A 1 772 ? 4.787 -12.434 -25.616 1.00 97.94 772 ILE A C 1
ATOM 6105 O O . ILE A 1 772 ? 5.951 -12.771 -25.806 1.00 97.94 772 ILE A O 1
ATOM 6109 N N . PHE A 1 773 ? 4.257 -11.356 -26.205 1.00 97.25 773 PHE A N 1
ATOM 6110 C CA . PHE A 1 773 ? 5.038 -10.427 -27.009 1.00 97.25 773 PHE A CA 1
ATOM 6111 C C . PHE A 1 773 ? 4.754 -8.943 -26.723 1.00 97.25 773 PHE A C 1
ATOM 6113 O O . PHE A 1 773 ? 3.646 -8.445 -26.937 1.00 97.25 773 PHE A O 1
ATOM 6120 N N . HIS A 1 774 ? 5.804 -8.214 -26.336 1.00 94.69 774 HIS A N 1
ATOM 6121 C CA . HIS A 1 774 ? 5.815 -6.753 -26.208 1.00 94.69 774 HIS A CA 1
ATOM 6122 C C . HIS A 1 774 ? 6.998 -6.180 -27.001 1.00 94.69 774 HIS A C 1
ATOM 6124 O O . HIS A 1 774 ? 8.002 -5.748 -26.445 1.00 94.69 774 HIS A O 1
ATOM 6130 N N . TRP A 1 775 ? 6.867 -6.229 -28.327 1.00 92.75 775 TRP A N 1
ATOM 6131 C CA . TRP A 1 775 ? 7.726 -5.575 -29.328 1.00 92.75 775 TRP A CA 1
ATOM 6132 C C . TRP A 1 775 ? 9.162 -6.135 -29.452 1.00 92.75 775 TRP A C 1
ATOM 6134 O O . TRP A 1 775 ? 9.882 -5.788 -30.382 1.00 92.75 775 TRP A O 1
ATOM 6144 N N . ASP A 1 776 ? 9.557 -7.060 -28.579 1.00 86.06 776 ASP A N 1
ATOM 6145 C CA . ASP A 1 776 ? 10.893 -7.664 -28.498 1.00 86.06 776 ASP A CA 1
ATOM 6146 C C . ASP A 1 776 ? 11.044 -8.910 -29.408 1.00 86.06 776 ASP A C 1
ATOM 6148 O O . ASP A 1 776 ? 11.078 -10.052 -28.943 1.00 86.06 776 ASP A O 1
ATOM 6152 N N . VAL A 1 777 ? 11.074 -8.715 -30.736 1.00 96.56 777 VAL A N 1
ATOM 6153 C CA . VAL A 1 777 ? 11.294 -9.814 -31.711 1.00 96.56 777 VAL A CA 1
ATOM 6154 C C . VAL A 1 777 ? 12.742 -10.300 -31.615 1.00 96.56 777 VAL A C 1
ATOM 6156 O O . VAL A 1 777 ? 13.636 -9.454 -31.628 1.00 96.56 777 VAL A O 1
ATOM 6159 N N . PRO A 1 778 ? 13.022 -11.620 -31.604 1.00 96.00 778 PRO A N 1
ATOM 6160 C CA . PRO A 1 778 ? 14.385 -12.114 -31.755 1.00 96.00 778 PRO A CA 1
ATOM 6161 C C . PRO A 1 778 ? 14.977 -11.638 -33.083 1.00 96.00 778 PRO A C 1
ATOM 6163 O O . PRO A 1 778 ? 14.429 -11.943 -34.144 1.00 96.00 778 PRO A O 1
ATOM 6166 N N . GLN A 1 779 ? 16.124 -10.958 -33.045 1.00 95.12 779 GLN A N 1
ATOM 6167 C CA . GLN A 1 779 ? 16.818 -10.504 -34.255 1.00 95.12 779 GLN A CA 1
ATOM 6168 C C . GLN A 1 779 ? 17.153 -11.697 -35.164 1.00 95.12 779 GLN A C 1
ATOM 6170 O O . GLN A 1 779 ? 17.019 -11.604 -36.375 1.00 95.12 779 GLN A O 1
ATOM 6175 N N . ALA A 1 780 ? 17.419 -12.875 -34.589 1.00 89.88 780 ALA A N 1
ATOM 6176 C CA . ALA A 1 780 ? 17.602 -14.124 -35.331 1.00 89.88 780 ALA A CA 1
ATOM 6177 C C . ALA A 1 780 ? 16.384 -14.567 -36.179 1.00 89.88 780 ALA A C 1
ATOM 6179 O O . ALA A 1 780 ? 16.549 -15.403 -37.066 1.00 89.88 780 ALA A O 1
ATOM 6180 N N . LEU A 1 781 ? 15.172 -14.045 -35.937 1.00 95.12 781 LEU A N 1
ATOM 6181 C CA . LEU A 1 781 ? 14.002 -14.228 -36.811 1.00 95.12 781 LEU A CA 1
ATOM 6182 C C . LEU A 1 781 ? 13.858 -13.081 -37.825 1.00 95.12 781 LEU A C 1
ATOM 6184 O O . LEU A 1 781 ? 13.443 -13.321 -38.962 1.00 95.12 781 LEU A O 1
ATOM 6188 N N . GLU A 1 782 ? 14.243 -11.859 -37.451 1.00 94.00 782 GLU A N 1
ATOM 6189 C CA . GLU A 1 782 ? 14.341 -10.714 -38.367 1.00 94.00 782 GLU A CA 1
ATOM 6190 C C . GLU A 1 782 ? 15.379 -10.985 -39.474 1.00 94.00 782 GLU A C 1
ATOM 6192 O O . GLU A 1 782 ? 15.042 -10.950 -40.654 1.00 94.00 782 GLU A O 1
ATOM 6197 N N . ASP A 1 783 ? 16.587 -11.425 -39.119 1.00 90.56 783 ASP A N 1
ATOM 6198 C CA . ASP A 1 783 ? 17.658 -11.800 -40.055 1.00 90.56 783 ASP A CA 1
ATOM 6199 C C . ASP A 1 783 ? 17.270 -12.979 -40.966 1.00 90.56 783 ASP A C 1
ATOM 6201 O O . ASP A 1 783 ? 17.665 -13.062 -42.130 1.00 90.56 783 ASP A O 1
ATOM 6205 N N . LYS A 1 784 ? 16.513 -13.940 -40.421 1.00 90.19 784 LYS A N 1
ATOM 6206 C CA . LYS A 1 784 ? 16.246 -15.242 -41.053 1.00 90.19 784 LYS A CA 1
ATOM 6207 C C . LYS A 1 784 ? 15.028 -15.240 -41.971 1.00 90.19 784 LYS A C 1
ATOM 6209 O O . LYS A 1 784 ? 14.941 -16.110 -42.845 1.00 90.19 784 LYS A O 1
ATOM 6214 N N . TYR A 1 785 ? 14.079 -14.323 -41.762 1.00 90.75 785 TYR A N 1
ATOM 6215 C CA . TYR A 1 785 ? 12.904 -14.150 -42.627 1.00 90.75 785 TYR A CA 1
ATOM 6216 C C . TYR A 1 785 ? 12.130 -12.818 -42.462 1.00 90.75 785 TYR A C 1
ATOM 6218 O O . TYR A 1 785 ? 11.019 -12.720 -42.979 1.00 90.75 785 TYR A O 1
ATOM 6226 N N . GLY A 1 786 ? 12.652 -11.811 -41.756 1.00 90.31 786 GLY A N 1
ATOM 6227 C CA . GLY A 1 786 ? 11.961 -10.534 -41.508 1.00 90.31 786 GLY A CA 1
ATOM 6228 C C . GLY A 1 786 ? 10.934 -10.572 -40.372 1.00 90.31 786 GLY A C 1
ATOM 6229 O O . GLY A 1 786 ? 9.924 -9.875 -40.441 1.00 90.31 786 GLY A O 1
ATOM 6230 N N . GLY A 1 787 ? 11.120 -11.443 -39.374 1.00 94.38 787 GLY A N 1
ATOM 6231 C CA . GLY A 1 787 ? 10.320 -11.422 -38.150 1.00 94.38 787 GLY A CA 1
ATOM 6232 C C . GLY A 1 787 ? 8.821 -11.544 -38.434 1.00 94.38 787 GLY A C 1
ATOM 6233 O O . GLY A 1 787 ? 8.382 -12.484 -39.103 1.00 94.38 787 GLY A O 1
ATOM 6234 N N . PHE A 1 788 ? 8.024 -10.577 -37.966 1.00 96.31 788 PHE A N 1
ATOM 6235 C CA . PHE A 1 788 ? 6.574 -10.571 -38.194 1.00 96.31 788 PHE A CA 1
ATOM 6236 C C . PHE A 1 788 ? 6.142 -10.295 -39.644 1.00 96.31 788 PHE A C 1
ATOM 6238 O O . PHE A 1 788 ? 4.965 -10.469 -39.955 1.00 96.31 788 PHE A O 1
ATOM 6245 N N . LEU A 1 789 ? 7.054 -9.963 -40.566 1.00 92.62 789 LEU A N 1
ATOM 6246 C CA . LEU A 1 789 ? 6.764 -9.914 -42.009 1.00 92.62 789 LEU A CA 1
ATOM 6247 C C . LEU A 1 789 ? 6.544 -11.306 -42.616 1.00 92.62 789 LEU A C 1
ATOM 6249 O O . LEU A 1 789 ? 5.982 -11.442 -43.701 1.00 92.62 789 LEU A O 1
ATOM 6253 N N . SER A 1 790 ? 6.962 -12.360 -41.922 1.00 95.12 790 SER A N 1
ATOM 6254 C CA . SER A 1 790 ? 6.867 -13.736 -42.391 1.00 95.12 790 SER A CA 1
ATOM 6255 C C . SER A 1 790 ? 5.863 -14.518 -41.559 1.00 95.12 790 SER A C 1
ATOM 6257 O O . SER A 1 790 ? 6.048 -14.717 -40.362 1.00 95.12 790 SER A O 1
ATOM 6259 N N . GLN A 1 791 ? 4.852 -15.091 -42.217 1.00 90.69 791 GLN A N 1
ATOM 6260 C CA . GLN A 1 791 ? 3.862 -15.969 -41.579 1.00 90.69 791 GLN A CA 1
ATOM 6261 C C . GLN A 1 791 ? 4.499 -17.208 -40.911 1.00 90.69 791 GLN A C 1
ATOM 6263 O O . GLN A 1 791 ? 3.869 -17.861 -40.087 1.00 90.69 791 GLN A O 1
ATOM 6268 N N . ARG A 1 792 ? 5.776 -17.516 -41.187 1.00 94.00 792 ARG A N 1
ATOM 6269 C CA . ARG A 1 792 ? 6.537 -18.557 -40.470 1.00 94.00 792 ARG A CA 1
ATOM 6270 C C . ARG A 1 792 ? 6.665 -18.245 -38.975 1.00 94.00 792 ARG A C 1
ATOM 6272 O O . ARG A 1 792 ? 6.673 -19.180 -38.176 1.00 94.00 792 ARG A O 1
ATOM 6279 N N . ILE A 1 793 ? 6.667 -16.961 -38.596 1.00 93.50 793 ILE A N 1
ATOM 6280 C CA . ILE A 1 793 ? 6.662 -16.549 -37.190 1.00 93.50 793 ILE A CA 1
ATOM 6281 C C . ILE A 1 793 ? 5.396 -16.983 -36.459 1.00 93.50 793 ILE A C 1
ATOM 6283 O O . ILE A 1 793 ? 5.421 -17.084 -35.245 1.00 93.50 793 ILE A O 1
ATOM 6287 N N . VAL A 1 794 ? 4.292 -17.262 -37.160 1.00 94.06 794 VAL A N 1
ATOM 6288 C CA . VAL A 1 794 ? 3.047 -17.723 -36.532 1.00 94.06 794 VAL A CA 1
ATOM 6289 C C . VAL A 1 794 ? 3.253 -19.087 -35.873 1.00 94.06 794 VAL A C 1
ATOM 6291 O O . VAL A 1 794 ? 2.790 -19.293 -34.755 1.00 94.06 794 VAL A O 1
ATOM 6294 N N . SER A 1 795 ? 3.995 -19.995 -36.522 1.00 94.25 795 SER A N 1
ATOM 6295 C CA . SER A 1 795 ? 4.373 -21.277 -35.910 1.00 94.25 795 SER A CA 1
ATOM 6296 C C . SER A 1 795 ? 5.435 -21.074 -34.839 1.00 94.25 795 SER A C 1
ATOM 6298 O O . SER A 1 795 ? 5.262 -21.555 -33.728 1.00 94.25 795 SER A O 1
ATOM 6300 N N . ASP A 1 796 ? 6.492 -20.312 -35.138 1.00 93.69 796 ASP A N 1
ATOM 6301 C CA . ASP A 1 796 ? 7.591 -20.110 -34.188 1.00 93.69 796 ASP A CA 1
ATOM 6302 C C . ASP A 1 796 ? 7.091 -19.404 -32.897 1.00 93.69 796 ASP A C 1
ATOM 6304 O O . ASP A 1 796 ? 7.509 -19.765 -31.799 1.00 93.69 796 ASP A O 1
ATOM 6308 N N . TYR A 1 797 ? 6.122 -18.481 -33.006 1.00 94.88 797 TYR A N 1
ATOM 6309 C CA . TYR A 1 797 ? 5.405 -17.846 -31.890 1.00 94.88 797 TYR A CA 1
ATOM 6310 C C . TYR A 1 797 ? 4.440 -18.806 -31.199 1.00 94.88 797 TYR A C 1
ATOM 6312 O O . TYR A 1 797 ? 4.401 -18.827 -29.976 1.00 94.88 797 TYR A O 1
ATOM 6320 N N . LYS A 1 798 ? 3.649 -19.600 -31.938 1.00 94.00 798 LYS A N 1
ATOM 6321 C CA . LYS A 1 798 ? 2.770 -20.614 -31.330 1.00 94.00 798 LYS A CA 1
ATOM 6322 C C . LYS A 1 798 ? 3.596 -21.595 -30.498 1.00 94.00 798 LYS A C 1
ATOM 6324 O O . LYS A 1 798 ? 3.159 -21.996 -29.427 1.00 94.00 798 LYS A O 1
ATOM 6329 N N . ASP A 1 799 ? 4.775 -21.978 -30.972 1.00 95.81 799 ASP A N 1
ATOM 6330 C CA . ASP A 1 799 ? 5.655 -22.921 -30.287 1.00 95.81 799 ASP A CA 1
ATOM 6331 C C . ASP A 1 799 ? 6.407 -22.247 -29.123 1.00 95.81 799 ASP A C 1
ATOM 6333 O O . ASP A 1 799 ? 6.579 -22.869 -28.079 1.00 95.81 799 ASP A O 1
ATOM 6337 N N . PHE A 1 800 ? 6.758 -20.958 -29.228 1.00 92.50 800 PHE A N 1
ATOM 6338 C CA . PHE A 1 800 ? 7.205 -20.129 -28.097 1.00 92.50 800 PHE A CA 1
ATOM 6339 C C . PHE A 1 800 ? 6.116 -19.988 -27.019 1.00 92.50 800 PHE A C 1
ATOM 6341 O O . PHE A 1 800 ? 6.382 -20.265 -25.853 1.00 92.50 800 PHE A O 1
ATOM 6348 N N . ALA A 1 801 ? 4.881 -19.656 -27.397 1.00 94.75 801 ALA A N 1
ATOM 6349 C CA . ALA A 1 801 ? 3.727 -19.627 -26.505 1.00 94.75 801 ALA A CA 1
ATOM 6350 C C . ALA A 1 801 ? 3.470 -21.011 -25.885 1.00 94.75 801 ALA A C 1
ATOM 6352 O O . ALA A 1 801 ? 3.238 -21.105 -24.686 1.00 94.75 801 ALA A O 1
ATOM 6353 N N . GLU A 1 802 ? 3.598 -22.097 -26.656 1.00 91.81 802 GLU A N 1
ATOM 6354 C CA . GLU A 1 802 ? 3.490 -23.459 -26.131 1.00 91.81 802 GLU A CA 1
ATOM 6355 C C . GLU A 1 802 ? 4.606 -23.788 -25.135 1.00 91.81 802 GLU A C 1
ATOM 6357 O O . GLU A 1 802 ? 4.330 -24.371 -24.091 1.00 91.81 802 GLU A O 1
ATOM 6362 N N . LEU A 1 803 ? 5.849 -23.376 -25.401 1.00 88.75 803 LEU A N 1
ATOM 6363 C CA . LEU A 1 803 ? 6.948 -23.497 -24.444 1.00 88.75 803 LEU A CA 1
ATOM 6364 C C . LEU A 1 803 ? 6.643 -22.696 -23.172 1.00 88.75 803 LEU A C 1
ATOM 6366 O O . LEU A 1 803 ? 6.867 -23.197 -22.076 1.00 88.75 803 LEU A O 1
ATOM 6370 N N . CYS A 1 804 ? 6.068 -21.499 -23.283 1.00 91.88 804 CYS A N 1
ATOM 6371 C CA . CYS A 1 804 ? 5.615 -20.735 -22.126 1.00 91.88 804 CYS A CA 1
ATOM 6372 C C . CYS A 1 804 ? 4.499 -21.460 -21.353 1.00 91.88 804 CYS A C 1
ATOM 6374 O O . CYS A 1 804 ? 4.575 -21.550 -20.129 1.00 91.88 804 CYS A O 1
ATOM 6376 N N . PHE A 1 805 ? 3.517 -22.056 -22.036 1.00 90.88 805 PHE A N 1
ATOM 6377 C CA . PHE A 1 805 ? 2.459 -22.855 -21.406 1.00 90.88 805 PHE A CA 1
ATOM 6378 C C . PHE A 1 805 ? 3.004 -24.146 -20.761 1.00 90.88 805 PHE A C 1
ATOM 6380 O O . PHE A 1 805 ? 2.503 -24.573 -19.728 1.00 90.88 805 PHE A O 1
ATOM 6387 N N . GLN A 1 806 ? 4.055 -24.756 -21.316 1.00 84.56 806 GLN A N 1
ATOM 6388 C CA . GLN A 1 806 ? 4.678 -25.974 -20.776 1.00 84.56 806 GLN A CA 1
ATOM 6389 C C . GLN A 1 806 ? 5.657 -25.713 -19.626 1.00 84.56 806 GLN A C 1
ATOM 6391 O O . GLN A 1 806 ? 5.751 -26.526 -18.711 1.00 84.56 806 GLN A O 1
ATOM 6396 N N . ARG A 1 807 ? 6.446 -24.635 -19.703 1.00 87.44 807 ARG A N 1
ATOM 6397 C CA . ARG A 1 807 ? 7.538 -24.345 -18.758 1.00 87.44 807 ARG A CA 1
ATOM 6398 C C . ARG A 1 807 ? 7.138 -23.361 -17.660 1.00 87.44 807 ARG A C 1
ATOM 6400 O O . ARG A 1 807 ? 7.866 -23.291 -16.671 1.00 87.44 807 ARG A O 1
ATOM 6407 N N . PHE A 1 808 ? 6.036 -22.626 -17.849 1.00 89.88 808 PHE A N 1
ATOM 6408 C CA . PHE A 1 808 ? 5.476 -21.666 -16.889 1.00 89.88 808 PHE A CA 1
ATOM 6409 C C . PHE A 1 808 ? 3.953 -21.785 -16.703 1.00 89.88 808 PHE A C 1
ATOM 6411 O O . PHE A 1 808 ? 3.430 -21.187 -15.772 1.00 89.88 808 PHE A O 1
ATOM 6418 N N . GLY A 1 809 ? 3.202 -22.493 -17.559 1.00 82.00 809 GLY A N 1
ATOM 6419 C CA . GLY A 1 809 ? 1.734 -22.612 -17.451 1.00 82.00 809 GLY A CA 1
ATOM 6420 C C . GLY A 1 809 ? 1.243 -23.580 -16.367 1.00 82.00 809 GLY A C 1
ATOM 6421 O O . GLY A 1 809 ? 0.057 -23.599 -16.051 1.00 82.00 809 GLY A O 1
ATOM 6422 N N . ASP A 1 810 ? 2.156 -24.306 -15.719 1.00 76.88 810 ASP A N 1
ATOM 6423 C CA . ASP A 1 810 ? 1.946 -24.887 -14.387 1.00 76.88 810 ASP A CA 1
ATOM 6424 C C . ASP A 1 810 ? 1.744 -23.807 -13.298 1.00 76.88 810 ASP A C 1
ATOM 6426 O O . ASP A 1 810 ? 1.319 -24.112 -12.185 1.00 76.88 810 ASP A O 1
ATOM 6430 N N . ARG A 1 811 ? 2.010 -22.534 -13.629 1.00 86.62 811 ARG A N 1
ATOM 6431 C CA . ARG A 1 811 ? 1.896 -21.357 -12.758 1.00 86.62 811 ARG A CA 1
ATOM 6432 C C . ARG A 1 811 ? 1.048 -20.233 -13.382 1.00 86.62 811 ARG A C 1
ATOM 6434 O O . ARG A 1 811 ? 0.010 -19.872 -12.825 1.00 86.62 811 ARG A O 1
ATOM 6441 N N . VAL A 1 812 ? 1.457 -19.691 -14.531 1.00 91.12 812 VAL A N 1
ATOM 6442 C CA . VAL A 1 812 ? 0.897 -18.497 -15.202 1.00 91.12 812 VAL A CA 1
ATOM 6443 C C . VAL A 1 812 ? -0.514 -18.720 -15.759 1.00 91.12 812 VAL A C 1
ATOM 6445 O O . VAL A 1 812 ? -0.757 -19.663 -16.513 1.00 91.12 812 VAL A O 1
ATOM 6448 N N . LYS A 1 813 ? -1.433 -17.786 -15.462 1.00 86.12 813 LYS A N 1
ATOM 6449 C CA . LYS A 1 813 ? -2.870 -17.917 -15.779 1.00 86.12 813 LYS A CA 1
ATOM 6450 C C . LYS A 1 813 ? -3.447 -16.814 -16.670 1.00 86.12 813 LYS A C 1
ATOM 6452 O O . LYS A 1 813 ? -4.461 -17.070 -17.311 1.00 86.12 813 LYS A O 1
ATOM 6457 N N . HIS A 1 814 ? -2.868 -15.611 -16.701 1.00 91.94 814 HIS A N 1
ATOM 6458 C CA . HIS A 1 814 ? -3.407 -14.463 -17.445 1.00 91.94 814 HIS A CA 1
ATOM 6459 C C . HIS A 1 814 ? -2.528 -14.128 -18.651 1.00 91.94 814 HIS A C 1
ATOM 6461 O O . HIS A 1 814 ? -1.616 -13.308 -18.590 1.00 91.94 814 HIS A O 1
ATOM 6467 N N . TRP A 1 815 ? -2.811 -14.780 -19.771 1.00 95.88 815 TRP A N 1
ATOM 6468 C CA . TRP A 1 815 ? -2.004 -14.662 -20.977 1.00 95.88 815 TRP A CA 1
ATOM 6469 C C . TRP A 1 815 ? -2.489 -13.502 -21.847 1.00 95.88 815 TRP A C 1
ATOM 6471 O O . TRP A 1 815 ? -3.624 -13.483 -22.319 1.00 95.88 815 TRP A O 1
ATOM 6481 N N . ILE A 1 816 ? -1.617 -12.531 -22.089 1.00 98.19 816 ILE A N 1
ATOM 6482 C CA . ILE A 1 816 ? -1.814 -11.496 -23.103 1.00 98.19 816 ILE A CA 1
ATOM 6483 C C . ILE A 1 816 ? -0.946 -11.898 -24.291 1.00 98.19 816 ILE A C 1
ATOM 6485 O O . ILE A 1 816 ? 0.262 -12.047 -24.156 1.00 98.19 816 ILE A O 1
ATOM 6489 N N . THR A 1 817 ? -1.519 -12.080 -25.476 1.00 98.38 817 THR A N 1
ATOM 6490 C CA . THR A 1 817 ? -0.708 -12.477 -26.636 1.00 98.38 817 THR A CA 1
ATOM 6491 C C . THR A 1 817 ? 0.201 -11.336 -27.100 1.00 98.38 817 THR A C 1
ATOM 6493 O O . THR A 1 817 ? 1.387 -11.555 -27.345 1.00 98.38 817 THR A O 1
ATOM 6496 N N . PHE A 1 818 ? -0.346 -10.115 -27.172 1.00 98.31 818 PHE A N 1
ATOM 6497 C CA . PHE A 1 818 ? 0.312 -8.926 -27.722 1.00 98.31 818 PHE A CA 1
ATOM 6498 C C . PHE A 1 818 ? -0.017 -7.656 -26.928 1.00 98.31 818 PHE A C 1
ATOM 6500 O O . PHE A 1 818 ? -1.168 -7.457 -26.525 1.00 98.31 818 PHE A O 1
ATOM 6507 N N . ASN A 1 819 ? 0.986 -6.789 -26.755 1.00 97.50 819 ASN A N 1
ATOM 6508 C CA . ASN A 1 819 ? 0.804 -5.376 -26.414 1.00 97.50 819 ASN A CA 1
ATOM 6509 C C . ASN A 1 819 ? 0.713 -4.522 -27.681 1.00 97.50 819 ASN A C 1
ATOM 6511 O O . ASN A 1 819 ? 1.625 -4.589 -28.504 1.00 97.50 819 ASN A O 1
ATOM 6515 N N . GLU A 1 820 ? -0.331 -3.694 -27.773 1.00 96.38 820 GLU A N 1
ATOM 6516 C CA . GLU A 1 820 ? -0.447 -2.551 -28.698 1.00 96.38 820 GLU A CA 1
ATOM 6517 C C . GLU A 1 820 ? 0.015 -2.899 -30.120 1.00 96.38 820 GLU A C 1
ATOM 6519 O O . GLU A 1 820 ? 1.017 -2.378 -30.621 1.00 96.38 820 GLU A O 1
ATOM 6524 N N . PRO A 1 821 ? -0.651 -3.879 -30.758 1.00 96.56 821 PRO A N 1
ATOM 6525 C CA . PRO A 1 821 ? -0.199 -4.413 -32.031 1.00 96.56 821 PRO A CA 1
ATOM 6526 C C . PRO A 1 821 ? -0.379 -3.406 -33.179 1.00 96.56 821 PRO A C 1
ATOM 6528 O O . PRO A 1 821 ? 0.284 -3.562 -34.206 1.00 96.56 821 PRO A O 1
ATOM 6531 N N . TYR A 1 822 ? -1.208 -2.364 -33.011 1.00 95.88 822 TYR A N 1
ATOM 6532 C CA . TYR A 1 822 ? -1.234 -1.215 -33.915 1.00 95.88 822 TYR A CA 1
ATOM 6533 C C . TYR A 1 822 ? 0.052 -0.402 -33.756 1.00 95.88 822 TYR A C 1
ATOM 6535 O O . TYR A 1 822 ? 0.812 -0.335 -34.719 1.00 95.88 822 TYR A O 1
ATOM 6543 N N . GLU A 1 823 ? 0.370 0.123 -32.567 1.00 93.94 823 GLU A N 1
ATOM 6544 C CA . GLU A 1 823 ? 1.590 0.933 -32.385 1.00 93.94 823 GLU A CA 1
ATOM 6545 C C . GLU A 1 823 ? 2.877 0.156 -32.716 1.00 93.94 823 GLU A C 1
ATOM 6547 O O . GLU A 1 823 ? 3.796 0.719 -33.307 1.00 93.94 823 GLU A O 1
ATOM 6552 N N . PHE A 1 824 ? 2.923 -1.161 -32.482 1.00 95.50 824 PHE A N 1
ATOM 6553 C CA . PHE A 1 824 ? 4.020 -2.007 -32.967 1.00 95.50 824 PHE A CA 1
ATOM 6554 C C . PHE A 1 824 ? 4.132 -2.025 -34.501 1.00 95.50 824 PHE A C 1
ATOM 6556 O O . PHE A 1 824 ? 5.206 -1.782 -35.056 1.00 95.50 824 PHE A O 1
ATOM 6563 N N . SER A 1 825 ? 3.019 -2.285 -35.198 1.00 96.69 825 SER A N 1
ATOM 6564 C CA . SER A 1 825 ? 2.971 -2.312 -36.669 1.00 96.69 825 SER A CA 1
ATOM 6565 C C . SER A 1 825 ? 3.301 -0.941 -37.269 1.00 96.69 825 SER A C 1
ATOM 6567 O O . SER A 1 825 ? 3.951 -0.854 -38.312 1.00 96.69 825 SER A O 1
ATOM 6569 N N . MET A 1 826 ? 2.862 0.131 -36.608 1.00 95.19 826 MET A N 1
ATOM 6570 C CA . MET A 1 826 ? 3.003 1.504 -37.076 1.00 95.19 826 MET A CA 1
ATOM 6571 C C . MET A 1 826 ? 4.397 2.068 -36.784 1.00 95.19 826 MET A C 1
ATOM 6573 O O . MET A 1 826 ? 5.096 2.494 -37.704 1.00 95.19 826 MET A O 1
ATOM 6577 N N . GLY A 1 827 ? 4.849 2.010 -35.532 1.00 93.69 827 GLY A N 1
ATOM 6578 C CA . GLY A 1 827 ? 6.174 2.467 -35.124 1.00 93.69 827 GLY A CA 1
ATOM 6579 C C . GLY A 1 827 ? 7.306 1.704 -35.814 1.00 93.69 827 GLY A C 1
ATOM 6580 O O . GLY A 1 827 ? 8.276 2.323 -36.256 1.00 93.69 827 GLY A O 1
ATOM 6581 N N . GLY A 1 828 ? 7.179 0.377 -35.928 1.00 93.56 828 GLY A N 1
ATOM 6582 C CA . GLY A 1 828 ? 8.242 -0.497 -36.432 1.00 93.56 828 GLY A CA 1
ATOM 6583 C C . GLY A 1 828 ? 8.377 -0.570 -37.955 1.00 93.56 828 GLY A C 1
ATOM 6584 O O . GLY A 1 828 ? 9.499 -0.725 -38.441 1.00 93.56 828 GLY A O 1
ATOM 6585 N N . TRP A 1 829 ? 7.263 -0.449 -38.696 1.00 95.75 829 TRP A N 1
ATOM 6586 C CA . TRP A 1 829 ? 7.209 -0.675 -40.154 1.00 95.75 829 TRP A CA 1
ATOM 6587 C C . TRP A 1 829 ? 6.498 0.423 -40.966 1.00 95.75 829 TRP A C 1
ATOM 6589 O O . TRP A 1 829 ? 6.531 0.388 -42.197 1.00 95.75 829 TRP A O 1
ATOM 6599 N N . GLU A 1 830 ? 5.840 1.399 -40.329 1.00 94.69 830 GLU A N 1
ATOM 6600 C CA . GLU A 1 830 ? 5.066 2.437 -41.027 1.00 94.69 830 GLU A CA 1
ATOM 6601 C C . GLU A 1 830 ? 5.744 3.810 -40.963 1.00 94.69 830 GLU A C 1
ATOM 6603 O O . GLU A 1 830 ? 5.960 4.423 -42.011 1.00 94.69 830 GLU A O 1
ATOM 6608 N N . SER A 1 831 ? 6.138 4.258 -39.765 1.00 92.75 831 SER A N 1
ATOM 6609 C CA . SER A 1 831 ? 6.920 5.479 -39.513 1.00 92.75 831 SER A CA 1
ATOM 6610 C C . SER A 1 831 ? 8.425 5.224 -39.352 1.00 92.75 831 SER A C 1
ATOM 6612 O O . SER A 1 831 ? 9.232 6.141 -39.535 1.00 92.75 831 SER A O 1
ATOM 6614 N N . GLY A 1 832 ? 8.800 4.005 -38.946 1.00 91.81 832 GLY A N 1
ATOM 6615 C CA . GLY A 1 832 ? 10.146 3.663 -38.493 1.00 91.81 832 GLY A CA 1
ATOM 6616 C C . GLY A 1 832 ? 10.597 4.454 -37.256 1.00 91.81 832 GLY A C 1
ATOM 6617 O O . GLY A 1 832 ? 11.796 4.659 -37.074 1.00 91.81 832 GLY A O 1
ATOM 6618 N N . SER A 1 833 ? 9.683 4.976 -36.432 1.00 89.19 833 SER A N 1
ATOM 6619 C CA . SER A 1 833 ? 10.034 5.643 -35.163 1.00 89.19 833 SER A CA 1
ATOM 6620 C C . SER A 1 833 ? 10.404 4.660 -34.045 1.00 89.19 833 SER A C 1
ATOM 6622 O O . SER A 1 833 ? 10.835 5.077 -32.975 1.00 89.19 833 SER A O 1
ATOM 6624 N N . SER A 1 834 ? 10.223 3.364 -34.280 1.00 91.81 834 SER A N 1
ATOM 6625 C CA . SER A 1 834 ? 10.482 2.271 -33.344 1.00 91.81 834 SER A CA 1
ATOM 6626 C C . SER A 1 834 ? 11.178 1.123 -34.072 1.00 91.81 834 SER A C 1
ATOM 6628 O O . SER A 1 834 ? 11.171 1.087 -35.302 1.00 91.81 834 SER A O 1
ATOM 6630 N N . ALA A 1 835 ? 11.770 0.177 -33.343 1.00 92.69 835 ALA A N 1
ATOM 6631 C CA . ALA A 1 835 ? 12.401 -0.993 -33.953 1.00 92.69 835 ALA A CA 1
ATOM 6632 C C . ALA A 1 835 ? 11.410 -1.833 -34.792 1.00 92.69 835 ALA A C 1
ATOM 6634 O O . ALA A 1 835 ? 10.247 -1.946 -34.398 1.00 92.69 835 ALA A O 1
ATOM 6635 N N . PRO A 1 836 ? 11.843 -2.449 -35.912 1.00 93.56 836 PRO A N 1
ATOM 6636 C CA . PRO A 1 836 ? 13.204 -2.484 -36.471 1.00 93.56 836 PRO A CA 1
ATOM 6637 C C . PRO A 1 836 ? 13.599 -1.224 -37.270 1.00 93.56 836 PRO A C 1
ATOM 6639 O O . PRO A 1 836 ? 14.550 -1.247 -38.045 1.00 93.56 836 PRO A O 1
ATOM 6642 N N . GLY A 1 837 ? 12.875 -0.111 -37.131 1.00 92.75 837 GLY A N 1
ATOM 6643 C CA . GLY A 1 837 ? 13.206 1.148 -37.797 1.00 92.75 837 GLY A CA 1
ATOM 6644 C C . GLY A 1 837 ? 12.855 1.171 -39.277 1.00 92.75 837 GLY A C 1
ATOM 6645 O O . GLY A 1 837 ? 13.394 2.007 -40.015 1.00 92.75 837 GLY A O 1
ATOM 6646 N N . ARG A 1 838 ? 11.990 0.253 -39.716 1.00 93.12 838 ARG A N 1
ATOM 6647 C CA . ARG A 1 838 ? 11.621 0.084 -41.115 1.00 93.12 838 ARG A CA 1
ATOM 6648 C C . ARG A 1 838 ? 10.519 1.054 -41.500 1.00 93.12 838 ARG A C 1
ATOM 6650 O O . ARG A 1 838 ? 9.576 1.297 -40.755 1.00 93.12 838 ARG A O 1
ATOM 6657 N N . CYS A 1 839 ? 10.662 1.613 -42.688 1.00 94.88 839 CYS A N 1
ATOM 6658 C CA . CYS A 1 839 ? 9.632 2.361 -43.387 1.00 94.88 839 CYS A CA 1
ATOM 6659 C C . CYS A 1 839 ? 10.116 2.623 -44.814 1.00 94.88 839 CYS A C 1
ATOM 6661 O O . CYS A 1 839 ? 11.303 2.477 -45.122 1.00 94.88 839 CYS A O 1
ATOM 6663 N N . SER A 1 840 ? 9.225 3.071 -45.689 1.00 94.94 840 SER A N 1
ATOM 6664 C CA . SER A 1 840 ? 9.644 3.570 -46.997 1.00 94.94 840 SER A CA 1
ATOM 6665 C C . SER A 1 840 ? 10.517 4.820 -46.806 1.00 94.94 840 SER A C 1
ATOM 6667 O O . SER A 1 840 ? 10.103 5.756 -46.130 1.00 94.94 840 SER A O 1
ATOM 6669 N N . SER A 1 841 ? 11.704 4.894 -47.415 1.00 90.38 841 SER A N 1
ATOM 6670 C CA . SER A 1 841 ? 12.716 5.940 -47.127 1.00 90.38 841 SER A CA 1
ATOM 6671 C C . SER A 1 841 ? 12.292 7.398 -47.403 1.00 90.38 841 SER A C 1
ATOM 6673 O O . SER A 1 841 ? 12.974 8.342 -46.994 1.00 90.38 841 SER A O 1
ATOM 6675 N N . TRP A 1 842 ? 11.153 7.607 -48.071 1.00 89.62 842 TRP A N 1
ATOM 6676 C CA . TRP A 1 842 ? 10.504 8.911 -48.240 1.00 89.62 842 TRP A CA 1
ATOM 6677 C C . TRP A 1 842 ? 9.651 9.341 -47.030 1.00 89.62 842 TRP A C 1
ATOM 6679 O O . TRP A 1 842 ? 9.435 10.539 -46.854 1.00 89.62 842 TRP A O 1
ATOM 6689 N N . VAL A 1 843 ? 9.204 8.401 -46.187 1.00 90.38 843 VAL A N 1
ATOM 6690 C CA . VAL A 1 843 ? 8.504 8.660 -44.914 1.00 90.38 843 VAL A CA 1
ATOM 6691 C C . VAL A 1 843 ? 9.475 9.214 -43.878 1.00 90.38 843 VAL A C 1
ATOM 6693 O O . VAL A 1 843 ? 9.224 10.260 -43.283 1.00 90.38 843 VAL A O 1
ATOM 6696 N N . ASN A 1 844 ? 10.589 8.516 -43.674 1.00 88.44 844 ASN A N 1
ATOM 6697 C CA . ASN A 1 844 ? 11.662 8.917 -42.779 1.00 88.44 844 ASN A CA 1
ATOM 6698 C C . ASN A 1 844 ? 12.993 8.479 -43.401 1.00 88.44 844 ASN A C 1
ATOM 6700 O O . ASN A 1 844 ? 13.205 7.304 -43.692 1.00 88.44 844 ASN A O 1
ATOM 6704 N N . ARG A 1 845 ? 13.902 9.438 -43.601 1.00 88.62 845 ARG A N 1
ATOM 6705 C CA . ARG A 1 845 ? 15.181 9.213 -44.295 1.00 88.62 845 ARG A CA 1
ATOM 6706 C C . ARG A 1 845 ? 16.174 8.366 -43.495 1.00 88.62 845 ARG A C 1
ATOM 6708 O O . ARG A 1 845 ? 17.166 7.933 -44.067 1.00 88.62 845 ARG A O 1
ATOM 6715 N N . ALA A 1 846 ? 15.912 8.133 -42.207 1.00 86.38 846 ALA A N 1
ATOM 6716 C CA . ALA A 1 846 ? 16.674 7.193 -41.390 1.00 86.38 846 ALA A CA 1
ATOM 6717 C C . ALA A 1 846 ? 16.289 5.721 -41.656 1.00 86.38 846 ALA A C 1
ATOM 6719 O O . ALA A 1 846 ? 17.060 4.822 -41.328 1.00 86.38 846 ALA A O 1
ATOM 6720 N N . CYS A 1 847 ? 15.128 5.444 -42.267 1.00 90.00 847 CYS A N 1
ATOM 6721 C CA . CYS A 1 847 ? 14.738 4.085 -42.645 1.00 90.00 847 CYS A CA 1
ATOM 6722 C C . CYS A 1 847 ? 15.610 3.574 -43.799 1.00 90.00 847 CYS A C 1
ATOM 6724 O O . CYS A 1 847 ? 15.480 4.024 -44.940 1.00 90.00 847 CYS A O 1
ATOM 6726 N N . GLN A 1 848 ? 16.483 2.610 -43.501 1.00 83.62 848 GLN A N 1
ATOM 6727 C CA . GLN A 1 848 ? 17.383 2.007 -44.490 1.00 83.62 848 GLN A CA 1
ATOM 6728 C C . GLN A 1 848 ? 16.671 0.990 -45.400 1.00 83.62 848 GLN A C 1
ATOM 6730 O O . GLN A 1 848 ? 17.097 0.759 -46.531 1.00 83.62 848 GLN A O 1
ATOM 6735 N N . ALA A 1 849 ? 15.568 0.408 -44.922 1.00 89.94 849 ALA A N 1
ATOM 6736 C CA . ALA A 1 849 ? 14.700 -0.503 -45.659 1.00 89.94 849 ALA A CA 1
ATOM 6737 C C . ALA A 1 849 ? 13.259 -0.439 -45.121 1.00 89.94 849 ALA A C 1
ATOM 6739 O O . ALA A 1 849 ? 13.022 0.054 -44.017 1.00 89.94 849 ALA A O 1
ATOM 6740 N N . GLY A 1 850 ? 12.320 -0.992 -45.887 1.00 94.06 850 GLY A N 1
ATOM 6741 C CA . GLY A 1 850 ? 10.922 -1.173 -45.501 1.00 94.06 850 GLY A CA 1
ATOM 6742 C C . GLY A 1 850 ? 9.934 -0.697 -46.563 1.00 94.06 850 GLY A C 1
ATOM 6743 O O . GLY A 1 850 ? 10.296 0.042 -47.480 1.00 94.06 850 GLY A O 1
ATOM 6744 N N . ASP A 1 851 ? 8.680 -1.120 -46.423 1.00 94.25 851 ASP A N 1
ATOM 6745 C CA . ASP A 1 851 ? 7.554 -0.641 -47.231 1.00 94.25 851 ASP A CA 1
ATOM 6746 C C . ASP A 1 851 ? 6.350 -0.328 -46.338 1.00 94.25 851 ASP A C 1
ATOM 6748 O O . ASP A 1 851 ? 5.522 -1.193 -46.037 1.00 94.25 851 ASP A O 1
ATOM 6752 N N . SER A 1 852 ? 6.213 0.952 -45.987 1.00 96.25 852 SER A N 1
ATOM 6753 C CA . SER A 1 852 ? 5.104 1.486 -45.193 1.00 96.25 852 SER A CA 1
ATOM 6754 C C . SER A 1 852 ? 3.724 1.241 -45.816 1.00 96.25 852 SER A C 1
ATOM 6756 O O . SER A 1 852 ? 2.721 1.484 -45.147 1.00 96.25 852 SER A O 1
ATOM 6758 N N . SER A 1 853 ? 3.633 0.807 -47.082 1.00 92.56 853 SER A N 1
ATOM 6759 C CA . SER A 1 853 ? 2.376 0.488 -47.767 1.00 92.56 853 SER A CA 1
ATOM 6760 C C . SER A 1 853 ? 1.888 -0.945 -47.533 1.00 92.56 853 SER A C 1
ATOM 6762 O O . SER A 1 853 ? 0.679 -1.179 -47.573 1.00 92.56 853 SER A O 1
ATOM 6764 N N . THR A 1 854 ? 2.775 -1.914 -47.289 1.00 93.56 854 THR A N 1
ATOM 6765 C CA . THR A 1 854 ? 2.393 -3.333 -47.146 1.00 93.56 854 THR A CA 1
ATOM 6766 C C . THR A 1 854 ? 2.841 -3.952 -45.836 1.00 93.56 854 THR A C 1
ATOM 6768 O O . THR A 1 854 ? 2.079 -4.720 -45.249 1.00 93.56 854 THR A O 1
ATOM 6771 N N . GLU A 1 855 ? 4.028 -3.599 -45.344 1.00 96.75 855 GLU A N 1
ATOM 6772 C CA . GLU A 1 855 ? 4.642 -4.256 -44.195 1.00 96.75 855 GLU A CA 1
ATOM 6773 C C . GLU A 1 855 ? 3.742 -4.210 -42.944 1.00 96.75 855 GLU A C 1
ATOM 6775 O O . GLU A 1 855 ? 3.433 -5.288 -42.436 1.00 96.75 855 GLU A O 1
ATOM 6780 N N . PRO A 1 856 ? 3.161 -3.067 -42.516 1.00 97.75 856 PRO A N 1
ATOM 6781 C CA . PRO A 1 856 ? 2.278 -3.032 -41.343 1.00 97.75 856 PRO A CA 1
ATOM 6782 C C . PRO A 1 856 ? 1.028 -3.926 -41.458 1.00 97.75 856 PRO A C 1
ATOM 6784 O O . PRO A 1 856 ? 0.577 -4.474 -40.453 1.00 97.75 856 PRO A O 1
ATOM 6787 N N . TYR A 1 857 ? 0.475 -4.137 -42.663 1.00 97.50 857 TYR A N 1
ATOM 6788 C CA . TYR A 1 857 ? -0.648 -5.070 -42.858 1.00 97.50 857 TYR A CA 1
ATOM 6789 C C . TYR A 1 857 ? -0.231 -6.535 -42.748 1.00 97.50 857 TYR A C 1
ATOM 6791 O O . TYR A 1 857 ? -1.003 -7.351 -42.241 1.00 97.50 857 TYR A O 1
ATOM 6799 N N . ILE A 1 858 ? 0.985 -6.866 -43.179 1.00 97.19 858 ILE A N 1
ATOM 6800 C CA . ILE A 1 858 ? 1.547 -8.212 -43.058 1.00 97.19 858 ILE A CA 1
ATOM 6801 C C . ILE A 1 858 ? 1.904 -8.502 -41.590 1.00 97.19 858 ILE A C 1
ATOM 6803 O O . ILE A 1 858 ? 1.533 -9.561 -41.082 1.00 97.19 858 ILE A O 1
ATOM 6807 N N . ILE A 1 859 ? 2.512 -7.533 -40.887 1.00 97.75 859 ILE A N 1
ATOM 6808 C CA . ILE A 1 859 ? 2.760 -7.577 -39.436 1.00 97.75 859 ILE A CA 1
ATOM 6809 C C . ILE A 1 859 ? 1.451 -7.864 -38.690 1.00 97.75 859 ILE A C 1
ATOM 6811 O O . ILE A 1 859 ? 1.326 -8.902 -38.039 1.00 97.75 859 ILE A O 1
ATOM 6815 N N . ALA A 1 860 ? 0.438 -7.006 -38.846 1.00 98.06 860 ALA A N 1
ATOM 6816 C CA . ALA A 1 860 ? -0.852 -7.146 -38.172 1.00 98.06 860 ALA A CA 1
ATOM 6817 C C . ALA A 1 860 ? -1.547 -8.488 -38.445 1.00 98.06 860 ALA A C 1
ATOM 6819 O O . ALA A 1 860 ? -2.136 -9.084 -37.543 1.00 98.06 860 ALA A O 1
ATOM 6820 N N . HIS A 1 861 ? -1.470 -8.988 -39.680 1.00 97.81 861 HIS A N 1
ATOM 6821 C CA . HIS A 1 861 ? -2.023 -10.288 -40.046 1.00 97.81 861 HIS A CA 1
ATOM 6822 C C . HIS A 1 861 ? -1.327 -11.447 -39.332 1.00 97.81 861 HIS A C 1
ATOM 6824 O O . HIS A 1 861 ? -1.995 -12.316 -38.767 1.00 97.81 861 HIS A O 1
ATOM 6830 N N . ASN A 1 862 ? 0.004 -11.436 -39.299 1.00 98.12 862 ASN A N 1
ATOM 6831 C CA . ASN A 1 862 ? 0.778 -12.477 -38.634 1.00 98.12 862 ASN A CA 1
ATOM 6832 C C . ASN A 1 862 ? 0.631 -12.404 -37.105 1.00 98.12 862 ASN A C 1
ATOM 6834 O O . ASN A 1 862 ? 0.522 -13.452 -36.476 1.00 98.12 862 ASN A O 1
ATOM 6838 N N . LEU A 1 863 ? 0.509 -11.210 -36.510 1.00 98.31 863 LEU A N 1
ATOM 6839 C CA . LEU A 1 863 ? 0.151 -11.038 -35.092 1.00 98.31 863 LEU A CA 1
ATOM 6840 C C . LEU A 1 863 ? -1.229 -11.639 -34.778 1.00 98.31 863 LEU A C 1
ATOM 6842 O O . LEU A 1 863 ? -1.374 -12.392 -33.820 1.00 98.31 863 LEU A O 1
ATOM 6846 N N . LEU A 1 864 ? -2.247 -11.365 -35.598 1.00 98.56 864 LEU A N 1
ATOM 6847 C CA . LEU A 1 864 ? -3.601 -11.895 -35.389 1.00 98.56 864 LEU A CA 1
ATOM 6848 C C . LEU A 1 864 ? -3.672 -13.419 -35.530 1.00 98.56 864 LEU A C 1
ATOM 6850 O O . LEU A 1 864 ? -4.315 -14.085 -34.717 1.00 98.56 864 LEU A O 1
ATOM 6854 N N . LEU A 1 865 ? -2.970 -13.992 -36.508 1.00 97.94 865 LEU A N 1
ATOM 6855 C CA . LEU A 1 865 ? -2.851 -15.444 -36.637 1.00 97.94 865 LEU A CA 1
ATOM 6856 C C . LEU A 1 865 ? -2.095 -16.066 -35.460 1.00 97.94 865 LEU A C 1
ATOM 6858 O O . LEU A 1 865 ? -2.538 -17.075 -34.915 1.00 97.94 865 LEU A O 1
ATOM 6862 N N . ALA A 1 866 ? -0.987 -15.456 -35.044 1.00 97.88 866 ALA A N 1
ATOM 6863 C CA . ALA A 1 866 ? -0.200 -15.881 -33.892 1.00 97.88 866 ALA A CA 1
ATOM 6864 C C . ALA A 1 866 ? -1.035 -15.858 -32.596 1.00 97.88 866 ALA A C 1
ATOM 6866 O O . ALA A 1 866 ? -1.003 -16.818 -31.825 1.00 97.88 866 ALA A O 1
ATOM 6867 N N . HIS A 1 867 ? -1.865 -14.824 -32.414 1.00 98.25 867 HIS A N 1
ATOM 6868 C CA . HIS A 1 867 ? -2.832 -14.711 -31.321 1.00 98.25 867 HIS A CA 1
ATOM 6869 C C . HIS A 1 867 ? -3.840 -15.863 -31.358 1.00 98.25 867 HIS A C 1
ATOM 6871 O O . HIS A 1 867 ? -3.948 -16.611 -30.390 1.00 98.25 867 HIS A O 1
ATOM 6877 N N . ALA A 1 868 ? -4.524 -16.060 -32.488 1.00 96.88 868 ALA A N 1
ATOM 6878 C CA . ALA A 1 868 ? -5.538 -17.100 -32.636 1.00 96.88 868 ALA A CA 1
ATOM 6879 C C . ALA A 1 868 ? -4.972 -18.518 -32.436 1.00 96.88 868 ALA A C 1
ATOM 6881 O O . ALA A 1 868 ? -5.596 -19.345 -31.772 1.00 96.88 868 ALA A O 1
ATOM 6882 N N . HIS A 1 869 ? -3.764 -18.795 -32.940 1.00 96.69 869 HIS A N 1
ATOM 6883 C CA . HIS A 1 869 ? -3.094 -20.080 -32.739 1.00 96.69 869 HIS A CA 1
ATOM 6884 C C . HIS A 1 869 ? -2.700 -20.311 -31.272 1.00 96.69 869 HIS A C 1
ATOM 6886 O O . HIS A 1 869 ? -2.919 -21.413 -30.765 1.00 96.69 869 HIS A O 1
ATOM 6892 N N . ALA A 1 870 ? -2.165 -19.299 -30.578 1.00 95.25 870 ALA A N 1
ATOM 6893 C CA . ALA A 1 870 ? -1.836 -19.399 -29.155 1.00 95.25 870 ALA A CA 1
ATOM 6894 C C . ALA A 1 870 ? -3.092 -19.543 -28.279 1.00 95.25 870 ALA A C 1
ATOM 6896 O O . ALA A 1 870 ? -3.113 -20.376 -27.375 1.00 95.25 870 ALA A O 1
ATOM 6897 N N . VAL A 1 871 ? -4.163 -18.802 -28.585 1.00 96.44 871 VAL A N 1
ATOM 6898 C CA . VAL A 1 871 ? -5.460 -18.913 -27.901 1.00 96.44 871 VAL A CA 1
ATOM 6899 C C . VAL A 1 871 ? -6.062 -20.296 -28.079 1.00 96.44 871 VAL A C 1
ATOM 6901 O O . VAL A 1 871 ? -6.395 -20.944 -27.091 1.00 96.44 871 VAL A O 1
ATOM 6904 N N . ASN A 1 872 ? -6.198 -20.766 -29.320 1.00 93.31 872 ASN A N 1
ATOM 6905 C CA . ASN A 1 872 ? -6.807 -22.061 -29.593 1.00 93.31 872 ASN A CA 1
ATOM 6906 C C . ASN A 1 872 ? -6.006 -23.196 -28.942 1.00 93.31 872 ASN A C 1
ATOM 6908 O O . ASN A 1 872 ? -6.594 -24.086 -28.334 1.00 93.31 872 ASN A O 1
ATOM 6912 N N . LEU A 1 873 ? -4.672 -23.139 -28.995 1.00 92.00 873 LEU A N 1
ATOM 6913 C CA . LEU A 1 873 ? -3.808 -24.070 -28.272 1.00 92.00 873 LEU A CA 1
ATOM 6914 C C . LEU A 1 873 ? -4.053 -24.022 -26.755 1.00 92.00 873 LEU A C 1
ATOM 6916 O O . LEU A 1 873 ? -4.218 -25.071 -26.136 1.00 92.00 873 LEU A O 1
ATOM 6920 N N . PHE A 1 874 ? -4.095 -22.829 -26.156 1.00 91.06 874 PHE A N 1
ATOM 6921 C CA . PHE A 1 874 ? -4.334 -22.677 -24.722 1.00 91.06 874 PHE A CA 1
ATOM 6922 C C . PHE A 1 874 ? -5.690 -23.276 -24.318 1.00 91.06 874 PHE A C 1
ATOM 6924 O O . PHE A 1 874 ? -5.743 -24.175 -23.477 1.00 91.06 874 PHE A O 1
ATOM 6931 N N . LYS A 1 875 ? -6.773 -22.850 -24.982 1.00 90.00 875 LYS A N 1
ATOM 6932 C CA . LYS A 1 875 ? -8.149 -23.286 -24.695 1.00 90.00 875 LYS A CA 1
ATOM 6933 C C . LYS A 1 875 ? -8.373 -24.787 -24.916 1.00 90.00 875 LYS A C 1
ATOM 6935 O O . LYS A 1 875 ? -9.119 -25.400 -24.167 1.00 90.00 875 LYS A O 1
ATOM 6940 N N . THR A 1 876 ? -7.720 -25.400 -25.909 1.00 89.12 876 THR A N 1
ATOM 6941 C CA . THR A 1 876 ? -7.915 -26.832 -26.227 1.00 89.12 876 THR A CA 1
ATOM 6942 C C . THR A 1 876 ? -7.007 -27.792 -25.459 1.00 89.12 876 THR A C 1
ATOM 6944 O O . THR A 1 876 ? -7.352 -28.968 -25.352 1.00 89.12 876 THR A O 1
ATOM 6947 N N . LYS A 1 877 ? -5.855 -27.335 -24.943 1.00 85.00 877 LYS A N 1
ATOM 6948 C CA . LYS A 1 877 ? -4.833 -28.218 -24.346 1.00 85.00 877 LYS A CA 1
ATOM 6949 C C . LYS A 1 877 ? -4.421 -27.868 -22.912 1.00 85.00 877 LYS A C 1
ATOM 6951 O O . LYS A 1 877 ? -3.973 -28.765 -22.208 1.00 85.00 877 LYS A O 1
ATOM 6956 N N . TYR A 1 878 ? -4.555 -26.613 -22.475 1.00 79.44 878 TYR A N 1
ATOM 6957 C CA . TYR A 1 878 ? -3.962 -26.126 -21.215 1.00 79.44 878 TYR A CA 1
ATOM 6958 C C . TYR A 1 878 ? -4.944 -25.426 -20.255 1.00 79.44 878 TYR A C 1
ATOM 6960 O O . TYR A 1 878 ? -4.591 -25.202 -19.098 1.00 79.44 878 TYR A O 1
ATOM 6968 N N . GLN A 1 879 ? -6.167 -25.100 -20.691 1.00 76.69 879 GLN A N 1
ATOM 6969 C CA . GLN A 1 879 ? -7.141 -24.346 -19.884 1.00 76.69 879 GLN A CA 1
ATOM 6970 C C . GLN A 1 879 ? -7.828 -25.167 -18.771 1.00 76.69 879 GLN A C 1
ATOM 6972 O O . GLN A 1 879 ? -8.254 -24.580 -17.779 1.00 76.69 879 GLN A O 1
ATOM 6977 N N . ASP A 1 880 ? -7.916 -26.496 -18.909 1.00 67.56 880 ASP A N 1
ATOM 6978 C CA . ASP A 1 880 ? -8.712 -27.376 -18.032 1.00 67.56 880 ASP A CA 1
ATOM 6979 C C . ASP A 1 880 ? -7.965 -28.643 -17.539 1.00 67.56 880 ASP A C 1
ATOM 6981 O O . ASP A 1 880 ? -8.602 -29.629 -17.172 1.00 67.56 880 ASP A O 1
ATOM 6985 N N . LEU A 1 881 ? -6.624 -28.651 -17.513 1.00 68.00 881 LEU A N 1
ATOM 6986 C CA . LEU A 1 881 ? -5.862 -29.767 -16.924 1.00 68.00 881 LEU A CA 1
ATOM 6987 C C . LEU A 1 881 ? -5.848 -29.663 -15.390 1.00 68.00 881 LEU A C 1
ATOM 6989 O O . LEU A 1 881 ? -5.578 -28.594 -14.857 1.00 68.00 881 LEU A O 1
ATOM 6993 N N . ASP A 1 882 ? -5.995 -30.778 -14.667 1.00 57.19 882 ASP A N 1
ATOM 6994 C CA . ASP A 1 882 ? -5.898 -30.791 -13.190 1.00 57.19 882 ASP A CA 1
ATOM 6995 C C . ASP A 1 882 ? -4.529 -30.312 -12.654 1.00 57.19 882 ASP A C 1
ATOM 6997 O O . ASP A 1 882 ? -4.404 -29.930 -11.491 1.00 57.19 882 ASP A O 1
ATOM 7001 N N . SER A 1 883 ? -3.490 -30.335 -13.497 1.00 50.34 883 SER A N 1
ATOM 7002 C CA . SER A 1 883 ? -2.129 -29.889 -13.180 1.00 50.34 883 SER A CA 1
ATOM 7003 C C . SER A 1 883 ? -1.834 -28.427 -13.543 1.00 50.34 883 SER A C 1
ATOM 7005 O O . SER A 1 883 ? -0.699 -27.993 -13.354 1.00 50.34 883 SER A O 1
ATOM 7007 N N . THR A 1 884 ? -2.792 -27.675 -14.098 1.00 58.28 884 THR A N 1
ATOM 7008 C CA . THR A 1 884 ? -2.631 -26.250 -14.439 1.00 58.28 884 THR A CA 1
ATOM 7009 C C . THR A 1 884 ? -3.798 -25.426 -13.882 1.00 58.28 884 THR A C 1
ATOM 7011 O O . THR A 1 884 ? -4.945 -25.872 -13.897 1.00 58.28 884 THR A O 1
ATOM 7014 N N . PRO A 1 885 ? -3.575 -24.200 -13.376 1.00 55.28 885 PRO A N 1
ATOM 7015 C CA . PRO A 1 885 ? -4.687 -23.346 -12.970 1.00 55.28 885 PRO A CA 1
ATOM 7016 C C . PRO A 1 885 ? -5.570 -22.975 -14.173 1.00 55.28 885 PRO A C 1
ATOM 7018 O O . PRO A 1 885 ? -5.046 -22.634 -15.233 1.00 55.28 885 PRO A O 1
ATOM 7021 N N . LYS A 1 886 ? -6.901 -22.953 -13.994 1.00 71.38 886 LYS A N 1
ATOM 7022 C CA . LYS A 1 886 ? -7.875 -22.532 -15.025 1.00 71.38 886 LYS A CA 1
ATOM 7023 C C . LYS A 1 886 ? -7.632 -21.084 -15.477 1.00 71.38 886 LYS A C 1
ATOM 7025 O O . LYS A 1 886 ? -8.141 -20.139 -14.871 1.00 71.38 886 LYS A O 1
ATOM 7030 N N . GLY A 1 887 ? -6.818 -20.919 -16.515 1.00 80.44 887 GLY A N 1
ATOM 7031 C CA . GLY A 1 887 ? -6.373 -19.621 -17.011 1.00 80.44 887 GLY A CA 1
ATOM 7032 C C . GLY A 1 887 ? -7.291 -18.992 -18.058 1.00 80.44 887 GLY A C 1
ATOM 7033 O O . GLY A 1 887 ? -8.312 -19.550 -18.465 1.00 80.44 887 GLY A O 1
ATOM 7034 N N . LYS A 1 888 ? -6.896 -17.797 -18.493 1.00 89.50 888 LYS A N 1
ATOM 7035 C CA . LYS A 1 888 ? -7.577 -16.945 -19.467 1.00 89.50 888 LYS A CA 1
ATOM 7036 C C . LYS A 1 888 ? -6.564 -16.349 -20.431 1.00 89.50 888 LYS A C 1
ATOM 7038 O O . LYS A 1 888 ? -5.459 -15.992 -20.021 1.00 89.50 888 LYS A O 1
ATOM 7043 N N . ILE A 1 889 ? -6.963 -16.173 -21.686 1.00 94.81 889 ILE A N 1
ATOM 7044 C CA . ILE A 1 889 ? -6.100 -15.603 -22.723 1.00 94.81 889 ILE A CA 1
ATOM 7045 C C . ILE A 1 889 ? -6.801 -14.485 -23.507 1.00 94.81 889 ILE A C 1
ATOM 7047 O O . ILE A 1 889 ? -8.004 -14.538 -23.753 1.00 94.81 889 ILE A O 1
ATOM 7051 N N . GLY A 1 890 ? -6.061 -13.439 -23.867 1.00 95.44 890 GLY A N 1
ATOM 7052 C CA . GLY A 1 890 ? -6.596 -12.239 -24.510 1.00 95.44 890 GLY A CA 1
ATOM 7053 C C . GLY A 1 890 ? -5.519 -11.401 -25.197 1.00 95.44 890 GLY A C 1
ATOM 7054 O O . GLY A 1 890 ? -4.395 -11.853 -25.413 1.00 95.44 890 GLY A O 1
ATOM 7055 N N . ILE A 1 891 ? -5.864 -10.162 -25.544 1.00 97.12 891 ILE A N 1
ATOM 7056 C CA . ILE A 1 891 ? -4.975 -9.197 -26.210 1.00 97.12 891 ILE A CA 1
ATOM 7057 C C . ILE A 1 891 ? -5.110 -7.818 -25.553 1.00 97.12 891 ILE A C 1
ATOM 7059 O O . ILE A 1 891 ? -6.133 -7.534 -24.927 1.00 97.12 891 ILE A O 1
ATOM 7063 N N . THR A 1 892 ? -4.101 -6.954 -25.680 1.00 97.56 892 THR A N 1
ATOM 7064 C CA . THR A 1 892 ? -4.204 -5.541 -25.286 1.00 97.56 892 THR A CA 1
ATOM 7065 C C . THR A 1 892 ? -4.072 -4.652 -26.510 1.00 97.56 892 THR A C 1
ATOM 7067 O O . THR A 1 892 ? -3.066 -4.734 -27.213 1.00 97.56 892 THR A O 1
ATOM 7070 N N . LEU A 1 893 ? -5.072 -3.808 -26.745 1.00 96.06 893 LEU A N 1
ATOM 7071 C CA . LEU A 1 893 ? -5.126 -2.890 -27.877 1.00 96.06 893 LEU A CA 1
ATOM 7072 C C . LEU A 1 893 ? -4.968 -1.452 -27.387 1.00 96.06 893 LEU A C 1
ATOM 7074 O O . LEU A 1 893 ? -5.610 -1.053 -26.416 1.00 96.06 893 LEU A O 1
ATOM 7078 N N . ASP A 1 894 ? -4.140 -0.676 -28.070 1.00 89.44 894 ASP A N 1
ATOM 7079 C CA . ASP A 1 894 ? -4.138 0.778 -27.959 1.00 89.44 894 ASP A CA 1
ATOM 7080 C C . ASP A 1 894 ? -5.406 1.383 -28.590 1.00 89.44 894 ASP A C 1
ATOM 7082 O O . ASP A 1 894 ? -6.013 0.822 -29.507 1.00 89.44 894 ASP A O 1
ATOM 7086 N N . VAL A 1 895 ? -5.827 2.543 -28.085 1.00 86.19 895 VAL A N 1
ATOM 7087 C CA . VAL A 1 895 ? -6.849 3.371 -28.729 1.00 86.19 895 VAL A CA 1
ATOM 7088 C C . VAL A 1 895 ? -6.579 4.859 -28.501 1.00 86.19 895 VAL A C 1
ATOM 7090 O O . VAL A 1 895 ? -6.576 5.368 -27.380 1.00 86.19 895 VAL A O 1
ATOM 7093 N N . THR A 1 896 ? -6.411 5.591 -29.603 1.00 85.44 896 THR A N 1
ATOM 7094 C CA . THR A 1 896 ? -6.684 7.033 -29.633 1.00 85.44 896 THR A CA 1
ATOM 7095 C C . THR A 1 896 ? -8.140 7.215 -30.039 1.00 85.44 896 THR A C 1
ATOM 7097 O O . THR A 1 896 ? -8.527 6.847 -31.154 1.00 85.44 896 THR A O 1
ATOM 7100 N N . TRP A 1 897 ? -8.964 7.762 -29.143 1.00 90.88 897 TRP A N 1
ATOM 7101 C CA . TRP A 1 897 ? -10.389 7.927 -29.423 1.00 90.88 897 TRP A CA 1
ATOM 7102 C C . TRP A 1 897 ? -10.615 8.951 -30.543 1.00 90.88 897 TRP A C 1
ATOM 7104 O O . TRP A 1 897 ? -9.934 9.976 -30.621 1.00 90.88 897 TRP A O 1
ATOM 7114 N N . SER A 1 898 ? -11.560 8.654 -31.436 1.00 85.44 898 SER A N 1
ATOM 7115 C CA . SER A 1 898 ? -11.789 9.424 -32.662 1.00 85.44 898 SER A CA 1
ATOM 7116 C C . SER A 1 898 ? -13.058 10.250 -32.551 1.00 85.44 898 SER A C 1
ATOM 7118 O O . SER A 1 898 ? -14.151 9.705 -32.420 1.00 85.44 898 SER A O 1
ATOM 7120 N N . ILE A 1 899 ? -12.909 11.566 -32.641 1.00 84.62 899 ILE A N 1
ATOM 7121 C CA . ILE A 1 899 ? -14.007 12.531 -32.637 1.00 84.62 899 ILE A CA 1
ATOM 7122 C C . ILE A 1 899 ? -14.107 13.104 -34.059 1.00 84.62 899 ILE A C 1
ATOM 7124 O O . ILE A 1 899 ? -13.074 13.483 -34.611 1.00 84.62 899 ILE A O 1
ATOM 7128 N N . PRO A 1 900 ? -15.285 13.177 -34.700 1.00 72.12 900 PRO A N 1
ATOM 7129 C CA . PRO A 1 900 ? -15.399 13.826 -36.004 1.00 72.12 900 PRO A CA 1
ATOM 7130 C C . PRO A 1 900 ? -15.099 15.329 -35.889 1.00 72.12 900 PRO A C 1
ATOM 7132 O O . PRO A 1 900 ? -15.453 15.969 -34.901 1.00 72.12 900 PRO A O 1
ATOM 7135 N N . LEU A 1 901 ? -14.412 15.903 -36.881 1.00 72.94 901 LEU A N 1
ATOM 7136 C CA . LEU A 1 901 ? -14.052 17.329 -36.894 1.00 72.94 901 LEU A CA 1
ATOM 7137 C C . LEU A 1 901 ? -15.276 18.241 -37.110 1.00 72.94 901 LEU A C 1
ATOM 7139 O O . LEU A 1 901 ? -15.256 19.405 -36.706 1.00 72.94 901 LEU A O 1
ATOM 7143 N N . SER A 1 902 ? -16.333 17.715 -37.727 1.00 72.00 902 SER A N 1
ATOM 7144 C CA . SER A 1 902 ? -17.630 18.364 -37.911 1.00 72.00 902 SER A CA 1
ATOM 7145 C C . SER A 1 902 ? -18.756 17.329 -37.944 1.00 72.00 902 SER A C 1
ATOM 7147 O O . SER A 1 902 ? -18.508 16.152 -38.195 1.00 72.00 902 SER A O 1
ATOM 7149 N N . ASP A 1 903 ? -20.005 17.770 -37.788 1.00 69.19 903 ASP A N 1
ATOM 7150 C CA . ASP A 1 903 ? -21.199 16.915 -37.903 1.00 69.19 903 ASP A CA 1
ATOM 7151 C C . ASP A 1 903 ? -21.527 16.495 -39.357 1.00 69.19 903 ASP A C 1
ATOM 7153 O O . ASP A 1 903 ? -22.635 16.041 -39.649 1.00 69.19 903 ASP A O 1
ATOM 7157 N N . SER A 1 904 ? -20.594 16.675 -40.303 1.00 71.75 904 SER A N 1
ATOM 7158 C CA . SER A 1 904 ? -20.759 16.178 -41.672 1.00 71.75 904 SER A CA 1
ATOM 7159 C C . SER A 1 904 ? -20.735 14.650 -41.694 1.00 71.75 904 SER A C 1
ATOM 7161 O O . SER A 1 904 ? -19.981 14.009 -40.957 1.00 71.75 904 SER A O 1
ATOM 7163 N N . HIS A 1 905 ? -21.549 14.046 -42.563 1.00 77.88 905 HIS A N 1
ATOM 7164 C CA . HIS A 1 905 ? -21.584 12.590 -42.709 1.00 77.88 905 HIS A CA 1
ATOM 7165 C C . HIS A 1 905 ? -20.200 12.047 -43.089 1.00 77.88 905 HIS A C 1
ATOM 7167 O O . HIS A 1 905 ? -19.776 11.007 -42.594 1.00 77.88 905 HIS A O 1
ATOM 7173 N N . GLU A 1 906 ? -19.469 12.801 -43.904 1.00 80.62 906 GLU A N 1
ATOM 7174 C CA . GLU A 1 906 ? -18.114 12.513 -44.335 1.00 80.62 906 GLU A CA 1
ATOM 7175 C C . GLU A 1 906 ? -17.130 12.457 -43.152 1.00 80.62 906 GLU A C 1
ATOM 7177 O O . GLU A 1 906 ? -16.398 11.471 -43.036 1.00 80.62 906 GLU A O 1
ATOM 7182 N N . ASP A 1 907 ? -17.119 13.455 -42.255 1.00 71.25 907 ASP A N 1
ATOM 7183 C CA . ASP A 1 907 ? -16.242 13.466 -41.071 1.00 71.25 907 ASP A CA 1
ATOM 7184 C C . ASP A 1 907 ? -16.657 12.423 -40.018 1.00 71.25 907 ASP A C 1
ATOM 7186 O O . ASP A 1 907 ? -15.788 11.826 -39.382 1.00 71.25 907 ASP A O 1
ATOM 7190 N N . ILE A 1 908 ? -17.955 12.139 -39.865 1.00 74.94 908 ILE A N 1
ATOM 7191 C CA . ILE A 1 908 ? -18.462 11.052 -39.006 1.00 74.94 908 ILE A CA 1
ATOM 7192 C C . ILE A 1 908 ? -17.968 9.695 -39.522 1.00 74.94 908 ILE A C 1
ATOM 7194 O O . ILE A 1 908 ? -17.340 8.935 -38.783 1.00 74.94 908 ILE A O 1
ATOM 7198 N N . GLU A 1 909 ? -18.138 9.425 -40.817 1.00 83.19 909 GLU A N 1
ATOM 7199 C CA . GLU A 1 909 ? -17.596 8.223 -41.449 1.00 83.19 909 GLU A CA 1
ATOM 7200 C C . GLU A 1 909 ? -16.063 8.207 -41.445 1.00 83.19 909 GLU A C 1
ATOM 7202 O O . GLU A 1 909 ? -15.468 7.132 -41.483 1.00 83.19 909 GLU A O 1
ATOM 7207 N N . ALA A 1 910 ? -15.390 9.362 -41.385 1.00 85.75 910 ALA A N 1
ATOM 7208 C CA . ALA A 1 910 ? -13.946 9.441 -41.176 1.00 85.75 910 ALA A CA 1
ATOM 7209 C C . ALA A 1 910 ? -13.545 9.054 -39.746 1.00 85.75 910 ALA A C 1
ATOM 7211 O O . ALA A 1 910 ? -12.586 8.305 -39.584 1.00 85.75 910 ALA A O 1
ATOM 7212 N N . ALA A 1 911 ? -14.276 9.493 -38.719 1.00 84.44 911 ALA A N 1
ATOM 7213 C CA . ALA A 1 911 ? -14.033 9.086 -37.336 1.00 84.44 911 ALA A CA 1
ATOM 7214 C C . ALA A 1 911 ? -14.243 7.572 -37.148 1.00 84.44 911 ALA A C 1
ATOM 7216 O O . ALA A 1 911 ? -13.355 6.902 -36.617 1.00 84.44 911 ALA A O 1
ATOM 7217 N N . HIS A 1 912 ? -15.342 7.015 -37.677 1.00 88.06 912 HIS A N 1
ATOM 7218 C CA . HIS A 1 912 ? -15.579 5.565 -37.717 1.00 88.06 912 HIS A CA 1
ATOM 7219 C C . HIS A 1 912 ? -14.446 4.828 -38.448 1.00 88.06 912 HIS A C 1
ATOM 7221 O O . HIS A 1 912 ? -13.843 3.904 -37.910 1.00 88.06 912 HIS A O 1
ATOM 7227 N N . ARG A 1 913 ? -14.076 5.298 -39.645 1.00 94.12 913 ARG A N 1
ATOM 7228 C CA . ARG A 1 913 ? -12.991 4.731 -40.458 1.00 94.12 913 ARG A CA 1
ATOM 7229 C C . ARG A 1 913 ? -11.604 4.870 -39.823 1.00 94.12 913 ARG A C 1
ATOM 7231 O O . ARG A 1 913 ? -10.731 4.061 -40.116 1.00 94.12 913 ARG A O 1
ATOM 7238 N N . ASN A 1 914 ? -11.373 5.857 -38.957 1.00 93.12 914 ASN A N 1
ATOM 7239 C CA . ASN A 1 914 ? -10.142 5.933 -38.175 1.00 93.12 914 ASN A CA 1
ATOM 7240 C C . ASN A 1 914 ? -10.133 4.865 -37.074 1.00 93.12 914 ASN A C 1
ATOM 7242 O O . ASN A 1 914 ? -9.133 4.166 -36.966 1.00 93.12 914 ASN A O 1
ATOM 7246 N N . LEU A 1 915 ? -11.241 4.669 -36.343 1.00 93.62 915 LEU A N 1
ATOM 7247 C CA . LEU A 1 915 ? -11.370 3.585 -35.355 1.00 93.62 915 LEU A CA 1
ATOM 7248 C C . LEU A 1 915 ? -11.250 2.195 -35.993 1.00 93.62 915 LEU A C 1
ATOM 7250 O O . LEU A 1 915 ? -10.551 1.347 -35.444 1.00 93.62 915 LEU A O 1
ATOM 7254 N N . ASP A 1 916 ? -11.840 1.973 -37.171 1.00 95.25 916 ASP A N 1
ATOM 7255 C CA . ASP A 1 916 ? -11.671 0.737 -37.952 1.00 95.25 916 ASP A CA 1
ATOM 7256 C C . ASP A 1 916 ? -10.196 0.436 -38.260 1.00 95.25 916 ASP A C 1
ATOM 7258 O O . ASP A 1 916 ? -9.808 -0.724 -38.324 1.00 95.25 916 ASP A O 1
ATOM 7262 N N . PHE A 1 917 ? -9.371 1.467 -38.461 1.00 94.31 917 PHE A N 1
ATOM 7263 C CA . PHE A 1 917 ? -7.957 1.340 -38.831 1.00 94.31 917 PHE A CA 1
ATOM 7264 C C . PHE A 1 917 ? -6.984 1.486 -37.648 1.00 94.31 917 PHE A C 1
ATOM 7266 O O . PHE A 1 917 ? -5.782 1.364 -37.865 1.00 94.31 917 PHE A O 1
ATOM 7273 N N . THR A 1 918 ? -7.459 1.743 -36.426 1.00 89.94 918 THR A N 1
ATOM 7274 C CA . THR A 1 918 ? -6.632 1.734 -35.202 1.00 89.94 918 THR A CA 1
ATOM 7275 C C . THR A 1 918 ? -7.010 0.562 -34.297 1.00 89.94 918 THR A C 1
ATOM 7277 O O . THR A 1 918 ? -6.213 -0.344 -34.081 1.00 89.94 918 THR A O 1
ATOM 7280 N N . PHE A 1 919 ? -8.263 0.529 -33.846 1.00 94.38 919 PHE A N 1
ATOM 7281 C CA . PHE A 1 919 ? -8.772 -0.403 -32.840 1.00 94.38 919 PHE A CA 1
ATOM 7282 C C . PHE A 1 919 ? -9.519 -1.591 -33.471 1.00 94.38 919 PHE A C 1
ATOM 7284 O O . PHE A 1 919 ? -9.234 -2.755 -33.177 1.00 94.38 919 PHE A O 1
ATOM 7291 N N . GLY A 1 920 ? -10.430 -1.310 -34.412 1.00 95.69 920 GLY A N 1
ATOM 7292 C CA . GLY A 1 920 ? -11.214 -2.322 -35.127 1.00 95.69 920 GLY A CA 1
ATOM 7293 C C . GLY A 1 920 ? -10.345 -3.291 -35.932 1.00 95.69 920 GLY A C 1
ATOM 7294 O O . GLY A 1 920 ? -10.647 -4.478 -35.990 1.00 95.69 920 GLY A O 1
ATOM 7295 N N . TRP A 1 921 ? -9.218 -2.823 -36.475 1.00 96.88 921 TRP A N 1
ATOM 7296 C CA . TRP A 1 921 ? -8.252 -3.619 -37.242 1.00 96.88 921 TRP A CA 1
ATOM 7297 C C . TRP A 1 921 ? -7.830 -4.904 -36.518 1.00 96.88 921 TRP A C 1
ATOM 7299 O O . TRP A 1 921 ? -7.693 -5.945 -37.164 1.00 96.88 921 TRP A O 1
ATOM 7309 N N . PHE A 1 922 ? -7.698 -4.851 -35.190 1.00 97.56 922 PHE A N 1
ATOM 7310 C CA . PHE A 1 922 ? -7.365 -6.004 -34.356 1.00 97.56 922 PHE A CA 1
ATOM 7311 C C . PHE A 1 922 ? -8.569 -6.589 -33.608 1.00 97.56 922 PHE A C 1
ATOM 7313 O O . PHE A 1 922 ? -8.612 -7.804 -33.419 1.00 97.56 922 PHE A O 1
ATOM 7320 N N . LEU A 1 923 ? -9.564 -5.777 -33.228 1.00 96.94 923 LEU A N 1
ATOM 7321 C CA . LEU A 1 923 ? -10.732 -6.264 -32.488 1.00 96.94 923 LEU A CA 1
ATOM 7322 C C . LEU A 1 923 ? -11.728 -7.053 -33.362 1.00 96.94 923 LEU A C 1
ATOM 7324 O O . LEU A 1 923 ? -12.135 -8.148 -32.979 1.00 96.94 923 LEU A O 1
ATOM 7328 N N . ASP A 1 924 ? -12.094 -6.554 -34.547 1.00 95.75 924 ASP A N 1
ATOM 7329 C CA . ASP A 1 924 ? -13.063 -7.222 -35.436 1.00 95.75 924 ASP A CA 1
ATOM 7330 C C . ASP A 1 924 ? -12.631 -8.651 -35.825 1.00 95.75 924 ASP A C 1
ATOM 7332 O O . ASP A 1 924 ? -13.474 -9.554 -35.801 1.00 95.75 924 ASP A O 1
ATOM 7336 N N . PRO A 1 925 ? -11.343 -8.916 -36.134 1.00 97.00 925 PRO A N 1
ATOM 7337 C CA . PRO A 1 925 ? -10.853 -10.272 -36.336 1.00 97.00 925 PRO A CA 1
ATOM 7338 C C . PRO A 1 925 ? -11.110 -11.195 -35.146 1.00 97.00 925 PRO A C 1
ATOM 7340 O O . PRO A 1 925 ? -11.647 -12.277 -35.362 1.00 97.00 925 PRO A O 1
ATOM 7343 N N . ILE A 1 926 ? -10.797 -10.779 -33.914 1.00 96.81 926 ILE A N 1
ATOM 7344 C CA . ILE A 1 926 ? -10.895 -11.664 -32.738 1.00 96.81 926 ILE A CA 1
ATOM 7345 C C . ILE A 1 926 ? -12.334 -11.849 -32.225 1.00 96.81 926 ILE A C 1
ATOM 7347 O O . ILE A 1 926 ? -12.619 -12.789 -31.484 1.00 96.81 926 ILE A O 1
ATOM 7351 N N . VAL A 1 927 ? -13.265 -10.977 -32.627 1.00 94.00 927 VAL A N 1
ATOM 7352 C CA . VAL A 1 927 ? -14.702 -11.103 -32.322 1.00 94.00 927 VAL A CA 1
ATOM 7353 C C . VAL A 1 927 ? -15.443 -11.850 -33.437 1.00 94.00 927 VAL A C 1
ATOM 7355 O O . VAL A 1 927 ? -16.180 -12.798 -33.170 1.00 94.00 927 VAL A O 1
ATOM 7358 N N . TYR A 1 928 ? -15.243 -11.466 -34.700 1.00 92.94 928 TYR A N 1
ATOM 7359 C CA . TYR A 1 928 ? -16.064 -11.920 -35.833 1.00 92.94 928 TYR A CA 1
ATOM 7360 C C . TYR A 1 928 ? -15.355 -12.888 -36.792 1.00 92.94 928 TYR A C 1
ATOM 7362 O O . TYR A 1 928 ? -16.012 -13.480 -37.651 1.00 92.94 928 TYR A O 1
ATOM 7370 N N . GLY A 1 929 ? -14.038 -13.068 -36.667 1.00 93.38 929 GLY A N 1
ATOM 7371 C CA . GLY A 1 929 ? -13.229 -13.882 -37.578 1.00 93.38 929 GLY A CA 1
ATOM 7372 C C . GLY A 1 929 ? -12.834 -13.169 -38.878 1.00 93.38 929 GLY A C 1
ATOM 7373 O O . GLY A 1 929 ? -12.430 -13.823 -39.838 1.00 93.38 929 GLY A O 1
ATOM 7374 N N . HIS A 1 930 ? -12.976 -11.842 -38.975 1.00 92.25 930 HIS A N 1
ATOM 7375 C CA . HIS A 1 930 ? -12.599 -11.084 -40.174 1.00 92.25 930 HIS A CA 1
ATOM 7376 C C . HIS A 1 930 ? -12.210 -9.633 -39.875 1.00 92.25 930 HIS A C 1
ATOM 7378 O O . HIS A 1 930 ? -12.721 -9.039 -38.937 1.00 92.25 930 HIS A O 1
ATOM 7384 N N . TYR A 1 931 ? -11.389 -9.023 -40.731 1.00 97.44 931 TYR A N 1
ATOM 7385 C CA . TYR A 1 931 ? -11.120 -7.581 -40.676 1.00 97.44 931 TYR A CA 1
ATOM 7386 C C . TYR A 1 931 ? -12.381 -6.717 -40.861 1.00 97.44 931 TYR A C 1
ATOM 7388 O O . TYR A 1 931 ? -13.318 -7.162 -41.550 1.00 97.44 931 TYR A O 1
ATOM 7396 N N . PRO A 1 932 ? -12.369 -5.459 -40.372 1.00 97.00 932 PRO A N 1
ATOM 7397 C CA . PRO A 1 932 ? -13.432 -4.493 -40.622 1.00 97.00 932 PRO A CA 1
ATOM 7398 C C . PRO A 1 932 ? -13.774 -4.381 -42.107 1.00 97.00 932 PRO A C 1
ATOM 7400 O O . PRO A 1 932 ? -12.906 -4.438 -42.991 1.00 97.00 932 PRO A O 1
ATOM 7403 N N . LYS A 1 933 ? -15.066 -4.208 -42.400 1.00 90.81 933 LYS A N 1
ATOM 7404 C CA . LYS A 1 933 ? -15.578 -4.086 -43.775 1.00 90.81 933 LYS A CA 1
ATOM 7405 C C . LYS A 1 933 ? -14.888 -2.943 -44.528 1.00 90.81 933 LYS A C 1
ATOM 7407 O O . LYS A 1 933 ? -14.554 -3.098 -45.703 1.00 90.81 933 LYS A O 1
ATOM 7412 N N . THR A 1 934 ? -14.643 -1.828 -43.849 1.00 91.69 934 THR A N 1
ATOM 7413 C CA . THR A 1 934 ? -14.028 -0.616 -44.402 1.00 91.69 934 THR A CA 1
ATOM 7414 C C . THR A 1 934 ? -12.586 -0.867 -44.837 1.00 91.69 934 THR A C 1
ATOM 7416 O O . THR A 1 934 ? -12.228 -0.539 -45.968 1.00 91.69 934 THR A O 1
ATOM 7419 N N . MET A 1 935 ? -11.785 -1.558 -44.015 1.00 96.62 935 MET A N 1
ATOM 7420 C CA . MET A 1 935 ? -10.424 -1.969 -44.383 1.00 96.62 935 MET A CA 1
ATOM 7421 C C . MET A 1 935 ? -10.426 -2.882 -45.614 1.00 96.62 935 MET A C 1
ATOM 7423 O O . MET A 1 935 ? -9.765 -2.582 -46.609 1.00 96.62 935 MET A O 1
ATOM 7427 N N . ARG A 1 936 ? -11.248 -3.943 -45.600 1.00 94.25 936 ARG A N 1
ATOM 7428 C CA . ARG A 1 936 ? -11.400 -4.863 -46.744 1.00 94.25 936 ARG A CA 1
ATOM 7429 C C . ARG A 1 936 ? -11.887 -4.174 -48.022 1.00 94.25 936 ARG A C 1
ATOM 7431 O O . ARG A 1 936 ? -11.625 -4.674 -49.107 1.00 94.25 936 ARG A O 1
ATOM 7438 N N . THR A 1 937 ? -12.569 -3.036 -47.913 1.00 90.94 937 THR A N 1
ATOM 7439 C CA . THR A 1 937 ? -13.051 -2.261 -49.068 1.00 90.94 937 THR A CA 1
ATOM 7440 C C . THR A 1 937 ? -11.991 -1.292 -49.608 1.00 90.94 937 THR A C 1
ATOM 7442 O O . THR A 1 937 ? -11.910 -1.087 -50.817 1.00 90.94 937 THR A O 1
ATOM 7445 N N . LEU A 1 938 ? -11.161 -0.702 -48.741 1.00 91.69 938 LEU A N 1
ATOM 7446 C CA . LEU A 1 938 ? -10.201 0.346 -49.118 1.00 91.69 938 LEU A CA 1
ATOM 7447 C C . LEU A 1 938 ? -8.816 -0.179 -49.509 1.00 91.69 938 LEU A C 1
ATOM 7449 O O . LEU A 1 938 ? -8.184 0.405 -50.391 1.00 91.69 938 LEU A O 1
ATOM 7453 N N . VAL A 1 939 ? -8.365 -1.279 -48.896 1.00 92.25 939 VAL A N 1
ATOM 7454 C CA . VAL A 1 939 ? -7.047 -1.898 -49.137 1.00 92.25 939 VAL A CA 1
ATOM 7455 C C . VAL A 1 939 ? -7.099 -3.394 -49.537 1.00 92.25 939 VAL A C 1
ATOM 7457 O O . VAL A 1 939 ? -6.195 -4.143 -49.167 1.00 92.25 939 VAL A O 1
ATOM 7460 N N . PRO A 1 940 ? -8.070 -3.869 -50.356 1.00 86.88 940 PRO A N 1
ATOM 7461 C CA . PRO A 1 940 ? -8.274 -5.301 -50.656 1.00 86.88 940 PRO A CA 1
ATOM 7462 C C . PRO A 1 940 ? -7.084 -6.022 -51.311 1.00 86.88 940 PRO A C 1
ATOM 7464 O O . PRO A 1 940 ? -7.078 -7.242 -51.389 1.00 86.88 940 PRO A O 1
ATOM 7467 N N . LYS A 1 941 ? -6.097 -5.284 -51.837 1.00 89.12 941 LYS A N 1
ATOM 7468 C CA . LYS A 1 941 ? -4.891 -5.845 -52.473 1.00 89.12 941 LYS A CA 1
ATOM 7469 C C . LYS A 1 941 ? -3.654 -5.871 -51.567 1.00 89.12 941 LYS A C 1
ATOM 7471 O O . LYS A 1 941 ? -2.631 -6.396 -51.991 1.00 89.12 941 LYS A O 1
ATOM 7476 N N . ARG A 1 942 ? -3.712 -5.245 -50.385 1.00 92.00 942 ARG A N 1
ATOM 7477 C CA . ARG A 1 942 ? -2.575 -5.107 -49.448 1.00 92.00 942 ARG A CA 1
ATOM 7478 C C . ARG A 1 942 ? -2.890 -5.603 -48.036 1.00 92.00 942 ARG A C 1
ATOM 7480 O O . ARG A 1 942 ? -1.974 -5.992 -47.325 1.00 92.00 942 ARG A O 1
ATOM 7487 N N . LEU A 1 943 ? -4.166 -5.649 -47.659 1.00 92.88 943 LEU A N 1
ATOM 7488 C CA . LEU A 1 943 ? -4.647 -6.369 -46.485 1.00 92.88 943 LEU A CA 1
ATOM 7489 C C . LEU A 1 943 ? -4.753 -7.872 -46.817 1.00 92.88 943 LEU A C 1
ATOM 7491 O O . LEU A 1 943 ? -5.503 -8.208 -47.736 1.00 92.88 943 LEU A O 1
ATOM 7495 N N . PRO A 1 944 ? -4.038 -8.777 -46.122 1.00 94.75 944 PRO A N 1
ATOM 7496 C CA . PRO A 1 944 ? -4.111 -10.209 -46.413 1.00 94.75 944 PRO A CA 1
ATOM 7497 C C . PRO A 1 944 ? -5.467 -10.824 -46.022 1.00 94.75 944 PRO A C 1
ATOM 7499 O O . PRO A 1 944 ? -6.195 -10.283 -45.188 1.00 94.75 944 PRO A O 1
ATOM 7502 N N . GLU A 1 945 ? -5.808 -11.986 -46.583 1.00 88.56 945 GLU A N 1
ATOM 7503 C CA . GLU A 1 945 ? -7.048 -12.700 -46.251 1.00 88.56 945 GLU A CA 1
ATOM 7504 C C . GLU A 1 945 ? -6.807 -13.906 -45.337 1.00 88.56 945 GLU A C 1
ATOM 7506 O O . GLU A 1 945 ? -5.967 -14.756 -45.614 1.00 88.56 945 GLU A O 1
ATOM 7511 N N . PHE A 1 946 ? -7.609 -14.030 -44.276 1.00 94.44 946 PHE A N 1
ATOM 7512 C CA . PHE A 1 946 ? -7.664 -15.245 -43.457 1.00 94.44 946 PHE A CA 1
ATOM 7513 C C . PHE A 1 946 ? -8.323 -16.401 -44.228 1.00 94.44 946 PHE A C 1
ATOM 7515 O O . PHE A 1 946 ? -9.417 -16.227 -44.779 1.00 94.44 946 PHE A O 1
ATOM 7522 N N . THR A 1 947 ? -7.736 -17.599 -44.210 1.00 94.19 947 THR A N 1
ATOM 7523 C CA . THR A 1 947 ? -8.397 -18.832 -44.682 1.00 94.19 947 THR A CA 1
ATOM 7524 C C . THR A 1 947 ? -9.621 -19.167 -43.819 1.00 94.19 947 THR A C 1
ATOM 7526 O O . THR A 1 947 ? -9.797 -18.605 -42.740 1.00 94.19 947 THR A O 1
ATOM 7529 N N . TRP A 1 948 ? -10.511 -20.060 -44.272 1.00 83.44 948 TRP A N 1
ATOM 7530 C CA . TRP A 1 948 ? -11.744 -20.357 -43.523 1.00 83.44 948 TRP A CA 1
ATOM 7531 C C . TRP A 1 948 ? -11.470 -20.878 -42.101 1.00 83.44 948 TRP A C 1
ATOM 7533 O O . TRP A 1 948 ? -12.103 -20.398 -41.160 1.00 83.44 948 TRP A O 1
ATOM 7543 N N . ASP A 1 949 ? -10.481 -21.761 -41.936 1.00 92.69 949 ASP A N 1
ATOM 7544 C CA . ASP A 1 949 ? -10.068 -22.289 -40.629 1.00 92.69 949 ASP A CA 1
ATOM 7545 C C . ASP A 1 949 ? -9.510 -21.183 -39.725 1.00 92.69 949 ASP A C 1
ATOM 7547 O O . ASP A 1 949 ? -9.891 -21.072 -38.561 1.00 92.69 949 ASP A O 1
ATOM 7551 N N . GLN A 1 950 ? -8.677 -20.295 -40.283 1.00 94.56 950 GLN A N 1
ATOM 7552 C CA . GLN A 1 950 ? -8.155 -19.127 -39.569 1.00 94.56 950 GLN A CA 1
ATOM 7553 C C . GLN A 1 950 ? -9.284 -18.188 -39.125 1.00 94.56 950 GLN A C 1
ATOM 7555 O O . GLN A 1 950 ? -9.243 -17.696 -38.001 1.00 94.56 950 GLN A O 1
ATOM 7560 N N . LYS A 1 951 ? -10.325 -17.987 -39.952 1.00 85.88 951 LYS A N 1
ATOM 7561 C CA . LYS A 1 951 ? -11.517 -17.212 -39.566 1.00 85.88 951 LYS A CA 1
ATOM 7562 C C . LYS A 1 951 ? -12.266 -17.849 -38.390 1.00 85.88 951 LYS A C 1
ATOM 7564 O O . LYS A 1 951 ? -12.701 -17.118 -37.506 1.00 85.88 951 LYS A O 1
ATOM 7569 N N . GLN A 1 952 ? -12.415 -19.179 -38.351 1.00 91.69 952 GLN A N 1
ATOM 7570 C CA . GLN A 1 952 ? -13.073 -19.847 -37.216 1.00 91.69 952 GLN A CA 1
ATOM 7571 C C . GLN A 1 952 ? -12.221 -19.780 -35.944 1.00 91.69 952 GLN A C 1
ATOM 7573 O O . GLN A 1 952 ? -12.748 -19.497 -34.876 1.00 91.69 952 GLN A O 1
ATOM 7578 N N . MET A 1 953 ? -10.909 -19.986 -36.068 1.00 93.50 953 MET A N 1
ATOM 7579 C CA . MET A 1 953 ? -9.953 -19.966 -34.956 1.00 93.50 953 MET A CA 1
ATOM 7580 C C . MET A 1 953 ? -9.750 -18.563 -34.355 1.00 93.50 953 MET A C 1
ATOM 7582 O O . MET A 1 953 ? -9.462 -18.445 -33.168 1.00 93.50 953 MET A O 1
ATOM 7586 N N . LEU A 1 954 ? -9.914 -17.505 -35.158 1.00 95.44 954 LEU A N 1
ATOM 7587 C CA . LEU A 1 954 ? -9.957 -16.109 -34.707 1.00 95.44 954 LEU A CA 1
ATOM 7588 C C . LEU A 1 954 ? -11.276 -15.743 -34.013 1.00 95.44 954 LEU A C 1
ATOM 7590 O O . LEU A 1 954 ? -11.299 -14.878 -33.148 1.00 95.44 954 LEU A O 1
ATOM 7594 N N . LYS A 1 955 ? -12.400 -16.352 -34.390 1.00 91.62 955 LYS A N 1
ATOM 7595 C CA . LYS A 1 955 ? -13.711 -15.921 -33.901 1.00 91.62 955 LYS A CA 1
ATOM 7596 C C . LYS A 1 955 ? -13.891 -16.255 -32.415 1.00 91.62 955 LYS A C 1
ATOM 7598 O O . LYS A 1 955 ? -13.889 -17.421 -32.033 1.00 91.62 955 LYS A O 1
ATOM 7603 N N . ASN A 1 956 ? -14.135 -15.232 -31.594 1.00 92.00 956 ASN A N 1
ATOM 7604 C CA . ASN A 1 956 ? -14.153 -15.311 -30.129 1.00 92.00 956 ASN A CA 1
ATOM 7605 C C . ASN A 1 956 ? -12.819 -15.817 -29.533 1.00 92.00 956 ASN A C 1
ATOM 7607 O O . ASN A 1 956 ? -12.816 -16.513 -28.510 1.00 92.00 956 ASN A O 1
ATOM 7611 N N . SER A 1 957 ? -11.674 -15.480 -30.144 1.00 94.38 957 SER A N 1
ATOM 7612 C CA . SER A 1 957 ? -10.343 -15.911 -29.685 1.00 94.38 957 SER A CA 1
ATOM 7613 C C . SER A 1 957 ? -9.847 -15.160 -28.438 1.00 94.38 957 SER A C 1
ATOM 7615 O O . SER A 1 957 ? -8.676 -14.825 -28.322 1.00 94.38 957 SER A O 1
ATOM 7617 N N . TYR A 1 958 ? -10.714 -14.907 -27.461 1.00 94.94 958 TYR A N 1
ATOM 7618 C CA . TYR A 1 958 ? -10.349 -14.236 -26.217 1.00 94.94 958 TYR A CA 1
ATOM 7619 C C . TYR A 1 958 ? -11.252 -14.655 -25.050 1.00 94.94 958 TYR A C 1
ATOM 7621 O O . TYR A 1 958 ? -12.336 -15.206 -25.239 1.00 94.94 958 TYR A O 1
ATOM 7629 N N . ASP A 1 959 ? -10.777 -14.397 -23.835 1.00 91.75 959 ASP A N 1
ATOM 7630 C CA . ASP A 1 959 ? -11.523 -14.449 -22.570 1.00 91.75 959 ASP A CA 1
ATOM 7631 C C . ASP A 1 959 ? -11.640 -13.054 -21.925 1.00 91.75 959 ASP A C 1
ATOM 7633 O O . ASP A 1 959 ? -12.436 -12.847 -21.009 1.00 91.75 959 ASP A O 1
ATOM 7637 N N . PHE A 1 960 ? -10.827 -12.099 -22.391 1.00 92.94 960 PHE A N 1
ATOM 7638 C CA . PHE A 1 960 ? -10.837 -10.683 -22.027 1.00 92.94 960 PHE A CA 1
ATOM 7639 C C . PHE A 1 960 ? -10.172 -9.841 -23.132 1.00 92.94 960 PHE A C 1
ATOM 7641 O O . PHE A 1 960 ? -9.382 -10.356 -23.925 1.00 92.94 960 PHE A O 1
ATOM 7648 N N . VAL A 1 961 ? -10.452 -8.537 -23.150 1.00 92.88 961 VAL A N 1
ATOM 7649 C CA . VAL A 1 961 ? -9.754 -7.542 -23.981 1.00 92.88 961 VAL A CA 1
ATOM 7650 C C . VAL A 1 961 ? -9.191 -6.473 -23.048 1.00 92.88 961 VAL A C 1
ATOM 7652 O O . VAL A 1 961 ? -9.912 -5.967 -22.192 1.00 92.88 961 VAL A O 1
ATOM 7655 N N . GLY A 1 962 ? -7.906 -6.152 -23.184 1.00 92.75 962 GLY A N 1
ATOM 7656 C CA . GLY A 1 962 ? -7.281 -5.003 -22.529 1.00 92.75 962 GLY A CA 1
ATOM 7657 C C . GLY A 1 962 ? -7.285 -3.783 -23.447 1.00 92.75 962 GLY A C 1
ATOM 7658 O O . GLY A 1 962 ? -7.120 -3.930 -24.659 1.00 92.75 962 GLY A O 1
ATOM 7659 N N . ILE A 1 963 ? -7.438 -2.591 -22.872 1.00 89.69 963 ILE A N 1
ATOM 7660 C CA . ILE A 1 963 ? -7.448 -1.318 -23.602 1.00 89.69 963 ILE A CA 1
ATOM 7661 C C . ILE A 1 963 ? -6.405 -0.383 -22.988 1.00 89.69 963 ILE A C 1
ATOM 7663 O O . ILE A 1 963 ? -6.488 -0.063 -21.802 1.00 89.69 963 ILE A O 1
ATOM 7667 N N . ASN A 1 964 ? -5.468 0.094 -23.805 1.00 90.19 964 ASN A N 1
ATOM 7668 C CA . ASN A 1 964 ? -4.554 1.176 -23.457 1.00 90.19 964 ASN A CA 1
ATOM 7669 C C . ASN A 1 964 ? -5.086 2.474 -24.084 1.00 90.19 964 ASN A C 1
ATOM 7671 O O . ASN A 1 964 ? -5.151 2.604 -25.304 1.00 90.19 964 ASN A O 1
ATOM 7675 N N . SER A 1 965 ? -5.511 3.427 -23.253 1.00 83.62 965 SER A N 1
ATOM 7676 C CA . SER A 1 965 ? -6.134 4.681 -23.696 1.00 83.62 965 SER A CA 1
ATOM 7677 C C . SER A 1 965 ? -5.356 5.879 -23.166 1.00 83.62 965 SER A C 1
ATOM 7679 O O . SER A 1 965 ? -5.179 6.018 -21.955 1.00 83.62 965 SER A O 1
ATOM 7681 N N . TYR A 1 966 ? -4.921 6.754 -24.077 1.00 78.50 966 TYR A N 1
ATOM 7682 C CA . TYR A 1 966 ? -4.030 7.878 -23.762 1.00 78.50 966 TYR A CA 1
ATOM 7683 C C . TYR A 1 966 ? -4.611 9.253 -24.111 1.00 78.50 966 TYR A C 1
ATOM 7685 O O . TYR A 1 966 ? -4.361 10.219 -23.392 1.00 78.50 966 TYR A O 1
ATOM 7693 N N . THR A 1 967 ? -5.352 9.381 -25.220 1.00 80.44 967 THR A N 1
ATOM 7694 C CA . THR A 1 967 ? -5.832 10.683 -25.716 1.00 80.44 967 THR A CA 1
ATOM 7695 C C . THR A 1 967 ? -6.987 10.558 -26.721 1.00 80.44 967 THR A C 1
ATOM 7697 O O . THR A 1 967 ? -7.347 9.460 -27.150 1.00 80.44 967 THR A O 1
ATOM 7700 N N . SER A 1 968 ? -7.564 11.699 -27.110 1.00 83.38 968 SER A N 1
ATOM 7701 C CA . SER A 1 968 ? -8.597 11.825 -28.148 1.00 83.38 968 SER A CA 1
ATOM 7702 C C . SER A 1 968 ? -8.156 12.788 -29.255 1.00 83.38 968 SER A C 1
ATOM 7704 O O . SER A 1 968 ? -7.571 13.840 -28.982 1.00 83.38 968 SER A O 1
ATOM 7706 N N . THR A 1 969 ? -8.481 12.470 -30.510 1.00 81.00 969 THR A N 1
ATOM 7707 C CA . THR A 1 969 ? -8.132 13.289 -31.682 1.00 81.00 969 THR A CA 1
ATOM 7708 C C . THR A 1 969 ? -9.350 13.622 -32.544 1.00 81.00 969 THR A C 1
ATOM 7710 O O . THR A 1 969 ? -10.298 12.839 -32.627 1.00 81.00 969 THR A O 1
ATOM 7713 N N . TYR A 1 970 ? -9.314 14.784 -33.200 1.00 82.31 970 TYR A N 1
ATOM 7714 C CA . TYR A 1 970 ? -10.321 15.179 -34.186 1.00 82.31 970 TYR A CA 1
ATOM 7715 C C . TYR A 1 970 ? -9.952 14.657 -35.579 1.00 82.31 970 TYR A C 1
ATOM 7717 O O . TYR A 1 970 ? -8.813 14.812 -36.024 1.00 82.31 970 TYR A O 1
ATOM 7725 N N . VAL A 1 971 ? -10.926 14.087 -36.284 1.00 84.12 971 VAL A N 1
ATOM 7726 C CA . VAL A 1 971 ? -10.752 13.345 -37.538 1.00 84.12 971 VAL A CA 1
ATOM 7727 C C . VAL A 1 971 ? -11.640 13.935 -38.633 1.00 84.12 971 VAL A C 1
ATOM 7729 O O . VAL A 1 971 ? -12.830 14.138 -38.412 1.00 84.12 971 VAL A O 1
ATOM 7732 N N . SER A 1 972 ? -11.086 14.180 -39.822 1.00 88.25 972 SER A N 1
ATOM 7733 C CA . SER A 1 972 ? -11.842 14.675 -40.981 1.00 88.25 972 SER A CA 1
ATOM 7734 C C . SER A 1 972 ? -11.659 13.825 -42.235 1.00 88.25 972 SER A C 1
ATOM 7736 O O . SER A 1 972 ? -10.588 13.264 -42.466 1.00 88.25 972 SER A O 1
ATOM 7738 N N . ALA A 1 973 ? -12.683 13.784 -43.088 1.00 87.69 973 ALA A N 1
ATOM 7739 C CA . ALA A 1 973 ? -12.636 13.207 -44.429 1.00 87.69 973 ALA A CA 1
ATOM 7740 C C . ALA A 1 973 ? -11.848 14.038 -45.449 1.00 87.69 973 ALA A C 1
ATOM 7742 O O . ALA A 1 973 ? -11.591 13.537 -46.545 1.00 87.69 973 ALA A O 1
ATOM 7743 N N . ASN A 1 974 ? -11.458 15.278 -45.124 1.00 85.38 974 ASN A N 1
ATOM 7744 C CA . ASN A 1 974 ? -10.661 16.141 -46.000 1.00 85.38 974 ASN A CA 1
ATOM 7745 C C . ASN A 1 974 ? -9.197 15.663 -46.083 1.00 85.38 974 ASN A C 1
ATOM 7747 O O . ASN A 1 974 ? -8.273 16.292 -45.564 1.00 85.38 974 ASN A O 1
ATOM 7751 N N . PHE A 1 975 ? -9.013 14.488 -46.679 1.00 83.81 975 PHE A N 1
ATOM 7752 C CA . PHE A 1 975 ? -7.753 13.787 -46.845 1.00 83.81 975 PHE A CA 1
ATOM 7753 C C . PHE A 1 975 ? -7.113 14.124 -48.193 1.00 83.81 975 PHE A C 1
ATOM 7755 O O . PHE A 1 975 ? -7.658 13.809 -49.254 1.00 83.81 975 PHE A O 1
ATOM 7762 N N . THR A 1 976 ? -5.913 14.695 -48.139 1.00 83.69 976 THR A N 1
ATOM 7763 C CA . THR A 1 976 ? -5.057 14.895 -49.312 1.00 83.69 976 THR A CA 1
ATOM 7764 C C . THR A 1 976 ? -4.071 13.724 -49.406 1.00 83.69 976 THR A C 1
ATOM 7766 O O . THR A 1 976 ? -3.260 13.567 -48.492 1.00 83.69 976 THR A O 1
ATOM 7769 N N . PRO A 1 977 ? -4.104 12.896 -50.470 1.00 80.12 977 PRO A N 1
ATOM 7770 C CA . PRO A 1 977 ? -3.084 11.872 -50.689 1.00 80.12 977 PRO A CA 1
ATOM 7771 C C . PRO A 1 977 ? -1.722 12.508 -50.997 1.00 80.12 977 PRO A C 1
ATOM 7773 O O . PRO A 1 977 ? -1.655 13.647 -51.465 1.00 80.12 977 PRO A O 1
ATOM 7776 N N . ASP A 1 978 ? -0.635 11.763 -50.787 1.00 82.81 978 ASP A N 1
ATOM 7777 C CA . ASP A 1 978 ? 0.689 12.207 -51.233 1.00 82.81 978 ASP A CA 1
ATOM 7778 C C . ASP A 1 978 ? 0.690 12.388 -52.771 1.00 82.81 978 ASP A C 1
ATOM 7780 O O . ASP A 1 978 ? 0.159 11.533 -53.490 1.00 82.81 978 ASP A O 1
ATOM 7784 N N . PRO A 1 979 ? 1.239 13.499 -53.303 1.00 81.31 979 PRO A N 1
ATOM 7785 C CA . PRO A 1 979 ? 1.260 13.768 -54.741 1.00 81.31 979 PRO A CA 1
ATOM 7786 C C . PRO A 1 979 ? 2.088 12.766 -55.563 1.00 81.31 979 PRO A C 1
ATOM 7788 O O . PRO A 1 979 ? 1.907 12.699 -56.780 1.00 81.31 979 PRO A O 1
ATOM 7791 N N . ASN A 1 980 ? 2.982 11.983 -54.951 1.00 87.12 980 ASN A N 1
ATOM 7792 C CA . ASN A 1 980 ? 3.593 10.828 -55.599 1.00 87.12 980 ASN A CA 1
ATOM 7793 C C . ASN A 1 980 ? 2.678 9.598 -55.417 1.00 87.12 980 ASN A C 1
ATOM 7795 O O . ASN A 1 980 ? 2.546 9.103 -54.300 1.00 87.12 980 ASN A O 1
ATOM 7799 N N . PRO A 1 981 ? 2.111 9.006 -56.487 1.00 79.25 981 PRO A N 1
ATOM 7800 C CA . PRO A 1 981 ? 1.231 7.838 -56.366 1.00 79.25 981 PRO A CA 1
ATOM 7801 C C . PRO A 1 981 ? 1.935 6.570 -55.848 1.00 79.25 981 PRO A C 1
ATOM 7803 O O . PRO A 1 981 ? 1.267 5.578 -55.572 1.00 79.25 981 PRO A O 1
ATOM 7806 N N . ASN A 1 982 ? 3.266 6.590 -55.708 1.00 80.62 982 ASN A N 1
ATOM 7807 C CA . ASN A 1 982 ? 4.055 5.525 -55.083 1.00 80.62 982 ASN A CA 1
ATOM 7808 C C . ASN A 1 982 ? 4.306 5.765 -53.578 1.00 80.62 982 ASN A C 1
ATOM 7810 O O . ASN A 1 982 ? 4.843 4.891 -52.903 1.00 80.62 982 ASN A O 1
ATOM 7814 N N . HIS A 1 983 ? 3.925 6.926 -53.034 1.00 88.31 983 HIS A N 1
ATOM 7815 C CA . HIS A 1 983 ? 4.005 7.246 -51.605 1.00 88.31 983 HIS A CA 1
ATOM 7816 C C . HIS A 1 983 ? 2.737 6.791 -50.852 1.00 88.31 983 HIS A C 1
ATOM 7818 O O . HIS A 1 983 ? 2.055 7.553 -50.164 1.00 88.31 983 HIS A O 1
ATOM 7824 N N . ILE A 1 984 ? 2.389 5.515 -51.007 1.00 88.69 984 ILE A N 1
ATOM 7825 C CA . ILE A 1 984 ? 1.276 4.888 -50.285 1.00 88.69 984 ILE A CA 1
ATOM 7826 C C . ILE A 1 984 ? 1.792 4.421 -48.918 1.00 88.69 984 ILE A C 1
ATOM 7828 O O . ILE A 1 984 ? 2.898 3.890 -48.838 1.00 88.69 984 ILE A O 1
ATOM 7832 N N . ARG A 1 985 ? 1.018 4.602 -47.840 1.00 92.19 985 ARG A N 1
ATOM 7833 C CA . ARG A 1 985 ? 1.376 4.111 -46.499 1.00 92.19 985 ARG A CA 1
ATOM 7834 C C . ARG A 1 985 ? 0.142 3.819 -45.637 1.00 92.19 985 ARG A C 1
ATOM 7836 O O . ARG A 1 985 ? -0.896 4.454 -45.812 1.00 92.19 985 ARG A O 1
ATOM 7843 N N . VAL A 1 986 ? 0.244 2.881 -44.696 1.00 94.06 986 VAL A N 1
ATOM 7844 C CA . VAL A 1 986 ? -0.911 2.391 -43.916 1.00 94.06 986 VAL A CA 1
ATOM 7845 C C . VAL A 1 986 ? -1.591 3.489 -43.078 1.00 94.06 986 VAL A C 1
ATOM 7847 O O . VAL A 1 986 ? -2.817 3.489 -42.953 1.00 94.06 986 VAL A O 1
ATOM 7850 N N . SER A 1 987 ? -0.857 4.499 -42.595 1.00 89.56 987 SER A N 1
ATOM 7851 C CA . SER A 1 987 ? -1.450 5.657 -41.896 1.00 89.56 987 SER A CA 1
ATOM 7852 C C . SER A 1 987 ? -2.365 6.511 -42.779 1.00 89.56 987 SER A C 1
ATOM 7854 O O . SER A 1 987 ? -3.258 7.176 -42.249 1.00 89.56 987 SER A O 1
ATOM 7856 N N . THR A 1 988 ? -2.186 6.493 -44.105 1.00 90.31 988 THR A N 1
ATOM 7857 C CA . THR A 1 988 ? -2.976 7.292 -45.056 1.00 90.31 988 THR A CA 1
ATOM 7858 C C . THR A 1 988 ? -4.082 6.491 -45.747 1.00 90.31 988 THR A C 1
ATOM 7860 O O . THR A 1 988 ? -5.027 7.080 -46.273 1.00 90.31 988 THR A O 1
ATOM 7863 N N . ASP A 1 989 ? -4.059 5.158 -45.672 1.00 92.69 989 ASP A N 1
ATOM 7864 C CA . ASP A 1 989 ? -5.068 4.276 -46.281 1.00 92.69 989 ASP A CA 1
ATOM 7865 C C . ASP A 1 989 ? -6.469 4.384 -45.673 1.00 92.69 989 ASP A C 1
ATOM 7867 O O . ASP A 1 989 ? -7.470 4.169 -46.364 1.00 92.69 989 ASP A O 1
ATOM 7871 N N . LYS A 1 990 ? -6.549 4.803 -44.407 1.00 91.69 990 LYS A N 1
ATOM 7872 C CA . LYS A 1 990 ? -7.800 5.223 -43.764 1.00 91.69 990 LYS A CA 1
ATOM 7873 C C . LYS A 1 990 ? -8.418 6.469 -44.397 1.00 91.69 990 LYS A C 1
ATOM 7875 O O . LYS A 1 990 ? -9.589 6.733 -44.160 1.00 91.69 990 LYS A O 1
ATOM 7880 N N . ARG A 1 991 ? -7.688 7.229 -45.223 1.00 91.12 991 ARG A N 1
ATOM 7881 C CA . ARG A 1 991 ? -8.169 8.441 -45.914 1.00 91.12 991 ARG A CA 1
ATOM 7882 C C . ARG A 1 991 ? -8.886 9.391 -44.954 1.00 91.12 991 ARG A C 1
ATOM 7884 O O . ARG A 1 991 ? -10.080 9.677 -45.098 1.00 91.12 991 ARG A O 1
ATOM 7891 N N . VAL A 1 992 ? -8.141 9.817 -43.938 1.00 89.25 992 VAL A N 1
ATOM 7892 C CA . VAL A 1 992 ? -8.552 10.836 -42.969 1.00 89.25 992 VAL A CA 1
ATOM 7893 C C . VAL A 1 992 ? -7.413 11.823 -42.739 1.00 89.25 992 VAL A C 1
ATOM 7895 O O . VAL A 1 992 ? -6.243 11.456 -42.836 1.00 89.25 992 VAL A O 1
ATOM 7898 N N . THR A 1 993 ? -7.760 13.051 -42.374 1.00 86.44 993 THR A N 1
ATOM 7899 C CA . THR A 1 993 ? -6.830 14.037 -41.820 1.00 86.44 993 THR A CA 1
ATOM 7900 C C . THR A 1 993 ? -7.069 14.135 -40.318 1.00 86.44 993 THR A C 1
ATOM 7902 O O . THR A 1 993 ? -8.193 14.391 -39.885 1.00 86.44 993 THR A O 1
ATOM 7905 N N . LEU A 1 994 ? -6.017 13.933 -39.524 1.00 82.62 994 LEU A N 1
ATOM 7906 C CA . LEU A 1 994 ? -6.046 14.147 -38.077 1.00 82.62 994 LEU A CA 1
ATOM 7907 C C . LEU A 1 994 ? -5.725 15.614 -37.777 1.00 82.62 994 LEU A C 1
ATOM 7909 O O . LEU A 1 994 ? -4.757 16.168 -38.302 1.00 82.62 994 LEU A O 1
ATOM 7913 N N . SER A 1 995 ? -6.530 16.260 -36.939 1.00 69.06 995 SER A N 1
ATOM 7914 C CA . SER A 1 995 ? -6.304 17.649 -36.541 1.00 69.06 995 SER A CA 1
ATOM 7915 C C . SER A 1 995 ? -5.226 17.727 -35.457 1.00 69.06 995 SER A C 1
ATOM 7917 O O . SER A 1 995 ? -5.366 17.134 -34.389 1.00 69.06 995 SER A O 1
ATOM 7919 N N . GLY A 1 996 ? -4.203 18.559 -35.679 1.00 53.97 996 GLY A N 1
ATOM 7920 C CA . GLY A 1 996 ? -3.144 18.844 -34.699 1.00 53.97 996 GLY A CA 1
ATOM 7921 C C . GLY A 1 996 ? -3.608 19.560 -33.418 1.00 53.97 996 GLY A C 1
ATOM 7922 O O . GLY A 1 996 ? -2.790 19.852 -32.551 1.00 53.97 996 GLY A O 1
ATOM 7923 N N . LYS A 1 997 ? -4.908 19.851 -33.278 1.00 42.88 997 LYS A N 1
ATOM 7924 C CA . LYS A 1 997 ? -5.530 20.199 -31.997 1.00 42.88 997 LYS A CA 1
ATOM 7925 C C . LYS A 1 997 ? -6.055 18.922 -31.342 1.00 42.88 997 LYS A C 1
ATOM 7927 O O . LYS A 1 997 ? -7.204 18.547 -31.572 1.00 42.88 997 LYS A O 1
ATOM 7932 N N . CYS A 1 998 ? -5.238 18.266 -30.523 1.00 42.81 998 CYS A N 1
ATOM 7933 C CA . CYS A 1 998 ? -5.747 17.248 -29.605 1.00 42.81 998 CYS A CA 1
ATOM 7934 C C . CYS A 1 998 ? -6.655 17.909 -28.558 1.00 42.81 998 CYS A C 1
ATOM 7936 O O . CYS A 1 998 ? -6.349 18.997 -28.064 1.00 42.81 998 CYS A O 1
ATOM 7938 N N . LEU A 1 999 ? -7.743 17.236 -28.182 1.00 37.59 999 LEU A N 1
ATOM 7939 C CA . LEU A 1 999 ? -8.409 17.533 -26.918 1.00 37.59 999 LEU A CA 1
ATOM 7940 C C . LEU A 1 999 ? -7.618 16.826 -25.821 1.00 37.59 999 LEU A C 1
ATOM 7942 O O . LEU A 1 999 ? -7.703 15.606 -25.695 1.00 37.59 999 LEU A O 1
ATOM 7946 N N . THR A 1 1000 ? -6.876 17.580 -25.007 1.00 38.28 1000 THR A N 1
ATOM 7947 C CA . THR A 1 1000 ? -6.231 17.050 -23.793 1.00 38.28 1000 THR A CA 1
ATOM 7948 C C . THR A 1 1000 ? -7.272 16.824 -22.693 1.00 38.28 1000 THR A C 1
ATOM 7950 O O . THR A 1 1000 ? -7.237 17.439 -21.632 1.00 38.28 1000 THR A O 1
ATOM 7953 N N . LEU A 1 1001 ? -8.228 15.936 -22.966 1.00 27.05 1001 LEU A N 1
ATOM 7954 C CA . LEU A 1 1001 ? -9.105 15.334 -21.973 1.00 27.05 1001 LEU A CA 1
ATOM 7955 C C . LEU A 1 1001 ? -8.457 14.013 -21.539 1.00 27.05 1001 LEU A C 1
ATOM 7957 O O . LEU A 1 1001 ? -8.799 12.938 -22.027 1.00 27.05 1001 LEU A O 1
ATOM 7961 N N . CYS A 1 1002 ? -7.485 14.091 -20.626 1.00 28.84 1002 CYS A N 1
ATOM 7962 C CA . CYS A 1 1002 ? -6.916 12.908 -19.976 1.00 28.84 1002 CYS A CA 1
ATOM 7963 C C . CYS A 1 1002 ? -7.939 12.309 -18.997 1.00 28.84 1002 CYS A C 1
ATOM 7965 O O . CYS A 1 1002 ? -7.808 12.464 -17.786 1.00 28.84 1002 CYS A O 1
ATOM 7967 N N . ILE A 1 1003 ? -9.008 11.701 -19.511 1.00 25.27 1003 ILE A N 1
ATOM 7968 C CA . ILE A 1 1003 ? -9.945 10.908 -18.715 1.00 25.27 1003 ILE A CA 1
ATOM 7969 C C . ILE A 1 1003 ? -9.561 9.441 -18.887 1.00 25.27 1003 ILE A C 1
ATOM 7971 O O . ILE A 1 1003 ? -9.895 8.815 -19.891 1.00 25.27 1003 ILE A O 1
ATOM 7975 N N . ILE A 1 1004 ? -8.887 8.880 -17.881 1.00 28.42 1004 ILE A N 1
ATOM 7976 C CA . ILE A 1 1004 ? -8.718 7.428 -17.759 1.00 28.42 1004 ILE A CA 1
ATOM 7977 C C . ILE A 1 1004 ? -10.053 6.850 -17.266 1.00 28.42 1004 ILE A C 1
ATOM 7979 O O . ILE A 1 1004 ? -10.253 6.595 -16.080 1.00 28.42 1004 ILE A O 1
ATOM 7983 N N . LEU A 1 1005 ? -10.997 6.694 -18.197 1.00 23.72 1005 LEU A N 1
ATOM 7984 C CA . LEU A 1 1005 ? -12.192 5.875 -18.020 1.00 23.72 1005 LEU A CA 1
ATOM 7985 C C . LEU A 1 1005 ? -11.852 4.447 -18.452 1.00 23.72 1005 LEU A C 1
ATOM 7987 O O . LEU A 1 1005 ? -11.920 4.110 -19.631 1.00 23.72 1005 LEU A O 1
ATOM 7991 N N . VAL A 1 1006 ? -11.481 3.615 -17.480 1.00 28.31 1006 VAL A N 1
ATOM 7992 C CA . VAL A 1 1006 ? -11.497 2.156 -17.640 1.00 28.31 1006 VAL A CA 1
ATOM 7993 C C . VAL A 1 1006 ? -12.897 1.670 -17.266 1.00 28.31 1006 VAL A C 1
ATOM 7995 O O . VAL A 1 1006 ? -13.365 1.952 -16.160 1.00 28.31 1006 VAL A O 1
ATOM 7998 N N . PHE A 1 1007 ? -13.545 0.972 -18.199 1.00 27.56 1007 PHE A N 1
ATOM 7999 C CA . PHE A 1 1007 ? -14.760 0.183 -17.973 1.00 27.56 1007 PHE A CA 1
ATOM 8000 C C . PHE A 1 1007 ? -14.395 -1.262 -17.610 1.00 27.56 1007 PHE A C 1
ATOM 8002 O O . PHE A 1 1007 ? -13.409 -1.769 -18.191 1.00 27.56 1007 PHE A O 1
#

InterPro domains:
  IPR001360 Glycoside hydrolase family 1 [PF00232] (3-415)
  IPR001360 Glycoside hydrolase family 1 [PF00232] (654-979)
  IPR001360 Glycoside hydrolase family 1 [PR00131] (240-254)
  IPR001360 Glycoside hydrolase family 1 [PR00131] (318-326)
  IPR001360 Glycoside hydrolase family 1 [PR00131] (339-350)
  IPR001360 Glycoside hydrolase family 1 [PR00131] (361-378)
  IPR001360 Glycoside hydrolase family 1 [PR00131] (385-397)
  IPR001360 Glycoside hydrolase family 1 [PTHR10353] (3-418)
  IPR017853 Glycoside hydrolase superfamily [SSF51445] (3-414)
  IPR017853 Glycoside hydrolase superfamily [SSF51445] (647-979)
  IPR018120 Glycoside hydrolase family 1, active site [PS00572] (318-326)
  IPR033132 Glycosyl hydrolases family 1, N-terminal conserved site [PS00653] (659-673)

pLDDT: mean 75.28, std 27.97, range [19.59, 98.81]